Protein AF-0000000066922582 (afdb_homodimer)

Solvent-accessible surface area (backbone atoms only — not comparable to full-atom values): 78158 Å² total; per-residue (Å²): 127,85,71,81,60,79,77,77,58,62,78,52,81,88,75,57,51,45,34,64,55,48,34,59,74,41,41,61,44,73,78,81,88,73,61,67,65,59,49,52,52,46,62,71,42,51,44,72,69,40,72,63,42,35,48,38,49,53,50,65,60,29,37,37,72,46,53,60,80,66,56,53,63,89,80,34,43,67,24,11,47,49,13,5,46,52,50,19,48,48,42,50,57,50,12,34,36,30,14,50,49,36,67,44,60,41,55,36,15,46,38,23,24,31,43,31,25,59,43,26,45,39,25,35,61,57,42,49,72,38,56,18,59,31,60,65,55,17,39,51,48,21,52,40,50,53,51,38,52,49,49,52,52,49,50,49,46,50,52,47,32,49,51,36,25,70,68,59,73,44,84,58,74,74,83,76,68,70,81,79,65,80,39,94,59,70,82,60,51,66,57,57,51,38,8,26,43,13,28,47,19,8,50,52,28,35,52,37,28,75,67,53,52,45,60,57,56,31,60,54,34,64,39,34,50,47,16,31,49,36,12,39,43,50,53,54,38,48,71,34,50,33,42,28,26,66,44,89,73,74,87,62,75,69,82,34,23,58,59,52,40,46,50,53,49,64,71,46,54,85,68,41,39,61,66,34,36,50,50,22,52,47,46,47,51,51,44,50,46,38,58,65,41,46,40,49,74,40,34,82,75,40,92,60,77,72,58,50,66,42,51,49,52,51,50,45,15,52,47,27,58,74,68,33,35,46,82,73,65,68,38,60,47,64,42,88,32,74,63,57,83,73,76,70,46,81,60,58,71,85,50,50,84,65,37,54,69,49,27,52,44,54,31,51,52,39,49,53,49,37,50,51,49,52,49,51,48,21,64,73,68,70,50,80,63,54,60,43,52,38,30,38,14,54,7,50,18,30,37,63,32,18,28,52,54,13,47,57,58,31,51,39,69,64,58,17,49,50,26,44,62,41,39,32,64,38,47,62,14,38,55,40,17,31,49,46,40,50,49,39,40,58,71,44,24,61,70,48,18,44,22,44,47,20,50,36,33,38,51,55,46,57,61,39,49,70,49,55,55,54,59,62,47,50,66,56,29,54,73,56,34,60,67,56,31,47,36,20,49,49,4,23,50,38,13,43,34,43,49,58,59,58,6,47,52,51,22,41,50,49,47,53,47,50,53,51,49,50,51,31,64,46,62,67,45,50,43,26,32,38,62,71,48,75,47,68,43,55,59,74,34,37,68,48,59,43,81,56,83,40,49,46,37,41,35,46,40,37,51,40,30,44,53,20,40,67,49,49,54,52,47,51,53,47,52,53,51,51,51,44,53,53,50,49,51,47,44,48,51,51,42,57,67,65,60,66,66,83,76,76,75,86,72,72,80,84,59,70,79,54,42,63,55,33,47,40,41,63,55,62,49,47,70,68,74,62,69,69,73,65,61,52,42,35,37,36,37,42,31,58,29,42,52,47,72,41,70,56,25,52,52,48,50,54,46,47,53,47,53,35,38,75,68,59,26,33,69,32,41,14,30,67,44,69,70,53,51,53,49,35,54,61,66,44,41,56,78,74,43,61,64,83,40,29,15,59,36,62,53,25,46,51,42,30,62,68,42,85,77,38,89,67,73,54,80,80,62,46,70,67,67,72,63,54,68,68,58,70,76,54,53,78,66,45,40,93,75,56,62,77,67,60,77,68,70,68,73,79,73,77,73,79,127,129,85,71,79,61,79,78,76,59,63,79,52,80,88,76,56,50,44,32,65,56,48,34,60,74,39,41,59,45,73,77,81,89,72,60,68,64,60,50,52,51,46,61,71,40,50,44,71,71,40,73,63,44,35,49,39,49,53,48,65,60,30,37,37,72,47,53,58,79,68,55,51,62,87,79,34,43,67,24,11,47,49,13,5,46,54,50,18,48,48,44,50,56,48,12,34,36,32,14,50,50,37,67,42,60,42,57,35,15,47,38,22,23,32,43,30,24,59,43,27,46,41,26,34,62,56,42,50,72,38,56,19,61,30,62,64,55,17,39,52,47,21,52,40,51,54,50,36,52,50,50,51,51,48,50,48,48,50,53,46,38,50,50,36,28,70,66,57,75,46,86,62,74,78,81,77,64,70,79,77,65,78,38,92,59,70,82,60,50,65,56,56,50,39,7,26,43,12,29,48,19,8,48,50,28,35,51,36,30,75,68,54,52,45,61,56,55,31,58,54,34,66,39,34,49,46,16,31,46,34,13,39,43,50,52,53,38,47,70,34,50,34,41,29,24,65,43,89,77,76,87,63,74,68,82,34,22,57,57,52,40,45,53,51,47,65,70,45,54,85,70,42,40,60,68,36,37,50,50,20,51,47,44,47,52,52,45,49,47,39,58,65,40,47,40,52,72,40,36,82,75,40,93,61,76,73,59,48,67,41,51,48,50,53,50,46,14,50,48,26,57,75,67,34,35,45,83,74,65,67,37,60,49,64,41,88,31,72,62,58,83,73,76,72,46,81,59,59,71,85,52,51,84,66,37,55,69,50,29,52,45,55,32,51,51,39,49,52,50,36,48,50,50,51,51,53,49,20,63,71,69,69,49,79,64,56,59,43,52,39,31,36,14,55,8,49,17,30,36,62,31,16,29,51,53,12,48,60,59,31,51,40,69,66,58,17,50,49,25,45,60,43,39,31,64,39,47,62,14,39,54,39,16,30,49,45,40,49,49,40,40,59,69,46,25,61,69,49,17,45,23,43,48,20,49,37,34,37,50,56,47,57,62,38,47,69,51,53,56,54,59,64,46,51,65,54,28,55,74,56,33,59,67,57,31,47,36,20,49,49,4,22,49,38,12,41,33,42,49,59,59,60,6,48,52,50,23,40,50,48,48,52,48,51,55,50,48,49,52,31,64,47,61,67,44,46,44,24,31,39,62,70,47,76,47,67,42,57,59,74,34,38,69,50,59,42,81,58,82,39,49,45,38,40,36,48,40,36,50,41,29,45,53,20,42,67,49,49,54,52,48,51,53,47,53,53,50,51,52,43,54,52,49,49,50,50,45,47,52,52,43,58,68,64,60,68,66,84,78,76,75,87,72,73,81,81,58,71,78,53,42,64,58,30,46,40,40,63,54,58,47,46,70,68,73,62,71,68,73,66,62,55,42,36,36,36,39,40,32,58,29,42,51,48,74,41,71,56,26,52,52,49,50,54,44,48,52,48,54,34,39,75,70,60,26,34,68,32,42,15,30,66,45,69,71,52,52,52,49,35,54,61,67,44,42,54,77,73,43,60,64,83,40,28,14,60,36,62,52,26,47,52,43,31,63,69,40,88,77,36,89,67,74,56,78,78,62,46,70,67,65,74,64,55,73,66,61,70,72,58,54,80,68,44,39,92,74,55,61,76,65,61,77,66,72,66,71,78,74,77,73,79,126

Structure (mmCIF, N/CA/C/O backbone):
data_AF-0000000066922582-model_v1
#
loop_
_entity.id
_entity.type
_entity.pdbx_description
1 polymer 'STAS domain-containing protein'
#
loop_
_atom_site.group_PDB
_atom_site.id
_atom_site.type_symbol
_atom_site.label_atom_id
_atom_site.label_alt_id
_atom_site.label_comp_id
_atom_site.label_asym_id
_atom_site.label_entity_id
_atom_site.label_seq_id
_atom_site.pdbx_PDB_ins_code
_atom_site.Cartn_x
_atom_site.Cartn_y
_atom_site.Cartn_z
_atom_site.occupancy
_atom_site.B_iso_or_equiv
_atom_site.auth_seq_id
_atom_site.auth_comp_id
_atom_site.auth_asym_id
_atom_site.auth_atom_id
_atom_site.pdbx_PDB_model_num
ATOM 1 N N . MET A 1 1 ? -44.906 -27.031 -12.469 1 22.86 1 MET A N 1
ATOM 2 C CA . MET A 1 1 ? -44.125 -25.844 -12.172 1 22.86 1 MET A CA 1
ATOM 3 C C . MET A 1 1 ? -45.031 -24.641 -11.953 1 22.86 1 MET A C 1
ATOM 5 O O . MET A 1 1 ? -45.562 -24.078 -12.906 1 22.86 1 MET A O 1
ATOM 9 N N . GLU A 1 2 ? -45.781 -24.766 -10.945 1 26.23 2 GLU A N 1
ATOM 10 C CA . GLU A 1 2 ? -46.781 -23.703 -10.805 1 26.23 2 GLU A CA 1
ATOM 11 C C . GLU A 1 2 ? -46.094 -22.328 -10.75 1 26.23 2 GLU A C 1
ATOM 13 O O . GLU A 1 2 ? -45.219 -22.109 -9.922 1 26.23 2 GLU A O 1
ATOM 18 N N . VAL A 1 3 ? -45.969 -21.688 -11.891 1 31.61 3 VAL A N 1
ATOM 19 C CA . VAL A 1 3 ? -45.625 -20.281 -12.148 1 31.61 3 VAL A CA 1
ATOM 20 C C . VAL A 1 3 ? -46.344 -19.391 -11.141 1 31.61 3 VAL A C 1
ATOM 22 O O . VAL A 1 3 ? -47.562 -19.469 -10.984 1 31.61 3 VAL A O 1
ATOM 25 N N . LEU A 1 4 ? -45.75 -19.141 -10.062 1 37.16 4 LEU A N 1
ATOM 26 C CA . LEU A 1 4 ? -46.312 -18.188 -9.102 1 37.16 4 LEU A CA 1
ATOM 27 C C . LEU A 1 4 ? -46.938 -16.984 -9.812 1 37.16 4 LEU A C 1
ATOM 29 O O . LEU A 1 4 ? -46.312 -16.422 -10.711 1 37.16 4 LEU A O 1
ATOM 33 N N . HIS A 1 5 ? -48.219 -17 -9.961 1 34.56 5 HIS A N 1
ATOM 34 C CA . HIS A 1 5 ? -49.062 -15.922 -10.492 1 34.56 5 HIS A CA 1
ATOM 35 C C . HIS A 1 5 ? -48.75 -14.594 -9.805 1 34.56 5 HIS A C 1
ATOM 37 O O . HIS A 1 5 ? -48.25 -14.578 -8.68 1 34.56 5 HIS A O 1
ATOM 43 N N . GLU A 1 6 ? -48.812 -13.445 -10.508 1 38.91 6 GLU A N 1
ATOM 44 C CA . GLU A 1 6 ? -48.656 -12.031 -10.164 1 38.91 6 GLU A CA 1
ATOM 45 C C . GLU A 1 6 ? -49.312 -11.727 -8.812 1 38.91 6 GLU A C 1
ATOM 47 O O . GLU A 1 6 ? -48.844 -10.828 -8.102 1 38.91 6 GLU A O 1
ATOM 52 N N . GLU A 1 7 ? -50.344 -12.375 -8.5 1 38.19 7 GLU A N 1
ATOM 53 C CA . GLU A 1 7 ? -51.188 -12.023 -7.352 1 38.19 7 GLU A CA 1
ATOM 54 C C . GLU A 1 7 ? -50.469 -12.297 -6.035 1 38.19 7 GLU A C 1
ATOM 56 O O . GLU A 1 7 ? -50.906 -11.875 -4.973 1 38.19 7 GLU A O 1
ATOM 61 N N . ASP A 1 8 ? -49.75 -13.227 -6.012 1 41 8 ASP A N 1
ATOM 62 C CA . ASP A 1 8 ? -49.094 -13.531 -4.746 1 41 8 ASP A CA 1
ATOM 63 C C . ASP A 1 8 ? -48.031 -12.469 -4.406 1 41 8 ASP A C 1
ATOM 65 O O . ASP A 1 8 ? -47 -12.773 -3.791 1 41 8 ASP A O 1
ATOM 69 N N . ILE A 1 9 ? -48.156 -11.391 -4.988 1 43.03 9 ILE A N 1
ATOM 70 C CA . ILE A 1 9 ? -47.375 -10.195 -4.742 1 43.03 9 ILE A CA 1
ATOM 71 C C . ILE A 1 9 ? -47.469 -9.812 -3.27 1 43.03 9 ILE A C 1
ATOM 73 O O . ILE A 1 9 ? -48.562 -9.734 -2.705 1 43.03 9 ILE A O 1
ATOM 77 N N . ILE A 1 10 ? -46.438 -9.766 -2.535 1 50.66 10 ILE A N 1
ATOM 78 C CA . ILE A 1 10 ? -46 -9.508 -1.167 1 50.66 10 ILE A CA 1
ATOM 79 C C . ILE A 1 10 ? -46.656 -8.234 -0.646 1 50.66 10 ILE A C 1
ATOM 81 O O . ILE A 1 10 ? -46.562 -7.176 -1.271 1 50.66 10 ILE A O 1
ATOM 85 N N . THR A 1 11 ? -47.781 -8.414 0.044 1 50.66 11 THR A N 1
ATOM 86 C CA . THR A 1 11 ? -48.344 -7.23 0.683 1 50.66 11 THR A CA 1
ATOM 87 C C . THR A 1 11 ? -47.312 -6.562 1.588 1 50.66 11 THR A C 1
ATOM 89 O O . THR A 1 11 ? -46.812 -7.18 2.535 1 50.66 11 THR A O 1
ATOM 92 N N . PRO A 1 12 ? -46.844 -5.426 1.161 1 60.16 12 PRO A N 1
ATOM 93 C CA . PRO A 1 12 ? -45.844 -4.703 1.936 1 60.16 12 PRO A CA 1
ATOM 94 C C . PRO A 1 12 ? -46.312 -4.301 3.322 1 60.16 12 PRO A C 1
ATOM 96 O O . PRO A 1 12 ? -47.531 -4.086 3.516 1 60.16 12 PRO A O 1
ATOM 99 N N . ARG A 1 13 ? -45.469 -4.449 4.289 1 66 13 ARG A N 1
ATOM 100 C CA . ARG A 1 13 ? -45.781 -4 5.645 1 66 13 ARG A CA 1
ATOM 101 C C . ARG A 1 13 ? -46.125 -2.52 5.66 1 66 13 ARG A C 1
ATOM 103 O O . ARG A 1 13 ? -45.594 -1.729 4.895 1 66 13 ARG A O 1
ATOM 110 N N . LYS A 1 14 ? -47.094 -2.127 6.438 1 60.03 14 LYS A N 1
ATOM 111 C CA . LYS A 1 14 ? -47.562 -0.74 6.539 1 60.03 14 LYS A CA 1
ATOM 112 C C . LYS A 1 14 ? -47 -0.079 7.801 1 60.03 14 LYS A C 1
ATOM 114 O O . LYS A 1 14 ? -47.031 1.147 7.926 1 60.03 14 LYS A O 1
ATOM 119 N N . THR A 1 15 ? -46.438 -0.879 8.836 1 63.47 15 THR A N 1
ATOM 120 C CA . THR A 1 15 ? -45.844 -0.319 10.055 1 63.47 15 THR A CA 1
ATOM 121 C C . THR A 1 15 ? -44.344 -0.431 10.047 1 63.47 15 THR A C 1
ATOM 123 O O . THR A 1 15 ? -43.781 -1.308 9.391 1 63.47 15 THR A O 1
ATOM 126 N N . PHE A 1 16 ? -43.781 0.602 10.641 1 69.94 16 PHE A N 1
ATOM 127 C CA . PHE A 1 16 ? -42.312 0.586 10.648 1 69.94 16 PHE A CA 1
ATOM 128 C C . PHE A 1 16 ? -41.781 0.37 12.062 1 69.94 16 PHE A C 1
ATOM 130 O O . PHE A 1 16 ? -42.531 0.537 13.039 1 69.94 16 PHE A O 1
ATOM 137 N N . LEU A 1 17 ? -40.594 -0.197 12.258 1 68.62 17 LEU A N 1
ATOM 138 C CA . LEU A 1 17 ? -39.875 -0.371 13.523 1 68.62 17 LEU A CA 1
ATOM 139 C C . LEU A 1 17 ? -38.562 0.401 13.508 1 68.62 17 LEU A C 1
ATOM 141 O O . LEU A 1 17 ? -37.844 0.434 12.492 1 68.62 17 LEU A O 1
ATOM 145 N N . THR A 1 18 ? -38.406 1.17 14.68 1 71.44 18 THR A N 1
ATOM 146 C CA . THR A 1 18 ? -37.094 1.742 14.859 1 71.44 18 THR A CA 1
ATOM 147 C C . THR A 1 18 ? -36.094 0.66 15.234 1 71.44 18 THR A C 1
ATOM 149 O O . THR A 1 18 ? -36.469 -0.443 15.633 1 71.44 18 THR A O 1
ATOM 152 N N . GLN A 1 19 ? -34.875 0.956 15.039 1 77.81 19 GLN A N 1
ATOM 153 C CA . GLN A 1 19 ? -33.812 -0.014 15.359 1 77.81 19 GLN A CA 1
ATOM 154 C C . GLN A 1 19 ? -33.875 -0.391 16.844 1 77.81 19 GLN A C 1
ATOM 156 O O . GLN A 1 19 ? -33.656 -1.551 17.203 1 77.81 19 GLN A O 1
ATOM 161 N N . GLU A 1 20 ? -34.031 0.566 17.609 1 76.88 20 GLU A N 1
ATOM 162 C CA . GLU A 1 20 ? -34.094 0.311 19.047 1 76.88 20 GLU A CA 1
ATOM 163 C C . GLU A 1 20 ? -35.25 -0.626 19.391 1 76.88 20 GLU A C 1
ATOM 165 O O . GLU A 1 20 ? -35.094 -1.535 20.219 1 76.88 20 GLU A O 1
ATOM 170 N N . GLN A 1 21 ? -36.406 -0.353 18.828 1 72.19 21 GLN A N 1
ATOM 171 C CA . GLN A 1 21 ? -37.562 -1.208 19.047 1 72.19 21 GLN A CA 1
ATOM 172 C C . GLN A 1 21 ? -37.281 -2.623 18.531 1 72.19 21 GLN A C 1
ATOM 174 O O . GLN A 1 21 ? -37.656 -3.602 19.188 1 72.19 21 GLN A O 1
ATOM 179 N N . PHE A 1 22 ? -36.719 -2.637 17.422 1 79.44 22 PHE A N 1
ATOM 180 C CA . PHE A 1 22 ? -36.375 -3.924 16.844 1 79.44 22 PHE A CA 1
ATOM 181 C C . PHE A 1 22 ? -35.438 -4.703 17.781 1 79.44 22 PHE A C 1
ATOM 183 O O . PHE A 1 22 ? -35.625 -5.902 17.984 1 79.44 22 PHE A O 1
ATOM 190 N N . ASP A 1 23 ? -34.438 -4.109 18.328 1 78.75 23 ASP A N 1
ATOM 191 C CA . ASP A 1 23 ? -33.469 -4.738 19.219 1 78.75 23 ASP A CA 1
ATOM 192 C C . ASP A 1 23 ? -34.125 -5.223 20.5 1 78.75 23 ASP A C 1
ATOM 194 O O . ASP A 1 23 ? -33.75 -6.266 21.047 1 78.75 23 ASP A O 1
ATOM 198 N N . ASN A 1 24 ? -35.031 -4.43 20.891 1 72.31 24 ASN A N 1
ATOM 199 C CA . ASN A 1 24 ? -35.719 -4.82 22.109 1 72.31 24 ASN A CA 1
ATOM 200 C C . ASN A 1 24 ? -36.625 -6.023 21.859 1 72.31 24 ASN A C 1
ATOM 202 O O . ASN A 1 24 ? -36.688 -6.934 22.688 1 72.31 24 ASN A O 1
ATOM 206 N N . ILE A 1 25 ? -37.312 -5.992 20.734 1 69.44 25 ILE A N 1
ATOM 207 C CA . ILE A 1 25 ? -38.25 -7.066 20.391 1 69.44 25 ILE A CA 1
ATOM 208 C C . ILE A 1 25 ? -37.469 -8.375 20.234 1 69.44 25 ILE A C 1
ATOM 210 O O . ILE A 1 25 ? -37.938 -9.43 20.672 1 69.44 25 ILE A O 1
ATOM 214 N N . HIS A 1 26 ? -36.375 -8.289 19.703 1 76.75 26 HIS A N 1
ATOM 215 C CA . HIS A 1 26 ? -35.656 -9.508 19.391 1 76.75 26 HIS A CA 1
ATOM 216 C C . HIS A 1 26 ? -34.5 -9.734 20.375 1 76.75 26 HIS A C 1
ATOM 218 O O . HIS A 1 26 ? -33.656 -10.594 20.156 1 76.75 26 HIS A O 1
ATOM 224 N N . GLN A 1 27 ? -34.312 -9.008 21.422 1 73.25 27 GLN A N 1
ATOM 225 C CA . GLN A 1 27 ? -33.375 -9.18 22.516 1 73.25 27 GLN A CA 1
ATOM 226 C C . GLN A 1 27 ? -31.922 -9.125 22 1 73.25 27 GLN A C 1
ATOM 228 O O . GLN A 1 27 ? -31.203 -10.117 22.078 1 73.25 27 GLN A O 1
ATOM 233 N N . PHE A 1 28 ? -31.594 -7.996 21.672 1 80.25 28 PHE A N 1
ATOM 234 C CA . PHE A 1 28 ? -30.234 -7.754 21.188 1 80.25 28 PHE A CA 1
ATOM 235 C C . PHE A 1 28 ? -29.219 -7.953 22.281 1 80.25 28 PHE A C 1
ATOM 237 O O . PHE A 1 28 ? -29.391 -7.457 23.406 1 80.25 28 PHE A O 1
ATOM 244 N N . LEU A 1 29 ? -28.172 -8.82 21.969 1 76.69 29 LEU A N 1
ATOM 245 C CA . LEU A 1 29 ? -27.141 -9.188 22.953 1 76.69 29 LEU A CA 1
ATOM 246 C C . LEU A 1 29 ? -25.828 -8.477 22.656 1 76.69 29 LEU A C 1
ATOM 248 O O . LEU A 1 29 ? -25.547 -8.148 21.5 1 76.69 29 LEU A O 1
ATOM 252 N N . PRO A 1 30 ? -25.078 -8.227 23.734 1 74.88 30 PRO A N 1
ATOM 253 C CA . PRO A 1 30 ? -23.75 -7.641 23.531 1 74.88 30 PRO A CA 1
ATOM 254 C C . PRO A 1 30 ? -22.797 -8.602 22.828 1 74.88 30 PRO A C 1
ATOM 256 O O . PRO A 1 30 ? -23.031 -9.812 22.797 1 74.88 30 PRO A O 1
ATOM 259 N N . PRO A 1 31 ? -21.781 -8 22.25 1 76.56 31 PRO A N 1
ATOM 260 C CA . PRO A 1 31 ? -20.828 -8.859 21.547 1 76.56 31 PRO A CA 1
ATOM 261 C C . PRO A 1 31 ? -20.094 -9.812 22.484 1 76.56 31 PRO A C 1
ATOM 263 O O . PRO A 1 31 ? -19.844 -9.477 23.641 1 76.56 31 PRO A O 1
ATOM 266 N N . PRO A 1 32 ? -19.891 -11.016 21.906 1 70.56 32 PRO A N 1
ATOM 267 C CA . PRO A 1 32 ? -19.172 -11.969 22.75 1 70.56 32 PRO A CA 1
ATOM 268 C C . PRO A 1 32 ? -17.766 -11.5 23.094 1 70.56 32 PRO A C 1
ATOM 270 O O . PRO A 1 32 ? -17.094 -10.859 22.281 1 70.56 32 PRO A O 1
ATOM 273 N N . LYS A 1 33 ? -17.391 -11.492 24.344 1 66.19 33 LYS A N 1
ATOM 274 C CA . LYS A 1 33 ? -16.109 -11.008 24.859 1 66.19 33 LYS A CA 1
ATOM 275 C C . LYS A 1 33 ? -14.977 -11.953 24.453 1 66.19 33 LYS A C 1
ATOM 277 O O . LYS A 1 33 ? -15.078 -13.164 24.641 1 66.19 33 LYS A O 1
ATOM 282 N N . SER A 1 34 ? -14.297 -11.711 23.344 1 64.81 34 SER A N 1
ATOM 283 C CA . SER A 1 34 ? -13.156 -12.555 23.031 1 64.81 34 SER A CA 1
ATOM 284 C C . SER A 1 34 ? -11.844 -11.844 23.297 1 64.81 34 SER A C 1
ATOM 286 O O . SER A 1 34 ? -11.688 -10.664 22.984 1 64.81 34 SER A O 1
ATOM 288 N N . SER A 1 35 ? -11.07 -12.273 24.328 1 63.34 35 SER A N 1
ATOM 289 C CA . SER A 1 35 ? -9.766 -11.688 24.625 1 63.34 35 SER A CA 1
ATOM 290 C C . SER A 1 35 ? -8.711 -12.117 23.609 1 63.34 35 SER A C 1
ATOM 292 O O . SER A 1 35 ? -8.453 -13.312 23.453 1 63.34 35 SER A O 1
ATOM 294 N N . ILE A 1 36 ? -8.258 -11.25 22.781 1 62.03 36 ILE A N 1
ATOM 295 C CA . ILE A 1 36 ? -7.227 -11.5 21.781 1 62.03 36 ILE A CA 1
ATOM 296 C C . ILE A 1 36 ? -5.992 -12.102 22.453 1 62.03 36 ILE A C 1
ATOM 298 O O . ILE A 1 36 ? -5.363 -13.008 21.906 1 62.03 36 ILE A O 1
ATOM 302 N N . ILE A 1 37 ? -5.688 -11.695 23.672 1 59.53 37 ILE A N 1
ATOM 303 C CA . ILE A 1 37 ? -4.477 -12.125 24.359 1 59.53 37 ILE A CA 1
ATOM 304 C C . ILE A 1 37 ? -4.613 -13.594 24.781 1 59.53 37 ILE A C 1
ATOM 306 O O . ILE A 1 37 ? -3.664 -14.367 24.641 1 59.53 37 ILE A O 1
ATOM 310 N N . SER A 1 38 ? -5.75 -13.953 25.219 1 61.56 38 SER A N 1
ATOM 311 C CA . SER A 1 38 ? -5.945 -15.328 25.656 1 61.56 38 SER A CA 1
ATOM 312 C C . SER A 1 38 ? -5.898 -16.297 24.484 1 61.56 38 SER A C 1
ATOM 314 O O . SER A 1 38 ? -5.344 -17.391 24.594 1 61.56 38 SER A O 1
ATOM 316 N N . LYS A 1 39 ? -6.328 -15.812 23.375 1 61.56 39 LYS A N 1
ATOM 317 C CA . LYS A 1 39 ? -6.324 -16.688 22.219 1 61.56 39 LYS A CA 1
ATOM 318 C C . LYS A 1 39 ? -4.91 -16.875 21.672 1 61.56 39 LYS A C 1
ATOM 320 O O . LYS A 1 39 ? -4.547 -17.969 21.219 1 61.56 39 LYS A O 1
ATOM 325 N N . PHE A 1 40 ? -4.246 -15.734 21.703 1 63 40 PHE A N 1
ATOM 326 C CA . PHE A 1 40 ? -2.859 -15.812 21.25 1 63 40 PHE A CA 1
ATOM 327 C C . PHE A 1 40 ? -2.053 -16.75 22.141 1 63 40 PHE A C 1
ATOM 329 O O . PHE A 1 40 ? -1.232 -17.531 21.656 1 63 40 PHE A O 1
ATOM 336 N N . GLY A 1 41 ? -2.211 -16.656 23.438 1 57.22 41 GLY A N 1
ATOM 337 C CA . GLY A 1 41 ? -1.561 -17.562 24.375 1 57.22 41 GLY A CA 1
ATOM 338 C C . GLY A 1 41 ? -1.938 -19.016 24.172 1 57.22 41 GLY A C 1
ATOM 339 O O . GLY A 1 41 ? -1.074 -19.891 24.172 1 57.22 41 GLY A O 1
ATOM 340 N N . LYS A 1 42 ? -3.146 -19.281 23.844 1 62.34 42 LYS A N 1
ATOM 341 C CA . LYS A 1 42 ? -3.607 -20.641 23.609 1 62.34 42 LYS A CA 1
ATOM 342 C C . LYS A 1 42 ? -3.057 -21.203 22.297 1 62.34 42 LYS A C 1
ATOM 344 O O . LYS A 1 42 ? -2.742 -22.391 22.203 1 62.34 42 LYS A O 1
ATOM 349 N N . PHE A 1 43 ? -2.908 -20.25 21.406 1 61.41 43 PHE A N 1
ATOM 350 C CA . PHE A 1 43 ? -2.363 -20.641 20.109 1 61.41 43 PHE A CA 1
ATOM 351 C C . PHE A 1 43 ? -0.913 -21.094 20.25 1 61.41 43 PHE A C 1
ATOM 353 O O . PHE A 1 43 ? -0.499 -22.078 19.625 1 61.41 43 PHE A O 1
ATOM 360 N N . LEU A 1 44 ? -0.167 -20.344 21.062 1 59.28 44 LEU A N 1
ATOM 361 C CA . LEU A 1 44 ? 1.248 -20.656 21.234 1 59.28 44 LEU A CA 1
ATOM 362 C C . LEU A 1 44 ? 1.43 -21.891 22.109 1 59.28 44 LEU A C 1
ATOM 364 O O . LEU A 1 44 ? 2.393 -22.641 21.922 1 59.28 44 LEU A O 1
ATOM 368 N N . THR A 1 45 ? 0.534 -22.156 23 1 61.09 45 THR A N 1
ATOM 369 C CA . THR A 1 45 ? 0.719 -23.219 23.969 1 61.09 45 THR A CA 1
ATOM 370 C C . THR A 1 45 ? 0.026 -24.5 23.516 1 61.09 45 THR A C 1
ATOM 372 O O . THR A 1 45 ? 0.278 -25.578 24.047 1 61.09 45 THR A O 1
ATOM 375 N N . LYS A 1 46 ? -0.81 -24.344 22.547 1 60.97 46 LYS A N 1
ATOM 376 C CA . LYS A 1 46 ? -1.629 -25.484 22.141 1 60.97 46 LYS A CA 1
ATOM 377 C C . LYS A 1 46 ? -0.759 -26.672 21.75 1 60.97 46 LYS A C 1
ATOM 379 O O . LYS A 1 46 ? -1.024 -27.797 22.156 1 60.97 46 LYS A O 1
ATOM 384 N N . PRO A 1 47 ? 0.305 -26.422 21.094 1 59.72 47 PRO A N 1
ATOM 385 C CA . PRO A 1 47 ? 1.077 -27.609 20.703 1 59.72 47 PRO A CA 1
ATOM 386 C C . PRO A 1 47 ? 1.812 -28.25 21.891 1 59.72 47 PRO A C 1
ATOM 388 O O . PRO A 1 47 ? 2.174 -29.422 21.828 1 59.72 47 PRO A O 1
ATOM 391 N N . PHE A 1 48 ? 2.072 -27.469 22.906 1 59.09 48 PHE A N 1
ATOM 392 C CA . PHE A 1 48 ? 2.885 -27.984 24 1 59.09 48 PHE A CA 1
ATOM 393 C C . PHE A 1 48 ? 2.004 -28.531 25.125 1 59.09 48 PHE A C 1
ATOM 395 O O . PHE A 1 48 ? 2.48 -28.766 26.234 1 59.09 48 PHE A O 1
ATOM 402 N N . GLY A 1 49 ? 0.755 -28.469 24.938 1 58.25 49 GLY A N 1
ATOM 403 C CA . GLY A 1 49 ? -0.119 -28.922 26 1 58.25 49 GLY A CA 1
ATOM 404 C C . GLY A 1 49 ? 0.027 -30.406 26.312 1 58.25 49 GLY A C 1
ATOM 405 O O . GLY A 1 49 ? -0.138 -30.828 27.453 1 58.25 49 GLY A O 1
ATOM 406 N N . SER A 1 50 ? 0.065 -31.266 25.312 1 62.94 50 SER A N 1
ATOM 407 C CA . SER A 1 50 ? 0.232 -32.719 25.516 1 62.94 50 SER A CA 1
ATOM 408 C C . SER A 1 50 ? 1.291 -33.281 24.594 1 62.94 50 SER A C 1
ATOM 410 O O . SER A 1 50 ? 1.607 -32.688 23.562 1 62.94 50 SER A O 1
ATOM 412 N N . ILE A 1 51 ? 2.027 -34.25 25.047 1 61.16 51 ILE A N 1
ATOM 413 C CA . ILE A 1 51 ? 3.053 -34.938 24.266 1 61.16 51 ILE A CA 1
ATOM 414 C C . ILE A 1 51 ? 2.461 -35.406 22.922 1 61.16 51 ILE A C 1
ATOM 416 O O . ILE A 1 51 ? 3.129 -35.344 21.891 1 61.16 51 ILE A O 1
ATOM 420 N N . THR A 1 52 ? 1.276 -35.781 22.969 1 61.09 52 THR A N 1
ATOM 421 C CA . THR A 1 52 ? 0.604 -36.25 21.766 1 61.09 52 THR A CA 1
ATOM 422 C C . THR A 1 52 ? 0.376 -35.094 20.797 1 61.09 52 THR A C 1
ATOM 424 O O . THR A 1 52 ? 0.559 -35.25 19.594 1 61.09 52 THR A O 1
ATOM 427 N N . LYS A 1 53 ? 0.036 -34 21.359 1 63.66 53 LYS A N 1
ATOM 428 C CA . LYS A 1 53 ? -0.19 -32.844 20.5 1 63.66 53 LYS A CA 1
ATOM 429 C C . LYS A 1 53 ? 1.12 -32.344 19.906 1 63.66 53 LYS A C 1
ATOM 431 O O . LYS A 1 53 ? 1.15 -31.875 18.766 1 63.66 53 LYS A O 1
ATOM 436 N N . PHE A 1 54 ? 2.146 -32.562 20.719 1 64.44 54 PHE A N 1
ATOM 437 C CA . PHE A 1 54 ? 3.461 -32.156 20.234 1 64.44 54 PHE A CA 1
ATOM 438 C C . PHE A 1 54 ? 3.951 -33.094 19.141 1 64.44 54 PHE A C 1
ATOM 440 O O . PHE A 1 54 ? 4.504 -32.656 18.125 1 64.44 54 PHE A O 1
ATOM 447 N N . LEU A 1 55 ? 3.732 -34.438 19.297 1 61.38 55 LEU A N 1
ATOM 448 C CA . LEU A 1 55 ? 4.109 -35.375 18.266 1 61.38 55 LEU A CA 1
ATOM 449 C C . LEU A 1 55 ? 3.297 -35.156 17 1 61.38 55 LEU A C 1
ATOM 451 O O . LEU A 1 55 ? 3.826 -35.281 15.891 1 61.38 55 LEU A O 1
ATOM 455 N N . TYR A 1 56 ? 2.076 -34.812 17.203 1 62.34 56 TYR A N 1
ATOM 456 C CA . TYR A 1 56 ? 1.235 -34.469 16.062 1 62.34 56 TYR A CA 1
ATOM 457 C C . TYR A 1 56 ? 1.756 -33.219 15.359 1 62.34 56 TYR A C 1
ATOM 459 O O . TYR A 1 56 ? 1.708 -33.125 14.133 1 62.34 56 TYR A O 1
ATOM 467 N N . PHE A 1 57 ? 2.281 -32.469 16.203 1 63.19 57 PHE A N 1
ATOM 468 C CA . PHE A 1 57 ? 2.869 -31.266 15.648 1 63.19 57 PHE A CA 1
ATOM 469 C C . PHE A 1 57 ? 4.102 -31.578 14.812 1 63.19 57 PHE A C 1
ATOM 471 O O . PHE A 1 57 ? 4.266 -31.047 13.711 1 63.19 57 PHE A O 1
ATOM 478 N N . ILE A 1 58 ? 4.879 -32.562 15.242 1 63.5 58 ILE A N 1
ATOM 479 C CA . ILE A 1 58 ? 6.086 -32.938 14.523 1 63.5 58 ILE A CA 1
ATOM 480 C C . ILE A 1 58 ? 5.711 -33.688 13.258 1 63.5 58 ILE A C 1
ATOM 482 O O . ILE A 1 58 ? 6.301 -33.469 12.195 1 63.5 58 ILE A O 1
ATOM 486 N N . ILE A 1 59 ? 4.723 -34.562 13.391 1 65.06 59 ILE A N 1
ATOM 487 C CA . ILE A 1 59 ? 4.289 -35.344 12.242 1 65.06 59 ILE A CA 1
ATOM 488 C C . ILE A 1 59 ? 3.635 -34.438 11.203 1 65.06 59 ILE A C 1
ATOM 490 O O . ILE A 1 59 ? 3.777 -34.656 10 1 65.06 59 ILE A O 1
ATOM 494 N N . SER A 1 60 ? 3.041 -33.406 11.742 1 70.56 60 SER A N 1
ATOM 495 C CA . SER A 1 60 ? 2.404 -32.469 10.812 1 70.56 60 SER A CA 1
ATOM 496 C C . SER A 1 60 ? 3.441 -31.688 10.031 1 70.56 60 SER A C 1
ATOM 498 O O . SER A 1 60 ? 3.156 -31.188 8.945 1 70.56 60 SER A O 1
ATOM 500 N N . PHE A 1 61 ? 4.637 -31.812 10.555 1 77.88 61 PHE A N 1
ATOM 501 C CA . PHE A 1 61 ? 5.727 -31.078 9.914 1 77.88 61 PHE A CA 1
ATOM 502 C C . PHE A 1 61 ? 6.359 -31.906 8.805 1 77.88 61 PHE A C 1
ATOM 504 O O . PHE A 1 61 ? 7.078 -31.375 7.957 1 77.88 61 PHE A O 1
ATOM 511 N N . VAL A 1 62 ? 6.047 -33.281 8.805 1 85.5 62 VAL A N 1
ATOM 512 C CA . VAL A 1 62 ? 6.586 -34.188 7.789 1 85.5 62 VAL A CA 1
ATOM 513 C C . VAL A 1 62 ? 5.441 -34.906 7.066 1 85.5 62 VAL A C 1
ATOM 515 O O . VAL A 1 62 ? 5.176 -36.062 7.324 1 85.5 62 VAL A O 1
ATOM 518 N N . PRO A 1 63 ? 4.934 -34.281 6.078 1 84.75 63 PRO A N 1
ATOM 519 C CA . PRO A 1 63 ? 3.721 -34.75 5.406 1 84.75 63 PRO A CA 1
ATOM 520 C C . PRO A 1 63 ? 3.881 -36.125 4.801 1 84.75 63 PRO A C 1
ATOM 522 O O . PRO A 1 63 ? 2.891 -36.844 4.594 1 84.75 63 PRO A O 1
ATOM 525 N N . ILE A 1 64 ? 5.094 -36.594 4.508 1 86.69 64 ILE A N 1
ATOM 526 C CA . ILE A 1 64 ? 5.301 -37.906 3.908 1 86.69 64 ILE A CA 1
ATOM 527 C C . ILE A 1 64 ? 4.746 -38.969 4.832 1 86.69 64 ILE A C 1
ATOM 529 O O . ILE A 1 64 ? 4.293 -40.031 4.371 1 86.69 64 ILE A O 1
ATOM 533 N N . LEU A 1 65 ? 4.75 -38.75 6.086 1 82.56 65 LEU A N 1
ATOM 534 C CA . LEU A 1 65 ? 4.297 -39.719 7.074 1 82.56 65 LEU A CA 1
ATOM 535 C C . LEU A 1 65 ? 2.781 -39.875 7.039 1 82.56 65 LEU A C 1
ATOM 537 O O . LEU A 1 65 ? 2.238 -40.875 7.5 1 82.56 65 LEU A O 1
ATOM 541 N N . ARG A 1 66 ? 2.135 -38.906 6.434 1 79.25 66 ARG A N 1
ATOM 542 C CA . ARG A 1 66 ? 0.677 -38.969 6.367 1 79.25 66 ARG A CA 1
ATOM 543 C C . ARG A 1 66 ? 0.204 -39.562 5.051 1 79.25 66 ARG A C 1
ATOM 545 O O . ARG A 1 66 ? -0.691 -40.406 5.035 1 79.25 66 ARG A O 1
ATOM 552 N N . TRP A 1 67 ? 0.801 -39.188 3.922 1 81.44 67 TRP A N 1
ATOM 553 C CA . TRP A 1 67 ? 0.245 -39.594 2.641 1 81.44 67 TRP A CA 1
ATOM 554 C C . TRP A 1 67 ? 0.863 -40.938 2.184 1 81.44 67 TRP A C 1
ATOM 556 O O . TRP A 1 67 ? 0.237 -41.688 1.442 1 81.44 67 TRP A O 1
ATOM 566 N N . LEU A 1 68 ? 2.129 -41.344 2.617 1 85.31 68 LEU A N 1
ATOM 567 C CA . LEU A 1 68 ? 2.799 -42.562 2.119 1 85.31 68 LEU A CA 1
ATOM 568 C C . LEU A 1 68 ? 2.062 -43.812 2.564 1 85.31 68 LEU A C 1
ATOM 570 O O . LEU A 1 68 ? 1.868 -44.75 1.77 1 85.31 68 LEU A O 1
ATOM 574 N N . PRO A 1 69 ? 1.594 -43.812 3.84 1 80.06 69 PRO A N 1
ATOM 575 C CA . PRO A 1 69 ? 0.861 -45 4.27 1 80.06 69 PRO A CA 1
ATOM 576 C C . PRO A 1 69 ? -0.491 -45.156 3.574 1 80.06 69 PRO A C 1
ATOM 578 O O . PRO A 1 69 ? -1.016 -46.25 3.459 1 80.06 69 PRO A O 1
ATOM 581 N N . ASN A 1 70 ? -1.02 -44.062 3.07 1 81.69 70 ASN A N 1
ATOM 582 C CA . ASN A 1 70 ? -2.309 -44.094 2.387 1 81.69 70 ASN A CA 1
ATOM 583 C C . ASN A 1 70 ? -2.139 -44.125 0.871 1 81.69 70 ASN A C 1
ATOM 585 O O . ASN A 1 70 ? -3.092 -43.906 0.127 1 81.69 70 ASN A O 1
ATOM 589 N N . TYR A 1 71 ? -0.935 -44.5 0.47 1 88 71 TYR A N 1
ATOM 590 C CA . TYR A 1 71 ? -0.632 -44.531 -0.956 1 88 71 TYR A CA 1
ATOM 591 C C . TYR A 1 71 ? -1.271 -45.75 -1.614 1 88 71 TYR A C 1
ATOM 593 O O . TYR A 1 71 ? -1.117 -46.875 -1.134 1 88 71 TYR A O 1
ATOM 601 N N . SER A 1 72 ? -2.084 -45.469 -2.6 1 87.5 72 SER A N 1
ATOM 602 C CA . SER A 1 72 ? -2.709 -46.562 -3.355 1 87.5 72 SER A CA 1
ATOM 603 C C . SER A 1 72 ? -1.782 -47.062 -4.449 1 87.5 72 SER A C 1
ATOM 605 O O . SER A 1 72 ? -1.656 -46.438 -5.508 1 87.5 72 SER A O 1
ATOM 607 N N . ILE A 1 73 ? -1.221 -48.188 -4.375 1 87.62 73 ILE A N 1
ATOM 608 C CA . ILE A 1 73 ? -0.257 -48.75 -5.312 1 87.62 73 ILE A CA 1
ATOM 609 C C . ILE A 1 73 ? -0.952 -49.094 -6.633 1 87.62 73 ILE A C 1
ATOM 611 O O . ILE A 1 73 ? -0.405 -48.844 -7.707 1 87.62 73 ILE A O 1
ATOM 615 N N . LYS A 1 74 ? -2.139 -49.531 -6.566 1 86.25 74 LYS A N 1
ATOM 616 C CA . LYS A 1 74 ? -2.854 -49.969 -7.762 1 86.25 74 LYS A CA 1
ATOM 617 C C . LYS A 1 74 ? -3.275 -48.781 -8.617 1 86.25 74 LYS A C 1
ATOM 619 O O . LYS A 1 74 ? -3.164 -48.812 -9.844 1 86.25 74 LYS A O 1
ATOM 624 N N . ASN A 1 75 ? -3.568 -47.719 -8.008 1 86.06 75 ASN A N 1
ATOM 625 C CA . ASN A 1 75 ? -4.152 -46.594 -8.766 1 86.06 75 ASN A CA 1
ATOM 626 C C . ASN A 1 75 ? -3.123 -45.531 -9.047 1 86.06 75 ASN A C 1
ATOM 628 O O . ASN A 1 75 ? -3.291 -44.719 -9.984 1 86.06 75 ASN A O 1
ATOM 632 N N . SER A 1 76 ? -2.041 -45.469 -8.266 1 89.38 76 SER A N 1
ATOM 633 C CA . SER A 1 76 ? -1.188 -44.312 -8.344 1 89.38 76 SER A CA 1
ATOM 634 C C . SER A 1 76 ? 0.215 -44.656 -8.82 1 89.38 76 SER A C 1
ATOM 636 O O . SER A 1 76 ? 0.914 -43.844 -9.406 1 89.38 76 SER A O 1
ATOM 638 N N . LEU A 1 77 ? 0.653 -45.875 -8.742 1 92.19 77 LEU A N 1
ATOM 639 C CA . LEU A 1 77 ? 2.049 -46.219 -8.961 1 92.19 77 LEU A CA 1
ATOM 640 C C . LEU A 1 77 ? 2.416 -46.125 -10.438 1 92.19 77 LEU A C 1
ATOM 642 O O . LEU A 1 77 ? 3.473 -45.562 -10.781 1 92.19 77 LEU A O 1
ATOM 646 N N . THR A 1 78 ? 1.595 -46.656 -11.297 1 90.06 78 THR A N 1
ATOM 647 C CA . THR A 1 78 ? 1.893 -46.594 -12.719 1 90.06 78 THR A CA 1
ATOM 648 C C . THR A 1 78 ? 2 -45.156 -13.203 1 90.06 78 THR A C 1
ATOM 650 O O . THR A 1 78 ? 2.896 -44.812 -13.984 1 90.06 78 THR A O 1
ATOM 653 N N . GLY A 1 79 ? 1.113 -44.344 -12.812 1 90.5 79 GLY A N 1
ATOM 654 C CA . GLY A 1 79 ? 1.154 -42.938 -13.18 1 90.5 79 GLY A CA 1
ATOM 655 C C . GLY A 1 79 ? 2.365 -42.219 -12.625 1 90.5 79 GLY A C 1
ATOM 656 O O . GLY A 1 79 ? 3.002 -41.406 -13.328 1 90.5 79 GLY A O 1
ATOM 657 N N . ASP A 1 80 ? 2.682 -42.469 -11.438 1 94.19 80 ASP A N 1
ATOM 658 C CA . ASP A 1 80 ? 3.816 -41.844 -10.789 1 94.19 80 ASP A CA 1
ATOM 659 C C . ASP A 1 80 ? 5.137 -42.281 -11.414 1 94.19 80 ASP A C 1
ATOM 661 O O . ASP A 1 80 ? 6.066 -41.469 -11.547 1 94.19 80 ASP A O 1
ATOM 665 N N . ILE A 1 81 ? 5.227 -43.531 -11.812 1 93.62 81 ILE A N 1
ATOM 666 C CA . ILE A 1 81 ? 6.438 -44.031 -12.445 1 93.62 81 ILE A CA 1
ATOM 667 C C . ILE A 1 81 ? 6.609 -43.375 -13.82 1 93.62 81 ILE A C 1
ATOM 669 O O . ILE A 1 81 ? 7.691 -42.875 -14.148 1 93.62 81 ILE A O 1
ATOM 673 N N . MET A 1 82 ? 5.555 -43.344 -14.539 1 90.81 82 MET A N 1
ATOM 674 C CA . MET A 1 82 ? 5.609 -42.75 -15.875 1 90.81 82 MET A CA 1
ATOM 675 C C . MET A 1 82 ? 5.965 -41.281 -15.805 1 90.81 82 MET A C 1
ATOM 677 O O . MET A 1 82 ? 6.82 -40.812 -16.547 1 90.81 82 MET A O 1
ATOM 681 N N . ALA A 1 83 ? 5.293 -40.625 -14.93 1 93.06 83 ALA A N 1
ATOM 682 C CA . ALA A 1 83 ? 5.566 -39.188 -14.742 1 93.06 83 ALA A CA 1
ATOM 683 C C . ALA A 1 83 ? 6.996 -38.969 -14.266 1 93.06 83 ALA A C 1
ATOM 685 O O . ALA A 1 83 ? 7.703 -38.094 -14.781 1 93.06 83 ALA A O 1
ATOM 686 N N . GLY A 1 84 ? 7.406 -39.719 -13.312 1 94.69 84 GLY A N 1
ATOM 687 C CA . GLY A 1 84 ? 8.742 -39.594 -12.75 1 94.69 84 GLY A CA 1
ATOM 688 C C . GLY A 1 84 ? 9.844 -39.812 -13.773 1 94.69 84 GLY A C 1
ATOM 689 O O . GLY A 1 84 ? 10.805 -39.031 -13.828 1 94.69 84 GLY A O 1
ATOM 690 N N . ILE A 1 85 ? 9.703 -40.75 -14.578 1 92.06 85 ILE A N 1
ATOM 691 C CA . ILE A 1 85 ? 10.695 -41.062 -15.602 1 92.06 85 ILE A CA 1
ATOM 692 C C . ILE A 1 85 ? 10.734 -39.969 -16.641 1 92.06 85 ILE A C 1
ATOM 694 O O . ILE A 1 85 ? 11.805 -39.5 -17.016 1 92.06 85 ILE A O 1
ATOM 698 N N . THR A 1 86 ? 9.562 -39.594 -17.031 1 89.62 86 THR A N 1
ATOM 699 C CA . THR A 1 86 ? 9.477 -38.531 -18.047 1 89.62 86 THR A CA 1
ATOM 700 C C . THR A 1 86 ? 10.102 -37.25 -17.531 1 89.62 86 THR A C 1
ATOM 702 O O . THR A 1 86 ? 10.906 -36.625 -18.219 1 89.62 86 THR A O 1
ATOM 705 N N . ILE A 1 87 ? 9.719 -36.844 -16.359 1 92.56 87 ILE A N 1
ATOM 706 C CA . ILE A 1 87 ? 10.227 -35.625 -15.781 1 92.56 87 ILE A CA 1
ATOM 707 C C . ILE A 1 87 ? 11.727 -35.719 -15.539 1 92.56 87 ILE A C 1
ATOM 709 O O . ILE A 1 87 ? 12.469 -34.75 -15.711 1 92.56 87 ILE A O 1
ATOM 713 N N . GLY A 1 88 ? 12.172 -36.906 -15.055 1 93.56 88 GLY A N 1
ATOM 714 C CA . GLY A 1 88 ? 13.594 -37.125 -14.859 1 93.56 88 GLY A CA 1
ATOM 715 C C . GLY A 1 88 ? 14.406 -36.906 -16.125 1 93.56 88 GLY A C 1
ATOM 716 O O . GLY A 1 88 ? 15.453 -36.25 -16.109 1 93.56 88 GLY A O 1
ATOM 717 N N . ILE A 1 89 ? 13.93 -37.375 -17.156 1 89.19 89 ILE A N 1
ATOM 718 C CA . ILE A 1 89 ? 14.617 -37.281 -18.438 1 89.19 89 ILE A CA 1
ATOM 719 C C . ILE A 1 89 ? 14.633 -35.812 -18.906 1 89.19 89 ILE A C 1
ATOM 721 O O . ILE A 1 89 ? 15.648 -35.344 -19.422 1 89.19 89 ILE A O 1
ATOM 725 N N . VAL A 1 90 ? 13.555 -35.188 -18.719 1 87.62 90 VAL A N 1
ATOM 726 C CA . VAL A 1 90 ? 13.453 -33.781 -19.141 1 87.62 90 VAL A CA 1
ATOM 727 C C . VAL A 1 90 ? 14.328 -32.906 -18.266 1 87.62 90 VAL A C 1
ATOM 729 O O . VAL A 1 90 ? 14.906 -31.938 -18.734 1 87.62 90 VAL A O 1
ATOM 732 N N . GLN A 1 91 ? 14.523 -33.219 -17.031 1 92.25 91 GLN A N 1
ATOM 733 C CA . GLN A 1 91 ? 15.242 -32.375 -16.062 1 92.25 91 GLN A CA 1
ATOM 734 C C . GLN A 1 91 ? 16.75 -32.469 -16.266 1 92.25 91 GLN A C 1
ATOM 736 O O . GLN A 1 91 ? 17.5 -31.625 -15.797 1 92.25 91 GLN A O 1
ATOM 741 N N . VAL A 1 92 ? 17.203 -33.5 -16.922 1 90.75 92 VAL A N 1
ATOM 742 C CA . VAL A 1 92 ? 18.625 -33.688 -17.094 1 90.75 92 VAL A CA 1
ATOM 743 C C . VAL A 1 92 ? 19.203 -32.562 -17.953 1 90.75 92 VAL A C 1
ATOM 745 O O . VAL A 1 92 ? 20.062 -31.797 -17.484 1 90.75 92 VAL A O 1
ATOM 748 N N . PRO A 1 93 ? 18.703 -32.406 -19.156 1 88 93 PRO A N 1
ATOM 749 C CA . PRO A 1 93 ? 19.219 -31.281 -19.953 1 88 93 PRO A CA 1
ATOM 750 C C . PRO A 1 93 ? 18.969 -29.922 -19.297 1 88 93 PRO A C 1
ATOM 752 O O . PRO A 1 93 ? 19.812 -29.031 -19.375 1 88 93 PRO A O 1
ATOM 755 N N . GLN A 1 94 ? 17.859 -29.734 -18.672 1 89 94 GLN A N 1
ATOM 756 C CA . GLN A 1 94 ? 17.531 -28.469 -18.016 1 89 94 GLN A CA 1
ATOM 757 C C . GLN A 1 94 ? 18.484 -28.188 -16.859 1 89 94 GLN A C 1
ATOM 759 O O . GLN A 1 94 ? 18.953 -27.062 -16.688 1 89 94 GLN A O 1
ATOM 764 N N . GLY A 1 95 ? 18.703 -29.234 -16.109 1 91.44 95 GLY A N 1
ATOM 765 C CA . GLY A 1 95 ? 19.641 -29.062 -14.992 1 91.44 95 GLY A CA 1
ATOM 766 C C . GLY A 1 95 ? 21.016 -28.609 -15.438 1 91.44 95 GLY A C 1
ATOM 767 O O . GLY A 1 95 ? 21.609 -27.75 -14.805 1 91.44 95 GLY A O 1
ATOM 768 N N . ILE A 1 96 ? 21.469 -29.156 -16.484 1 88.62 96 ILE A N 1
ATOM 769 C CA . ILE A 1 96 ? 22.781 -28.812 -17.031 1 88.62 96 ILE A CA 1
ATOM 770 C C . ILE A 1 96 ? 22.75 -27.359 -17.547 1 88.62 96 ILE A C 1
ATOM 772 O O . ILE A 1 96 ? 23.641 -26.578 -17.219 1 88.62 96 ILE A O 1
ATOM 776 N N . ALA A 1 97 ? 21.734 -27.078 -18.234 1 89.19 97 ALA A N 1
ATOM 777 C CA . ALA A 1 97 ? 21.609 -25.75 -18.828 1 89.19 97 ALA A CA 1
ATOM 778 C C . ALA A 1 97 ? 21.5 -24.688 -17.75 1 89.19 97 ALA A C 1
ATOM 780 O O . ALA A 1 97 ? 22.109 -23.625 -17.859 1 89.19 97 ALA A O 1
ATOM 781 N N . TYR A 1 98 ? 20.781 -24.906 -16.688 1 93.25 98 TYR A N 1
ATOM 782 C CA . TYR A 1 98 ? 20.516 -23.891 -15.672 1 93.25 98 TYR A CA 1
ATOM 783 C C . TYR A 1 98 ? 21.734 -23.703 -14.773 1 93.25 98 TYR A C 1
ATOM 785 O O . TYR A 1 98 ? 21.938 -22.625 -14.203 1 93.25 98 TYR A O 1
ATOM 793 N N . ALA A 1 99 ? 22.562 -24.75 -14.664 1 93 99 ALA A N 1
ATOM 794 C CA . ALA A 1 99 ? 23.828 -24.594 -13.945 1 93 99 ALA A CA 1
ATOM 795 C C . ALA A 1 99 ? 24.719 -23.547 -14.617 1 93 99 ALA A C 1
ATOM 797 O O . ALA A 1 99 ? 25.375 -22.766 -13.938 1 93 99 ALA A O 1
ATOM 798 N N . LEU A 1 100 ? 24.688 -23.578 -15.859 1 87.12 100 LEU A N 1
ATOM 799 C CA . LEU A 1 100 ? 25.484 -22.625 -16.609 1 87.12 100 LEU A CA 1
ATOM 800 C C . LEU A 1 100 ? 24.938 -21.203 -16.422 1 87.12 100 LEU A C 1
ATOM 802 O O . LEU A 1 100 ? 25.703 -20.234 -16.406 1 87.12 100 LEU A O 1
ATOM 806 N N . LEU A 1 101 ? 23.672 -21.109 -16.281 1 87.94 101 LEU A N 1
ATOM 807 C CA . LEU A 1 101 ? 23.047 -19.828 -16.016 1 87.94 101 LEU A CA 1
ATOM 808 C C . LEU A 1 101 ? 23.484 -19.266 -14.664 1 87.94 101 LEU A C 1
ATOM 810 O O . LEU A 1 101 ? 23.578 -18.062 -14.492 1 87.94 101 LEU A O 1
ATOM 814 N N . THR A 1 102 ? 23.734 -20.125 -13.727 1 93.06 102 THR A N 1
ATOM 815 C CA . THR A 1 102 ? 24.219 -19.766 -12.391 1 93.06 102 THR A CA 1
ATOM 816 C C . THR A 1 102 ? 25.719 -19.484 -12.414 1 93.06 102 THR A C 1
ATOM 818 O O . THR A 1 102 ? 26.25 -18.828 -11.523 1 93.06 102 THR A O 1
ATOM 821 N N . GLY A 1 103 ? 26.406 -19.984 -13.438 1 89.75 103 GLY A N 1
ATOM 822 C CA . GLY A 1 103 ? 27.844 -19.812 -13.578 1 89.75 103 GLY A CA 1
ATOM 823 C C . GLY A 1 103 ? 28.656 -20.906 -12.898 1 89.75 103 GLY A C 1
ATOM 824 O O . GLY A 1 103 ? 29.781 -20.656 -12.453 1 89.75 103 GLY A O 1
ATOM 825 N N . VAL A 1 104 ? 28.078 -22.047 -12.742 1 92.88 104 VAL A N 1
ATOM 826 C CA . VAL A 1 104 ? 28.781 -23.156 -12.102 1 92.88 104 VAL A CA 1
ATOM 827 C C . VAL A 1 104 ? 28.859 -24.344 -13.07 1 92.88 104 VAL A C 1
ATOM 829 O O . VAL A 1 104 ? 28.297 -24.297 -14.172 1 92.88 104 VAL A O 1
ATOM 832 N N . ASP A 1 105 ? 29.5 -25.375 -12.633 1 90.38 105 ASP A N 1
ATOM 833 C CA . ASP A 1 105 ? 29.656 -26.547 -13.477 1 90.38 105 ASP A CA 1
ATOM 834 C C . ASP A 1 105 ? 28.328 -27.281 -13.641 1 90.38 105 ASP A C 1
ATOM 836 O O . ASP A 1 105 ? 27.5 -27.281 -12.734 1 90.38 105 ASP A O 1
ATOM 840 N N . PRO A 1 106 ? 28.094 -27.938 -14.75 1 89.38 106 PRO A N 1
ATOM 841 C CA . PRO A 1 106 ? 26.828 -28.578 -15.102 1 89.38 106 PRO A CA 1
ATOM 842 C C . PRO A 1 106 ? 26.391 -29.625 -14.07 1 89.38 106 PRO A C 1
ATOM 844 O O . PRO A 1 106 ? 25.188 -29.781 -13.82 1 89.38 106 PRO A O 1
ATOM 847 N N . ILE A 1 107 ? 27.312 -30.25 -13.453 1 91.31 107 ILE A N 1
ATOM 848 C CA . ILE A 1 107 ? 26.984 -31.344 -12.547 1 91.31 107 ILE A CA 1
ATOM 849 C C . ILE A 1 107 ? 26.188 -30.812 -11.352 1 91.31 107 ILE A C 1
ATOM 851 O O . ILE A 1 107 ? 25.344 -31.516 -10.797 1 91.31 107 ILE A O 1
ATOM 855 N N . TYR A 1 108 ? 26.438 -29.578 -11.008 1 93.94 108 TYR A N 1
ATOM 856 C CA . TYR A 1 108 ? 25.781 -29 -9.836 1 93.94 108 TYR A CA 1
ATOM 857 C C . TYR A 1 108 ? 24.312 -28.719 -10.109 1 93.94 108 TYR A C 1
ATOM 859 O O . TYR A 1 108 ? 23.516 -28.594 -9.18 1 93.94 108 TYR A O 1
ATOM 867 N N . GLY A 1 109 ? 23.969 -28.531 -11.375 1 94.12 109 GLY A N 1
ATOM 868 C CA . GLY A 1 109 ? 22.562 -28.453 -11.727 1 94.12 109 GLY A CA 1
ATOM 869 C C . GLY A 1 109 ? 21.812 -29.75 -11.484 1 94.12 109 GLY A C 1
ATOM 870 O O . GLY A 1 109 ? 20.672 -29.734 -11.023 1 94.12 109 GLY A O 1
ATOM 871 N N . LEU A 1 110 ? 22.5 -30.844 -11.719 1 93.81 110 LEU A N 1
ATOM 872 C CA . LEU A 1 110 ? 21.922 -32.156 -11.484 1 93.81 110 LEU A CA 1
ATOM 873 C C . LEU A 1 110 ? 21.828 -32.438 -9.984 1 93.81 110 LEU A C 1
ATOM 875 O O . LEU A 1 110 ? 20.812 -32.969 -9.523 1 93.81 110 LEU A O 1
ATOM 879 N N . TYR A 1 111 ? 22.875 -32.031 -9.258 1 95.81 111 TYR A N 1
ATOM 880 C CA . TYR A 1 111 ? 22.828 -32.188 -7.809 1 95.81 111 TYR A CA 1
ATOM 881 C C . TYR A 1 111 ? 21.656 -31.406 -7.215 1 95.81 111 TYR A C 1
ATOM 883 O O . TYR A 1 111 ? 20.922 -31.922 -6.363 1 95.81 111 TYR A O 1
ATOM 891 N N . SER A 1 112 ? 21.516 -30.172 -7.691 1 96.81 112 SER A N 1
ATOM 892 C CA . SER A 1 112 ? 20.484 -29.297 -7.148 1 96.81 112 SER A CA 1
ATOM 893 C C . SER A 1 112 ? 19.094 -29.875 -7.367 1 96.81 112 SER A C 1
ATOM 895 O O . SER A 1 112 ? 18.234 -29.797 -6.48 1 96.81 112 SER A O 1
ATOM 897 N N . SER A 1 113 ? 18.859 -30.391 -8.5 1 96.31 113 SER A N 1
ATOM 898 C CA . SER A 1 113 ? 17.562 -31 -8.789 1 96.31 113 SER A CA 1
ATOM 899 C C . SER A 1 113 ? 17.375 -32.281 -8 1 96.31 113 SER A C 1
ATOM 901 O O . SER A 1 113 ? 16.312 -32.531 -7.418 1 96.31 113 SER A O 1
ATOM 903 N N . PHE A 1 114 ? 18.406 -33.125 -7.941 1 96.44 114 PHE A N 1
ATOM 904 C CA . PHE A 1 114 ? 18.328 -34.406 -7.285 1 96.44 114 PHE A CA 1
ATOM 905 C C . PHE A 1 114 ? 18.016 -34.25 -5.805 1 96.44 114 PHE A C 1
ATOM 907 O O . PHE A 1 114 ? 17.031 -34.812 -5.309 1 96.44 114 PHE A O 1
ATOM 914 N N . PHE A 1 115 ? 18.812 -33.531 -5.117 1 96.69 115 PHE A N 1
ATOM 915 C CA . PHE A 1 115 ? 18.672 -33.406 -3.674 1 96.69 115 PHE A CA 1
ATOM 916 C C . PHE A 1 115 ? 17.406 -32.625 -3.32 1 96.69 115 PHE A C 1
ATOM 918 O O . PHE A 1 115 ? 16.75 -32.938 -2.324 1 96.69 115 PHE A O 1
ATOM 925 N N . ALA A 1 116 ? 17.109 -31.625 -4.105 1 96.19 116 ALA A N 1
ATOM 926 C CA . ALA A 1 116 ? 15.898 -30.844 -3.846 1 96.19 116 ALA A CA 1
ATOM 927 C C . ALA A 1 116 ? 14.656 -31.719 -3.912 1 96.19 116 ALA A C 1
ATOM 929 O O . ALA A 1 116 ? 13.773 -31.625 -3.057 1 96.19 116 ALA A O 1
ATOM 930 N N . ILE A 1 117 ? 14.602 -32.562 -4.922 1 96.62 117 ILE A N 1
ATOM 931 C CA . ILE A 1 117 ? 13.438 -33.438 -5.125 1 96.62 117 ILE A CA 1
ATOM 932 C C . ILE A 1 117 ? 13.312 -34.406 -3.957 1 96.62 117 ILE A C 1
ATOM 934 O O . ILE A 1 117 ? 12.227 -34.594 -3.402 1 96.62 117 ILE A O 1
ATOM 938 N N . ILE A 1 118 ? 14.406 -34.969 -3.508 1 95.88 118 ILE A N 1
ATOM 939 C CA . ILE A 1 118 ? 14.414 -35.969 -2.455 1 95.88 118 ILE A CA 1
ATOM 940 C C . ILE A 1 118 ? 13.914 -35.375 -1.149 1 95.88 118 ILE A C 1
ATOM 942 O O . ILE A 1 118 ? 13.078 -35.969 -0.457 1 95.88 118 ILE A O 1
ATOM 946 N N . PHE A 1 119 ? 14.359 -34.25 -0.886 1 95.75 119 PHE A N 1
ATOM 947 C CA . PHE A 1 119 ? 14 -33.656 0.396 1 95.75 119 PHE A CA 1
ATOM 948 C C . PHE A 1 119 ? 12.594 -33.062 0.337 1 95.75 119 PHE A C 1
ATOM 950 O O . PHE A 1 119 ? 11.875 -33.062 1.336 1 95.75 119 PHE A O 1
ATOM 957 N N . TYR A 1 120 ? 12.195 -32.531 -0.806 1 96.06 120 TYR A N 1
ATOM 958 C CA . TYR A 1 120 ? 10.852 -31.984 -0.92 1 96.06 120 TYR A CA 1
ATOM 959 C C . TYR A 1 120 ? 9.797 -33.062 -0.735 1 96.06 120 TYR A C 1
ATOM 961 O O . TYR A 1 120 ? 8.711 -32.781 -0.221 1 96.06 120 TYR A O 1
ATOM 969 N N . ILE A 1 121 ? 10.102 -34.281 -1.094 1 94.62 121 ILE A N 1
ATOM 970 C CA . ILE A 1 121 ? 9.172 -35.375 -0.951 1 94.62 121 ILE A CA 1
ATOM 971 C C . ILE A 1 121 ? 8.789 -35.531 0.518 1 94.62 121 ILE A C 1
ATOM 973 O O . ILE A 1 121 ? 7.641 -35.875 0.833 1 94.62 121 ILE A O 1
ATOM 977 N N . PHE A 1 122 ? 9.688 -35.219 1.397 1 92.94 122 PHE A N 1
ATOM 978 C CA . PHE A 1 122 ? 9.461 -35.406 2.822 1 92.94 122 PHE A CA 1
ATOM 979 C C . PHE A 1 122 ? 8.594 -34.312 3.398 1 92.94 122 PHE A C 1
ATOM 981 O O . PHE A 1 122 ? 7.785 -34.531 4.297 1 92.94 122 PHE A O 1
ATOM 988 N N . PHE A 1 123 ? 8.766 -33.125 2.852 1 93.69 123 PHE A N 1
ATOM 989 C CA . PHE A 1 123 ? 8.195 -31.969 3.555 1 93.69 123 PHE A CA 1
ATOM 990 C C . PHE A 1 123 ? 7.062 -31.359 2.742 1 93.69 123 PHE A C 1
ATOM 992 O O . PHE A 1 123 ? 6.258 -30.594 3.275 1 93.69 123 PHE A O 1
ATOM 999 N N . GLY A 1 124 ? 6.996 -31.594 1.499 1 92.75 124 GLY A N 1
ATOM 1000 C CA . GLY A 1 124 ? 6.027 -30.938 0.629 1 92.75 124 GLY A CA 1
ATOM 1001 C C . GLY A 1 124 ? 4.617 -31.484 0.804 1 92.75 124 GLY A C 1
ATOM 1002 O O . GLY A 1 124 ? 4.43 -32.656 1.113 1 92.75 124 GLY A O 1
ATOM 1003 N N . THR A 1 125 ? 3.609 -30.562 0.567 1 91.5 125 THR A N 1
ATOM 1004 C CA . THR A 1 125 ? 2.213 -30.969 0.685 1 91.5 125 THR A CA 1
ATOM 1005 C C . THR A 1 125 ? 1.538 -31 -0.684 1 91.5 125 THR A C 1
ATOM 1007 O O . THR A 1 125 ? 0.458 -31.562 -0.84 1 91.5 125 THR A O 1
ATOM 1010 N N . SER A 1 126 ? 2.164 -30.406 -1.635 1 92 126 SER A N 1
ATOM 1011 C CA . SER A 1 126 ? 1.574 -30.406 -2.971 1 92 126 SER A CA 1
ATOM 1012 C C . SER A 1 126 ? 1.79 -31.75 -3.668 1 92 126 SER A C 1
ATOM 1014 O O . SER A 1 126 ? 2.889 -32.312 -3.625 1 92 126 SER A O 1
ATOM 1016 N N . ARG A 1 127 ? 0.814 -32.219 -4.34 1 90.06 127 ARG A N 1
ATOM 1017 C CA . ARG A 1 127 ? 0.878 -33.531 -5 1 90.06 127 ARG A CA 1
ATOM 1018 C C . ARG A 1 127 ? 1.458 -33.406 -6.406 1 90.06 127 ARG A C 1
ATOM 1020 O O . ARG A 1 127 ? 2.002 -34.375 -6.949 1 90.06 127 ARG A O 1
ATOM 1027 N N . TYR A 1 128 ? 1.422 -32.25 -6.957 1 89.88 128 TYR A N 1
ATOM 1028 C CA . TYR A 1 128 ? 1.621 -32.156 -8.398 1 89.88 128 TYR A CA 1
ATOM 1029 C C . TYR A 1 128 ? 2.83 -31.297 -8.727 1 89.88 128 TYR A C 1
ATOM 1031 O O . TYR A 1 128 ? 3.404 -31.406 -9.812 1 89.88 128 TYR A O 1
ATOM 1039 N N . VAL A 1 129 ? 3.268 -30.5 -7.797 1 92.94 129 VAL A N 1
ATOM 1040 C CA . VAL A 1 129 ? 4.324 -29.531 -8.094 1 92.94 129 VAL A CA 1
ATOM 1041 C C . VAL A 1 129 ? 5.668 -30.25 -8.195 1 92.94 129 VAL A C 1
ATOM 1043 O O . VAL A 1 129 ? 5.984 -31.109 -7.367 1 92.94 129 VAL A O 1
ATOM 1046 N N . SER A 1 130 ? 6.379 -29.953 -9.234 1 93.88 130 SER A N 1
ATOM 1047 C CA . SER A 1 130 ? 7.719 -30.484 -9.438 1 93.88 130 SER A CA 1
ATOM 1048 C C . SER A 1 130 ? 8.789 -29.469 -9.062 1 93.88 130 SER A C 1
ATOM 1050 O O . SER A 1 130 ? 8.797 -28.344 -9.586 1 93.88 130 SER A O 1
ATOM 1052 N N . ILE A 1 131 ? 9.711 -29.859 -8.219 1 94.69 131 ILE A N 1
ATOM 1053 C CA . ILE A 1 131 ? 10.773 -28.969 -7.754 1 94.69 131 ILE A CA 1
ATOM 1054 C C . ILE A 1 131 ? 12.086 -29.328 -8.445 1 94.69 131 ILE A C 1
ATOM 1056 O O . ILE A 1 131 ? 12.312 -30.484 -8.797 1 94.69 131 ILE A O 1
ATOM 1060 N N . GLY A 1 132 ? 12.898 -28.406 -8.688 1 94.62 132 GLY A N 1
ATOM 1061 C CA . GLY A 1 132 ? 14.203 -28.547 -9.312 1 94.62 132 GLY A CA 1
ATOM 1062 C C . GLY A 1 132 ? 14.812 -27.219 -9.734 1 94.62 132 GLY A C 1
ATOM 1063 O O . GLY A 1 132 ? 14.344 -26.156 -9.312 1 94.62 132 GLY A O 1
ATOM 1064 N N . SER A 1 133 ? 15.844 -27.359 -10.445 1 94.19 133 SER A N 1
ATOM 1065 C CA . SER A 1 133 ? 16.453 -26.141 -10.977 1 94.19 133 SER A CA 1
ATOM 1066 C C . SER A 1 133 ? 15.508 -25.406 -11.914 1 94.19 133 SER A C 1
ATOM 1068 O O . SER A 1 133 ? 14.766 -26.047 -12.664 1 94.19 133 SER A O 1
ATOM 1070 N N . PHE A 1 134 ? 15.492 -24.188 -11.82 1 92.81 134 PHE A N 1
ATOM 1071 C CA . PHE A 1 134 ? 14.602 -23.328 -12.602 1 92.81 134 PHE A CA 1
ATOM 1072 C C . PHE A 1 134 ? 15.359 -22.125 -13.156 1 92.81 134 PHE A C 1
ATOM 1074 O O . PHE A 1 134 ? 16.219 -21.562 -12.484 1 92.81 134 PHE A O 1
ATOM 1081 N N . ALA A 1 135 ? 15.016 -21.766 -14.305 1 90.75 135 ALA A N 1
ATOM 1082 C CA . ALA A 1 135 ? 15.773 -20.781 -15.062 1 90.75 135 ALA A CA 1
ATOM 1083 C C . ALA A 1 135 ? 15.812 -19.438 -14.336 1 90.75 135 ALA A C 1
ATOM 1085 O O . ALA A 1 135 ? 16.875 -18.828 -14.203 1 90.75 135 ALA A O 1
ATOM 1086 N N . ILE A 1 136 ? 14.719 -18.969 -13.859 1 90 136 ILE A N 1
ATOM 1087 C CA . ILE A 1 136 ? 14.609 -17.656 -13.25 1 90 136 ILE A CA 1
ATOM 1088 C C . ILE A 1 136 ? 15.445 -17.594 -11.969 1 90 136 ILE A C 1
ATOM 1090 O O . ILE A 1 136 ? 16.219 -16.656 -11.758 1 90 136 ILE A O 1
ATOM 1094 N N . VAL A 1 137 ? 15.344 -18.562 -11.18 1 95 137 VAL A N 1
ATOM 1095 C CA . VAL A 1 137 ? 16.062 -18.609 -9.914 1 95 137 VAL A CA 1
ATOM 1096 C C . VAL A 1 137 ? 17.562 -18.781 -10.172 1 95 137 VAL A C 1
ATOM 1098 O O . VAL A 1 137 ? 18.391 -18.188 -9.469 1 95 137 VAL A O 1
ATOM 1101 N N . SER A 1 138 ? 17.891 -19.547 -11.188 1 95.12 138 SER A N 1
ATOM 1102 C CA . SER A 1 138 ? 19.297 -19.734 -11.555 1 95.12 138 SER A CA 1
ATOM 1103 C C . SER A 1 138 ? 19.938 -18.438 -12.016 1 95.12 138 SER A C 1
ATOM 1105 O O . SER A 1 138 ? 21.062 -18.125 -11.648 1 95.12 138 SER A O 1
ATOM 1107 N N . LEU A 1 139 ? 19.203 -17.797 -12.797 1 90.38 139 LEU A N 1
ATOM 1108 C CA . LEU A 1 139 ? 19.688 -16.484 -13.25 1 90.38 139 LEU A CA 1
ATOM 1109 C C . LEU A 1 139 ? 19.906 -15.547 -12.078 1 90.38 139 LEU A C 1
ATOM 1111 O O . LEU A 1 139 ? 20.938 -14.883 -11.984 1 90.38 139 LEU A O 1
ATOM 1115 N N . MET A 1 140 ? 18.953 -15.477 -11.188 1 93.12 140 MET A N 1
ATOM 1116 C CA . MET A 1 140 ? 19.047 -14.609 -10.016 1 93.12 140 MET A CA 1
ATOM 1117 C C . MET A 1 140 ? 20.234 -14.992 -9.148 1 93.12 140 MET A C 1
ATOM 1119 O O . MET A 1 140 ? 20.922 -14.125 -8.602 1 93.12 140 MET A O 1
ATOM 1123 N N . THR A 1 141 ? 20.422 -16.234 -9.055 1 96.31 141 THR A N 1
ATOM 1124 C CA . THR A 1 141 ? 21.547 -16.734 -8.266 1 96.31 141 THR A CA 1
ATOM 1125 C C . THR A 1 141 ? 22.875 -16.328 -8.891 1 96.31 141 THR A C 1
ATOM 1127 O O . THR A 1 141 ? 23.812 -15.961 -8.18 1 96.31 141 THR A O 1
ATOM 1130 N N . GLY A 1 142 ? 22.938 -16.469 -10.195 1 93.19 142 GLY A N 1
ATOM 1131 C CA . GLY A 1 142 ? 24.141 -16.031 -10.891 1 93.19 142 GLY A CA 1
ATOM 1132 C C . GLY A 1 142 ? 24.438 -14.555 -10.672 1 93.19 142 GLY A C 1
ATOM 1133 O O . GLY A 1 142 ? 25.578 -14.188 -10.375 1 93.19 142 GLY A O 1
ATOM 1134 N N . VAL A 1 143 ? 23.484 -13.781 -10.789 1 89.44 143 VAL A N 1
ATOM 1135 C CA . VAL A 1 143 ? 23.641 -12.344 -10.594 1 89.44 143 VAL A CA 1
ATOM 1136 C C . VAL A 1 143 ? 24.016 -12.055 -9.148 1 89.44 143 VAL A C 1
ATOM 1138 O O . VAL A 1 143 ? 24.859 -11.203 -8.875 1 89.44 143 VAL A O 1
ATOM 1141 N N . ALA A 1 144 ? 23.375 -12.703 -8.234 1 94 144 ALA A N 1
ATOM 1142 C CA . ALA A 1 144 ? 23.656 -12.531 -6.809 1 94 144 ALA A CA 1
ATOM 1143 C C . ALA A 1 144 ? 25.109 -12.891 -6.496 1 94 144 ALA A C 1
ATOM 1145 O O . ALA A 1 144 ? 25.781 -12.195 -5.723 1 94 144 ALA A O 1
ATOM 1146 N N . ALA A 1 145 ? 25.547 -13.969 -7.078 1 94.06 145 ALA A N 1
ATOM 1147 C CA . ALA A 1 145 ? 26.938 -14.391 -6.875 1 94.06 145 ALA A CA 1
ATOM 1148 C C . ALA A 1 145 ? 27.906 -13.32 -7.359 1 94.06 145 ALA A C 1
ATOM 1150 O O . ALA A 1 145 ? 28.906 -13.023 -6.691 1 94.06 145 ALA A O 1
ATOM 1151 N N . ASN A 1 146 ? 27.641 -12.797 -8.484 1 90.25 146 ASN A N 1
ATOM 1152 C CA . ASN A 1 146 ? 28.484 -11.727 -9.016 1 90.25 146 ASN A CA 1
ATOM 1153 C C . ASN A 1 146 ? 28.484 -10.508 -8.094 1 90.25 146 ASN A C 1
ATOM 1155 O O . ASN A 1 146 ? 29.531 -9.914 -7.852 1 90.25 146 ASN A O 1
ATOM 1159 N N . ASN A 1 147 ? 27.359 -10.156 -7.605 1 89.5 147 ASN A N 1
ATOM 1160 C CA . ASN A 1 147 ? 27.234 -9.008 -6.715 1 89.5 147 ASN A CA 1
ATOM 1161 C C . ASN A 1 147 ? 28.016 -9.219 -5.418 1 89.5 147 ASN A C 1
ATOM 1163 O O . ASN A 1 147 ? 28.688 -8.305 -4.938 1 89.5 147 ASN A O 1
ATOM 1167 N N . VAL A 1 148 ? 27.906 -10.352 -4.863 1 91.88 148 VAL A N 1
ATOM 1168 C CA . VAL A 1 148 ? 28.578 -10.664 -3.609 1 91.88 148 VAL A CA 1
ATOM 1169 C C . VAL A 1 148 ? 30.094 -10.633 -3.822 1 91.88 148 VAL A C 1
ATOM 1171 O O . VAL A 1 148 ? 30.844 -10.141 -2.971 1 91.88 148 VAL A O 1
ATOM 1174 N N . MET A 1 149 ? 30.531 -11.156 -4.961 1 88.56 149 MET A N 1
ATOM 1175 C CA . MET A 1 149 ? 31.953 -11.141 -5.281 1 88.56 149 MET A CA 1
ATOM 1176 C C . MET A 1 149 ? 32.469 -9.711 -5.398 1 88.56 149 MET A C 1
ATOM 1178 O O . MET A 1 149 ? 33.562 -9.406 -4.945 1 88.56 149 MET A O 1
ATOM 1182 N N . ILE A 1 150 ? 31.703 -8.93 -5.965 1 84.5 150 ILE A N 1
ATOM 1183 C CA . ILE A 1 150 ? 32.062 -7.523 -6.113 1 84.5 150 ILE A CA 1
ATOM 1184 C C . ILE A 1 150 ? 32.125 -6.863 -4.742 1 84.5 150 ILE A C 1
ATOM 1186 O O . ILE A 1 150 ? 33.031 -6.07 -4.477 1 84.5 150 ILE A O 1
ATOM 1190 N N . LYS A 1 151 ? 31.203 -7.148 -3.885 1 86.69 151 LYS A N 1
ATOM 1191 C CA . LYS A 1 151 ? 31.203 -6.605 -2.529 1 86.69 151 LYS A CA 1
ATOM 1192 C C . LYS A 1 151 ? 32.438 -7.047 -1.758 1 86.69 151 LYS A C 1
ATOM 1194 O O . LYS A 1 151 ? 33.031 -6.262 -1.004 1 86.69 151 LYS A O 1
ATOM 1199 N N . LEU A 1 152 ? 32.781 -8.273 -1.937 1 85.25 152 LEU A N 1
ATOM 1200 C CA . LEU A 1 152 ? 33.938 -8.82 -1.253 1 85.25 152 LEU A CA 1
ATOM 1201 C C . LEU A 1 152 ? 35.219 -8.164 -1.757 1 85.25 152 LEU A C 1
ATOM 1203 O O . LEU A 1 152 ? 36.125 -7.879 -0.97 1 85.25 152 LEU A O 1
ATOM 1207 N N . GLU A 1 153 ? 35.219 -7.953 -2.998 1 78.75 153 GLU A N 1
ATOM 1208 C CA . GLU A 1 153 ? 36.375 -7.285 -3.592 1 78.75 153 GLU A CA 1
ATOM 1209 C C . GLU A 1 153 ? 36.469 -5.836 -3.119 1 78.75 153 GLU A C 1
ATOM 1211 O O . GLU A 1 153 ? 37.562 -5.344 -2.85 1 78.75 153 GLU A O 1
ATOM 1216 N N . LYS A 1 154 ? 35.344 -5.211 -3.016 1 76.88 154 LYS A N 1
ATOM 1217 C CA . LYS A 1 154 ? 35.312 -3.824 -2.553 1 76.88 154 LYS A CA 1
ATOM 1218 C C . LYS A 1 154 ? 35.75 -3.721 -1.094 1 76.88 154 LYS A C 1
ATOM 1220 O O . LYS A 1 154 ? 36.469 -2.783 -0.715 1 76.88 154 LYS A O 1
ATOM 1225 N N . GLU A 1 155 ? 35.25 -4.547 -0.271 1 75.81 155 GLU A N 1
ATOM 1226 C CA . GLU A 1 155 ? 35.625 -4.555 1.138 1 75.81 155 GLU A CA 1
ATOM 1227 C C . GLU A 1 155 ? 37.125 -4.844 1.305 1 75.81 155 GLU A C 1
ATOM 1229 O O . GLU A 1 155 ? 37.781 -4.25 2.16 1 75.81 155 GLU A O 1
ATOM 1234 N N . ALA A 1 156 ? 37.531 -5.758 0.542 1 70.75 156 ALA A N 1
ATOM 1235 C CA . ALA A 1 156 ? 38.969 -6.062 0.576 1 70.75 156 ALA A CA 1
ATOM 1236 C C . ALA A 1 156 ? 39.781 -4.848 0.175 1 70.75 156 ALA A C 1
ATOM 1238 O O . ALA A 1 156 ? 40.844 -4.574 0.775 1 70.75 156 ALA A O 1
ATOM 1239 N N . LEU A 1 157 ? 39.188 -4.168 -0.689 1 66.38 157 LEU A N 1
ATOM 1240 C CA . LEU A 1 157 ? 39.875 -2.959 -1.154 1 66.38 157 LEU A CA 1
ATOM 1241 C C . LEU A 1 157 ? 39.844 -1.872 -0.085 1 66.38 157 LEU A C 1
ATOM 1243 O O . LEU A 1 157 ? 40.844 -1.186 0.141 1 66.38 157 LEU A O 1
ATOM 1247 N N . THR A 1 158 ? 38.688 -1.684 0.524 1 64.81 158 THR A N 1
ATOM 1248 C CA . THR A 1 158 ? 38.531 -0.665 1.557 1 64.81 158 THR A CA 1
ATOM 1249 C C . THR A 1 158 ? 39.438 -0.955 2.742 1 64.81 158 THR A C 1
ATOM 1251 O O . THR A 1 158 ? 40.031 -0.04 3.305 1 64.81 158 THR A O 1
ATOM 1254 N N . GLN A 1 159 ? 39.5 -2.145 3.199 1 61.12 159 GLN A N 1
ATOM 1255 C CA . GLN A 1 159 ? 40.375 -2.529 4.305 1 61.12 159 GLN A CA 1
ATOM 1256 C C . GLN A 1 159 ? 41.844 -2.291 3.961 1 61.12 159 GLN A C 1
ATOM 1258 O O . GLN A 1 159 ? 42.625 -1.865 4.812 1 61.12 159 GLN A O 1
ATOM 1263 N N . ARG A 1 160 ? 42.156 -2.408 2.811 1 57.44 160 ARG A N 1
ATOM 1264 C CA . ARG A 1 160 ? 43.531 -2.205 2.367 1 57.44 160 ARG A CA 1
ATOM 1265 C C . ARG A 1 160 ? 43.906 -0.722 2.354 1 57.44 160 ARG A C 1
ATOM 1267 O O . ARG A 1 160 ? 45 -0.342 2.725 1 57.44 160 ARG A O 1
ATOM 1274 N N . VAL A 1 161 ? 42.844 -0.109 1.871 1 58.44 161 VAL A N 1
ATOM 1275 C CA . VAL A 1 161 ? 43.062 1.336 1.849 1 58.44 161 VAL A CA 1
ATOM 1276 C C . VAL A 1 161 ? 43.219 1.856 3.273 1 58.44 161 VAL A C 1
ATOM 1278 O O . VAL A 1 161 ? 44.094 2.686 3.539 1 58.44 161 VAL A O 1
ATOM 1281 N N . TYR A 1 162 ? 42.344 1.382 4.137 1 57.47 162 TYR A N 1
ATOM 1282 C CA . TYR A 1 162 ? 42.438 1.792 5.535 1 57.47 162 TYR A CA 1
ATOM 1283 C C . TYR A 1 162 ? 43.781 1.403 6.141 1 57.47 162 TYR A C 1
ATOM 1285 O O . TYR A 1 162 ? 44.406 2.199 6.848 1 57.47 162 TYR A O 1
ATOM 1293 N N . TYR A 1 163 ? 44.219 0.179 5.891 1 55.38 163 TYR A N 1
ATOM 1294 C CA . TYR A 1 163 ? 45.5 -0.29 6.406 1 55.38 163 TYR A CA 1
ATOM 1295 C C . TYR A 1 163 ? 46.656 0.554 5.863 1 55.38 163 TYR A C 1
ATOM 1297 O O . TYR A 1 163 ? 47.562 0.916 6.605 1 55.38 163 TYR A O 1
ATOM 1305 N N . LEU A 1 164 ? 46.531 0.756 4.609 1 55.91 164 LEU A N 1
ATOM 1306 C CA . LEU A 1 164 ? 47.562 1.57 3.996 1 55.91 164 LEU A CA 1
ATOM 1307 C C . LEU A 1 164 ? 47.562 2.992 4.547 1 55.91 164 LEU A C 1
ATOM 1309 O O . LEU A 1 164 ? 48.594 3.6 4.758 1 55.91 164 LEU A O 1
ATOM 1313 N N . GLU A 1 165 ? 46.281 3.436 4.691 1 55.81 165 GLU A N 1
ATOM 1314 C CA . GLU A 1 165 ? 46.156 4.77 5.273 1 55.81 165 GLU A CA 1
ATOM 1315 C C . GLU A 1 165 ? 46.781 4.812 6.676 1 55.81 165 GLU A C 1
ATOM 1317 O O . GLU A 1 165 ? 47.438 5.789 7.043 1 55.81 165 GLU A O 1
ATOM 1322 N N . GLN A 1 166 ? 46.438 3.854 7.457 1 53.75 166 GLN A N 1
ATOM 1323 C CA . GLN A 1 166 ? 46.969 3.818 8.82 1 53.75 166 GLN A CA 1
ATOM 1324 C C . GLN A 1 166 ? 48.5 3.703 8.812 1 53.75 166 GLN A C 1
ATOM 1326 O O . GLN A 1 166 ? 49.188 4.285 9.672 1 53.75 166 GLN A O 1
ATOM 1331 N N . HIS A 1 167 ? 48.938 2.883 7.969 1 51.66 167 HIS A N 1
ATOM 1332 C CA . HIS A 1 167 ? 50.375 2.654 8 1 51.66 167 HIS A CA 1
ATOM 1333 C C . HIS A 1 167 ? 51.125 3.689 7.164 1 51.66 167 HIS A C 1
ATOM 1335 O O . HIS A 1 167 ? 52.312 3.959 7.402 1 51.66 167 HIS A O 1
ATOM 1341 N N . THR A 1 168 ? 50.656 3.842 6.027 1 49.75 168 THR A N 1
ATOM 1342 C CA . THR A 1 168 ? 51.469 4.734 5.215 1 49.75 168 THR A CA 1
ATOM 1343 C C . THR A 1 168 ? 51.125 6.195 5.504 1 49.75 168 THR A C 1
ATOM 1345 O O . THR A 1 168 ? 51.844 7.098 5.109 1 49.75 168 THR A O 1
ATOM 1348 N N . GLY A 1 169 ? 50.469 6.602 6.605 1 46.78 169 GLY A N 1
ATOM 1349 C CA . GLY A 1 169 ? 50.062 7.965 6.887 1 46.78 169 GLY A CA 1
ATOM 1350 C C . GLY A 1 169 ? 49.406 8.648 5.695 1 46.78 169 GLY A C 1
ATOM 1351 O O . GLY A 1 169 ? 49.031 9.812 5.777 1 46.78 169 GLY A O 1
ATOM 1352 N N . LYS A 1 170 ? 49.875 8.156 4.441 1 40.94 170 LYS A N 1
ATOM 1353 C CA . LYS A 1 170 ? 49.469 8.805 3.203 1 40.94 170 LYS A CA 1
ATOM 1354 C C . LYS A 1 170 ? 48.219 8.141 2.625 1 40.94 170 LYS A C 1
ATOM 1356 O O . LYS A 1 170 ? 48 6.941 2.816 1 40.94 170 LYS A O 1
ATOM 1361 N N . GLN A 1 171 ? 47.094 8.773 2.332 1 40.47 171 GLN A N 1
ATOM 1362 C CA . GLN A 1 171 ? 45.812 8.359 1.774 1 40.47 171 GLN A CA 1
ATOM 1363 C C . GLN A 1 171 ? 46 7.613 0.458 1 40.47 171 GLN A C 1
ATOM 1365 O O . GLN A 1 171 ? 46.531 8.164 -0.502 1 40.47 171 GLN A O 1
ATOM 1370 N N . ILE A 1 172 ? 46.531 6.332 0.337 1 42 172 ILE A N 1
ATOM 1371 C CA . ILE A 1 172 ? 46.844 5.555 -0.86 1 42 172 ILE A CA 1
ATOM 1372 C C . ILE A 1 172 ? 45.594 5.383 -1.696 1 42 172 ILE A C 1
ATOM 1374 O O . ILE A 1 172 ? 44.5 5.141 -1.156 1 42 172 ILE A O 1
ATOM 1378 N N . ASP A 1 173 ? 45.656 5.703 -2.979 1 37.84 173 ASP A N 1
ATOM 1379 C CA . ASP A 1 173 ? 44.688 5.715 -4.074 1 37.84 173 ASP A CA 1
ATOM 1380 C C . ASP A 1 173 ? 44.188 4.312 -4.371 1 37.84 173 ASP A C 1
ATOM 1382 O O . ASP A 1 173 ? 44.969 3.375 -4.527 1 37.84 173 ASP A O 1
ATOM 1386 N N . MET A 1 174 ? 43.062 3.914 -4.172 1 41.44 174 MET A N 1
ATOM 1387 C CA . MET A 1 174 ? 42.25 2.719 -4.219 1 41.44 174 MET A CA 1
ATOM 1388 C C . MET A 1 174 ? 42.438 1.977 -5.539 1 41.44 174 MET A C 1
ATOM 1390 O O . MET A 1 174 ? 42.25 0.761 -5.605 1 41.44 174 MET A O 1
ATOM 1394 N N . ASN A 1 175 ? 42.688 2.582 -6.676 1 35.44 175 ASN A N 1
ATOM 1395 C CA . ASN A 1 175 ? 42.594 1.963 -7.992 1 35.44 175 ASN A CA 1
ATOM 1396 C C . ASN A 1 175 ? 43.781 1.033 -8.258 1 35.44 175 ASN A C 1
ATOM 1398 O O . ASN A 1 175 ? 43.75 0.232 -9.195 1 35.44 175 ASN A O 1
ATOM 1402 N N . ASN A 1 176 ? 45 1.288 -7.922 1 35.53 176 ASN A N 1
ATOM 1403 C CA . ASN A 1 176 ? 46.188 0.531 -8.352 1 35.53 176 ASN A CA 1
ATOM 1404 C C . ASN A 1 176 ? 46.406 -0.702 -7.48 1 35.53 176 ASN A C 1
ATOM 1406 O O . ASN A 1 176 ? 47.438 -1.361 -7.582 1 35.53 176 ASN A O 1
ATOM 1410 N N . LEU A 1 177 ? 45.719 -0.87 -6.426 1 39.06 177 LEU A N 1
ATOM 1411 C CA . LEU A 1 177 ? 46.094 -1.927 -5.492 1 39.06 177 LEU A CA 1
ATOM 1412 C C . LEU A 1 177 ? 45.562 -3.279 -5.965 1 39.06 177 LEU A C 1
ATOM 1414 O O . LEU A 1 177 ? 44.531 -3.766 -5.469 1 39.06 177 LEU A O 1
ATOM 1418 N N . THR A 1 178 ? 45.5 -3.594 -7.242 1 38.38 178 THR A N 1
ATOM 1419 C CA . THR A 1 178 ? 45.062 -4.879 -7.766 1 38.38 178 THR A CA 1
ATOM 1420 C C . THR A 1 178 ? 45.844 -6.023 -7.152 1 38.38 178 THR A C 1
ATOM 1422 O O . THR A 1 178 ? 45.344 -7.145 -7.035 1 38.38 178 THR A O 1
ATOM 1425 N N . GLU A 1 179 ? 47.25 -6.008 -7.137 1 38.59 179 GLU A N 1
ATOM 1426 C CA . GLU A 1 179 ? 48.125 -7.18 -7.023 1 38.59 179 GLU A CA 1
ATOM 1427 C C . GLU A 1 179 ? 48 -7.82 -5.645 1 38.59 179 GLU A C 1
ATOM 1429 O O . GLU A 1 179 ? 48.094 -9.047 -5.516 1 38.59 179 GLU A O 1
ATOM 1434 N N . ILE A 1 180 ? 48.219 -7.109 -4.602 1 37.44 180 ILE A N 1
ATOM 1435 C CA . ILE A 1 180 ? 48.562 -7.746 -3.33 1 37.44 180 ILE A CA 1
ATOM 1436 C C . ILE A 1 180 ? 47.281 -8.18 -2.623 1 37.44 180 ILE A C 1
ATOM 1438 O O . ILE A 1 180 ? 47.219 -8.203 -1.392 1 37.44 180 ILE A O 1
ATOM 1442 N N . THR A 1 181 ? 46.125 -8.211 -3.166 1 41.09 181 THR A N 1
ATOM 1443 C CA . THR A 1 181 ? 44.875 -8.469 -2.432 1 41.09 181 THR A CA 1
ATOM 1444 C C . THR A 1 181 ? 44.875 -9.875 -1.842 1 41.09 181 THR A C 1
ATOM 1446 O O . THR A 1 181 ? 44.812 -10.859 -2.576 1 41.09 181 THR A O 1
ATOM 1449 N N . LEU A 1 182 ? 45.656 -10.164 -0.878 1 41.28 182 LEU A N 1
ATOM 1450 C CA . LEU A 1 182 ? 45.438 -11.344 -0.056 1 41.28 182 LEU A CA 1
ATOM 1451 C C . LEU A 1 182 ? 43.969 -11.453 0.353 1 41.28 182 LEU A C 1
ATOM 1453 O O . LEU A 1 182 ? 43.531 -10.828 1.326 1 41.28 182 LEU A O 1
ATOM 1457 N N . ASN A 1 183 ? 43 -11.32 -0.438 1 49.53 183 ASN A N 1
ATOM 1458 C CA . ASN A 1 183 ? 41.562 -11.438 -0.141 1 49.53 183 ASN A CA 1
ATOM 1459 C C . ASN A 1 183 ? 41.25 -12.805 0.447 1 49.53 183 ASN A C 1
ATOM 1461 O O . ASN A 1 183 ? 41.562 -13.836 -0.137 1 49.53 183 ASN A O 1
ATOM 1465 N N . GLU A 1 184 ? 41.25 -12.969 1.778 1 55.31 184 GLU A N 1
ATOM 1466 C CA . GLU A 1 184 ? 40.75 -14.188 2.41 1 55.31 184 GLU A CA 1
ATOM 1467 C C . GLU A 1 184 ? 39.719 -14.891 1.52 1 55.31 184 GLU A C 1
ATOM 1469 O O . GLU A 1 184 ? 39.5 -16.094 1.635 1 55.31 184 GLU A O 1
ATOM 1474 N N . PHE A 1 185 ? 39.219 -14.117 0.696 1 59.47 185 PHE A N 1
ATOM 1475 C CA . PHE A 1 185 ? 38.219 -14.719 -0.158 1 59.47 185 PHE A CA 1
ATOM 1476 C C . PHE A 1 185 ? 38.75 -14.945 -1.565 1 59.47 185 PHE A C 1
ATOM 1478 O O . PHE A 1 185 ? 37.969 -15.164 -2.502 1 59.47 185 PHE A O 1
ATOM 1485 N N . LYS A 1 186 ? 40.062 -14.727 -1.844 1 58.47 186 LYS A N 1
ATOM 1486 C CA . LYS A 1 186 ? 40.656 -14.875 -3.16 1 58.47 186 LYS A CA 1
ATOM 1487 C C . LYS A 1 186 ? 40.375 -16.25 -3.752 1 58.47 186 LYS A C 1
ATOM 1489 O O . LYS A 1 186 ? 40.156 -16.375 -4.957 1 58.47 186 LYS A O 1
ATOM 1494 N N . ASN A 1 187 ? 40.344 -17.312 -2.812 1 66.69 187 ASN A N 1
ATOM 1495 C CA . ASN A 1 187 ? 40.156 -18.656 -3.35 1 66.69 187 ASN A CA 1
ATOM 1496 C C . ASN A 1 187 ? 38.719 -19.141 -3.18 1 66.69 187 ASN A C 1
ATOM 1498 O O . ASN A 1 187 ? 38.469 -20.344 -3.094 1 66.69 187 ASN A O 1
ATOM 1502 N N . LEU A 1 188 ? 37.875 -18.188 -3.15 1 80.69 188 LEU A N 1
ATOM 1503 C CA . LEU A 1 188 ? 36.5 -18.594 -2.975 1 80.69 188 LEU A CA 1
ATOM 1504 C C . LEU A 1 188 ? 35.906 -19.078 -4.297 1 80.69 188 LEU A C 1
ATOM 1506 O O . LEU A 1 188 ? 35.812 -18.312 -5.262 1 80.69 188 LEU A O 1
ATOM 1510 N N . ASP A 1 189 ? 35.594 -20.391 -4.25 1 88.5 189 ASP A N 1
ATOM 1511 C CA . ASP A 1 189 ? 34.969 -21 -5.418 1 88.5 189 ASP A CA 1
ATOM 1512 C C . ASP A 1 189 ? 33.531 -20.578 -5.543 1 88.5 189 ASP A C 1
ATOM 1514 O O . ASP A 1 189 ? 32.844 -20.375 -4.535 1 88.5 189 ASP A O 1
ATOM 1518 N N . ARG A 1 190 ? 33.062 -20.375 -6.77 1 92.38 190 ARG A N 1
ATOM 1519 C CA . ARG A 1 190 ? 31.703 -19.922 -7.059 1 92.38 190 ARG A CA 1
ATOM 1520 C C . ARG A 1 190 ? 30.672 -20.891 -6.496 1 92.38 190 ARG A C 1
ATOM 1522 O O . ARG A 1 190 ? 29.625 -20.484 -6.004 1 92.38 190 ARG A O 1
ATOM 1529 N N . ILE A 1 191 ? 31.016 -22.203 -6.508 1 93.62 191 ILE A N 1
ATOM 1530 C CA . ILE A 1 191 ? 30.062 -23.203 -6.043 1 93.62 191 ILE A CA 1
ATOM 1531 C C . ILE A 1 191 ? 29.859 -23.062 -4.535 1 93.62 191 ILE A C 1
ATOM 1533 O O . ILE A 1 191 ? 28.75 -23.234 -4.035 1 93.62 191 ILE A O 1
ATOM 1537 N N . THR A 1 192 ? 30.938 -22.766 -3.859 1 93.81 192 THR A N 1
ATOM 1538 C CA . THR A 1 192 ? 30.828 -22.578 -2.418 1 93.81 192 THR A CA 1
ATOM 1539 C C . THR A 1 192 ? 29.969 -21.359 -2.096 1 93.81 192 THR A C 1
ATOM 1541 O O . THR A 1 192 ? 29.188 -21.375 -1.141 1 93.81 192 THR A O 1
ATOM 1544 N N . LEU A 1 193 ? 30.156 -20.391 -2.916 1 95 193 LEU A N 1
ATOM 1545 C CA . LEU A 1 193 ? 29.391 -19.156 -2.732 1 95 193 LEU A CA 1
ATOM 1546 C C . LEU A 1 193 ? 27.906 -19.406 -2.943 1 95 193 LEU A C 1
ATOM 1548 O O . LEU A 1 193 ? 27.078 -19 -2.119 1 95 193 LEU A O 1
ATOM 1552 N N . VAL A 1 194 ? 27.516 -20.047 -3.992 1 96.69 194 VAL A N 1
ATOM 1553 C CA . VAL A 1 194 ? 26.109 -20.25 -4.336 1 96.69 194 VAL A CA 1
ATOM 1554 C C . VAL A 1 194 ? 25.484 -21.25 -3.383 1 96.69 194 VAL A C 1
ATOM 1556 O O . VAL A 1 194 ? 24.297 -21.156 -3.047 1 96.69 194 VAL A O 1
ATOM 1559 N N . THR A 1 195 ? 26.312 -22.203 -2.969 1 96.62 195 THR A N 1
ATOM 1560 C CA . THR A 1 195 ? 25.828 -23.188 -2.002 1 96.62 195 THR A CA 1
ATOM 1561 C C . THR A 1 195 ? 25.531 -22.516 -0.657 1 96.62 195 THR A C 1
ATOM 1563 O O . THR A 1 195 ? 24.531 -22.828 -0.007 1 96.62 195 THR A O 1
ATOM 1566 N N . THR A 1 196 ? 26.391 -21.672 -0.268 1 96.75 196 THR A N 1
ATOM 1567 C CA . THR A 1 196 ? 26.172 -20.922 0.963 1 96.75 196 THR A CA 1
ATOM 1568 C C . THR A 1 196 ? 24.938 -20.031 0.848 1 96.75 196 THR A C 1
ATOM 1570 O O . THR A 1 196 ? 24.156 -19.922 1.8 1 96.75 196 THR A O 1
ATOM 1573 N N . LEU A 1 197 ? 24.812 -19.438 -0.297 1 97.31 197 LEU A N 1
ATOM 1574 C CA . LEU A 1 197 ? 23.609 -18.641 -0.561 1 97.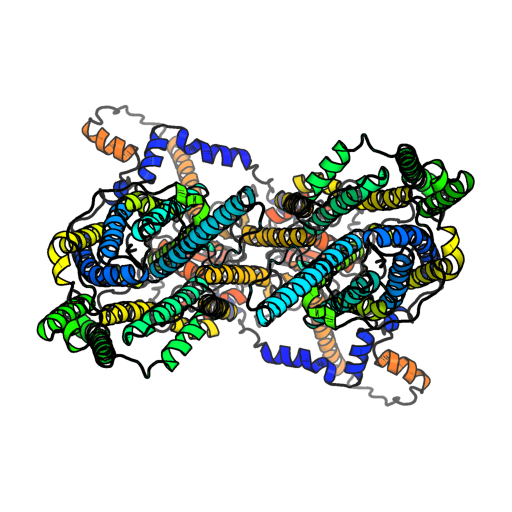31 197 LEU A CA 1
ATOM 1575 C C . LEU A 1 197 ? 22.359 -19.484 -0.422 1 97.31 197 LEU A C 1
ATOM 1577 O O . LEU A 1 197 ? 21.344 -19.031 0.121 1 97.31 197 LEU A O 1
ATOM 1581 N N . SER A 1 198 ? 22.406 -20.672 -0.925 1 97.88 198 SER A N 1
ATOM 1582 C CA . SER A 1 198 ? 21.281 -21.594 -0.82 1 97.88 198 SER A CA 1
ATOM 1583 C C . SER A 1 198 ? 20.938 -21.891 0.637 1 97.88 198 SER A C 1
ATOM 1585 O O . SER A 1 198 ? 19.75 -21.984 0.999 1 97.88 198 SER A O 1
ATOM 1587 N N . PHE A 1 199 ? 21.922 -22.031 1.432 1 97.75 199 PHE A N 1
ATOM 1588 C CA . PHE A 1 199 ? 21.75 -22.266 2.857 1 97.75 199 PHE A CA 1
ATOM 1589 C C . PHE A 1 199 ? 20.984 -21.109 3.51 1 97.75 199 PHE A C 1
ATOM 1591 O O . PHE A 1 199 ? 20.016 -21.328 4.234 1 97.75 199 PHE A O 1
ATOM 1598 N N . PHE A 1 200 ? 21.422 -19.969 3.199 1 97.75 200 PHE A N 1
ATOM 1599 C CA . PHE A 1 200 ? 20.812 -18.797 3.811 1 97.75 200 PHE A CA 1
ATOM 1600 C C . PHE A 1 200 ? 19.406 -18.562 3.258 1 97.75 200 PHE A C 1
ATOM 1602 O O . PHE A 1 200 ? 18.531 -18.094 3.973 1 97.75 200 PHE A O 1
ATOM 1609 N N . VAL A 1 201 ? 19.188 -18.812 2.01 1 97.69 201 VAL A N 1
ATOM 1610 C CA . VAL A 1 201 ? 17.844 -18.719 1.421 1 97.69 201 VAL A CA 1
ATOM 1611 C C . VAL A 1 201 ? 16.891 -19.656 2.17 1 97.69 201 VAL A C 1
ATOM 1613 O O . VAL A 1 201 ? 15.781 -19.25 2.514 1 97.69 201 VAL A O 1
ATOM 1616 N N . GLY A 1 202 ? 17.406 -20.859 2.422 1 97.56 202 GLY A N 1
ATOM 1617 C CA . GLY A 1 202 ? 16.594 -21.797 3.193 1 97.56 202 GLY A CA 1
ATOM 1618 C C . GLY A 1 202 ? 16.281 -21.312 4.59 1 97.56 202 GLY A C 1
ATOM 1619 O O . GLY A 1 202 ? 15.148 -21.438 5.059 1 97.56 202 GLY A O 1
ATOM 1620 N N . LEU A 1 203 ? 17.203 -20.703 5.199 1 96.88 203 LEU A N 1
ATOM 1621 C CA . LEU A 1 203 ? 17.016 -20.172 6.543 1 96.88 203 LEU A CA 1
ATOM 1622 C C . LEU A 1 203 ? 15.977 -19.047 6.543 1 96.88 203 LEU A C 1
ATOM 1624 O O . LEU A 1 203 ? 15.156 -18.953 7.453 1 96.88 203 LEU A O 1
ATOM 1628 N N . VAL A 1 204 ? 16.094 -18.219 5.57 1 96.5 204 VAL A N 1
ATOM 1629 C CA . VAL A 1 204 ? 15.141 -17.109 5.453 1 96.5 204 VAL A CA 1
ATOM 1630 C C . VAL A 1 204 ? 13.734 -17.672 5.246 1 96.5 204 VAL A C 1
ATOM 1632 O O . VAL A 1 204 ? 12.773 -17.203 5.855 1 96.5 204 VAL A O 1
ATOM 1635 N N . GLN A 1 205 ? 13.617 -18.641 4.457 1 96.5 205 GLN A N 1
ATOM 1636 C CA . GLN A 1 205 ? 12.312 -19.234 4.168 1 96.5 205 GLN A CA 1
ATOM 1637 C C . GLN A 1 205 ? 11.727 -19.891 5.41 1 96.5 205 GLN A C 1
ATOM 1639 O O . GLN A 1 205 ? 10.531 -19.781 5.672 1 96.5 205 GLN A O 1
ATOM 1644 N N . ILE A 1 206 ? 12.555 -20.516 6.18 1 95.12 206 ILE A N 1
ATOM 1645 C CA . ILE A 1 206 ? 12.102 -21.141 7.418 1 95.12 206 ILE A CA 1
ATOM 1646 C C . ILE A 1 206 ? 11.664 -20.062 8.406 1 95.12 206 ILE A C 1
ATOM 1648 O O . ILE A 1 206 ? 10.625 -20.203 9.062 1 95.12 206 ILE A O 1
ATOM 1652 N N . THR A 1 207 ? 12.438 -19.016 8.453 1 94.44 207 THR A N 1
ATOM 1653 C CA . THR A 1 207 ? 12.094 -17.906 9.344 1 94.44 207 THR A CA 1
ATOM 1654 C C . THR A 1 207 ? 10.758 -17.297 8.945 1 94.44 207 THR A C 1
ATOM 1656 O O . THR A 1 207 ? 9.938 -16.969 9.805 1 94.44 207 THR A O 1
ATOM 1659 N N . LEU A 1 208 ? 10.57 -17.172 7.676 1 92.69 208 LEU A N 1
ATOM 1660 C CA . LEU A 1 208 ? 9.305 -16.641 7.191 1 92.69 208 LEU A CA 1
ATOM 1661 C C . LEU A 1 208 ? 8.156 -17.594 7.492 1 92.69 208 LEU A C 1
ATOM 1663 O O . LEU A 1 208 ? 7.02 -17.156 7.719 1 92.69 208 LEU A O 1
ATOM 1667 N N . GLY A 1 209 ? 8.461 -18.906 7.465 1 90.38 209 GLY A N 1
ATOM 1668 C CA . GLY A 1 209 ? 7.465 -19.891 7.871 1 90.38 209 GLY A CA 1
ATOM 1669 C C . GLY A 1 209 ? 7.09 -19.781 9.336 1 90.38 209 GLY A C 1
ATOM 1670 O O . GLY A 1 209 ? 5.914 -19.875 9.688 1 90.38 209 GLY A O 1
ATOM 1671 N N . ILE A 1 210 ? 8.047 -19.484 10.148 1 88.62 210 ILE A N 1
ATOM 1672 C CA . ILE A 1 210 ? 7.832 -19.344 11.586 1 88.62 210 ILE A CA 1
ATOM 1673 C C . ILE A 1 210 ? 6.949 -18.141 11.867 1 88.62 210 ILE A C 1
ATOM 1675 O O . ILE A 1 210 ? 6.059 -18.188 12.719 1 88.62 210 ILE A O 1
ATOM 1679 N N . PHE A 1 211 ? 7.113 -17.141 11.023 1 86.81 211 PHE A N 1
ATOM 1680 C CA . PHE A 1 211 ? 6.352 -15.914 11.227 1 86.81 211 PHE A CA 1
ATOM 1681 C C . PHE A 1 211 ? 5.055 -15.945 10.43 1 86.81 211 PHE A C 1
ATOM 1683 O O . PHE A 1 211 ? 4.336 -14.945 10.367 1 86.81 211 PHE A O 1
ATOM 1690 N N . HIS A 1 212 ? 4.734 -17.062 9.773 1 85.12 212 HIS A N 1
ATOM 1691 C CA . HIS A 1 212 ? 3.506 -17.266 9.016 1 85.12 212 HIS A CA 1
ATOM 1692 C C . HIS A 1 212 ? 3.346 -16.219 7.926 1 85.12 212 HIS A C 1
ATOM 1694 O O . HIS A 1 212 ? 2.277 -15.609 7.793 1 85.12 212 HIS A O 1
ATOM 1700 N N . PHE A 1 213 ? 4.434 -16.016 7.273 1 84.56 213 PHE A N 1
ATOM 1701 C CA . PHE A 1 213 ? 4.422 -15.086 6.152 1 84.56 213 PHE A CA 1
ATOM 1702 C C . PHE A 1 213 ? 3.717 -15.688 4.949 1 84.56 213 PHE A C 1
ATOM 1704 O O . PHE A 1 213 ? 3.863 -15.203 3.824 1 84.56 213 PHE A O 1
ATOM 1711 N N . ASP A 1 214 ? 2.896 -16.688 5.156 1 83.44 214 ASP A N 1
ATOM 1712 C CA . ASP A 1 214 ? 2.182 -17.328 4.059 1 83.44 214 ASP A CA 1
ATOM 1713 C C . ASP A 1 214 ? 1.104 -16.406 3.49 1 83.44 214 ASP A C 1
ATOM 1715 O O . ASP A 1 214 ? 0.592 -16.641 2.395 1 83.44 214 ASP A O 1
ATOM 1719 N N . PHE A 1 215 ? 0.905 -15.305 4.191 1 82.94 215 PHE A N 1
ATOM 1720 C CA . PHE A 1 215 ? -0.083 -14.344 3.709 1 82.94 215 PHE A CA 1
ATOM 1721 C C . PHE A 1 215 ? 0.396 -13.672 2.428 1 82.94 215 PHE A C 1
ATOM 1723 O O . PHE A 1 215 ? -0.406 -13.125 1.673 1 82.94 215 PHE A O 1
ATOM 1730 N N . LEU A 1 216 ? 1.621 -13.797 2.18 1 83 216 LEU A N 1
ATOM 1731 C CA . LEU A 1 216 ? 2.186 -13.227 0.962 1 83 216 LEU A CA 1
ATOM 1732 C C . LEU A 1 216 ? 1.531 -13.828 -0.277 1 83 216 LEU A C 1
ATOM 1734 O O . LEU A 1 216 ? 1.431 -13.172 -1.313 1 83 216 LEU A O 1
ATOM 1738 N N . ALA A 1 217 ? 1.127 -15.062 -0.142 1 83.56 217 ALA A N 1
ATOM 1739 C CA . ALA A 1 217 ? 0.469 -15.75 -1.253 1 83.56 217 ALA A CA 1
ATOM 1740 C C . ALA A 1 217 ? -0.803 -15.016 -1.671 1 83.56 217 ALA A C 1
ATOM 1742 O O . ALA A 1 217 ? -1.174 -15.023 -2.848 1 83.56 217 ALA A O 1
ATOM 1743 N N . SER A 1 218 ? -1.371 -14.328 -0.731 1 87.81 218 SER A N 1
ATOM 1744 C CA . SER A 1 218 ? -2.629 -13.633 -0.991 1 87.81 218 SER A CA 1
ATOM 1745 C C . SER A 1 218 ? -2.408 -12.383 -1.834 1 87.81 218 SER A C 1
ATOM 1747 O O . SER A 1 218 ? -3.32 -11.922 -2.521 1 87.81 218 SER A O 1
ATOM 1749 N N . TYR A 1 219 ? -1.251 -11.922 -1.778 1 89.81 219 TYR A N 1
ATOM 1750 C CA . TYR A 1 219 ? -0.965 -10.695 -2.514 1 89.81 219 TYR A CA 1
ATOM 1751 C C . TYR A 1 219 ? -0.593 -11 -3.959 1 89.81 219 TYR A C 1
ATOM 1753 O O . TYR A 1 219 ? -0.491 -10.094 -4.785 1 89.81 219 TYR A O 1
ATOM 1761 N N . LEU A 1 220 ? -0.433 -12.266 -4.211 1 88.94 220 LEU A N 1
ATOM 1762 C CA . LEU A 1 220 ? -0.071 -12.688 -5.559 1 88.94 220 LEU A CA 1
ATOM 1763 C C . LEU A 1 220 ? -1.312 -13.07 -6.359 1 88.94 220 LEU A C 1
ATOM 1765 O O . LEU A 1 220 ? -1.645 -14.258 -6.473 1 88.94 220 LEU A O 1
ATOM 1769 N N . SER A 1 221 ? -1.925 -12.102 -6.973 1 89.31 221 SER A N 1
ATOM 1770 C CA . SER A 1 221 ? -3.059 -12.383 -7.848 1 89.31 221 SER A CA 1
ATOM 1771 C C . SER A 1 221 ? -2.617 -13.141 -9.102 1 89.31 221 SER A C 1
ATOM 1773 O O . SER A 1 221 ? -1.425 -13.188 -9.406 1 89.31 221 SER A O 1
ATOM 1775 N N . ASP A 1 222 ? -3.514 -13.68 -9.789 1 86.25 222 ASP A N 1
ATOM 1776 C CA . ASP A 1 222 ? -3.211 -14.406 -11.016 1 86.25 222 ASP A CA 1
ATOM 1777 C C . ASP A 1 222 ? -2.549 -13.5 -12.047 1 86.25 222 ASP A C 1
ATOM 1779 O O . ASP A 1 222 ? -1.619 -13.906 -12.742 1 86.25 222 ASP A O 1
ATOM 1783 N N . GLN A 1 223 ? -2.971 -12.344 -12.062 1 91.75 223 GLN A N 1
ATOM 1784 C CA . GLN A 1 223 ? -2.455 -11.375 -13.031 1 91.75 223 GLN A CA 1
ATOM 1785 C C . GLN A 1 223 ? -1.029 -10.961 -12.68 1 91.75 223 GLN A C 1
ATOM 1787 O O . GLN A 1 223 ? -0.189 -10.805 -13.57 1 91.75 223 GLN A O 1
ATOM 1792 N N . VAL A 1 224 ? -0.787 -10.773 -11.367 1 92.88 224 VAL A N 1
ATOM 1793 C CA . VAL A 1 224 ? 0.556 -10.422 -10.922 1 92.88 224 VAL A CA 1
ATOM 1794 C C . VAL A 1 224 ? 1.531 -11.539 -11.273 1 92.88 224 VAL A C 1
ATOM 1796 O O . VAL A 1 224 ? 2.6 -11.289 -11.836 1 92.88 224 VAL A O 1
ATOM 1799 N N . VAL A 1 225 ? 1.129 -12.742 -11.023 1 87.62 225 VAL A N 1
ATOM 1800 C CA . VAL A 1 225 ? 1.981 -13.906 -11.234 1 87.62 225 VAL A CA 1
ATOM 1801 C C . VAL A 1 225 ? 2.264 -14.07 -12.727 1 87.62 225 VAL A C 1
ATOM 1803 O O . VAL A 1 225 ? 3.41 -14.289 -13.133 1 87.62 225 VAL A O 1
ATOM 1806 N N . SER A 1 226 ? 1.212 -13.953 -13.523 1 90.75 226 SER A N 1
ATOM 1807 C CA . SER A 1 226 ? 1.359 -14.133 -14.961 1 90.75 226 SER A CA 1
ATOM 1808 C C . SER A 1 226 ? 2.248 -13.047 -15.562 1 90.75 226 SER A C 1
ATOM 1810 O O . SER A 1 226 ? 3.193 -13.352 -16.297 1 90.75 226 SER A O 1
ATOM 1812 N N . GLY A 1 227 ? 1.967 -11.836 -15.273 1 93.56 227 GLY A N 1
ATOM 1813 C CA . GLY A 1 227 ? 2.768 -10.742 -15.805 1 93.56 227 GLY A CA 1
ATOM 1814 C C . GLY A 1 227 ? 4.215 -10.789 -15.352 1 93.56 227 GLY A C 1
ATOM 1815 O O . GLY A 1 227 ? 5.129 -10.586 -16.156 1 93.56 227 GLY A O 1
ATOM 1816 N N . PHE A 1 228 ? 4.395 -11.07 -14.141 1 92 228 PHE A N 1
ATOM 1817 C CA . PHE A 1 228 ? 5.727 -11.188 -13.555 1 92 228 PHE A CA 1
ATOM 1818 C C . PHE A 1 228 ? 6.5 -12.328 -14.211 1 92 228 PHE A C 1
ATOM 1820 O O . PHE A 1 228 ? 7.672 -12.18 -14.547 1 92 228 PHE A O 1
ATOM 1827 N N . ALA A 1 229 ? 5.859 -13.461 -14.328 1 89.88 229 ALA A N 1
ATOM 1828 C CA . ALA A 1 229 ? 6.504 -14.633 -14.914 1 89.88 229 ALA A CA 1
ATOM 1829 C C . ALA A 1 229 ? 6.945 -14.359 -16.344 1 89.88 229 ALA A C 1
ATOM 1831 O O . ALA A 1 229 ? 8.055 -14.719 -16.75 1 89.88 229 ALA A O 1
ATOM 1832 N N . VAL A 1 230 ? 6.105 -13.719 -17.078 1 93.88 230 VAL A N 1
ATOM 1833 C CA . VAL A 1 230 ? 6.441 -13.406 -18.469 1 93.88 230 VAL A CA 1
ATOM 1834 C C . VAL A 1 230 ? 7.598 -12.406 -18.5 1 93.88 230 VAL A C 1
ATOM 1836 O O . VAL A 1 230 ? 8.492 -12.523 -19.344 1 93.88 230 VAL A O 1
ATOM 1839 N N . GLY A 1 231 ? 7.543 -11.406 -17.641 1 94.62 231 GLY A N 1
ATOM 1840 C CA . GLY A 1 231 ? 8.656 -10.477 -17.547 1 94.62 231 GLY A CA 1
ATOM 1841 C C . GLY A 1 231 ? 9.969 -11.156 -17.203 1 94.62 231 GLY A C 1
ATOM 1842 O O . GLY A 1 231 ? 11.008 -10.852 -17.781 1 94.62 231 GLY A O 1
ATOM 1843 N N . ALA A 1 232 ? 9.938 -12.07 -16.266 1 91.94 232 ALA A N 1
ATOM 1844 C CA . ALA A 1 232 ? 11.125 -12.82 -15.867 1 91.94 232 ALA A CA 1
ATOM 1845 C C . ALA A 1 232 ? 11.625 -13.703 -17 1 91.94 232 ALA A C 1
ATOM 1847 O O . ALA A 1 232 ? 12.828 -13.875 -17.172 1 91.94 232 ALA A O 1
ATOM 1848 N N . ALA A 1 233 ? 10.672 -14.289 -17.75 1 92.94 233 ALA A N 1
ATOM 1849 C CA . ALA A 1 233 ? 11.031 -15.117 -18.906 1 92.94 233 ALA A CA 1
ATOM 1850 C C . ALA A 1 233 ? 11.797 -14.305 -19.938 1 92.94 233 ALA A C 1
ATOM 1852 O O . ALA A 1 233 ? 12.711 -14.82 -20.594 1 92.94 233 ALA A O 1
ATOM 1853 N N . VAL A 1 234 ? 11.43 -13.078 -20.078 1 94.38 234 VAL A N 1
ATOM 1854 C CA . VAL A 1 234 ? 12.133 -12.203 -21 1 94.38 234 VAL A CA 1
ATOM 1855 C C . VAL A 1 234 ? 13.594 -12.062 -20.562 1 94.38 234 VAL A C 1
ATOM 1857 O O . VAL A 1 234 ? 14.5 -12.094 -21.391 1 94.38 234 VAL A O 1
ATOM 1860 N N . HIS A 1 235 ? 13.789 -11.891 -19.297 1 91.88 235 HIS A N 1
ATOM 1861 C CA . HIS A 1 235 ? 15.156 -11.805 -18.781 1 91.88 235 HIS A CA 1
ATOM 1862 C C . HIS A 1 235 ? 15.961 -13.047 -19.125 1 91.88 235 HIS A C 1
ATOM 1864 O O . HIS A 1 235 ? 17.094 -12.953 -19.578 1 91.88 235 HIS A O 1
ATOM 1870 N N . VAL A 1 236 ? 15.391 -14.188 -18.922 1 90.25 236 VAL A N 1
ATOM 1871 C CA . VAL A 1 236 ? 16.062 -15.461 -19.172 1 90.25 236 VAL A CA 1
ATOM 1872 C C . VAL A 1 236 ? 16.406 -15.578 -20.656 1 90.25 236 VAL A C 1
ATOM 1874 O O . VAL A 1 236 ? 17.516 -15.938 -21.016 1 90.25 236 VAL A O 1
ATOM 1877 N N . CYS A 1 237 ? 15.508 -15.211 -21.516 1 93.5 237 CYS A N 1
ATOM 1878 C CA . CYS A 1 237 ? 15.703 -15.32 -22.953 1 93.5 237 CYS A CA 1
ATOM 1879 C C . CYS A 1 237 ? 16.797 -14.383 -23.438 1 93.5 237 CYS A C 1
ATOM 1881 O O . CYS A 1 237 ? 17.641 -14.773 -24.25 1 93.5 237 CYS A O 1
ATOM 1883 N N . VAL A 1 238 ? 16.812 -13.227 -22.922 1 92 238 VAL A N 1
ATOM 1884 C CA . VAL A 1 238 ? 17.781 -12.234 -23.375 1 92 238 VAL A CA 1
ATOM 1885 C C . VAL A 1 238 ? 19.188 -12.633 -22.922 1 92 238 VAL A C 1
ATOM 1887 O O . VAL A 1 238 ? 20.156 -12.508 -23.672 1 92 238 VAL A O 1
ATOM 1890 N N . VAL A 1 239 ? 19.297 -13.117 -21.75 1 87.62 239 VAL A N 1
ATOM 1891 C CA . VAL A 1 239 ? 20.594 -13.508 -21.203 1 87.62 239 VAL A CA 1
ATOM 1892 C C . VAL A 1 239 ? 21.156 -14.688 -21.984 1 87.62 239 VAL A C 1
ATOM 1894 O O . VAL A 1 239 ? 22.375 -14.828 -22.141 1 87.62 239 VAL A O 1
ATOM 1897 N N . GLN A 1 240 ? 20.25 -15.484 -22.547 1 89.69 240 GLN A N 1
ATOM 1898 C CA . GLN A 1 240 ? 20.672 -16.656 -23.297 1 89.69 240 GLN A CA 1
ATOM 1899 C C . GLN A 1 240 ? 20.844 -16.328 -24.781 1 89.69 240 GLN A C 1
ATOM 1901 O O . GLN A 1 240 ? 21.422 -17.109 -25.531 1 89.69 240 GLN A O 1
ATOM 1906 N N . PHE A 1 241 ? 20.484 -15.219 -25.172 1 91.69 241 PHE A N 1
ATOM 1907 C CA . PHE A 1 241 ? 20.438 -14.844 -26.578 1 91.69 241 PHE A CA 1
ATOM 1908 C C . PHE A 1 241 ? 21.828 -14.805 -27.188 1 91.69 241 PHE A C 1
ATOM 1910 O O . PHE A 1 241 ? 22.031 -15.242 -28.312 1 91.69 241 PHE A O 1
ATOM 1917 N N . ASN A 1 242 ? 22.812 -14.344 -26.484 1 91.69 242 ASN A N 1
ATOM 1918 C CA . ASN A 1 242 ? 24.172 -14.234 -27.016 1 91.69 242 ASN A CA 1
ATOM 1919 C C . ASN A 1 242 ? 24.812 -15.609 -27.188 1 91.69 242 ASN A C 1
ATOM 1921 O O . ASN A 1 242 ? 25.672 -15.805 -28.047 1 91.69 242 ASN A O 1
ATOM 1925 N N . LYS A 1 243 ? 24.375 -16.562 -26.422 1 90.44 243 LYS A N 1
ATOM 1926 C CA . LYS A 1 243 ? 24.953 -17.906 -26.453 1 90.44 243 LYS A CA 1
ATOM 1927 C C . LYS A 1 243 ? 24.516 -18.672 -27.703 1 90.44 243 LYS A C 1
ATOM 1929 O O . LYS A 1 243 ? 25.203 -19.594 -28.141 1 90.44 243 LYS A O 1
ATOM 1934 N N . LEU A 1 244 ? 23.375 -18.25 -28.25 1 93.88 244 LEU A N 1
ATOM 1935 C CA . LEU A 1 244 ? 22.906 -18.875 -29.484 1 93.88 244 LEU A CA 1
ATOM 1936 C C . LEU A 1 244 ? 23.891 -18.641 -30.625 1 93.88 244 LEU A C 1
ATOM 1938 O O . LEU A 1 244 ? 24.016 -19.469 -31.531 1 93.88 244 LEU A O 1
ATOM 1942 N N . PHE A 1 245 ? 24.672 -17.516 -30.516 1 93.62 245 PHE A N 1
ATOM 1943 C CA . PHE A 1 245 ? 25.578 -17.094 -31.578 1 93.62 245 PHE A CA 1
ATOM 1944 C C . PHE A 1 245 ? 27.016 -17.078 -31.078 1 93.62 245 PHE A C 1
ATOM 1946 O O . PHE A 1 245 ? 27.938 -16.719 -31.828 1 93.62 245 PHE A O 1
ATOM 1953 N N . GLN A 1 246 ? 27.203 -17.547 -29.891 1 92.19 246 GLN A N 1
ATOM 1954 C CA . GLN A 1 246 ? 28.531 -17.578 -29.25 1 92.19 246 GLN A CA 1
ATOM 1955 C C . GLN A 1 246 ? 29.188 -16.188 -29.297 1 92.19 246 GLN A C 1
ATOM 1957 O O . GLN A 1 246 ? 30.312 -16.062 -29.75 1 92.19 246 GLN A O 1
ATOM 1962 N N . LEU A 1 247 ? 28.422 -15.195 -28.844 1 90.69 247 LEU A N 1
ATOM 1963 C CA . LEU A 1 247 ? 28.906 -13.82 -28.766 1 90.69 247 LEU A CA 1
ATOM 1964 C C . LEU A 1 247 ? 29.188 -13.43 -27.312 1 90.69 247 LEU A C 1
ATOM 1966 O O . LEU A 1 247 ? 28.547 -13.953 -26.391 1 90.69 247 LEU A O 1
ATOM 1970 N N . GLU A 1 248 ? 30.156 -12.648 -27.156 1 84.75 248 GLU A N 1
ATOM 1971 C CA . GLU A 1 248 ? 30.406 -12.086 -25.828 1 84.75 248 GLU A CA 1
ATOM 1972 C C . GLU A 1 248 ? 29.484 -10.898 -25.562 1 84.75 248 GLU A C 1
ATOM 1974 O O . GLU A 1 248 ? 29.203 -10.109 -26.469 1 84.75 248 GLU A O 1
ATOM 1979 N N . SER A 1 249 ? 28.828 -10.953 -24.469 1 78.88 249 SER A N 1
ATOM 1980 C CA . SER A 1 249 ? 27.922 -9.852 -24.141 1 78.88 249 SER A CA 1
ATOM 1981 C C . SER A 1 249 ? 28.469 -9.008 -23 1 78.88 249 SER A C 1
ATOM 1983 O O . SER A 1 249 ? 29.109 -9.523 -22.078 1 78.88 249 SER A O 1
ATOM 1985 N N . LYS A 1 250 ? 28.281 -7.668 -23.141 1 78.81 250 LYS A N 1
ATOM 1986 C CA . LYS A 1 250 ? 28.594 -6.723 -22.078 1 78.81 250 LYS A CA 1
ATOM 1987 C C . LYS A 1 250 ? 27.516 -6.699 -21.016 1 78.81 250 LYS A C 1
ATOM 1989 O O . LYS A 1 250 ? 26.344 -6.996 -21.297 1 78.81 250 LYS A O 1
ATOM 1994 N N . SER A 1 251 ? 27.984 -6.574 -19.828 1 77.5 251 SER A N 1
ATOM 1995 C CA . SER A 1 251 ? 27.016 -6.473 -18.734 1 77.5 251 SER A CA 1
ATOM 1996 C C . SER A 1 251 ? 26.547 -5.035 -18.562 1 77.5 251 SER A C 1
ATOM 1998 O O . SER A 1 251 ? 27.328 -4.094 -18.641 1 77.5 251 SER A O 1
ATOM 2000 N N . PHE A 1 252 ? 25.25 -4.902 -18.609 1 77.69 252 PHE A N 1
ATOM 2001 C CA . PHE A 1 252 ? 24.656 -3.59 -18.406 1 77.69 252 PHE A CA 1
ATOM 2002 C C . PHE A 1 252 ? 23.969 -3.52 -17.047 1 77.69 252 PHE A C 1
ATOM 2004 O O . PHE A 1 252 ? 23.641 -4.551 -16.469 1 77.69 252 PHE A O 1
ATOM 2011 N N . HIS A 1 253 ? 23.984 -2.33 -16.469 1 77.12 253 HIS A N 1
ATOM 2012 C CA . HIS A 1 253 ? 23.297 -2.123 -15.195 1 77.12 253 HIS A CA 1
ATOM 2013 C C . HIS A 1 253 ? 22.281 -0.981 -15.305 1 77.12 253 HIS A C 1
ATOM 2015 O O . HIS A 1 253 ? 22.328 -0.202 -16.266 1 77.12 253 HIS A O 1
ATOM 2021 N N . GLY A 1 254 ? 21.328 -0.896 -14.391 1 76.38 254 GLY A N 1
ATOM 2022 C CA . GLY A 1 254 ? 20.391 0.212 -14.344 1 76.38 254 GLY A CA 1
ATOM 2023 C C . GLY A 1 254 ? 19.031 -0.12 -14.945 1 76.38 254 GLY A C 1
ATOM 2024 O O . GLY A 1 254 ? 18.719 -1.292 -15.156 1 76.38 254 GLY A O 1
ATOM 2025 N N . PHE A 1 255 ? 18.266 0.889 -15.188 1 85.19 255 PHE A N 1
ATOM 2026 C CA . PHE A 1 255 ? 16.922 0.771 -15.734 1 85.19 255 PHE A CA 1
ATOM 2027 C C . PHE A 1 255 ? 16.969 0.34 -17.188 1 85.19 255 PHE A C 1
ATOM 2029 O O . PHE A 1 255 ? 17.703 0.915 -18 1 85.19 255 PHE A O 1
ATOM 2036 N N . GLY A 1 256 ? 16.281 -0.756 -17.562 1 87.5 256 GLY A N 1
ATOM 2037 C CA . GLY A 1 256 ? 16.188 -1.246 -18.922 1 87.5 256 GLY A CA 1
ATOM 2038 C C . GLY A 1 256 ? 17.453 -1.944 -19.406 1 87.5 256 GLY A C 1
ATOM 2039 O O . GLY A 1 256 ? 17.75 -1.938 -20.594 1 87.5 256 GLY A O 1
ATOM 2040 N N . TYR A 1 257 ? 18.25 -2.418 -18.531 1 87.94 257 TYR A N 1
ATOM 2041 C CA . TYR A 1 257 ? 19.531 -3.008 -18.891 1 87.94 257 TYR A CA 1
ATOM 2042 C C . TYR A 1 257 ? 19.328 -4.215 -19.797 1 87.94 257 TYR A C 1
ATOM 2044 O O . TYR A 1 257 ? 20.172 -4.492 -20.672 1 87.94 257 TYR A O 1
ATOM 2052 N N . ILE A 1 258 ? 18.203 -4.91 -19.656 1 89.62 258 ILE A N 1
ATOM 2053 C CA . ILE A 1 258 ? 17.969 -6.113 -20.453 1 89.62 258 ILE A CA 1
ATOM 2054 C C . ILE A 1 258 ? 17.703 -5.73 -21.906 1 89.62 258 ILE A C 1
ATOM 2056 O O . ILE A 1 258 ? 18.125 -6.438 -22.828 1 89.62 258 ILE A O 1
ATOM 2060 N N . ILE A 1 259 ? 17 -4.617 -22.047 1 90.38 259 ILE A N 1
ATOM 2061 C CA . ILE A 1 259 ? 16.734 -4.133 -23.406 1 90.38 259 ILE A CA 1
ATOM 2062 C C . ILE A 1 259 ? 18.031 -3.668 -24.047 1 90.38 259 ILE A C 1
ATOM 2064 O O . ILE A 1 259 ? 18.266 -3.916 -25.234 1 90.38 259 ILE A O 1
ATOM 2068 N N . LYS A 1 260 ? 18.891 -3.047 -23.281 1 90.81 260 LYS A N 1
ATOM 2069 C CA . LYS A 1 260 ? 20.188 -2.604 -23.797 1 90.81 260 LYS A CA 1
ATOM 2070 C C . LYS A 1 260 ? 21.062 -3.791 -24.172 1 90.81 260 LYS A C 1
ATOM 2072 O O . LYS A 1 260 ? 21.766 -3.75 -25.172 1 90.81 260 LYS A O 1
ATOM 2077 N N . GLN A 1 261 ? 21 -4.809 -23.359 1 90.56 261 GLN A N 1
ATOM 2078 C CA . GLN A 1 261 ? 21.766 -6.016 -23.641 1 90.56 261 GLN A CA 1
ATOM 2079 C C . GLN A 1 261 ? 21.297 -6.684 -24.922 1 90.56 261 GLN A C 1
ATOM 2081 O O . GLN A 1 261 ? 22.094 -7.172 -25.719 1 90.56 261 GLN A O 1
ATOM 2086 N N . PHE A 1 262 ? 20.016 -6.738 -25.078 1 92.5 262 PHE A N 1
ATOM 2087 C CA . PHE A 1 262 ? 19.453 -7.32 -26.281 1 92.5 262 PHE A CA 1
ATOM 2088 C C . PHE A 1 262 ? 19.891 -6.551 -27.516 1 92.5 262 PHE A C 1
ATOM 2090 O O . PHE A 1 262 ? 20.281 -7.152 -28.531 1 92.5 262 PHE A O 1
ATOM 2097 N N . ILE A 1 263 ? 19.875 -5.219 -27.438 1 91.56 263 ILE A N 1
ATOM 2098 C CA . ILE A 1 263 ? 20.266 -4.371 -28.562 1 91.56 263 ILE A CA 1
ATOM 2099 C C . ILE A 1 263 ? 21.766 -4.539 -28.828 1 91.56 263 ILE A C 1
ATOM 2101 O O . ILE A 1 263 ? 22.188 -4.574 -29.984 1 91.56 263 ILE A O 1
ATOM 2105 N N . ASP A 1 264 ? 22.5 -4.684 -27.797 1 90.75 264 ASP A N 1
ATOM 2106 C CA . ASP A 1 264 ? 23.953 -4.867 -27.938 1 90.75 264 ASP A CA 1
ATOM 2107 C C . ASP A 1 264 ? 24.266 -6.156 -28.688 1 90.75 264 ASP A C 1
ATOM 2109 O O . ASP A 1 264 ? 25.109 -6.164 -29.578 1 90.75 264 ASP A O 1
ATOM 2113 N N . VAL A 1 265 ? 23.625 -7.23 -28.391 1 91.12 265 VAL A N 1
ATOM 2114 C CA . VAL A 1 265 ? 23.859 -8.508 -29.062 1 91.12 265 VAL A CA 1
ATOM 2115 C C . VAL A 1 265 ? 23.422 -8.422 -30.516 1 91.12 265 VAL A C 1
ATOM 2117 O O . VAL A 1 265 ? 24.094 -8.953 -31.406 1 91.12 265 VAL A O 1
ATOM 2120 N N . CYS A 1 266 ? 22.328 -7.707 -30.797 1 91.88 266 CYS A N 1
ATOM 2121 C CA . CYS A 1 266 ? 21.828 -7.559 -32.156 1 91.88 266 CYS A CA 1
ATOM 2122 C C . CYS A 1 266 ? 22.812 -6.773 -33.031 1 91.88 266 CYS A C 1
ATOM 2124 O O . CYS A 1 266 ? 22.938 -7.031 -34.219 1 91.88 266 CYS A O 1
ATOM 2126 N N . THR A 1 267 ? 23.484 -5.859 -32.375 1 90.56 267 THR A N 1
ATOM 2127 C CA . THR A 1 267 ? 24.438 -5.039 -33.125 1 90.56 267 THR A CA 1
ATOM 2128 C C . THR A 1 267 ? 25.703 -5.824 -33.406 1 90.56 267 THR A C 1
ATOM 2130 O O . THR A 1 267 ? 26.422 -5.52 -34.375 1 90.56 267 THR A O 1
ATOM 2133 N N . ARG A 1 268 ? 25.938 -6.875 -32.688 1 91.69 268 ARG A N 1
ATOM 2134 C CA . ARG A 1 268 ? 27.172 -7.637 -32.844 1 91.69 268 ARG A CA 1
ATOM 2135 C C . ARG A 1 268 ? 26.922 -8.938 -33.594 1 91.69 268 ARG A C 1
ATOM 2137 O O . ARG A 1 268 ? 27.797 -9.805 -33.656 1 91.69 268 ARG A O 1
ATOM 2144 N N . LEU A 1 269 ? 25.844 -9.086 -34.156 1 91.31 269 LEU A N 1
ATOM 2145 C CA . LEU A 1 269 ? 25.469 -10.312 -34.844 1 91.31 269 LEU A CA 1
ATOM 2146 C C . LEU A 1 269 ? 26.391 -10.57 -36.031 1 91.31 269 LEU A C 1
ATOM 2148 O O . LEU A 1 269 ? 26.531 -11.711 -36.5 1 91.31 269 LEU A O 1
ATOM 2152 N N . ASN A 1 270 ? 27.094 -9.484 -36.406 1 89.62 270 ASN A N 1
ATOM 2153 C CA . ASN A 1 270 ? 28.031 -9.625 -37.5 1 89.62 270 ASN A CA 1
ATOM 2154 C C . ASN A 1 270 ? 29.25 -10.445 -37.094 1 89.62 270 ASN A C 1
ATOM 2156 O O . ASN A 1 270 ? 29.938 -11.016 -37.938 1 89.62 270 ASN A O 1
ATOM 2160 N N . HIS A 1 271 ? 29.5 -10.602 -35.812 1 90.81 271 HIS A N 1
ATOM 2161 C CA . HIS A 1 271 ? 30.625 -11.375 -35.281 1 90.81 271 HIS A CA 1
ATOM 2162 C C . HIS A 1 271 ? 30.156 -12.742 -34.781 1 90.81 271 HIS A C 1
ATOM 2164 O O . HIS A 1 271 ? 30.906 -13.43 -34.062 1 90.81 271 HIS A O 1
ATOM 2170 N N . ALA A 1 272 ? 29.031 -13.188 -35.281 1 92.62 272 ALA A N 1
ATOM 2171 C CA . ALA A 1 272 ? 28.453 -14.445 -34.812 1 92.62 272 ALA A CA 1
ATOM 2172 C C . ALA A 1 272 ? 29.188 -15.641 -35.406 1 92.62 272 ALA A C 1
ATOM 2174 O O . ALA A 1 272 ? 29.719 -15.562 -36.5 1 92.62 272 ALA A O 1
ATOM 2175 N N . ASN A 1 273 ? 29.297 -16.656 -34.562 1 93.94 273 ASN A N 1
ATOM 2176 C CA . ASN A 1 273 ? 29.781 -17.938 -35.062 1 93.94 273 ASN A CA 1
ATOM 2177 C C . ASN A 1 273 ? 28.719 -18.656 -35.875 1 93.94 273 ASN A C 1
ATOM 2179 O O . ASN A 1 273 ? 27.766 -19.203 -35.312 1 93.94 273 ASN A O 1
ATOM 2183 N N . LEU A 1 274 ? 28.859 -18.781 -37.094 1 92.94 274 LEU A N 1
ATOM 2184 C CA . LEU A 1 274 ? 27.859 -19.297 -38 1 92.94 274 LEU A CA 1
ATOM 2185 C C . LEU A 1 274 ? 27.516 -20.75 -37.688 1 92.94 274 LEU A C 1
ATOM 2187 O O . LEU A 1 274 ? 26.344 -21.125 -37.656 1 92.94 274 LEU A O 1
ATOM 2191 N N . PRO A 1 275 ? 28.547 -21.531 -37.375 1 94.06 275 PRO A N 1
ATOM 2192 C CA . PRO A 1 275 ? 28.203 -22.906 -37 1 94.06 275 PRO A CA 1
ATOM 2193 C C . PRO A 1 275 ? 27.297 -22.969 -35.75 1 94.06 275 PRO A C 1
ATOM 2195 O O . PRO A 1 275 ? 26.359 -23.75 -35.719 1 94.06 275 PRO A O 1
ATOM 2198 N N . SER A 1 276 ? 27.625 -22.188 -34.812 1 95 276 SER A N 1
ATOM 2199 C CA . SER A 1 276 ? 26.797 -22.172 -33.594 1 95 276 SER A CA 1
ATOM 2200 C C . SER A 1 276 ? 25.391 -21.688 -33.875 1 95 276 SER A C 1
ATOM 2202 O O . SER A 1 276 ? 24.422 -22.188 -33.312 1 95 276 SER A O 1
ATOM 2204 N N . ALA A 1 277 ? 25.234 -20.766 -34.75 1 95.56 277 ALA A N 1
ATOM 2205 C CA . ALA A 1 277 ? 23.922 -20.25 -35.156 1 95.56 277 ALA A CA 1
ATOM 2206 C C . ALA A 1 277 ? 23.109 -21.328 -35.844 1 95.56 277 ALA A C 1
ATOM 2208 O O . ALA A 1 277 ? 21.906 -21.453 -35.656 1 95.56 277 ALA A O 1
ATOM 2209 N N . LEU A 1 278 ? 23.766 -22.062 -36.625 1 95.44 278 LEU A N 1
ATOM 2210 C CA . LEU A 1 278 ? 23.094 -23.141 -37.375 1 95.44 278 LEU A CA 1
ATOM 2211 C C . LEU A 1 278 ? 22.672 -24.266 -36.438 1 95.44 278 LEU A C 1
ATOM 2213 O O . LEU A 1 278 ? 21.609 -24.844 -36.594 1 95.44 278 LEU A O 1
ATOM 2217 N N . ILE A 1 279 ? 23.594 -24.531 -35.531 1 95.75 279 ILE A N 1
ATOM 2218 C CA . ILE A 1 279 ? 23.281 -25.547 -34.531 1 95.75 279 ILE A CA 1
ATOM 2219 C C . ILE A 1 279 ? 22.078 -25.125 -33.719 1 95.75 279 ILE A C 1
ATOM 2221 O O . ILE A 1 279 ? 21.188 -25.938 -33.438 1 95.75 279 ILE A O 1
ATOM 2225 N N . SER A 1 280 ? 22.047 -23.891 -33.344 1 96.81 280 SER A N 1
ATOM 2226 C CA . SER A 1 280 ? 20.922 -23.344 -32.594 1 96.81 280 SER A CA 1
ATOM 2227 C C . SER A 1 280 ? 19.641 -23.406 -33.406 1 96.81 280 SER A C 1
ATOM 2229 O O . SER A 1 280 ? 18.594 -23.797 -32.875 1 96.81 280 SER A O 1
ATOM 2231 N N . LEU A 1 281 ? 19.688 -23.016 -34.625 1 96.5 281 LEU A N 1
ATOM 2232 C CA . LEU A 1 281 ? 18.516 -23.078 -35.5 1 96.5 281 LEU A CA 1
ATOM 2233 C C . LEU A 1 281 ? 18 -24.5 -35.625 1 96.5 281 LEU A C 1
ATOM 2235 O O . LEU A 1 281 ? 16.781 -24.734 -35.562 1 96.5 281 LEU A O 1
ATOM 2239 N N . PHE A 1 282 ? 18.953 -25.359 -35.75 1 96.31 282 PHE A N 1
ATOM 2240 C CA . PHE A 1 282 ? 18.594 -26.766 -35.812 1 96.31 282 PHE A CA 1
ATOM 2241 C C . PHE A 1 282 ? 17.906 -27.203 -34.531 1 96.31 282 PHE A C 1
ATOM 2243 O O . PHE A 1 282 ? 16.906 -27.938 -34.562 1 96.31 282 PHE A O 1
ATOM 2250 N N . GLY A 1 283 ? 18.484 -26.844 -33.406 1 96.69 283 GLY A N 1
ATOM 2251 C CA . GLY A 1 283 ? 17.891 -27.156 -32.125 1 96.69 283 GLY A CA 1
ATOM 2252 C C . GLY A 1 283 ? 16.469 -26.656 -32 1 96.69 283 GLY A C 1
ATOM 2253 O O . GLY A 1 283 ? 15.578 -27.406 -31.562 1 96.69 283 GLY A O 1
ATOM 2254 N N . PHE A 1 284 ? 16.203 -25.422 -32.469 1 96.31 284 PHE A N 1
ATOM 2255 C CA . PHE A 1 284 ? 14.859 -24.844 -32.375 1 96.31 284 PHE A CA 1
ATOM 2256 C C . PHE A 1 284 ? 13.883 -25.609 -33.25 1 96.31 284 PHE A C 1
ATOM 2258 O O . PHE A 1 284 ? 12.773 -25.938 -32.844 1 96.31 284 PHE A O 1
ATOM 2265 N N . VAL A 1 285 ? 14.258 -25.844 -34.438 1 96.12 285 VAL A N 1
ATOM 2266 C CA . VAL A 1 285 ? 13.406 -26.547 -35.375 1 96.12 285 VAL A CA 1
ATOM 2267 C C . VAL A 1 285 ? 13.102 -27.953 -34.875 1 96.12 285 VAL A C 1
ATOM 2269 O O . VAL A 1 285 ? 11.969 -28.422 -34.969 1 96.12 285 VAL A O 1
ATOM 2272 N N . PHE A 1 286 ? 14.125 -28.594 -34.375 1 95.56 286 PHE A N 1
ATOM 2273 C CA . PHE A 1 286 ? 13.977 -29.953 -33.844 1 95.56 286 PHE A CA 1
ATOM 2274 C C . PHE A 1 286 ? 12.977 -29.984 -32.688 1 95.56 286 PHE A C 1
ATOM 2276 O O . PHE A 1 286 ? 12.086 -30.828 -32.656 1 95.56 286 PHE A O 1
ATOM 2283 N N . LEU A 1 287 ? 13.07 -29.078 -31.797 1 93.62 287 LEU A N 1
ATOM 2284 C CA . LEU A 1 287 ? 12.18 -29.047 -30.641 1 93.62 287 LEU A CA 1
ATOM 2285 C C . LEU A 1 287 ? 10.773 -28.641 -31.062 1 93.62 287 LEU A C 1
ATOM 2287 O O . LEU A 1 287 ? 9.789 -29.188 -30.562 1 93.62 287 LEU A O 1
ATOM 2291 N N . TYR A 1 288 ? 10.641 -27.672 -31.953 1 91.94 288 TYR A N 1
ATOM 2292 C CA . TYR A 1 288 ? 9.336 -27.234 -32.438 1 91.94 288 TYR A CA 1
ATOM 2293 C C . TYR A 1 288 ? 8.609 -28.375 -33.156 1 91.94 288 TYR A C 1
ATOM 2295 O O . TYR A 1 288 ? 7.414 -28.594 -32.906 1 91.94 288 TYR A O 1
ATOM 2303 N N . PHE A 1 289 ? 9.312 -29.016 -33.938 1 91.81 289 PHE A N 1
ATOM 2304 C CA . PHE A 1 289 ? 8.734 -30.125 -34.688 1 91.81 289 PHE A CA 1
ATOM 2305 C C . PHE A 1 289 ? 8.406 -31.281 -33.75 1 91.81 289 PHE A C 1
ATOM 2307 O O . PHE A 1 289 ? 7.371 -31.938 -33.906 1 91.81 289 PHE A O 1
ATOM 2314 N N . GLY A 1 290 ? 9.203 -31.594 -32.906 1 90.12 290 GLY A N 1
ATOM 2315 C CA . GLY A 1 290 ? 9.023 -32.719 -32 1 90.12 290 GLY A CA 1
ATOM 2316 C C . GLY A 1 290 ? 7.941 -32.5 -30.969 1 90.12 290 GLY A C 1
ATOM 2317 O O . GLY A 1 290 ? 6.961 -33.219 -30.906 1 90.12 290 GLY A O 1
ATOM 2318 N N . LYS A 1 291 ? 8.055 -31.406 -30.25 1 86.06 291 LYS A N 1
ATOM 2319 C CA . LYS A 1 291 ? 7.184 -31.172 -29.109 1 86.06 291 LYS A CA 1
ATOM 2320 C C . LYS A 1 291 ? 5.832 -30.625 -29.547 1 86.06 291 LYS A C 1
ATOM 2322 O O . LYS A 1 291 ? 4.797 -31 -28.984 1 86.06 291 LYS A O 1
ATOM 2327 N N . ASP A 1 292 ? 5.805 -29.781 -30.547 1 85.25 292 ASP A N 1
ATOM 2328 C CA . ASP A 1 292 ? 4.559 -29.125 -30.922 1 85.25 292 ASP A CA 1
ATOM 2329 C C . ASP A 1 292 ? 3.84 -29.906 -32.031 1 85.25 292 ASP A C 1
ATOM 2331 O O . ASP A 1 292 ? 2.615 -29.828 -32.156 1 85.25 292 ASP A O 1
ATOM 2335 N N . PHE A 1 293 ? 4.543 -30.703 -32.75 1 85.06 293 PHE A N 1
ATOM 2336 C CA . PHE A 1 293 ? 3.906 -31.406 -33.844 1 85.06 293 PHE A CA 1
ATOM 2337 C C . PHE A 1 293 ? 3.754 -32.906 -33.531 1 85.06 293 PHE A C 1
ATOM 2339 O O . PHE A 1 293 ? 2.635 -33.406 -33.469 1 85.06 293 PHE A O 1
ATOM 2346 N N . ILE A 1 294 ? 4.875 -33.531 -33.25 1 86.25 294 ILE A N 1
ATOM 2347 C CA . ILE A 1 294 ? 4.859 -34.969 -33.062 1 86.25 294 ILE A CA 1
ATOM 2348 C C . ILE A 1 294 ? 4.102 -35.344 -31.797 1 86.25 294 ILE A C 1
ATOM 2350 O O . ILE A 1 294 ? 3.223 -36.188 -31.812 1 86.25 294 ILE A O 1
ATOM 2354 N N . ASN A 1 295 ? 4.488 -34.75 -30.734 1 83.62 295 ASN A N 1
ATOM 2355 C CA . ASN A 1 295 ? 3.848 -35.062 -29.469 1 83.62 295 ASN A CA 1
ATOM 2356 C C . ASN A 1 295 ? 2.365 -34.688 -29.469 1 83.62 295 ASN A C 1
ATOM 2358 O O . ASN A 1 295 ? 1.555 -35.344 -28.812 1 83.62 295 ASN A O 1
ATOM 2362 N N . VAL A 1 296 ? 1.977 -33.688 -30.234 1 78.69 296 VAL A N 1
ATOM 2363 C CA . VAL A 1 296 ? 0.586 -33.25 -30.281 1 78.69 296 VAL A CA 1
ATOM 2364 C C . VAL A 1 296 ? -0.204 -34.156 -31.234 1 78.69 296 VAL A C 1
ATOM 2366 O O . VAL A 1 296 ? -1.334 -34.531 -30.938 1 78.69 296 VAL A O 1
ATOM 2369 N N . TYR A 1 297 ? 0.375 -34.469 -32.312 1 77.19 297 TYR A N 1
ATOM 2370 C CA . TYR A 1 297 ? -0.312 -35.25 -33.344 1 77.19 297 TYR A CA 1
ATOM 2371 C C . TYR A 1 297 ? -0.451 -36.719 -32.906 1 77.19 297 TYR A C 1
ATOM 2373 O O . TYR A 1 297 ? -1.468 -37.344 -33.188 1 77.19 297 TYR A O 1
ATOM 2381 N N . TYR A 1 298 ? 0.528 -37.219 -32.219 1 77.44 298 TYR A N 1
ATOM 2382 C CA . TYR A 1 298 ? 0.507 -38.625 -31.844 1 77.44 298 TYR A CA 1
ATOM 2383 C C . TYR A 1 298 ? 0.145 -38.781 -30.375 1 77.44 298 TYR A C 1
ATOM 2385 O O . TYR A 1 298 ? 0.53 -39.781 -29.75 1 77.44 298 TYR A O 1
ATOM 2393 N N . LYS A 1 299 ? -0.392 -37.844 -29.875 1 72.5 299 LYS A N 1
ATOM 2394 C CA . LYS A 1 299 ? -0.766 -37.844 -28.469 1 72.5 299 LYS A CA 1
ATOM 2395 C C . LYS A 1 299 ? -1.645 -39.062 -28.125 1 72.5 299 LYS A C 1
ATOM 2397 O O . LYS A 1 299 ? -1.541 -39.625 -27.031 1 72.5 299 LYS A O 1
ATOM 2402 N N . LYS A 1 300 ? -2.553 -39.438 -29.016 1 66.62 300 LYS A N 1
ATOM 2403 C CA . LYS A 1 300 ? -3.51 -40.531 -28.781 1 66.62 300 LYS A CA 1
ATOM 2404 C C . LYS A 1 300 ? -2.822 -41.875 -28.812 1 66.62 300 LYS A C 1
ATOM 2406 O O . LYS A 1 300 ? -3.271 -42.844 -28.156 1 66.62 300 LYS A O 1
ATOM 2411 N N . ILE A 1 301 ? -1.732 -41.875 -29.562 1 70.62 301 ILE A N 1
ATOM 2412 C CA . ILE A 1 301 ? -1.116 -43.188 -29.797 1 70.62 301 ILE A CA 1
ATOM 2413 C C . ILE A 1 301 ? 0.01 -43.406 -28.781 1 70.62 301 ILE A C 1
ATOM 2415 O O . ILE A 1 301 ? 0.227 -44.531 -28.328 1 70.62 301 ILE A O 1
ATOM 2419 N N . LEU A 1 302 ? 0.62 -42.344 -28.375 1 74.31 302 LEU A N 1
ATOM 2420 C CA . LEU A 1 302 ? 1.776 -42.469 -27.5 1 74.31 302 LEU A CA 1
ATOM 2421 C C . LEU A 1 302 ? 1.369 -42.344 -26.031 1 74.31 302 LEU A C 1
ATOM 2423 O O . LEU A 1 302 ? 0.749 -41.344 -25.656 1 74.31 302 LEU A O 1
ATOM 2427 N N . PRO A 1 303 ? 1.604 -43.375 -25.312 1 68 303 PRO A N 1
ATOM 2428 C CA . PRO A 1 303 ? 1.263 -43.281 -23.891 1 68 303 PRO A CA 1
ATOM 2429 C C . PRO A 1 303 ? 2.018 -42.188 -23.156 1 68 303 PRO A C 1
ATOM 2431 O O . PRO A 1 303 ? 1.506 -41.625 -22.188 1 68 303 PRO A O 1
ATOM 2434 N N . LEU A 1 304 ? 3.299 -41.906 -23.609 1 79.31 304 LEU A N 1
ATOM 2435 C CA . LEU A 1 304 ? 4.125 -40.875 -23 1 79.31 304 LEU A CA 1
ATOM 2436 C C . LEU A 1 304 ? 4.691 -39.938 -24.047 1 79.31 304 LEU A C 1
ATOM 2438 O O . LEU A 1 304 ? 5.02 -40.375 -25.156 1 79.31 304 LEU A O 1
ATOM 2442 N N . PRO A 1 305 ? 4.715 -38.719 -23.688 1 81.75 305 PRO A N 1
ATOM 2443 C CA . PRO A 1 305 ? 5.371 -37.812 -24.625 1 81.75 305 PRO A CA 1
ATOM 2444 C C . PRO A 1 305 ? 6.855 -38.125 -24.812 1 81.75 305 PRO A C 1
ATOM 2446 O O . PRO A 1 305 ? 7.535 -38.5 -23.859 1 81.75 305 PRO A O 1
ATOM 2449 N N . ILE A 1 306 ? 7.234 -38.062 -25.969 1 85.12 306 ILE A N 1
ATOM 2450 C CA . ILE A 1 306 ? 8.641 -38.312 -26.266 1 85.12 306 ILE A CA 1
ATOM 2451 C C . ILE A 1 306 ? 9.484 -37.156 -25.75 1 85.12 306 ILE A C 1
ATOM 2453 O O . ILE A 1 306 ? 9.156 -35.969 -25.984 1 85.12 306 ILE A O 1
ATOM 2457 N N . PRO A 1 307 ? 10.469 -37.438 -24.953 1 86.81 307 PRO A N 1
ATOM 2458 C CA . PRO A 1 307 ? 11.328 -36.375 -24.422 1 86.81 307 PRO A CA 1
ATOM 2459 C C . PRO A 1 307 ? 12.289 -35.812 -25.469 1 86.81 307 PRO A C 1
ATOM 2461 O O . PRO A 1 307 ? 13.484 -36.125 -25.422 1 86.81 307 PRO A O 1
ATOM 2464 N N . PHE A 1 308 ? 11.82 -34.938 -26.234 1 88.56 308 PHE A N 1
ATOM 2465 C CA . PHE A 1 308 ? 12.594 -34.406 -27.359 1 88.56 308 PHE A CA 1
ATOM 2466 C C . PHE A 1 308 ? 13.781 -33.594 -26.859 1 88.56 308 PHE A C 1
ATOM 2468 O O . PHE A 1 308 ? 14.789 -33.469 -27.562 1 88.56 308 PHE A O 1
ATOM 2475 N N . ASP A 1 309 ? 13.734 -33 -25.641 1 88.88 309 ASP A N 1
ATOM 2476 C CA . ASP A 1 309 ? 14.875 -32.281 -25.078 1 88.88 309 ASP A CA 1
ATOM 2477 C C . ASP A 1 309 ? 16.062 -33.219 -24.891 1 88.88 309 ASP A C 1
ATOM 2479 O O . ASP A 1 309 ? 17.203 -32.875 -25.266 1 88.88 309 ASP A O 1
ATOM 2483 N N . PHE A 1 310 ? 15.773 -34.344 -24.375 1 89.12 310 PHE A N 1
ATOM 2484 C CA . PHE A 1 310 ? 16.812 -35.344 -24.141 1 89.12 310 PHE A CA 1
ATOM 2485 C C . PHE A 1 310 ? 17.359 -35.875 -25.453 1 89.12 310 PHE A C 1
ATOM 2487 O O . PHE A 1 310 ? 18.578 -36.062 -25.594 1 89.12 310 PHE A O 1
ATOM 2494 N N . LEU A 1 311 ? 16.5 -36.094 -26.359 1 91.94 311 LEU A N 1
ATOM 2495 C CA . LEU A 1 311 ? 16.922 -36.562 -27.672 1 91.94 311 LEU A CA 1
ATOM 2496 C C . LEU A 1 311 ? 17.812 -35.531 -28.375 1 91.94 311 LEU A C 1
ATOM 2498 O O . LEU A 1 311 ? 18.766 -35.906 -29.047 1 91.94 311 LEU A O 1
ATOM 2502 N N . LEU A 1 312 ? 17.375 -34.344 -28.234 1 93.62 312 LEU A N 1
ATOM 2503 C CA . LEU A 1 312 ? 18.172 -33.281 -28.828 1 93.62 312 LEU A CA 1
ATOM 2504 C C . LEU A 1 312 ? 19.578 -33.25 -28.234 1 93.62 312 LEU A C 1
ATOM 2506 O O . LEU A 1 312 ? 20.562 -33.094 -28.953 1 93.62 312 LEU A O 1
ATOM 2510 N N . VAL A 1 313 ? 19.703 -33.344 -26.953 1 91.62 313 VAL A N 1
ATOM 2511 C CA . VAL A 1 313 ? 20.984 -33.312 -26.266 1 91.62 313 VAL A CA 1
ATOM 2512 C C . VAL A 1 313 ? 21.828 -34.5 -26.734 1 91.62 313 VAL A C 1
ATOM 2514 O O . VAL A 1 313 ? 23.016 -34.375 -27.016 1 91.62 313 VAL A O 1
ATOM 2517 N N . ALA A 1 314 ? 21.234 -35.656 -26.828 1 91.88 314 ALA A N 1
ATOM 2518 C CA . ALA A 1 314 ? 21.938 -36.875 -27.25 1 91.88 314 ALA A CA 1
ATOM 2519 C C . ALA A 1 314 ? 22.422 -36.75 -28.688 1 91.88 314 ALA A C 1
ATOM 2521 O O . ALA A 1 314 ? 23.594 -37.031 -28.969 1 91.88 314 ALA A O 1
ATOM 2522 N N . LEU A 1 315 ? 21.562 -36.281 -29.484 1 94.69 315 LEU A N 1
ATOM 2523 C CA . LEU A 1 315 ? 21.906 -36.156 -30.906 1 94.69 315 LEU A CA 1
ATOM 2524 C C . LEU A 1 315 ? 22.984 -35.094 -31.094 1 94.69 315 LEU A C 1
ATOM 2526 O O . LEU A 1 315 ? 23.922 -35.281 -31.875 1 94.69 315 LEU A O 1
ATOM 2530 N N . ALA A 1 316 ? 22.781 -33.969 -30.469 1 94.81 316 ALA A N 1
ATOM 2531 C CA . ALA A 1 316 ? 23.75 -32.875 -30.609 1 94.81 316 ALA A CA 1
ATOM 2532 C C . ALA A 1 316 ? 25.109 -33.281 -30.047 1 94.81 316 ALA A C 1
ATOM 2534 O O . ALA A 1 316 ? 26.141 -32.875 -30.594 1 94.81 316 ALA A O 1
ATOM 2535 N N . THR A 1 317 ? 25.141 -33.938 -28.922 1 93.19 317 THR A N 1
ATOM 2536 C CA . THR A 1 317 ? 26.391 -34.406 -28.328 1 93.19 317 THR A CA 1
ATOM 2537 C C . THR A 1 317 ? 27.109 -35.375 -29.25 1 93.19 317 THR A C 1
ATOM 2539 O O . THR A 1 317 ? 28.312 -35.281 -29.469 1 93.19 317 THR A O 1
ATOM 2542 N N . TYR A 1 318 ? 26.344 -36.312 -29.719 1 93.75 318 TYR A N 1
ATOM 2543 C CA . TYR A 1 318 ? 26.922 -37.312 -30.641 1 93.75 318 TYR A CA 1
ATOM 2544 C C . TYR A 1 318 ? 27.422 -36.625 -31.906 1 93.75 318 TYR A C 1
ATOM 2546 O O . TYR A 1 318 ? 28.516 -36.969 -32.406 1 93.75 318 TYR A O 1
ATOM 2554 N N . GLY A 1 319 ? 26.641 -35.812 -32.438 1 94 319 GLY A N 1
ATOM 2555 C CA . GLY A 1 319 ? 27.062 -35.094 -33.625 1 94 319 GLY A CA 1
ATOM 2556 C C . GLY A 1 319 ? 28.297 -34.25 -33.375 1 94 319 GLY A C 1
ATOM 2557 O O . GLY A 1 319 ? 29.188 -34.188 -34.25 1 94 319 GLY A O 1
ATOM 2558 N N . SER A 1 320 ? 28.328 -33.531 -32.312 1 94.56 320 SER A N 1
ATOM 2559 C CA . SER A 1 320 ? 29.469 -32.688 -32 1 94.56 320 SER A CA 1
ATOM 2560 C C . SER A 1 320 ? 30.734 -33.531 -31.828 1 94.56 320 SER A C 1
ATOM 2562 O O . SER A 1 320 ? 31.812 -33.094 -32.219 1 94.56 320 SER A O 1
ATOM 2564 N N . TYR A 1 321 ? 30.531 -34.719 -31.266 1 91.31 321 TYR A N 1
ATOM 2565 C CA . TYR A 1 321 ? 31.672 -35.625 -31.094 1 91.31 321 TYR A CA 1
ATOM 2566 C C . TYR A 1 321 ? 32.156 -36.125 -32.438 1 91.31 321 TYR A C 1
ATOM 2568 O O . TYR A 1 321 ? 33.375 -36.156 -32.719 1 91.31 321 TYR A O 1
ATOM 2576 N N . LEU A 1 322 ? 31.312 -36.5 -33.312 1 93.5 322 LEU A N 1
ATOM 2577 C CA . LEU A 1 322 ? 31.641 -37.094 -34.594 1 93.5 322 LEU A CA 1
ATOM 2578 C C . LEU A 1 322 ? 32.281 -36.062 -35.531 1 93.5 322 LEU A C 1
ATOM 2580 O O . LEU A 1 322 ? 33.219 -36.375 -36.219 1 93.5 322 LEU A O 1
ATOM 2584 N N . PHE A 1 323 ? 31.734 -34.875 -35.562 1 93.81 323 PHE A N 1
ATOM 2585 C CA . PHE A 1 323 ? 32.156 -33.875 -36.5 1 93.81 323 PHE A CA 1
ATOM 2586 C C . PHE A 1 323 ? 33.156 -32.906 -35.875 1 93.81 323 PHE A C 1
ATOM 2588 O O . PHE A 1 323 ? 33.625 -31.969 -36.531 1 93.81 323 PHE A O 1
ATOM 2595 N N . GLN A 1 324 ? 33.5 -33.062 -34.594 1 92.19 324 GLN A N 1
ATOM 2596 C CA . GLN A 1 324 ? 34.469 -32.281 -33.875 1 92.19 324 GLN A CA 1
ATOM 2597 C C . GLN A 1 324 ? 34.156 -30.781 -34 1 92.19 324 GLN A C 1
ATOM 2599 O O . GLN A 1 324 ? 35.031 -29.984 -34.406 1 92.19 324 GLN A O 1
ATOM 2604 N N . PHE A 1 325 ? 33.031 -30.422 -33.594 1 92.62 325 PHE A N 1
ATOM 2605 C CA . PHE A 1 325 ? 32.562 -29.062 -33.719 1 92.62 325 PHE A CA 1
ATOM 2606 C C . PHE A 1 325 ? 33.469 -28.094 -32.969 1 92.62 325 PHE A C 1
ATOM 2608 O O . PHE A 1 325 ? 33.656 -26.953 -33.406 1 92.62 325 PHE A O 1
ATOM 2615 N N . HIS A 1 326 ? 34 -28.453 -31.812 1 91.94 326 HIS A N 1
ATOM 2616 C CA . HIS A 1 326 ? 34.844 -27.578 -31 1 91.94 326 HIS A CA 1
ATOM 2617 C C . HIS A 1 326 ? 36.156 -27.328 -31.688 1 91.94 326 HIS A C 1
ATOM 2619 O O . HIS A 1 326 ? 36.625 -26.172 -31.781 1 91.94 326 HIS A O 1
ATOM 2625 N N . GLU A 1 327 ? 36.781 -28.297 -32.188 1 90.81 327 GLU A N 1
ATOM 2626 C CA . GLU A 1 327 ? 38.125 -28.234 -32.75 1 90.81 327 GLU A CA 1
ATOM 2627 C C . GLU A 1 327 ? 38.094 -27.578 -34.156 1 90.81 327 GLU A C 1
ATOM 2629 O O . GLU A 1 327 ? 38.969 -26.766 -34.469 1 90.81 327 GLU A O 1
ATOM 2634 N N . LYS A 1 328 ? 37.094 -27.922 -34.875 1 92.88 328 LYS A N 1
ATOM 2635 C CA . LYS A 1 328 ? 37.094 -27.484 -36.25 1 92.88 328 LYS A CA 1
ATOM 2636 C C . LYS A 1 328 ? 36.344 -26.172 -36.438 1 92.88 328 LYS A C 1
ATOM 2638 O O . LYS A 1 328 ? 36.688 -25.359 -37.281 1 92.88 328 LYS A O 1
ATOM 2643 N N . PHE A 1 329 ? 35.375 -25.969 -35.688 1 93.25 329 PHE A N 1
ATOM 2644 C CA . PHE A 1 329 ? 34.5 -24.828 -35.938 1 93.25 329 PHE A CA 1
ATOM 2645 C C . PHE A 1 329 ? 34.469 -23.891 -34.75 1 93.25 329 PHE A C 1
ATOM 2647 O O . PHE A 1 329 ? 33.719 -22.906 -34.75 1 93.25 329 PHE A O 1
ATOM 2654 N N . ASP A 1 330 ? 35.156 -24.125 -33.688 1 92.31 330 ASP A N 1
ATOM 2655 C CA . ASP A 1 330 ? 35.281 -23.266 -32.5 1 92.31 330 ASP A CA 1
ATOM 2656 C C . ASP A 1 330 ? 33.938 -23.125 -31.781 1 92.31 330 ASP A C 1
ATOM 2658 O O . ASP A 1 330 ? 33.594 -22.031 -31.359 1 92.31 330 ASP A O 1
ATOM 2662 N N . VAL A 1 331 ? 33.219 -24.172 -31.828 1 93.5 331 VAL A N 1
ATOM 2663 C CA . VAL A 1 331 ? 31.969 -24.188 -31.094 1 93.5 331 VAL A CA 1
ATOM 2664 C C . VAL A 1 331 ? 32.25 -24.469 -29.609 1 93.5 331 VAL A C 1
ATOM 2666 O O . VAL A 1 331 ? 32.969 -25.391 -29.281 1 93.5 331 VAL A O 1
ATOM 2669 N N . ASN A 1 332 ? 31.688 -23.594 -28.766 1 91.62 332 ASN A N 1
ATOM 2670 C CA . ASN A 1 332 ? 31.859 -23.797 -27.328 1 91.62 332 ASN A CA 1
ATOM 2671 C C . ASN A 1 332 ? 31.094 -25.031 -26.844 1 91.62 332 ASN A C 1
ATOM 2673 O O . ASN A 1 332 ? 29.922 -25.188 -27.172 1 91.62 332 ASN A O 1
ATOM 2677 N N . ILE A 1 333 ? 31.75 -25.906 -26.094 1 90.69 333 ILE A N 1
ATOM 2678 C CA . ILE A 1 333 ? 31.141 -27.109 -25.578 1 90.69 333 ILE A CA 1
ATOM 2679 C C . ILE A 1 333 ? 31.219 -27.125 -24.047 1 90.69 333 ILE A C 1
ATOM 2681 O O . ILE A 1 333 ? 31.891 -26.281 -23.453 1 90.69 333 ILE A O 1
ATOM 2685 N N . VAL A 1 334 ? 30.516 -28.031 -23.344 1 86.5 334 VAL A N 1
ATOM 2686 C CA . VAL A 1 334 ? 30.438 -28.109 -21.891 1 86.5 334 VAL A CA 1
ATOM 2687 C C . VAL A 1 334 ? 31.766 -28.578 -21.328 1 86.5 334 VAL A C 1
ATOM 2689 O O . VAL A 1 334 ? 32.219 -28.094 -20.281 1 86.5 334 VAL A O 1
ATOM 2692 N N . ASN A 1 335 ? 32.531 -29.375 -22.031 1 81.75 335 ASN A N 1
ATOM 2693 C CA . ASN A 1 335 ? 33.844 -29.953 -21.672 1 81.75 335 ASN A CA 1
ATOM 2694 C C . ASN A 1 335 ? 33.688 -31.016 -20.578 1 81.75 335 ASN A C 1
ATOM 2696 O O . ASN A 1 335 ? 32.688 -31.75 -20.547 1 81.75 335 ASN A O 1
ATOM 2700 N N . GLU A 1 336 ? 34.375 -30.969 -19.484 1 79 336 GLU A N 1
ATOM 2701 C CA . GLU A 1 336 ? 34.438 -32.094 -18.547 1 79 336 GLU A CA 1
ATOM 2702 C C . GLU A 1 336 ? 33.281 -32 -17.531 1 79 336 GLU A C 1
ATOM 2704 O O . GLU A 1 336 ? 33.062 -30.953 -16.922 1 79 336 GLU A O 1
ATOM 2709 N N . VAL A 1 337 ? 32.438 -33.094 -17.547 1 80.31 337 VAL A N 1
ATOM 2710 C CA . VAL A 1 337 ? 31.406 -33.281 -16.531 1 80.31 337 VAL A CA 1
ATOM 2711 C C . VAL A 1 337 ? 31.766 -34.438 -15.625 1 80.31 337 VAL A C 1
ATOM 2713 O O . VAL A 1 337 ? 31.719 -35.594 -16.047 1 80.31 337 VAL A O 1
ATOM 2716 N N . PRO A 1 338 ? 32.156 -34.125 -14.391 1 80.69 338 PRO A N 1
ATOM 2717 C CA . PRO A 1 338 ? 32.562 -35.219 -13.484 1 80.69 338 PRO A CA 1
ATOM 2718 C C . PRO A 1 338 ? 31.406 -36.156 -13.133 1 80.69 338 PRO A C 1
ATOM 2720 O O . PRO A 1 338 ? 30.234 -35.812 -13.328 1 80.69 338 PRO A O 1
ATOM 2723 N N . THR A 1 339 ? 31.75 -37.406 -12.758 1 83.81 339 THR A N 1
ATOM 2724 C CA . THR A 1 339 ? 30.75 -38.375 -12.32 1 83.81 339 THR A CA 1
ATOM 2725 C C . THR A 1 339 ? 30.812 -38.562 -10.805 1 83.81 339 THR A C 1
ATOM 2727 O O . THR A 1 339 ? 31.844 -38.312 -10.188 1 83.81 339 THR A O 1
ATOM 2730 N N . GLY A 1 340 ? 29.672 -38.906 -10.258 1 85.69 340 GLY A N 1
ATOM 2731 C CA . GLY A 1 340 ? 29.625 -39.281 -8.859 1 85.69 340 GLY A CA 1
ATOM 2732 C C . GLY A 1 340 ? 29.062 -38.219 -7.961 1 85.69 340 GLY A C 1
ATOM 2733 O O . GLY A 1 340 ? 28.734 -37.125 -8.422 1 85.69 340 GLY A O 1
ATOM 2734 N N . LEU A 1 341 ? 28.859 -38.625 -6.754 1 89.31 341 LEU A N 1
ATOM 2735 C CA . LEU A 1 341 ? 28.344 -37.75 -5.711 1 89.31 341 LEU A CA 1
ATOM 2736 C C . LEU A 1 341 ? 29.5 -37.219 -4.859 1 89.31 341 LEU A C 1
ATOM 2738 O O . LEU A 1 341 ? 30.453 -37.938 -4.566 1 89.31 341 LEU A O 1
ATOM 2742 N N . GLN A 1 342 ? 29.5 -36.031 -4.633 1 87.44 342 GLN A N 1
ATOM 2743 C CA . GLN A 1 342 ? 30.547 -35.406 -3.812 1 87.44 342 GLN A CA 1
ATOM 2744 C C . GLN A 1 342 ? 30.172 -35.438 -2.336 1 87.44 342 GLN A C 1
ATOM 2746 O O . GLN A 1 342 ? 28.984 -35.531 -1.992 1 87.44 342 GLN A O 1
ATOM 2751 N N . TYR A 1 343 ? 31.109 -35.375 -1.552 1 89.25 343 TYR A N 1
ATOM 2752 C CA . TYR A 1 343 ? 30.906 -35.375 -0.106 1 89.25 343 TYR A CA 1
ATOM 2753 C C . TYR A 1 343 ? 30.266 -34.062 0.347 1 89.25 343 TYR A C 1
ATOM 2755 O O . TYR A 1 343 ? 30.484 -33 -0.252 1 89.25 343 TYR A O 1
ATOM 2763 N N . PRO A 1 344 ? 29.469 -34.219 1.341 1 92.31 344 PRO A N 1
ATOM 2764 C CA . PRO A 1 344 ? 28.828 -33 1.877 1 92.31 344 PRO A CA 1
ATOM 2765 C C . PRO A 1 344 ? 29.828 -32 2.436 1 92.31 344 PRO A C 1
ATOM 2767 O O . PRO A 1 344 ? 30.875 -32.406 2.959 1 92.31 344 PRO A O 1
ATOM 2770 N N . THR A 1 345 ? 29.609 -30.781 2.207 1 91.44 345 THR A N 1
ATOM 2771 C CA . THR A 1 345 ? 30.453 -29.703 2.703 1 91.44 345 THR A CA 1
ATOM 2772 C C . THR A 1 345 ? 29.641 -28.719 3.523 1 91.44 345 THR A C 1
ATOM 2774 O O . THR A 1 345 ? 28.453 -28.531 3.273 1 91.44 345 THR A O 1
ATOM 2777 N N . LEU A 1 346 ? 30.359 -28.094 4.492 1 91.94 346 LEU A N 1
ATOM 2778 C CA . LEU A 1 346 ? 29.688 -27.094 5.32 1 91.94 346 LEU A CA 1
ATOM 2779 C C . LEU A 1 346 ? 29.672 -25.734 4.629 1 91.94 346 LEU A C 1
ATOM 2781 O O . LEU A 1 346 ? 30.672 -25.328 4.02 1 91.94 346 LEU A O 1
ATOM 2785 N N . PRO A 1 347 ? 28.531 -25.094 4.668 1 92.25 347 PRO A N 1
ATOM 2786 C CA . PRO A 1 347 ? 28.484 -23.75 4.094 1 92.25 347 PRO A CA 1
ATOM 2787 C C . PRO A 1 347 ? 29.359 -22.75 4.844 1 92.25 347 PRO A C 1
ATOM 2789 O O . PRO A 1 347 ? 29.656 -22.953 6.023 1 92.25 347 PRO A O 1
ATOM 2792 N N . ARG A 1 348 ? 29.828 -21.781 4.203 1 92.5 348 ARG A N 1
ATOM 2793 C CA . ARG A 1 348 ? 30.656 -20.734 4.777 1 92.5 348 ARG A CA 1
ATOM 2794 C C . ARG A 1 348 ? 29.812 -19.656 5.434 1 92.5 348 ARG A C 1
ATOM 2796 O O . ARG A 1 348 ? 29.438 -18.672 4.789 1 92.5 348 ARG A O 1
ATOM 2803 N N . LEU A 1 349 ? 29.703 -19.672 6.711 1 93 349 LEU A N 1
ATOM 2804 C CA . LEU A 1 349 ? 28.812 -18.797 7.465 1 93 349 LEU A CA 1
ATOM 2805 C C . LEU A 1 349 ? 29.375 -17.391 7.543 1 93 349 LEU A C 1
ATOM 2807 O O . LEU A 1 349 ? 28.641 -16.438 7.812 1 93 349 LEU A O 1
ATOM 2811 N N . ASP A 1 350 ? 30.641 -17.172 7.262 1 90.38 350 ASP A N 1
ATOM 2812 C CA . ASP A 1 350 ? 31.281 -15.867 7.332 1 90.38 350 ASP A CA 1
ATOM 2813 C C . ASP A 1 350 ? 30.781 -14.945 6.223 1 90.38 350 ASP A C 1
ATOM 2815 O O . ASP A 1 350 ? 30.938 -13.727 6.309 1 90.38 350 ASP A O 1
ATOM 2819 N N . LEU A 1 351 ? 30.188 -15.594 5.27 1 93.19 351 LEU A N 1
ATOM 2820 C CA . LEU A 1 351 ? 29.734 -14.82 4.117 1 93.19 351 LEU A CA 1
ATOM 2821 C C . LEU A 1 351 ? 28.375 -14.188 4.387 1 93.19 351 LEU A C 1
ATOM 2823 O O . LEU A 1 351 ? 27.875 -13.398 3.578 1 93.19 351 LEU A O 1
ATOM 2827 N N . PHE A 1 352 ? 27.781 -14.359 5.531 1 94.31 352 PHE A N 1
ATOM 2828 C CA . PHE A 1 352 ? 26.406 -13.977 5.879 1 94.31 352 PHE A CA 1
ATOM 2829 C C . PHE A 1 352 ? 26.203 -12.477 5.715 1 94.31 352 PHE A C 1
ATOM 2831 O O . PHE A 1 352 ? 25.266 -12.039 5.059 1 94.31 352 PHE A O 1
ATOM 2838 N N . PRO A 1 353 ? 27.109 -11.586 6.203 1 91.75 353 PRO A N 1
ATOM 2839 C CA . PRO A 1 353 ? 26.875 -10.141 6.129 1 91.75 353 PRO A CA 1
ATOM 2840 C C . PRO A 1 353 ? 26.938 -9.609 4.699 1 91.75 353 PRO A C 1
ATOM 2842 O O . PRO A 1 353 ? 26.359 -8.562 4.406 1 91.75 353 PRO A O 1
ATOM 2845 N N . TYR A 1 354 ? 27.547 -10.367 3.824 1 91.19 354 TYR A N 1
ATOM 2846 C CA . TYR A 1 354 ? 27.719 -9.883 2.457 1 91.19 354 TYR A CA 1
ATOM 2847 C C . TYR A 1 354 ? 26.562 -10.359 1.566 1 91.19 354 TYR A C 1
ATOM 2849 O O . TYR A 1 354 ? 26.422 -9.898 0.431 1 91.19 354 TYR A O 1
ATOM 2857 N N . MET A 1 355 ? 25.672 -11.266 2.123 1 95.06 355 MET A N 1
ATOM 2858 C CA . MET A 1 355 ? 24.656 -11.883 1.278 1 95.06 355 MET A CA 1
ATOM 2859 C C . MET A 1 355 ? 23.25 -11.5 1.743 1 95.06 355 MET A C 1
ATOM 2861 O O . MET A 1 355 ? 22.266 -12.094 1.312 1 95.06 355 MET A O 1
ATOM 2865 N N . LEU A 1 356 ? 23.047 -10.523 2.561 1 93.94 356 LEU A N 1
ATOM 2866 C CA . LEU A 1 356 ? 21.766 -10.211 3.207 1 93.94 356 LEU A CA 1
ATOM 2867 C C . LEU A 1 356 ? 20.719 -9.828 2.174 1 93.94 356 LEU A C 1
ATOM 2869 O O . LEU A 1 356 ? 19.609 -10.367 2.191 1 93.94 356 LEU A O 1
ATOM 2873 N N . SER A 1 357 ? 21.031 -8.93 1.304 1 92.62 357 SER A N 1
ATOM 2874 C CA . SER A 1 357 ? 20.047 -8.484 0.31 1 92.62 357 SER A CA 1
ATOM 2875 C C . SER A 1 357 ? 19.734 -9.602 -0.685 1 92.62 357 SER A C 1
ATOM 2877 O O . SER A 1 357 ? 18.562 -9.82 -1.02 1 92.62 357 SER A O 1
ATOM 2879 N N . GLU A 1 358 ? 20.766 -10.336 -1.08 1 94.44 358 GLU A N 1
ATOM 2880 C CA . GLU A 1 358 ? 20.609 -11.375 -2.098 1 94.44 358 GLU A CA 1
ATOM 2881 C C . GLU A 1 358 ? 19.797 -12.547 -1.567 1 94.44 358 GLU A C 1
ATOM 2883 O O . GLU A 1 358 ? 18.938 -13.078 -2.268 1 94.44 358 GLU A O 1
ATOM 2888 N N . MET A 1 359 ? 20.125 -12.953 -0.33 1 96.25 359 MET A N 1
ATOM 2889 C CA . MET A 1 359 ? 19.406 -14.094 0.223 1 96.25 359 MET A CA 1
ATOM 2890 C C . MET A 1 359 ? 17.922 -13.766 0.411 1 96.25 359 MET A C 1
ATOM 2892 O O . MET A 1 359 ? 17.062 -14.617 0.176 1 96.25 359 MET A O 1
ATOM 2896 N N . ALA A 1 360 ? 17.578 -12.57 0.784 1 94.62 360 ALA A N 1
ATOM 2897 C CA . ALA A 1 360 ? 16.188 -12.156 0.966 1 94.62 360 ALA A CA 1
ATOM 2898 C C . ALA A 1 360 ? 15.453 -12.094 -0.37 1 94.62 360 ALA A C 1
ATOM 2900 O O . ALA A 1 360 ? 14.312 -12.547 -0.48 1 94.62 360 ALA A O 1
ATOM 2901 N N . GLU A 1 361 ? 16.125 -11.555 -1.341 1 93.62 361 GLU A N 1
ATOM 2902 C CA . GLU A 1 361 ? 15.516 -11.391 -2.658 1 93.62 361 GLU A CA 1
ATOM 2903 C C . GLU A 1 361 ? 15.18 -12.734 -3.287 1 93.62 361 GLU A C 1
ATOM 2905 O O . GLU A 1 361 ? 14.055 -12.945 -3.746 1 93.62 361 GLU A O 1
ATOM 2910 N N . ILE A 1 362 ? 16.094 -13.609 -3.293 1 96.12 362 ILE A N 1
ATOM 2911 C CA . ILE A 1 362 ? 15.898 -14.914 -3.918 1 96.12 362 ILE A CA 1
ATOM 2912 C C . ILE A 1 362 ? 14.836 -15.703 -3.15 1 96.12 362 ILE A C 1
ATOM 2914 O O . ILE A 1 362 ? 13.984 -16.359 -3.756 1 96.12 362 ILE A O 1
ATOM 2918 N N . SER A 1 363 ? 14.891 -15.578 -1.819 1 96.25 363 SER A N 1
ATOM 2919 C CA . SER A 1 363 ? 13.922 -16.281 -0.994 1 96.25 363 SER A CA 1
ATOM 2920 C C . SER A 1 363 ? 12.5 -15.852 -1.315 1 96.25 363 SER A C 1
ATOM 2922 O O . SER A 1 363 ? 11.617 -16.688 -1.521 1 96.25 363 SER A O 1
ATOM 2924 N N . ILE A 1 364 ? 12.289 -14.617 -1.468 1 92.56 364 ILE A N 1
ATOM 2925 C CA . ILE A 1 364 ? 10.953 -14.07 -1.692 1 92.56 364 ILE A CA 1
ATOM 2926 C C . ILE A 1 364 ? 10.461 -14.477 -3.08 1 92.56 364 ILE A C 1
ATOM 2928 O O . ILE A 1 364 ? 9.297 -14.852 -3.248 1 92.56 364 ILE A O 1
ATOM 2932 N N . VAL A 1 365 ? 11.289 -14.43 -4.012 1 91.81 365 VAL A N 1
ATOM 2933 C CA . VAL A 1 365 ? 10.914 -14.781 -5.379 1 91.81 365 VAL A CA 1
ATOM 2934 C C . VAL A 1 365 ? 10.555 -16.266 -5.453 1 91.81 365 VAL A C 1
ATOM 2936 O O . VAL A 1 365 ? 9.562 -16.641 -6.074 1 91.81 365 VAL A O 1
ATOM 2939 N N . ILE A 1 366 ? 11.383 -17.062 -4.797 1 95.88 366 ILE A N 1
ATOM 2940 C CA . ILE A 1 366 ? 11.109 -18.484 -4.801 1 95.88 366 ILE A CA 1
ATOM 2941 C C . ILE A 1 366 ? 9.758 -18.766 -4.133 1 95.88 366 ILE A C 1
ATOM 2943 O O . ILE A 1 366 ? 8.961 -19.562 -4.629 1 95.88 366 ILE A O 1
ATOM 2947 N N . ILE A 1 367 ? 9.508 -18.078 -3.037 1 94.31 367 ILE A N 1
ATOM 2948 C CA . ILE A 1 367 ? 8.242 -18.25 -2.324 1 94.31 367 ILE A CA 1
ATOM 2949 C C . ILE A 1 367 ? 7.086 -17.844 -3.232 1 94.31 367 ILE A C 1
ATOM 2951 O O . ILE A 1 367 ? 6.094 -18.578 -3.342 1 94.31 367 ILE A O 1
ATOM 2955 N N . ALA A 1 368 ? 7.25 -16.766 -3.863 1 90 368 ALA A N 1
ATOM 2956 C CA . ALA A 1 368 ? 6.199 -16.266 -4.738 1 90 368 ALA A CA 1
ATOM 2957 C C . ALA A 1 368 ? 5.91 -17.234 -5.875 1 90 368 ALA A C 1
ATOM 2959 O O . ALA A 1 368 ? 4.75 -17.562 -6.148 1 90 368 ALA A O 1
ATOM 2960 N N . ILE A 1 369 ? 6.918 -17.766 -6.469 1 90.06 369 ILE A N 1
ATOM 2961 C CA . ILE A 1 369 ? 6.77 -18.688 -7.59 1 90.06 369 ILE A CA 1
ATOM 2962 C C . ILE A 1 369 ? 6.156 -20 -7.105 1 90.06 369 ILE A C 1
ATOM 2964 O O . ILE A 1 369 ? 5.184 -20.484 -7.68 1 90.06 369 ILE A O 1
ATOM 2968 N N . HIS A 1 370 ? 6.691 -20.453 -6.062 1 94.19 370 HIS A N 1
ATOM 2969 C CA . HIS A 1 370 ? 6.266 -21.75 -5.551 1 94.19 370 HIS A CA 1
ATOM 2970 C C . HIS A 1 370 ? 4.812 -21.719 -5.082 1 94.19 370 HIS A C 1
ATOM 2972 O O . HIS A 1 370 ? 4.02 -22.594 -5.43 1 94.19 370 HIS A O 1
ATOM 2978 N N . LEU A 1 371 ? 4.434 -20.766 -4.316 1 90.88 371 LEU A N 1
ATOM 2979 C CA . LEU A 1 371 ? 3.07 -20.672 -3.809 1 90.88 371 LEU A CA 1
ATOM 2980 C C . LEU A 1 371 ? 2.084 -20.406 -4.941 1 90.88 371 LEU A C 1
ATOM 2982 O O . LEU A 1 371 ? 0.945 -20.875 -4.902 1 90.88 371 LEU A O 1
ATOM 2986 N N . SER A 1 372 ? 2.504 -19.672 -5.883 1 85.94 372 SER A N 1
ATOM 2987 C CA . SER A 1 372 ? 1.65 -19.422 -7.043 1 85.94 372 SER A CA 1
ATOM 2988 C C . SER A 1 372 ? 1.375 -20.719 -7.805 1 85.94 372 SER A C 1
ATOM 2990 O O . SER A 1 372 ? 0.26 -20.938 -8.281 1 85.94 372 SER A O 1
ATOM 2992 N N . MET A 1 373 ? 2.367 -21.531 -7.855 1 89.06 373 MET A N 1
ATOM 2993 C CA . MET A 1 373 ? 2.203 -22.812 -8.531 1 89.06 373 MET A CA 1
ATOM 2994 C C . MET A 1 373 ? 1.257 -23.719 -7.754 1 89.06 373 MET A C 1
ATOM 2996 O O . MET A 1 373 ? 0.404 -24.391 -8.344 1 89.06 373 MET A O 1
ATOM 3000 N N . CYS A 1 374 ? 1.437 -23.703 -6.512 1 89.94 374 CYS A N 1
ATOM 3001 C CA . CYS A 1 374 ? 0.529 -24.484 -5.676 1 89.94 374 CYS A CA 1
ATOM 3002 C C . CYS A 1 374 ? -0.914 -24.031 -5.871 1 89.94 374 CYS A C 1
ATOM 3004 O O . CYS A 1 374 ? -1.814 -24.859 -6.008 1 89.94 374 CYS A O 1
ATOM 3006 N N . LYS A 1 375 ? -1.039 -22.812 -5.973 1 81.69 375 LYS A N 1
ATOM 3007 C CA . LYS A 1 375 ? -2.375 -22.25 -6.137 1 81.69 375 LYS A CA 1
ATOM 3008 C C . LYS A 1 375 ? -2.98 -22.641 -7.48 1 81.69 375 LYS A C 1
ATOM 3010 O O . LYS A 1 375 ? -4.164 -22.969 -7.559 1 81.69 375 LYS A O 1
ATOM 3015 N N . ILE A 1 376 ? -2.229 -22.641 -8.461 1 77.5 376 ILE A N 1
ATOM 3016 C CA . ILE A 1 376 ? -2.682 -22.969 -9.805 1 77.5 376 ILE A CA 1
ATOM 3017 C C . ILE A 1 376 ? -3.141 -24.422 -9.844 1 77.5 376 ILE A C 1
ATOM 3019 O O . ILE A 1 376 ? -4.23 -24.734 -10.328 1 77.5 376 ILE A O 1
ATOM 3023 N N . PHE A 1 377 ? -2.43 -25.25 -9.297 1 84.81 377 PHE A N 1
ATOM 3024 C CA . PHE A 1 377 ? -2.744 -26.672 -9.375 1 84.81 377 PHE A CA 1
ATOM 3025 C C . PHE A 1 377 ? -3.855 -27.047 -8.398 1 84.81 377 PHE A C 1
ATOM 3027 O O . PHE A 1 377 ? -4.652 -27.938 -8.672 1 84.81 377 PHE A O 1
ATOM 3034 N N . ASN A 1 378 ? -3.91 -26.312 -7.316 1 81.12 378 ASN A N 1
ATOM 3035 C CA . ASN A 1 378 ? -5.043 -26.516 -6.422 1 81.12 378 ASN A CA 1
ATOM 3036 C C . ASN A 1 378 ? -6.363 -26.156 -7.098 1 81.12 378 ASN A C 1
ATOM 3038 O O . ASN A 1 378 ? -7.355 -26.875 -6.957 1 81.12 378 ASN A O 1
ATOM 3042 N N . SER A 1 379 ? -6.309 -25.141 -7.785 1 72.56 379 SER A N 1
ATOM 3043 C CA . SER A 1 379 ? -7.508 -24.672 -8.477 1 72.56 379 SER A CA 1
ATOM 3044 C C . SER A 1 379 ? -7.887 -25.609 -9.617 1 72.56 379 SER A C 1
ATOM 3046 O O . SER A 1 379 ? -9.062 -25.953 -9.789 1 72.56 379 SER A O 1
ATOM 3048 N N . LYS A 1 380 ? -6.93 -26.125 -10.242 1 71.94 380 LYS A N 1
ATOM 3049 C CA . LYS A 1 380 ? -7.176 -26.953 -11.422 1 71.94 380 LYS A CA 1
ATOM 3050 C C . LYS A 1 380 ? -7.539 -28.391 -11.023 1 71.94 380 LYS A C 1
ATOM 3052 O O . LYS A 1 380 ? -8.352 -29.031 -11.688 1 71.94 380 LYS A O 1
ATOM 3057 N N . MET A 1 381 ? -6.895 -28.828 -10.008 1 77.88 381 MET A N 1
ATOM 3058 C CA . MET A 1 381 ? -7.039 -30.234 -9.656 1 77.88 381 MET A CA 1
ATOM 3059 C C . MET A 1 381 ? -7.992 -30.422 -8.477 1 77.88 381 MET A C 1
ATOM 3061 O O . MET A 1 381 ? -8.359 -31.547 -8.133 1 77.88 381 MET A O 1
ATOM 3065 N N . GLY A 1 382 ? -8.445 -29.266 -7.941 1 73.19 382 GLY A N 1
ATOM 3066 C CA . GLY A 1 382 ? -9.359 -29.344 -6.816 1 73.19 382 GLY A CA 1
ATOM 3067 C C . GLY A 1 382 ? -8.711 -29.859 -5.551 1 73.19 382 GLY A C 1
ATOM 3068 O O . GLY A 1 382 ? -9.312 -30.656 -4.816 1 73.19 382 GLY A O 1
ATOM 3069 N N . THR A 1 383 ? -7.453 -29.641 -5.457 1 80 383 THR A N 1
ATOM 3070 C CA . THR A 1 383 ? -6.715 -30.062 -4.273 1 80 383 THR A CA 1
ATOM 3071 C C . THR A 1 383 ? -6.406 -28.859 -3.379 1 80 383 THR A C 1
ATOM 3073 O O . THR A 1 383 ? -6.75 -27.719 -3.717 1 80 383 THR A O 1
ATOM 3076 N N . LYS A 1 384 ? -5.938 -29.141 -2.201 1 81.56 384 LYS A N 1
ATOM 3077 C CA . LYS A 1 384 ? -5.566 -28.078 -1.278 1 81.56 384 LYS A CA 1
ATOM 3078 C C . LYS A 1 384 ? -4.156 -28.281 -0.732 1 81.56 384 LYS A C 1
ATOM 3080 O O . LYS A 1 384 ? -3.738 -29.422 -0.498 1 81.56 384 LYS A O 1
ATOM 3085 N N . THR A 1 385 ? -3.439 -27.234 -0.63 1 88.44 385 THR A N 1
ATOM 3086 C CA . THR A 1 385 ? -2.102 -27.234 -0.05 1 88.44 385 THR A CA 1
ATOM 3087 C C . THR A 1 385 ? -2.02 -26.281 1.133 1 88.44 385 THR A C 1
ATOM 3089 O O . THR A 1 385 ? -2.732 -25.281 1.174 1 88.44 385 THR A O 1
ATOM 3092 N N . ASP A 1 386 ? -1.239 -26.594 2.096 1 88.56 386 ASP A N 1
ATOM 3093 C CA . ASP A 1 386 ? -0.973 -25.703 3.217 1 88.56 386 ASP A CA 1
ATOM 3094 C C . ASP A 1 386 ? 0.189 -24.766 2.906 1 88.56 386 ASP A C 1
ATOM 3096 O O . ASP A 1 386 ? 1.352 -25.172 2.939 1 88.56 386 ASP A O 1
ATOM 3100 N N . ASN A 1 387 ? -0.119 -23.562 2.773 1 89.44 387 ASN A N 1
ATOM 3101 C CA . ASN A 1 387 ? 0.873 -22.578 2.338 1 89.44 387 ASN A CA 1
ATOM 3102 C C . ASN A 1 387 ? 2.01 -22.453 3.346 1 89.44 387 ASN A C 1
ATOM 3104 O O . ASN A 1 387 ? 3.17 -22.297 2.961 1 89.44 387 ASN A O 1
ATOM 3108 N N . ASN A 1 388 ? 1.735 -22.484 4.613 1 89.5 388 ASN A N 1
ATOM 3109 C CA . ASN A 1 388 ? 2.789 -22.344 5.613 1 89.5 388 ASN A CA 1
ATOM 3110 C C . ASN A 1 388 ? 3.711 -23.562 5.629 1 89.5 388 ASN A C 1
ATOM 3112 O O . ASN A 1 388 ? 4.922 -23.422 5.797 1 89.5 388 ASN A O 1
ATOM 3116 N N . GLN A 1 389 ? 3.109 -24.703 5.504 1 91.31 389 GLN A N 1
ATOM 3117 C CA . GLN A 1 389 ? 3.92 -25.922 5.422 1 91.31 389 GLN A CA 1
ATOM 3118 C C . GLN A 1 389 ? 4.809 -25.906 4.184 1 91.31 389 GLN A C 1
ATOM 3120 O O . GLN A 1 389 ? 5.926 -26.438 4.207 1 91.31 389 GLN A O 1
ATOM 3125 N N . GLU A 1 390 ? 4.301 -25.359 3.195 1 94.06 390 GLU A N 1
ATOM 3126 C CA . GLU A 1 390 ? 5.105 -25.266 1.978 1 94.06 390 GLU A CA 1
ATOM 3127 C C . GLU A 1 390 ? 6.312 -24.359 2.176 1 94.06 390 GLU A C 1
ATOM 3129 O O . GLU A 1 390 ? 7.371 -24.594 1.585 1 94.06 390 GLU A O 1
ATOM 3134 N N . LEU A 1 391 ? 6.16 -23.312 2.994 1 93.81 391 LEU A N 1
ATOM 3135 C CA . LEU A 1 391 ? 7.309 -22.484 3.312 1 93.81 391 LEU A CA 1
ATOM 3136 C C . LEU A 1 391 ? 8.391 -23.281 4.023 1 93.81 391 LEU A C 1
ATOM 3138 O O . LEU A 1 391 ? 9.57 -23.172 3.689 1 93.81 391 LEU A O 1
ATOM 3142 N N . TYR A 1 392 ? 7.969 -24.109 4.938 1 93.56 392 TYR A N 1
ATOM 3143 C CA . TYR A 1 392 ? 8.914 -24.984 5.621 1 93.56 392 TYR A CA 1
ATOM 3144 C C . TYR A 1 392 ? 9.516 -26 4.652 1 93.56 392 TYR A C 1
ATOM 3146 O O . TYR A 1 392 ? 10.719 -26.266 4.703 1 93.56 392 TYR A O 1
ATOM 3154 N N . ALA A 1 393 ? 8.648 -26.484 3.832 1 95.31 393 ALA A N 1
ATOM 3155 C CA . ALA A 1 393 ? 9.094 -27.516 2.896 1 95.31 393 ALA A CA 1
ATOM 3156 C C . ALA A 1 393 ? 10.203 -26.984 1.986 1 95.31 393 ALA A C 1
ATOM 3158 O O . ALA A 1 393 ? 11.258 -27.609 1.866 1 95.31 393 ALA A O 1
ATOM 3159 N N . ILE A 1 394 ? 10.039 -25.859 1.368 1 96.19 394 ILE A N 1
ATOM 3160 C CA . ILE A 1 394 ? 11.047 -25.344 0.459 1 96.19 394 ILE A CA 1
ATOM 3161 C C . ILE A 1 394 ? 12.258 -24.844 1.257 1 96.19 394 ILE A C 1
ATOM 3163 O O . ILE A 1 394 ? 13.391 -24.938 0.795 1 96.19 394 ILE A O 1
ATOM 3167 N N . GLY A 1 395 ? 12.016 -24.281 2.457 1 96.19 395 GLY A N 1
ATOM 3168 C CA . GLY A 1 395 ? 13.109 -23.828 3.301 1 96.19 395 GLY A CA 1
ATOM 3169 C C . GLY A 1 395 ? 14.016 -24.953 3.754 1 96.19 395 GLY A C 1
ATOM 3170 O O . GLY A 1 395 ? 15.234 -24.875 3.615 1 96.19 395 GLY A O 1
ATOM 3171 N N . PHE A 1 396 ? 13.438 -26.031 4.242 1 95.5 396 PHE A N 1
ATOM 3172 C CA . PHE A 1 396 ? 14.219 -27.188 4.68 1 95.5 396 PHE A CA 1
ATOM 3173 C C . PHE A 1 396 ? 14.898 -27.859 3.494 1 95.5 396 PHE A C 1
ATOM 3175 O O . PHE A 1 396 ? 16.031 -28.344 3.615 1 95.5 396 PHE A O 1
ATOM 3182 N N . THR A 1 397 ? 14.18 -27.906 2.406 1 96.5 397 THR A N 1
ATOM 3183 C CA . THR A 1 397 ? 14.766 -28.469 1.192 1 96.5 397 THR A CA 1
ATOM 3184 C C . THR A 1 397 ? 16.031 -27.703 0.809 1 96.5 397 THR A C 1
ATOM 3186 O O . THR A 1 397 ? 17.062 -28.312 0.525 1 96.5 397 THR A O 1
ATOM 3189 N N . ALA A 1 398 ? 15.93 -26.406 0.801 1 97.44 398 ALA A N 1
ATOM 3190 C CA . ALA A 1 398 ? 17.078 -25.578 0.46 1 97.44 398 ALA A CA 1
ATOM 3191 C C . ALA A 1 398 ? 18.188 -25.719 1.509 1 97.44 398 ALA A C 1
ATOM 3193 O O . ALA A 1 398 ? 19.359 -25.844 1.169 1 97.44 398 ALA A O 1
ATOM 3194 N N . LEU A 1 399 ? 17.844 -25.703 2.762 1 96.88 399 LEU A N 1
ATOM 3195 C CA . LEU A 1 399 ? 18.797 -25.734 3.865 1 96.88 399 LEU A CA 1
ATOM 3196 C C . LEU A 1 399 ? 19.562 -27.062 3.879 1 96.88 399 LEU A C 1
ATOM 3198 O O . LEU A 1 399 ? 20.797 -27.062 3.92 1 96.88 399 LEU A O 1
ATOM 3202 N N . ILE A 1 400 ? 18.906 -28.188 3.789 1 96.31 400 ILE A N 1
ATOM 3203 C CA . ILE A 1 400 ? 19.531 -29.5 3.889 1 96.31 400 ILE A CA 1
ATOM 3204 C C . ILE A 1 400 ? 20.297 -29.797 2.604 1 96.31 400 ILE A C 1
ATOM 3206 O O . ILE A 1 400 ? 21.406 -30.344 2.646 1 96.31 400 ILE A O 1
ATOM 3210 N N . SER A 1 401 ? 19.719 -29.438 1.498 1 96.44 401 SER A N 1
ATOM 3211 C CA . SER A 1 401 ? 20.391 -29.688 0.226 1 96.44 401 SER A CA 1
ATOM 3212 C C . SER A 1 401 ? 21.688 -28.906 0.116 1 96.44 401 SER A C 1
ATOM 3214 O O . SER A 1 401 ? 22.609 -29.312 -0.585 1 96.44 401 SER A O 1
ATOM 3216 N N . SER A 1 402 ? 21.75 -27.766 0.801 1 96.62 402 SER A N 1
ATOM 3217 C CA . SER A 1 402 ? 22.891 -26.875 0.676 1 96.62 402 SER A CA 1
ATOM 3218 C C . SER A 1 402 ? 24.172 -27.547 1.162 1 96.62 402 SER A C 1
ATOM 3220 O O . SER A 1 402 ? 25.266 -27.094 0.83 1 96.62 402 SER A O 1
ATOM 3222 N N . PHE A 1 403 ? 24.109 -28.641 1.793 1 96.19 403 PHE A N 1
ATOM 3223 C CA . PHE A 1 403 ? 25.281 -29.359 2.25 1 96.19 403 PHE A CA 1
ATOM 3224 C C . PHE A 1 403 ? 25.891 -30.172 1.115 1 96.19 403 PHE A C 1
ATOM 3226 O O . PHE A 1 403 ? 27.031 -30.641 1.22 1 96.19 403 PHE A O 1
ATOM 3233 N N . PHE A 1 404 ? 25.188 -30.312 -0.013 1 95.5 404 PHE A N 1
ATOM 3234 C CA . PHE A 1 404 ? 25.625 -31.172 -1.107 1 95.5 404 PHE A CA 1
ATOM 3235 C C . PHE A 1 404 ? 25.922 -30.344 -2.355 1 95.5 404 PHE A C 1
ATOM 3237 O O . PHE A 1 404 ? 25.656 -30.797 -3.475 1 95.5 404 PHE A O 1
ATOM 3244 N N . LYS A 1 405 ? 26.406 -29.156 -2.248 1 94.44 405 LYS A N 1
ATOM 3245 C CA . LYS A 1 405 ? 26.859 -28.266 -3.314 1 94.44 405 LYS A CA 1
ATOM 3246 C C . LYS A 1 405 ? 25.734 -28 -4.32 1 94.44 405 LYS A C 1
ATOM 3248 O O . LYS A 1 405 ? 25.875 -28.312 -5.504 1 94.44 405 LYS A O 1
ATOM 3253 N N . VAL A 1 406 ? 24.766 -27.469 -3.875 1 96.69 406 VAL A N 1
ATOM 3254 C CA . VAL A 1 406 ? 23.578 -27.156 -4.68 1 96.69 406 VAL A CA 1
ATOM 3255 C C . VAL A 1 406 ? 23.359 -25.641 -4.703 1 96.69 406 VAL A C 1
ATOM 3257 O O . VAL A 1 406 ? 24 -24.906 -3.945 1 96.69 406 VAL A O 1
ATOM 3260 N N . TYR A 1 407 ? 22.688 -25.141 -5.629 1 97.31 407 TYR A N 1
ATOM 3261 C CA . TYR A 1 407 ? 22.203 -23.766 -5.652 1 97.31 407 TYR A CA 1
ATOM 3262 C C . TYR A 1 407 ? 20.688 -23.703 -5.5 1 97.31 407 TYR A C 1
ATOM 3264 O O . TYR A 1 407 ? 20.016 -24.734 -5.539 1 97.31 407 TYR A O 1
ATOM 3272 N N . PRO A 1 408 ? 20.109 -22.594 -5.191 1 97.31 408 PRO A N 1
ATOM 3273 C CA . PRO A 1 408 ? 18.672 -22.5 -4.914 1 97.31 408 PRO A CA 1
ATOM 3274 C C . PRO A 1 408 ? 17.812 -23.016 -6.066 1 97.31 408 PRO A C 1
ATOM 3276 O O . PRO A 1 408 ? 18.156 -22.797 -7.234 1 97.31 408 PRO A O 1
ATOM 3279 N N . VAL A 1 409 ? 16.75 -23.672 -5.656 1 96.31 409 VAL A N 1
ATOM 3280 C CA . VAL A 1 409 ? 15.844 -24.281 -6.633 1 96.31 409 VAL A CA 1
ATOM 3281 C C . VAL A 1 409 ? 14.414 -23.828 -6.375 1 96.31 409 VAL A C 1
ATOM 3283 O O . VAL A 1 409 ? 14.133 -23.172 -5.371 1 96.31 409 VAL A O 1
ATOM 3286 N N . SER A 1 410 ? 13.555 -24.062 -7.344 1 94.38 410 SER A N 1
ATOM 3287 C CA . SER A 1 410 ? 12.141 -23.719 -7.219 1 94.38 410 SER A CA 1
ATOM 3288 C C . SER A 1 410 ? 11.266 -24.625 -8.078 1 94.38 410 SER A C 1
ATOM 3290 O O . SER A 1 410 ? 11.773 -25.531 -8.758 1 94.38 410 SER A O 1
ATOM 3292 N N . SER A 1 411 ? 10.016 -24.406 -7.914 1 93.19 411 SER A N 1
ATOM 3293 C CA . SER A 1 411 ? 9.062 -25.094 -8.781 1 93.19 411 SER A CA 1
ATOM 3294 C C . SER A 1 411 ? 8.969 -24.422 -10.141 1 93.19 411 SER A C 1
ATOM 3296 O O . SER A 1 411 ? 9.312 -23.25 -10.289 1 93.19 411 SER A O 1
ATOM 3298 N N . ALA A 1 412 ? 8.609 -25.219 -11.094 1 89.75 412 ALA A N 1
ATOM 3299 C CA . ALA A 1 412 ? 8.445 -24.719 -12.461 1 89.75 412 ALA A CA 1
ATOM 3300 C C . ALA A 1 412 ? 7.105 -25.141 -13.047 1 89.75 412 ALA A C 1
ATOM 3302 O O . ALA A 1 412 ? 6.68 -26.281 -12.875 1 89.75 412 ALA A O 1
ATOM 3303 N N . LEU A 1 413 ? 6.461 -24.234 -13.703 1 82.94 413 LEU A N 1
ATOM 3304 C CA . LEU A 1 413 ? 5.137 -24.484 -14.266 1 82.94 413 LEU A CA 1
ATOM 3305 C C . LEU A 1 413 ? 5.191 -25.562 -15.336 1 82.94 413 LEU A C 1
ATOM 3307 O O . LEU A 1 413 ? 4.422 -26.516 -15.297 1 82.94 413 LEU A O 1
ATOM 3311 N N . GLY A 1 414 ? 6.137 -25.453 -16.25 1 81.88 414 GLY A N 1
ATOM 3312 C CA . GLY A 1 414 ? 6.234 -26.406 -17.359 1 81.88 414 GLY A CA 1
ATOM 3313 C C . GLY A 1 414 ? 6.418 -27.844 -16.906 1 81.88 414 GLY A C 1
ATOM 3314 O O . GLY A 1 414 ? 5.691 -28.734 -17.344 1 81.88 414 GLY A O 1
ATOM 3315 N N . ARG A 1 415 ? 7.297 -28 -16.016 1 88.81 415 ARG A N 1
ATOM 3316 C CA . ARG A 1 415 ? 7.582 -29.344 -15.523 1 88.81 415 ARG A CA 1
ATOM 3317 C C . ARG A 1 415 ? 6.41 -29.891 -14.719 1 88.81 415 ARG A C 1
ATOM 3319 O O . ARG A 1 415 ? 6.09 -31.078 -14.797 1 88.81 415 ARG A O 1
ATOM 3326 N N . SER A 1 416 ? 5.812 -29.047 -13.93 1 90.88 416 SER A N 1
ATOM 3327 C CA . SER A 1 416 ? 4.691 -29.469 -13.102 1 90.88 416 SER A CA 1
ATOM 3328 C C . SER A 1 416 ? 3.486 -29.844 -13.953 1 90.88 416 SER A C 1
ATOM 3330 O O . SER A 1 416 ? 2.771 -30.797 -13.641 1 90.88 416 SER A O 1
ATOM 3332 N N . MET A 1 417 ? 3.34 -29.125 -14.992 1 84.06 417 MET A N 1
ATOM 3333 C CA . MET A 1 417 ? 2.254 -29.453 -15.914 1 84.06 417 MET A CA 1
ATOM 3334 C C . MET A 1 417 ? 2.5 -30.797 -16.578 1 84.06 417 MET A C 1
ATOM 3336 O O . MET A 1 417 ? 1.579 -31.609 -16.719 1 84.06 417 MET A O 1
ATOM 3340 N N . LEU A 1 418 ? 3.672 -30.953 -17 1 84.19 418 LEU A N 1
ATOM 3341 C CA . LEU A 1 418 ? 4.047 -32.219 -17.609 1 84.19 418 LEU A CA 1
ATOM 3342 C C . LEU A 1 418 ? 3.889 -33.375 -16.625 1 84.19 418 LEU A C 1
ATOM 3344 O O . LEU A 1 418 ? 3.51 -34.469 -17 1 84.19 418 LEU A O 1
ATOM 3348 N N . ASN A 1 419 ? 4.223 -33.094 -15.406 1 90.62 419 ASN A N 1
ATOM 3349 C CA . ASN A 1 419 ? 4.066 -34.062 -14.336 1 90.62 419 ASN A CA 1
ATOM 3350 C C . ASN A 1 419 ? 2.623 -34.562 -14.227 1 90.62 419 ASN A C 1
ATOM 3352 O O . ASN A 1 419 ? 2.375 -35.75 -14.133 1 90.62 419 ASN A O 1
ATOM 3356 N N . VAL A 1 420 ? 1.681 -33.688 -14.32 1 86.75 420 VAL A N 1
ATOM 3357 C CA . VAL A 1 420 ? 0.26 -34 -14.227 1 86.75 420 VAL A CA 1
ATOM 3358 C C . VAL A 1 420 ? -0.206 -34.688 -15.5 1 86.75 420 VAL A C 1
ATOM 3360 O O . VAL A 1 420 ? -0.963 -35.656 -15.438 1 86.75 420 VAL A O 1
ATOM 3363 N N . GLU A 1 421 ? 0.319 -34.25 -16.594 1 81.31 421 GLU A N 1
ATOM 3364 C CA . GLU A 1 421 ? -0.075 -34.781 -17.891 1 81.31 421 GLU A CA 1
ATOM 3365 C C . GLU A 1 421 ? 0.361 -36.25 -18.016 1 81.31 421 GLU A C 1
ATOM 3367 O O . GLU A 1 421 ? -0.309 -37.062 -18.672 1 81.31 421 GLU A O 1
ATOM 3372 N N . CYS A 1 422 ? 1.404 -36.531 -17.344 1 87.25 422 CYS A N 1
ATOM 3373 C CA . CYS A 1 422 ? 1.953 -37.875 -17.438 1 87.25 422 CYS A CA 1
ATOM 3374 C C . CYS A 1 422 ? 1.325 -38.781 -16.406 1 87.25 422 CYS A C 1
ATOM 3376 O O . CYS A 1 422 ? 1.648 -39.969 -16.344 1 87.25 422 CYS A O 1
ATOM 3378 N N . GLY A 1 423 ? 0.489 -38.188 -15.539 1 86.06 423 GLY A N 1
ATOM 3379 C CA . GLY A 1 423 ? -0.323 -39.031 -14.672 1 86.06 423 GLY A CA 1
ATOM 3380 C C . GLY A 1 423 ? 0.125 -39 -13.219 1 86.06 423 GLY A C 1
ATOM 3381 O O . GLY A 1 423 ? -0.283 -39.844 -12.422 1 86.06 423 GLY A O 1
ATOM 3382 N N . ALA A 1 424 ? 0.929 -38.125 -12.883 1 91.19 424 ALA A N 1
ATOM 3383 C CA . ALA A 1 424 ? 1.375 -38.062 -11.5 1 91.19 424 ALA A CA 1
ATOM 3384 C C . ALA A 1 424 ? 0.198 -37.812 -10.555 1 91.19 424 ALA A C 1
ATOM 3386 O O . ALA A 1 424 ? -0.702 -37.031 -10.867 1 91.19 424 ALA A O 1
ATOM 3387 N N . SER A 1 425 ? 0.144 -38.562 -9.445 1 88.62 425 SER A N 1
ATOM 3388 C CA . SER A 1 425 ? -0.942 -38.375 -8.484 1 88.62 425 SER A CA 1
ATOM 3389 C C . SER A 1 425 ? -0.408 -38.031 -7.102 1 88.62 425 SER A C 1
ATOM 3391 O O . SER A 1 425 ? -1.144 -37.5 -6.262 1 88.62 425 SER A O 1
ATOM 3393 N N . THR A 1 426 ? 0.825 -38.344 -6.895 1 90.62 426 THR A N 1
ATOM 3394 C CA . THR A 1 426 ? 1.444 -38.062 -5.609 1 90.62 426 THR A CA 1
ATOM 3395 C C . THR A 1 426 ? 2.889 -37.594 -5.801 1 90.62 426 THR A C 1
ATOM 3397 O O . THR A 1 426 ? 3.4 -37.594 -6.922 1 90.62 426 THR A O 1
ATOM 3400 N N . GLN A 1 427 ? 3.561 -37.281 -4.699 1 91.19 427 GLN A N 1
ATOM 3401 C CA . GLN A 1 427 ? 4.941 -36.812 -4.742 1 91.19 427 GLN A CA 1
ATOM 3402 C C . GLN A 1 427 ? 5.914 -37.969 -4.922 1 91.19 427 GLN A C 1
ATOM 3404 O O . GLN A 1 427 ? 7.113 -37.75 -5.098 1 91.19 427 GLN A O 1
ATOM 3409 N N . LEU A 1 428 ? 5.371 -39.156 -5.012 1 93.12 428 LEU A N 1
ATOM 3410 C CA . LEU A 1 428 ? 6.23 -40.312 -5.277 1 93.12 428 LEU A CA 1
ATOM 3411 C C . LEU A 1 428 ? 6.809 -40.219 -6.688 1 93.12 428 LEU A C 1
ATOM 3413 O O . LEU A 1 428 ? 7.859 -40.812 -6.961 1 93.12 428 LEU A O 1
ATOM 3417 N N . ALA A 1 429 ? 6.113 -39.562 -7.559 1 93.56 429 ALA A N 1
ATOM 3418 C CA . ALA A 1 429 ? 6.668 -39.312 -8.883 1 93.56 429 ALA A CA 1
ATOM 3419 C C . ALA A 1 429 ? 8.047 -38.656 -8.789 1 93.56 429 ALA A C 1
ATOM 3421 O O . ALA A 1 429 ? 8.93 -38.938 -9.602 1 93.56 429 ALA A O 1
ATOM 3422 N N . GLY A 1 430 ? 8.219 -37.875 -7.789 1 94.69 430 GLY A N 1
ATOM 3423 C CA . GLY A 1 430 ? 9.5 -37.219 -7.555 1 94.69 430 GLY A CA 1
ATOM 3424 C C . GLY A 1 430 ? 10.609 -38.219 -7.227 1 94.69 430 GLY A C 1
ATOM 3425 O O . GLY A 1 430 ? 11.758 -38 -7.617 1 94.69 430 GLY A O 1
ATOM 3426 N N . PHE A 1 431 ? 10.227 -39.25 -6.555 1 95.31 431 PHE A N 1
ATOM 3427 C CA . PHE A 1 431 ? 11.203 -40.281 -6.207 1 95.31 431 PHE A CA 1
ATOM 3428 C C . PHE A 1 431 ? 11.773 -40.938 -7.461 1 95.31 431 PHE A C 1
ATOM 3430 O O . PHE A 1 431 ? 12.984 -41.125 -7.57 1 95.31 431 PHE A O 1
ATOM 3437 N N . PHE A 1 432 ? 10.969 -41.219 -8.336 1 95.62 432 PHE A N 1
ATOM 3438 C CA . PHE A 1 432 ? 11.414 -41.844 -9.586 1 95.62 432 PHE A CA 1
ATOM 3439 C C . PHE A 1 432 ? 12.195 -40.844 -10.43 1 95.62 432 PHE A C 1
ATOM 3441 O O . PHE A 1 432 ? 13.125 -41.219 -11.148 1 95.62 432 PHE A O 1
ATOM 3448 N N . THR A 1 433 ? 11.742 -39.594 -10.43 1 96.44 433 THR A N 1
ATOM 3449 C CA . THR A 1 433 ? 12.531 -38.562 -11.086 1 96.44 433 THR A CA 1
ATOM 3450 C C . THR A 1 433 ? 13.945 -38.5 -10.516 1 96.44 433 THR A C 1
ATOM 3452 O O . THR A 1 433 ? 14.922 -38.438 -11.273 1 96.44 433 THR A O 1
ATOM 3455 N N . ALA A 1 434 ? 14.023 -38.562 -9.211 1 96.94 434 ALA A N 1
ATOM 3456 C CA . ALA A 1 434 ? 15.32 -38.531 -8.523 1 96.94 434 ALA A CA 1
ATOM 3457 C C . ALA A 1 434 ? 16.172 -39.75 -8.914 1 96.94 434 ALA A C 1
ATOM 3459 O O . ALA A 1 434 ? 17.391 -39.625 -9.039 1 96.94 434 ALA A O 1
ATOM 3460 N N . LEU A 1 435 ? 15.578 -40.812 -9.109 1 96.38 435 LEU A N 1
ATOM 3461 C CA . LEU A 1 435 ? 16.297 -42.031 -9.492 1 96.38 435 LEU A CA 1
ATOM 3462 C C . LEU A 1 435 ? 16.922 -41.875 -10.883 1 96.38 435 LEU A C 1
ATOM 3464 O O . LEU A 1 435 ? 18.047 -42.312 -11.109 1 96.38 435 LEU A O 1
ATOM 3468 N N . VAL A 1 436 ? 16.172 -41.344 -11.695 1 95.25 436 VAL A N 1
ATOM 3469 C CA . VAL A 1 436 ? 16.688 -41.125 -13.047 1 95.25 436 VAL A CA 1
ATOM 3470 C C . VAL A 1 436 ? 17.875 -40.156 -12.992 1 95.25 436 VAL A C 1
ATOM 3472 O O . VAL A 1 436 ? 18.891 -40.406 -13.633 1 95.25 436 VAL A O 1
ATOM 3475 N N . LEU A 1 437 ? 17.719 -39.094 -12.281 1 95.56 437 LEU A N 1
ATOM 3476 C CA . LEU A 1 437 ? 18.797 -38.125 -12.141 1 95.56 437 LEU A CA 1
ATOM 3477 C C . LEU A 1 437 ? 20.031 -38.781 -11.516 1 95.56 437 LEU A C 1
ATOM 3479 O O . LEU A 1 437 ? 21.156 -38.5 -11.938 1 95.56 437 LEU A O 1
ATOM 3483 N N . LEU A 1 438 ? 19.797 -39.562 -10.516 1 95.75 438 LEU A N 1
ATOM 3484 C CA . LEU A 1 438 ? 20.906 -40.281 -9.867 1 95.75 438 LEU A CA 1
ATOM 3485 C C . LEU A 1 438 ? 21.641 -41.156 -10.867 1 95.75 438 LEU A C 1
ATOM 3487 O O . LEU A 1 438 ? 22.875 -41.219 -10.852 1 95.75 438 LEU A O 1
ATOM 3491 N N . PHE A 1 439 ? 20.891 -41.781 -11.68 1 94.62 439 PHE A N 1
ATOM 3492 C CA . PHE A 1 439 ? 21.469 -42.656 -12.703 1 94.62 439 PHE A CA 1
ATOM 3493 C C . PHE A 1 439 ? 22.359 -41.844 -13.641 1 94.62 439 PHE A C 1
ATOM 3495 O O . PHE A 1 439 ? 23.469 -42.281 -13.984 1 94.62 439 PHE A O 1
ATOM 3502 N N . VAL A 1 440 ? 21.891 -40.75 -14.023 1 91.62 440 VAL A N 1
ATOM 3503 C CA . VAL A 1 440 ? 22.641 -39.875 -14.938 1 91.62 440 VAL A CA 1
ATOM 3504 C C . VAL A 1 440 ? 23.891 -39.344 -14.242 1 91.62 440 VAL A C 1
ATOM 3506 O O . VAL A 1 440 ? 24.969 -39.312 -14.836 1 91.62 440 VAL A O 1
ATOM 3509 N N . ILE A 1 441 ? 23.812 -38.938 -13.016 1 93.19 441 ILE A N 1
ATOM 3510 C CA . ILE A 1 441 ? 24.922 -38.406 -12.234 1 93.19 441 ILE A CA 1
ATOM 3511 C C . ILE A 1 441 ? 26.016 -39.469 -12.102 1 93.19 441 ILE A C 1
ATOM 3513 O O . ILE A 1 441 ? 27.203 -39.156 -12.195 1 93.19 441 ILE A O 1
ATOM 3517 N N . LEU A 1 442 ? 25.656 -40.719 -11.984 1 92.81 442 LEU A N 1
ATOM 3518 C CA . LEU A 1 442 ? 26.609 -41.781 -11.688 1 92.81 442 LEU A CA 1
ATOM 3519 C C . LEU A 1 442 ? 27.234 -42.312 -12.977 1 92.81 442 LEU A C 1
ATOM 3521 O O . LEU A 1 442 ? 28.391 -42.75 -12.977 1 92.81 442 LEU A O 1
ATOM 3525 N N . PHE A 1 443 ? 26.5 -42.25 -14.164 1 90.25 443 PHE A N 1
ATOM 3526 C CA . PHE A 1 443 ? 26.984 -43.031 -15.297 1 90.25 443 PHE A CA 1
ATOM 3527 C C . PHE A 1 443 ? 27.109 -42.156 -16.547 1 90.25 443 PHE A C 1
ATOM 3529 O O . PHE A 1 443 ? 27.906 -42.469 -17.438 1 90.25 443 PHE A O 1
ATOM 3536 N N . LEU A 1 444 ? 26.391 -41.156 -16.672 1 87.06 444 LEU A N 1
ATOM 3537 C CA . LEU A 1 444 ? 26.266 -40.5 -17.984 1 87.06 444 LEU A CA 1
ATOM 3538 C C . LEU A 1 444 ? 27 -39.188 -18 1 87.06 444 LEU A C 1
ATOM 3540 O O . LEU A 1 444 ? 27.109 -38.531 -19.062 1 87.06 444 LEU A O 1
ATOM 3544 N N . GLY A 1 445 ? 27.594 -38.719 -17.047 1 83.19 445 GLY A N 1
ATOM 3545 C CA . GLY A 1 445 ? 28.266 -37.438 -16.953 1 83.19 445 GLY A CA 1
ATOM 3546 C C . GLY A 1 445 ? 29.266 -37.219 -18.062 1 83.19 445 GLY A C 1
ATOM 3547 O O . GLY A 1 445 ? 29.125 -36.25 -18.844 1 83.19 445 GLY A O 1
ATOM 3548 N N . PRO A 1 446 ? 30.203 -38.062 -18.297 1 83.62 446 PRO A N 1
ATOM 3549 C CA . PRO A 1 446 ? 31.281 -37.844 -19.281 1 83.62 446 PRO A CA 1
ATOM 3550 C C . PRO A 1 446 ? 30.781 -37.875 -20.719 1 83.62 446 PRO A C 1
ATOM 3552 O O . PRO A 1 446 ? 31.391 -37.25 -21.594 1 83.62 446 PRO A O 1
ATOM 3555 N N . LEU A 1 447 ? 29.656 -38.438 -20.906 1 85.69 447 LEU A N 1
ATOM 3556 C CA . LEU A 1 447 ? 29.109 -38.5 -22.25 1 85.69 447 LEU A CA 1
ATOM 3557 C C . LEU A 1 447 ? 28.594 -37.156 -22.719 1 85.69 447 LEU A C 1
ATOM 3559 O O . LEU A 1 447 ? 28.438 -36.906 -23.922 1 85.69 447 LEU A O 1
ATOM 3563 N N . LEU A 1 448 ? 28.406 -36.281 -21.844 1 86.94 448 LEU A N 1
ATOM 3564 C CA . LEU A 1 448 ? 27.797 -35 -22.172 1 86.94 448 LEU A CA 1
ATOM 3565 C C . LEU A 1 448 ? 28.859 -33.938 -22.359 1 86.94 448 LEU A C 1
ATOM 3567 O O . LEU A 1 448 ? 28.547 -32.75 -22.609 1 86.94 448 LEU A O 1
ATOM 3571 N N . ALA A 1 449 ? 30.109 -34.25 -22.406 1 86.94 449 ALA A N 1
ATOM 3572 C CA . ALA A 1 449 ? 31.234 -33.344 -22.469 1 86.94 449 ALA A CA 1
ATOM 3573 C C . ALA A 1 449 ? 31.25 -32.594 -23.781 1 86.94 449 ALA A C 1
ATOM 3575 O O . ALA A 1 449 ? 31.609 -31.406 -23.828 1 86.94 449 ALA A O 1
ATOM 3576 N N . SER A 1 450 ? 30.812 -33.219 -24.875 1 90.94 450 SER A N 1
ATOM 3577 C CA . SER A 1 450 ? 30.906 -32.594 -26.203 1 90.94 450 SER A CA 1
ATOM 3578 C C . SER A 1 450 ? 29.625 -31.844 -26.562 1 90.94 450 SER A C 1
ATOM 3580 O O . SER A 1 450 ? 29.469 -31.375 -27.688 1 90.94 450 SER A O 1
ATOM 3582 N N . LEU A 1 451 ? 28.812 -31.672 -25.625 1 92.44 451 LEU A N 1
ATOM 3583 C CA . LEU A 1 451 ? 27.547 -30.984 -25.859 1 92.44 451 LEU A CA 1
ATOM 3584 C C . LEU A 1 451 ? 27.766 -29.5 -26.125 1 92.44 451 LEU A C 1
ATOM 3586 O O . LEU A 1 451 ? 28.406 -28.812 -25.328 1 92.44 451 LEU A O 1
ATOM 3590 N N . PRO A 1 452 ? 27.328 -29 -27.281 1 93.5 452 PRO A N 1
ATOM 3591 C CA . PRO A 1 452 ? 27.484 -27.578 -27.578 1 93.5 452 PRO A CA 1
ATOM 3592 C C . PRO A 1 452 ? 26.672 -26.688 -26.641 1 93.5 452 PRO A C 1
ATOM 3594 O O . PRO A 1 452 ? 25.516 -27 -26.328 1 93.5 452 PRO A O 1
ATOM 3597 N N . MET A 1 453 ? 27.188 -25.609 -26.266 1 91.38 453 MET A N 1
ATOM 3598 C CA . MET A 1 453 ? 26.547 -24.656 -25.359 1 91.38 453 MET A CA 1
ATOM 3599 C C . MET A 1 453 ? 25.328 -24.016 -26.016 1 91.38 453 MET A C 1
ATOM 3601 O O . MET A 1 453 ? 24.359 -23.672 -25.344 1 91.38 453 MET A O 1
ATOM 3605 N N . SER A 1 454 ? 25.359 -23.891 -27.266 1 94.06 454 SER A N 1
ATOM 3606 C CA . SER A 1 454 ? 24.25 -23.297 -28.016 1 94.06 454 SER A CA 1
ATOM 3607 C C . SER A 1 454 ? 22.984 -24.125 -27.859 1 94.06 454 SER A C 1
ATOM 3609 O O . SER A 1 454 ? 21.875 -23.594 -27.812 1 94.06 454 SER A O 1
ATOM 3611 N N . ILE A 1 455 ? 23.125 -25.438 -27.75 1 93.81 455 ILE A N 1
ATOM 3612 C CA . ILE A 1 455 ? 21.984 -26.328 -27.609 1 93.81 455 ILE A CA 1
ATOM 3613 C C . ILE A 1 455 ? 21.344 -26.125 -26.234 1 93.81 455 ILE A C 1
ATOM 3615 O O . ILE A 1 455 ? 20.109 -26.172 -26.109 1 93.81 455 ILE A O 1
ATOM 3619 N N . LEU A 1 456 ? 22.125 -25.938 -25.281 1 89.44 456 LEU A N 1
ATOM 3620 C CA . LEU A 1 456 ? 21.625 -25.672 -23.938 1 89.44 456 LEU A CA 1
ATOM 3621 C C . LEU A 1 456 ? 20.844 -24.375 -23.906 1 89.44 456 LEU A C 1
ATOM 3623 O O . LEU A 1 456 ? 19.797 -24.297 -23.25 1 89.44 456 LEU A O 1
ATOM 3627 N N . ALA A 1 457 ? 21.297 -23.359 -24.531 1 93.31 457 ALA A N 1
ATOM 3628 C CA . ALA A 1 457 ? 20.594 -22.094 -24.625 1 93.31 457 ALA A CA 1
ATOM 3629 C C . ALA A 1 457 ? 19.234 -22.281 -25.312 1 93.31 457 ALA A C 1
ATOM 3631 O O . ALA A 1 457 ? 18.234 -21.688 -24.891 1 93.31 457 ALA A O 1
ATOM 3632 N N . VAL A 1 458 ? 19.219 -23.125 -26.344 1 94.94 458 VAL A N 1
ATOM 3633 C CA . VAL A 1 458 ? 18 -23.406 -27.078 1 94.94 458 VAL A CA 1
ATOM 3634 C C . VAL A 1 458 ? 16.984 -24.062 -26.141 1 94.94 458 VAL A C 1
ATOM 3636 O O . VAL A 1 458 ? 15.797 -23.688 -26.141 1 94.94 458 VAL A O 1
ATOM 3639 N N . ILE A 1 459 ? 17.438 -24.953 -25.359 1 89.94 459 ILE A N 1
ATOM 3640 C CA . ILE A 1 459 ? 16.562 -25.672 -24.438 1 89.94 459 ILE A CA 1
ATOM 3641 C C . ILE A 1 459 ? 15.969 -24.703 -23.422 1 89.94 459 ILE A C 1
ATOM 3643 O O . ILE A 1 459 ? 14.766 -24.75 -23.141 1 89.94 459 ILE A O 1
ATOM 3647 N N . ILE A 1 460 ? 16.734 -23.797 -22.891 1 89.5 460 ILE A N 1
ATOM 3648 C CA . ILE A 1 460 ? 16.281 -22.828 -21.906 1 89.5 460 ILE A CA 1
ATOM 3649 C C . ILE A 1 460 ? 15.219 -21.922 -22.516 1 89.5 460 ILE A C 1
ATOM 3651 O O . ILE A 1 460 ? 14.141 -21.734 -21.938 1 89.5 460 ILE A O 1
ATOM 3655 N N . ILE A 1 461 ? 15.523 -21.406 -23.656 1 93.06 461 ILE A N 1
ATOM 3656 C CA . ILE A 1 461 ? 14.617 -20.453 -24.312 1 93.06 461 ILE A CA 1
ATOM 3657 C C . ILE A 1 461 ? 13.312 -21.156 -24.672 1 93.06 461 ILE A C 1
ATOM 3659 O O . ILE A 1 461 ? 12.227 -20.609 -24.453 1 93.06 461 ILE A O 1
ATOM 3663 N N . PHE A 1 462 ? 13.438 -22.359 -25.188 1 90.62 462 PHE A N 1
ATOM 3664 C CA . PHE A 1 462 ? 12.25 -23.109 -25.578 1 90.62 462 PHE A CA 1
ATOM 3665 C C . PHE A 1 462 ? 11.391 -23.438 -24.359 1 90.62 462 PHE A C 1
ATOM 3667 O O . PHE A 1 462 ? 10.164 -23.484 -24.453 1 90.62 462 PHE A O 1
ATOM 3674 N N . SER A 1 463 ? 12 -23.703 -23.281 1 85.81 463 SER A N 1
ATOM 3675 C CA . SER A 1 463 ? 11.273 -24.047 -22.062 1 85.81 463 SER A CA 1
ATOM 3676 C C . SER A 1 463 ? 10.422 -22.875 -21.578 1 85.81 463 SER A C 1
ATOM 3678 O O . SER A 1 463 ? 9.484 -23.078 -20.797 1 85.81 463 SER A O 1
ATOM 3680 N N . MET A 1 464 ? 10.719 -21.672 -21.984 1 88.94 464 MET A N 1
ATOM 3681 C CA . MET A 1 464 ? 9.977 -20.484 -21.562 1 88.94 464 MET A CA 1
ATOM 3682 C C . MET A 1 464 ? 8.711 -20.312 -22.391 1 88.94 464 MET A C 1
ATOM 3684 O O . MET A 1 464 ? 7.879 -19.453 -22.109 1 88.94 464 MET A O 1
ATOM 3688 N N . LYS A 1 465 ? 8.523 -21.125 -23.359 1 88.19 465 LYS A N 1
ATOM 3689 C CA . LYS A 1 465 ? 7.383 -21 -24.266 1 88.19 465 LYS A CA 1
ATOM 3690 C C . LYS A 1 465 ? 6.062 -21.078 -23.516 1 88.19 465 LYS A C 1
ATOM 3692 O O . LYS A 1 465 ? 5.148 -20.281 -23.766 1 88.19 465 LYS A O 1
ATOM 3697 N N . SER A 1 466 ? 5.992 -21.984 -22.578 1 82.81 466 SER A N 1
ATOM 3698 C CA . SER A 1 466 ? 4.762 -22.156 -21.812 1 82.81 466 SER A CA 1
ATOM 3699 C C . SER A 1 466 ? 4.422 -20.906 -21 1 82.81 466 SER A C 1
ATOM 3701 O O . SER A 1 466 ? 3.248 -20.562 -20.844 1 82.81 466 SER A O 1
ATOM 3703 N N . ILE A 1 467 ? 5.391 -20.234 -20.547 1 86.75 467 ILE A N 1
ATOM 3704 C CA . ILE A 1 467 ? 5.18 -19.031 -19.75 1 86.75 467 ILE A CA 1
ATOM 3705 C C . ILE A 1 467 ? 4.738 -17.891 -20.656 1 86.75 467 ILE A C 1
ATOM 3707 O O . ILE A 1 467 ? 3.863 -17.094 -20.281 1 86.75 467 ILE A O 1
ATOM 3711 N N . PHE A 1 468 ? 5.289 -17.812 -21.875 1 91.12 468 PHE A N 1
ATOM 3712 C CA . PHE A 1 468 ? 4.957 -16.734 -22.812 1 91.12 468 PHE A CA 1
ATOM 3713 C C . PHE A 1 468 ? 3.521 -16.875 -23.297 1 91.12 468 PHE A C 1
ATOM 3715 O O . PHE A 1 468 ? 2.893 -15.883 -23.672 1 91.12 468 PHE A O 1
ATOM 3722 N N . LEU A 1 469 ? 3 -18.047 -23.219 1 87.94 469 LEU A N 1
ATOM 3723 C CA . LEU A 1 469 ? 1.624 -18.281 -23.641 1 87.94 469 LEU A CA 1
ATOM 3724 C C . LEU A 1 469 ? 0.64 -17.594 -22.703 1 87.94 469 LEU A C 1
ATOM 3726 O O . LEU A 1 469 ? -0.516 -17.359 -23.062 1 87.94 469 LEU A O 1
ATOM 3730 N N . LYS A 1 470 ? 1.072 -17.25 -21.562 1 87.38 470 LYS A N 1
ATOM 3731 C CA . LYS A 1 470 ? 0.218 -16.547 -20.625 1 87.38 470 LYS A CA 1
ATOM 3732 C C . LYS A 1 470 ? -0.126 -15.148 -21.141 1 87.38 470 LYS A C 1
ATOM 3734 O O . LYS A 1 470 ? -1.076 -14.523 -20.656 1 87.38 470 LYS A O 1
ATOM 3739 N N . MET A 1 471 ? 0.563 -14.633 -22.125 1 91 471 MET A N 1
ATOM 3740 C CA . MET A 1 471 ? 0.286 -13.336 -22.734 1 91 471 MET A CA 1
ATOM 3741 C C . MET A 1 471 ? -1.084 -13.32 -23.391 1 91 471 MET A C 1
ATOM 3743 O O . MET A 1 471 ? -1.683 -12.266 -23.578 1 91 471 MET A O 1
ATOM 3747 N N . LYS A 1 472 ? -1.563 -14.492 -23.688 1 89.31 472 LYS A N 1
ATOM 3748 C CA . LYS A 1 472 ? -2.869 -14.602 -24.344 1 89.31 472 LYS A CA 1
ATOM 3749 C C . LYS A 1 472 ? -3.986 -14.172 -23.391 1 89.31 472 LYS A C 1
ATOM 3751 O O . LYS A 1 472 ? -5.078 -13.812 -23.844 1 89.31 472 LYS A O 1
ATOM 3756 N N . GLU A 1 473 ? -3.703 -14.211 -22.172 1 88.5 473 GLU A N 1
ATOM 3757 C CA . GLU A 1 473 ? -4.691 -13.82 -21.172 1 88.5 473 GLU A CA 1
ATOM 3758 C C . GLU A 1 473 ? -5.023 -12.336 -21.281 1 88.5 473 GLU A C 1
ATOM 3760 O O . GLU A 1 473 ? -6.082 -11.891 -20.812 1 88.5 473 GLU A O 1
ATOM 3765 N N . LEU A 1 474 ? -4.148 -11.531 -21.875 1 91.44 474 LEU A N 1
ATOM 3766 C CA . LEU A 1 474 ? -4.289 -10.078 -21.922 1 91.44 474 LEU A CA 1
ATOM 3767 C C . LEU A 1 474 ? -5.543 -9.672 -22.688 1 91.44 474 LEU A C 1
ATOM 3769 O O . LEU A 1 474 ? -6.246 -8.742 -22.281 1 91.44 474 LEU A O 1
ATOM 3773 N N . LYS A 1 475 ? -5.785 -10.383 -23.734 1 89.88 475 LYS A N 1
ATOM 3774 C CA . LYS A 1 475 ? -6.961 -10.062 -24.531 1 89.88 475 LYS A CA 1
ATOM 3775 C C . LYS A 1 475 ? -8.25 -10.297 -23.75 1 89.88 475 LYS A C 1
ATOM 3777 O O . LYS A 1 475 ? -9.164 -9.477 -23.797 1 89.88 475 LYS A O 1
ATOM 3782 N N . SER A 1 476 ? -8.242 -11.375 -23.078 1 86.94 476 SER A N 1
ATOM 3783 C CA . SER A 1 476 ? -9.422 -11.703 -22.281 1 86.94 476 SER A CA 1
ATOM 3784 C C . SER A 1 476 ? -9.562 -10.75 -21.109 1 86.94 476 SER A C 1
ATOM 3786 O O . SER A 1 476 ? -10.672 -10.32 -20.781 1 86.94 476 SER A O 1
ATOM 3788 N N . LEU A 1 477 ? -8.508 -10.383 -20.484 1 90.12 477 LEU A N 1
ATOM 3789 C CA . LEU A 1 477 ? -8.531 -9.531 -19.312 1 90.12 477 LEU A CA 1
ATOM 3790 C C . LEU A 1 477 ? -9.039 -8.133 -19.656 1 90.12 477 LEU A C 1
ATOM 3792 O O . LEU A 1 477 ? -9.742 -7.5 -18.859 1 90.12 477 LEU A O 1
ATOM 3796 N N . TRP A 1 478 ? -8.695 -7.664 -20.859 1 89.31 478 TRP A N 1
ATOM 3797 C CA . TRP A 1 478 ? -9.125 -6.336 -21.297 1 89.31 478 TRP A CA 1
ATOM 3798 C C . TRP A 1 478 ? -10.641 -6.258 -21.375 1 89.31 478 TRP A C 1
ATOM 3800 O O . TRP A 1 478 ? -11.234 -5.223 -21.062 1 89.31 478 TRP A O 1
ATOM 3810 N N . LYS A 1 479 ? -11.234 -7.391 -21.703 1 85.25 479 LYS A N 1
ATOM 3811 C CA . LYS A 1 479 ? -12.68 -7.445 -21.844 1 85.25 479 LYS A CA 1
ATOM 3812 C C . LYS A 1 479 ? -13.367 -7.617 -20.484 1 85.25 479 LYS A C 1
ATOM 3814 O O . LYS A 1 479 ? -14.508 -7.203 -20.312 1 85.25 479 LYS A O 1
ATOM 3819 N N . ILE A 1 480 ? -12.711 -8.219 -19.656 1 85.81 480 ILE A N 1
ATOM 3820 C CA . ILE A 1 480 ? -13.32 -8.578 -18.375 1 85.81 480 ILE A CA 1
ATOM 3821 C C . ILE A 1 480 ? -13.141 -7.441 -17.375 1 85.81 480 ILE A C 1
ATOM 3823 O O . ILE A 1 480 ? -14.102 -7.008 -16.734 1 85.81 480 ILE A O 1
ATOM 3827 N N . SER A 1 481 ? -11.914 -6.984 -17.188 1 89.31 481 SER A N 1
ATOM 3828 C CA . SER A 1 481 ? -11.617 -5.949 -16.203 1 89.31 481 SER A CA 1
ATOM 3829 C C . SER A 1 481 ? -10.375 -5.152 -16.594 1 89.31 481 SER A C 1
ATOM 3831 O O . SER A 1 481 ? -9.281 -5.703 -16.672 1 89.31 481 SER A O 1
ATOM 3833 N N . LYS A 1 482 ? -10.508 -3.918 -16.703 1 89.5 482 LYS A N 1
ATOM 3834 C CA . LYS A 1 482 ? -9.398 -3.045 -17.078 1 89.5 482 LYS A CA 1
ATOM 3835 C C . LYS A 1 482 ? -8.359 -2.969 -15.969 1 89.5 482 LYS A C 1
ATOM 3837 O O . LYS A 1 482 ? -7.16 -2.887 -16.234 1 89.5 482 LYS A O 1
ATOM 3842 N N . ILE A 1 483 ? -8.781 -2.996 -14.758 1 91.25 483 ILE A N 1
ATOM 3843 C CA . ILE A 1 483 ? -7.867 -2.926 -13.625 1 91.25 483 ILE A CA 1
ATOM 3844 C C . ILE A 1 483 ? -6.98 -4.168 -13.602 1 91.25 483 ILE A C 1
ATOM 3846 O O . ILE A 1 483 ? -5.762 -4.066 -13.445 1 91.25 483 ILE A O 1
ATOM 3850 N N . ASP A 1 484 ? -7.582 -5.328 -13.812 1 91.62 484 ASP A N 1
ATOM 3851 C CA . ASP A 1 484 ? -6.816 -6.57 -13.828 1 91.62 484 ASP A CA 1
ATOM 3852 C C . ASP A 1 484 ? -5.848 -6.602 -15.008 1 91.62 484 ASP A C 1
ATOM 3854 O O . ASP A 1 484 ? -4.746 -7.141 -14.898 1 91.62 484 ASP A O 1
ATOM 3858 N N . PHE A 1 485 ? -6.332 -6.02 -16.078 1 94.31 485 PHE A N 1
ATOM 3859 C CA . PHE A 1 485 ? -5.473 -5.895 -17.25 1 94.31 485 PHE A CA 1
ATOM 3860 C C . PHE A 1 485 ? -4.227 -5.078 -16.922 1 94.31 485 PHE A C 1
ATOM 3862 O O . PHE A 1 485 ? -3.111 -5.473 -17.281 1 94.31 485 PHE A O 1
ATOM 3869 N N . PHE A 1 486 ? -4.344 -4.023 -16.219 1 94.88 486 PHE A N 1
ATOM 3870 C CA . PHE A 1 486 ? -3.221 -3.146 -15.914 1 94.88 486 PHE A CA 1
ATOM 3871 C C . PHE A 1 486 ? -2.305 -3.787 -14.875 1 94.88 486 PHE A C 1
ATOM 3873 O O . PHE A 1 486 ? -1.094 -3.561 -14.883 1 94.88 486 PHE A O 1
ATOM 3880 N N . ILE A 1 487 ? -2.875 -4.57 -13.977 1 95.31 487 ILE A N 1
ATOM 3881 C CA . ILE A 1 487 ? -2.029 -5.297 -13.031 1 95.31 487 ILE A CA 1
ATOM 3882 C C . ILE A 1 487 ? -1.077 -6.215 -13.797 1 95.31 487 ILE A C 1
ATOM 3884 O O . ILE A 1 487 ? 0.12 -6.262 -13.5 1 95.31 487 ILE A O 1
ATOM 3888 N N . TRP A 1 488 ? -1.628 -6.887 -14.812 1 95.38 488 TRP A N 1
ATOM 3889 C CA . TRP A 1 488 ? -0.818 -7.77 -15.641 1 95.38 488 TRP A CA 1
ATOM 3890 C C . TRP A 1 488 ? 0.257 -6.984 -16.391 1 95.38 488 TRP A C 1
ATOM 3892 O O . TRP A 1 488 ? 1.435 -7.348 -16.359 1 95.38 488 TRP A O 1
ATOM 3902 N N . VAL A 1 489 ? -0.073 -5.887 -16.969 1 96.94 489 VAL A N 1
ATOM 3903 C CA . VAL A 1 489 ? 0.819 -5.102 -17.828 1 96.94 489 VAL A CA 1
ATOM 3904 C C . VAL A 1 489 ? 1.911 -4.461 -16.969 1 96.94 489 VAL A C 1
ATOM 3906 O O . VAL A 1 489 ? 3.088 -4.48 -17.344 1 96.94 489 VAL A O 1
ATOM 3909 N N . VAL A 1 490 ? 1.553 -3.898 -15.875 1 96.75 490 VAL A N 1
ATOM 3910 C CA . VAL A 1 490 ? 2.527 -3.252 -15 1 96.75 490 VAL A CA 1
ATOM 3911 C C . VAL A 1 490 ? 3.504 -4.289 -14.461 1 96.75 490 VAL A C 1
ATOM 3913 O O . VAL A 1 490 ? 4.703 -4.027 -14.344 1 96.75 490 VAL A O 1
ATOM 3916 N N . SER A 1 491 ? 2.963 -5.434 -14.086 1 96.06 491 SER A N 1
ATOM 3917 C CA . SER A 1 491 ? 3.834 -6.504 -13.609 1 96.06 491 SER A CA 1
ATOM 3918 C C . SER A 1 491 ? 4.848 -6.902 -14.672 1 96.06 491 SER A C 1
ATOM 3920 O O . SER A 1 491 ? 6.035 -7.066 -14.383 1 96.06 491 SER A O 1
ATOM 3922 N N . PHE A 1 492 ? 4.387 -7.031 -15.938 1 96.12 492 PHE A N 1
ATOM 3923 C CA . PHE A 1 492 ? 5.242 -7.402 -17.062 1 96.12 492 PHE A CA 1
ATOM 3924 C C . PHE A 1 492 ? 6.285 -6.324 -17.328 1 96.12 492 PHE A C 1
ATOM 3926 O O . PHE A 1 492 ? 7.48 -6.617 -17.406 1 96.12 492 PHE A O 1
ATOM 3933 N N . VAL A 1 493 ? 5.887 -5.094 -17.359 1 96.62 493 VAL A N 1
ATOM 3934 C CA . VAL A 1 493 ? 6.758 -3.982 -17.734 1 96.62 493 VAL A CA 1
ATOM 3935 C C . VAL A 1 493 ? 7.762 -3.721 -16.609 1 96.62 493 VAL A C 1
ATOM 3937 O O . VAL A 1 493 ? 8.945 -3.482 -16.859 1 96.62 493 VAL A O 1
ATOM 3940 N N . ALA A 1 494 ? 7.273 -3.754 -15.375 1 95.88 494 ALA A N 1
ATOM 3941 C CA . ALA A 1 494 ? 8.156 -3.5 -14.242 1 95.88 494 ALA A CA 1
ATOM 3942 C C . ALA A 1 494 ? 9.258 -4.559 -14.156 1 95.88 494 ALA A C 1
ATOM 3944 O O . ALA A 1 494 ? 10.422 -4.234 -13.93 1 95.88 494 ALA A O 1
ATOM 3945 N N . THR A 1 495 ? 8.898 -5.828 -14.344 1 94.12 495 THR A N 1
ATOM 3946 C CA . THR A 1 495 ? 9.883 -6.906 -14.266 1 94.12 495 THR A CA 1
ATOM 3947 C C . THR A 1 495 ? 10.867 -6.824 -15.43 1 94.12 495 THR A C 1
ATOM 3949 O O . THR A 1 495 ? 12.07 -7.031 -15.25 1 94.12 495 THR A O 1
ATOM 3952 N N . THR A 1 496 ? 10.383 -6.461 -16.594 1 94.69 496 THR A N 1
ATOM 3953 C CA . THR A 1 496 ? 11.234 -6.379 -17.781 1 94.69 496 THR A CA 1
ATOM 3954 C C . THR A 1 496 ? 12.156 -5.168 -17.703 1 94.69 496 THR A C 1
ATOM 3956 O O . THR A 1 496 ? 13.336 -5.254 -18.062 1 94.69 496 THR A O 1
ATOM 3959 N N . ALA A 1 497 ? 11.625 -4.098 -17.188 1 93.88 497 ALA A N 1
ATOM 3960 C CA . ALA A 1 497 ? 12.383 -2.848 -17.156 1 93.88 497 ALA A CA 1
ATOM 3961 C C . ALA A 1 497 ? 13.375 -2.824 -16 1 93.88 497 ALA A C 1
ATOM 3963 O O . ALA A 1 497 ? 14.453 -2.246 -16.109 1 93.88 497 ALA A O 1
ATOM 3964 N N . PHE A 1 498 ? 12.977 -3.434 -14.93 1 92.25 498 PHE A N 1
ATOM 3965 C CA . PHE A 1 498 ? 13.859 -3.506 -13.766 1 92.25 498 PHE A CA 1
ATOM 3966 C C . PHE A 1 498 ? 14.414 -4.914 -13.594 1 92.25 498 PHE A C 1
ATOM 3968 O O . PHE A 1 498 ? 14.453 -5.695 -14.547 1 92.25 498 PHE A O 1
ATOM 3975 N N . ASN A 1 499 ? 14.883 -5.301 -12.461 1 88.94 499 ASN A N 1
ATOM 3976 C CA . ASN A 1 499 ? 15.289 -6.676 -12.195 1 88.94 499 ASN A CA 1
ATOM 3977 C C . ASN A 1 499 ? 14.133 -7.504 -11.641 1 88.94 499 ASN A C 1
ATOM 3979 O O . ASN A 1 499 ? 13.086 -6.957 -11.297 1 88.94 499 ASN A O 1
ATOM 3983 N N . VAL A 1 500 ? 14.289 -8.734 -11.609 1 89.56 500 VAL A N 1
ATOM 3984 C CA . VAL A 1 500 ? 13.234 -9.68 -11.266 1 89.56 500 VAL A CA 1
ATOM 3985 C C . VAL A 1 500 ? 12.688 -9.352 -9.875 1 89.56 500 VAL A C 1
ATOM 3987 O O . VAL A 1 500 ? 11.477 -9.273 -9.68 1 89.56 500 VAL A O 1
ATOM 3990 N N . MET A 1 501 ? 13.539 -9.117 -8.906 1 88.75 501 MET A N 1
ATOM 3991 C CA . MET A 1 501 ? 13.094 -8.844 -7.547 1 88.75 501 MET A CA 1
ATOM 3992 C C . MET A 1 501 ? 12.344 -7.516 -7.477 1 88.75 501 MET A C 1
ATOM 3994 O O . MET A 1 501 ? 11.25 -7.441 -6.922 1 88.75 501 MET A O 1
ATOM 3998 N N . GLN A 1 502 ? 12.938 -6.461 -8.055 1 91 502 GLN A N 1
ATOM 3999 C CA . GLN A 1 502 ? 12.273 -5.164 -8.062 1 91 502 GLN A CA 1
ATOM 4000 C C . GLN A 1 502 ? 10.953 -5.227 -8.82 1 91 502 GLN A C 1
ATOM 4002 O O . GLN A 1 502 ? 9.969 -4.602 -8.422 1 91 502 GLN A O 1
ATOM 4007 N N . GLY A 1 503 ? 11.023 -5.969 -9.875 1 93.56 503 GLY A N 1
ATOM 4008 C CA . GLY A 1 503 ? 9.797 -6.156 -10.625 1 93.56 503 GLY A CA 1
ATOM 4009 C C . GLY A 1 503 ? 8.688 -6.785 -9.805 1 93.56 503 GLY A C 1
ATOM 4010 O O . GLY A 1 503 ? 7.535 -6.344 -9.859 1 93.56 503 GLY A O 1
ATOM 4011 N N . LEU A 1 504 ? 9.047 -7.746 -9.047 1 92 504 LEU A N 1
ATOM 4012 C CA . LEU A 1 504 ? 8.062 -8.422 -8.203 1 92 504 LEU A CA 1
ATOM 4013 C C . LEU A 1 504 ? 7.5 -7.465 -7.156 1 92 504 LEU A C 1
ATOM 4015 O O . LEU A 1 504 ? 6.285 -7.41 -6.945 1 92 504 LEU A O 1
ATOM 4019 N N . LEU A 1 505 ? 8.336 -6.703 -6.523 1 92.31 505 LEU A N 1
ATOM 4020 C CA . LEU A 1 505 ? 7.91 -5.785 -5.473 1 92.31 505 LEU A CA 1
ATOM 4021 C C . LEU A 1 505 ? 6.984 -4.711 -6.035 1 92.31 505 LEU A C 1
ATOM 4023 O O . LEU A 1 505 ? 5.965 -4.383 -5.426 1 92.31 505 LEU A O 1
ATOM 4027 N N . ILE A 1 506 ? 7.348 -4.23 -7.199 1 94.31 506 ILE A N 1
ATOM 4028 C CA . ILE A 1 506 ? 6.527 -3.213 -7.848 1 94.31 506 ILE A CA 1
ATOM 4029 C C . ILE A 1 506 ? 5.184 -3.816 -8.25 1 94.31 506 ILE A C 1
ATOM 4031 O O . ILE A 1 506 ? 4.145 -3.16 -8.148 1 94.31 506 ILE A O 1
ATOM 4035 N N . SER A 1 507 ? 5.25 -5.027 -8.75 1 95.56 507 SER A N 1
ATOM 4036 C CA . SER A 1 507 ? 4.023 -5.711 -9.148 1 95.56 507 SER A CA 1
ATOM 4037 C C . SER A 1 507 ? 3.068 -5.871 -7.973 1 95.56 507 SER A C 1
ATOM 4039 O O . SER A 1 507 ? 1.882 -5.555 -8.078 1 95.56 507 SER A O 1
ATOM 4041 N N . ILE A 1 508 ? 3.564 -6.332 -6.871 1 93.62 508 ILE A N 1
ATOM 4042 C CA . ILE A 1 508 ? 2.754 -6.52 -5.672 1 93.62 508 ILE A CA 1
ATOM 4043 C C . ILE A 1 508 ? 2.262 -5.164 -5.164 1 93.62 508 ILE A C 1
ATOM 4045 O O . ILE A 1 508 ? 1.084 -5.012 -4.828 1 93.62 508 ILE A O 1
ATOM 4049 N N . GLY A 1 509 ? 3.195 -4.207 -5.141 1 94.25 509 GLY A N 1
ATOM 4050 C CA . GLY A 1 509 ? 2.826 -2.863 -4.719 1 94.25 509 GLY A CA 1
ATOM 4051 C C . GLY A 1 509 ? 1.698 -2.27 -5.543 1 94.25 509 GLY A C 1
ATOM 4052 O O . GLY A 1 509 ? 0.783 -1.651 -4.992 1 94.25 509 GLY A O 1
ATOM 4053 N N . PHE A 1 510 ? 1.733 -2.455 -6.777 1 94.62 510 PHE A N 1
ATOM 4054 C CA . PHE A 1 510 ? 0.702 -1.924 -7.66 1 94.62 510 PHE A CA 1
ATOM 4055 C C . PHE A 1 510 ? -0.623 -2.645 -7.441 1 94.62 510 PHE A C 1
ATOM 4057 O O . PHE A 1 510 ? -1.684 -2.018 -7.434 1 94.62 510 PHE A O 1
ATOM 4064 N N . ALA A 1 511 ? -0.504 -3.943 -7.379 1 94.81 511 ALA A N 1
ATOM 4065 C CA . ALA A 1 511 ? -1.719 -4.711 -7.113 1 94.81 511 ALA A CA 1
ATOM 4066 C C . ALA A 1 511 ? -2.398 -4.238 -5.832 1 94.81 511 ALA A C 1
ATOM 4068 O O . ALA A 1 511 ? -3.619 -4.059 -5.801 1 94.81 511 ALA A O 1
ATOM 4069 N N . LEU A 1 512 ? -1.661 -4.023 -4.809 1 93.88 512 LEU A N 1
ATOM 4070 C CA . LEU A 1 512 ? -2.203 -3.545 -3.543 1 93.88 512 LEU A CA 1
ATOM 4071 C C . LEU A 1 512 ? -2.744 -2.125 -3.686 1 93.88 512 LEU A C 1
ATOM 4073 O O . LEU A 1 512 ? -3.758 -1.779 -3.076 1 93.88 512 LEU A O 1
ATOM 4077 N N . ALA A 1 513 ? -2.041 -1.334 -4.473 1 92.81 513 ALA A N 1
ATOM 4078 C CA . ALA A 1 513 ? -2.512 0.026 -4.723 1 92.81 513 ALA A CA 1
ATOM 4079 C C . ALA A 1 513 ? -3.889 0.018 -5.379 1 92.81 513 ALA A C 1
ATOM 4081 O O . ALA A 1 513 ? -4.719 0.887 -5.102 1 92.81 513 ALA A O 1
ATOM 4082 N N . THR A 1 514 ? -4.117 -0.923 -6.242 1 92.69 514 THR A N 1
ATOM 4083 C CA . THR A 1 514 ? -5.414 -1.004 -6.906 1 92.69 514 THR A CA 1
ATOM 4084 C C . THR A 1 514 ? -6.52 -1.326 -5.902 1 92.69 514 THR A C 1
ATOM 4086 O O . THR A 1 514 ? -7.66 -0.893 -6.07 1 92.69 514 THR A O 1
ATOM 4089 N N . VAL A 1 515 ? -6.223 -2.082 -4.914 1 92.5 515 VAL A N 1
ATOM 4090 C CA . VAL A 1 515 ? -7.188 -2.365 -3.861 1 92.5 515 VAL A CA 1
ATOM 4091 C C . VAL A 1 515 ? -7.543 -1.077 -3.121 1 92.5 515 VAL A C 1
ATOM 4093 O O . VAL A 1 515 ? -8.719 -0.808 -2.855 1 92.5 515 VAL A O 1
ATOM 4096 N N . ILE A 1 516 ? -6.547 -0.316 -2.855 1 92.19 516 ILE A N 1
ATOM 4097 C CA . ILE A 1 516 ? -6.742 0.956 -2.168 1 92.19 516 ILE A CA 1
ATOM 4098 C C . ILE A 1 516 ? -7.578 1.89 -3.039 1 92.19 516 ILE A C 1
ATOM 4100 O O . ILE A 1 516 ? -8.5 2.543 -2.549 1 92.19 516 ILE A O 1
ATOM 4104 N N . PHE A 1 517 ? -7.316 1.9 -4.293 1 90.38 517 PHE A N 1
ATOM 4105 C CA . PHE A 1 517 ? -8.039 2.779 -5.211 1 90.38 517 PHE A CA 1
ATOM 4106 C C . PHE A 1 517 ? -9.5 2.359 -5.328 1 90.38 517 PHE A C 1
ATOM 4108 O O . PHE A 1 517 ? -10.383 3.209 -5.414 1 90.38 517 PHE A O 1
ATOM 4115 N N . ARG A 1 518 ? -9.68 1.096 -5.312 1 89.56 518 ARG A N 1
ATOM 4116 C CA . ARG A 1 518 ? -11.047 0.59 -5.363 1 89.56 518 ARG A CA 1
ATOM 4117 C C . ARG A 1 518 ? -11.828 1.001 -4.121 1 89.56 518 ARG A C 1
ATOM 4119 O O . ARG A 1 518 ? -13.031 1.255 -4.195 1 89.56 518 ARG A O 1
ATOM 4126 N N . MET A 1 519 ? -11.164 1.046 -3.068 1 90.62 519 MET A N 1
ATOM 4127 C CA . MET A 1 519 ? -11.812 1.409 -1.812 1 90.62 519 MET A CA 1
ATOM 4128 C C . MET A 1 519 ? -11.969 2.922 -1.694 1 90.62 519 MET A C 1
ATOM 4130 O O . MET A 1 519 ? -12.891 3.41 -1.039 1 90.62 519 MET A O 1
ATOM 4134 N N . GLN A 1 520 ? -11.055 3.598 -2.285 1 90.06 520 GLN A N 1
ATOM 4135 C CA . GLN A 1 520 ? -11.086 5.055 -2.201 1 90.06 520 GLN A CA 1
ATOM 4136 C C . GLN A 1 520 ? -12.18 5.637 -3.088 1 90.06 520 GLN A C 1
ATOM 4138 O O . GLN A 1 520 ? -12.836 6.609 -2.717 1 90.06 520 GLN A O 1
ATOM 4143 N N . TRP A 1 521 ? -12.336 5.055 -4.293 1 90.38 521 TRP A N 1
ATOM 4144 C CA . TRP A 1 521 ? -13.328 5.562 -5.23 1 90.38 521 TRP A CA 1
ATOM 4145 C C . TRP A 1 521 ? -14.352 4.48 -5.574 1 90.38 521 TRP A C 1
ATOM 4147 O O . TRP A 1 521 ? -14.508 4.113 -6.742 1 90.38 521 TRP A O 1
ATOM 4157 N N . PRO A 1 522 ? -15.094 4.086 -4.531 1 90.56 522 PRO A N 1
ATOM 4158 C CA . PRO A 1 522 ? -16.141 3.086 -4.797 1 90.56 522 PRO A CA 1
ATOM 4159 C C . PRO A 1 522 ? -17.328 3.662 -5.559 1 90.56 522 PRO A C 1
ATOM 4161 O O . PRO A 1 522 ? -17.516 4.883 -5.594 1 90.56 522 PRO A O 1
ATOM 4164 N N . LYS A 1 523 ? -18.062 2.803 -6.129 1 88.69 523 LYS A N 1
ATOM 4165 C CA . LYS A 1 523 ? -19.281 3.225 -6.793 1 88.69 523 LYS A CA 1
ATOM 4166 C C . LYS A 1 523 ? -20.406 3.449 -5.781 1 88.69 523 LYS A C 1
ATOM 4168 O O . LYS A 1 523 ? -20.359 2.928 -4.664 1 88.69 523 LYS A O 1
ATOM 4173 N N . TRP A 1 524 ? -21.234 4.309 -6.098 1 91.06 524 TRP A N 1
ATOM 4174 C CA . TRP A 1 524 ? -22.438 4.559 -5.32 1 91.06 524 TRP A CA 1
ATOM 4175 C C . TRP A 1 524 ? -23.672 4.539 -6.215 1 91.06 524 TRP A C 1
ATOM 4177 O O . TRP A 1 524 ? -23.562 4.699 -7.434 1 91.06 524 TRP A O 1
ATOM 4187 N N . HIS A 1 525 ? -24.828 4.172 -5.609 1 90.88 525 HIS A N 1
ATOM 4188 C CA . HIS A 1 525 ? -26.062 4.07 -6.387 1 90.88 525 HIS A CA 1
ATOM 4189 C C . HIS A 1 525 ? -27.25 4.648 -5.617 1 90.88 525 HIS A C 1
ATOM 4191 O O . HIS A 1 525 ? -27.312 4.543 -4.391 1 90.88 525 HIS A O 1
ATOM 4197 N N . GLY A 1 526 ? -28.047 5.316 -6.387 1 91.25 526 GLY A N 1
ATOM 4198 C CA . GLY A 1 526 ? -29.375 5.641 -5.863 1 91.25 526 GLY A CA 1
ATOM 4199 C C . GLY A 1 526 ? -30.359 4.488 -5.957 1 91.25 526 GLY A C 1
ATOM 4200 O O . GLY A 1 526 ? -30.359 3.758 -6.949 1 91.25 526 GLY A O 1
ATOM 4201 N N . LEU A 1 527 ? -31.094 4.297 -4.891 1 92 527 LEU A N 1
ATOM 4202 C CA . LEU A 1 527 ? -32.031 3.176 -4.859 1 92 527 LEU A CA 1
ATOM 4203 C C . LEU A 1 527 ? -33.469 3.662 -5.043 1 92 527 LEU A C 1
ATOM 4205 O O . LEU A 1 527 ? -33.781 4.789 -4.664 1 92 527 LEU A O 1
ATOM 4209 N N . SER A 1 528 ? -34.25 2.844 -5.711 1 88.5 528 SER A N 1
ATOM 4210 C CA . SER A 1 528 ? -35.656 3.092 -5.887 1 88.5 528 SER A CA 1
ATOM 4211 C C . SER A 1 528 ? -36.5 1.869 -5.496 1 88.5 528 SER A C 1
ATOM 4213 O O . SER A 1 528 ? -35.969 0.748 -5.477 1 88.5 528 SER A O 1
ATOM 4215 N N . ARG A 1 529 ? -37.688 2.123 -5.109 1 88.19 529 ARG A N 1
ATOM 4216 C CA . ARG A 1 529 ? -38.562 1.042 -4.699 1 88.19 529 ARG A CA 1
ATOM 4217 C C . ARG A 1 529 ? -39.094 0.28 -5.91 1 88.19 529 ARG A C 1
ATOM 4219 O O . ARG A 1 529 ? -39.469 0.884 -6.926 1 88.19 529 ARG A O 1
ATOM 4226 N N . LEU A 1 530 ? -39.031 -1.021 -5.754 1 84.19 530 LEU A N 1
ATOM 4227 C CA . LEU A 1 530 ? -39.531 -1.848 -6.836 1 84.19 530 LEU A CA 1
ATOM 4228 C C . LEU A 1 530 ? -41.031 -2.061 -6.691 1 84.19 530 LEU A C 1
ATOM 4230 O O . LEU A 1 530 ? -41.469 -2.867 -5.867 1 84.19 530 LEU A O 1
ATOM 4234 N N . GLY A 1 531 ? -41.719 -1.435 -7.477 1 74.62 531 GLY A N 1
ATOM 4235 C CA . GLY A 1 531 ? -43.156 -1.6 -7.418 1 74.62 531 GLY A CA 1
ATOM 4236 C C . GLY A 1 531 ? -43.719 -1.401 -6.027 1 74.62 531 GLY A C 1
ATOM 4237 O O . GLY A 1 531 ? -43.438 -0.397 -5.371 1 74.62 531 GLY A O 1
ATOM 4238 N N . GLU A 1 532 ? -44.562 -2.287 -5.523 1 72.56 532 GLU A N 1
ATOM 4239 C CA . GLU A 1 532 ? -45.188 -2.203 -4.199 1 72.56 532 GLU A CA 1
ATOM 4240 C C . GLU A 1 532 ? -44.594 -3.238 -3.252 1 72.56 532 GLU A C 1
ATOM 4242 O O . GLU A 1 532 ? -45.281 -3.789 -2.402 1 72.56 532 GLU A O 1
ATOM 4247 N N . THR A 1 533 ? -43.281 -3.396 -3.541 1 76.81 533 THR A N 1
ATOM 4248 C CA . THR A 1 533 ? -42.594 -4.363 -2.689 1 76.81 533 THR A CA 1
ATOM 4249 C C . THR A 1 533 ? -41.75 -3.656 -1.643 1 76.81 533 THR A C 1
ATOM 4251 O O . THR A 1 533 ? -41.75 -2.426 -1.568 1 76.81 533 THR A O 1
ATOM 4254 N N . GLU A 1 534 ? -41.094 -4.441 -0.734 1 82.12 534 GLU A N 1
ATOM 4255 C CA . GLU A 1 534 ? -40.188 -3.891 0.284 1 82.12 534 GLU A CA 1
ATOM 4256 C C . GLU A 1 534 ? -38.75 -3.889 -0.19 1 82.12 534 GLU A C 1
ATOM 4258 O O . GLU A 1 534 ? -37.844 -3.635 0.596 1 82.12 534 GLU A O 1
ATOM 4263 N N . GLU A 1 535 ? -38.719 -4.117 -1.537 1 84.12 535 GLU A N 1
ATOM 4264 C CA . GLU A 1 535 ? -37.344 -4.23 -2.07 1 84.12 535 GLU A CA 1
ATOM 4265 C C . GLU A 1 535 ? -36.906 -2.928 -2.734 1 84.12 535 GLU A C 1
ATOM 4267 O O . GLU A 1 535 ? -37.688 -2.326 -3.498 1 84.12 535 GLU A O 1
ATOM 4272 N N . TYR A 1 536 ? -35.781 -2.479 -2.334 1 88.94 536 TYR A N 1
ATOM 4273 C CA . TYR A 1 536 ? -35.156 -1.297 -2.916 1 88.94 536 TYR A CA 1
ATOM 4274 C C . TYR A 1 536 ? -33.906 -1.672 -3.697 1 88.94 536 TYR A C 1
ATOM 4276 O O . TYR A 1 536 ? -33 -2.297 -3.154 1 88.94 536 TYR A O 1
ATOM 4284 N N . ARG A 1 537 ? -33.906 -1.369 -4.938 1 88.38 537 ARG A N 1
ATOM 4285 C CA . ARG A 1 537 ? -32.781 -1.749 -5.809 1 88.38 537 ARG A CA 1
ATOM 4286 C C . ARG A 1 537 ? -32.281 -0.55 -6.602 1 88.38 537 ARG A C 1
ATOM 4288 O O . ARG A 1 537 ? -32.844 0.546 -6.504 1 88.38 537 ARG A O 1
ATOM 4295 N N . ASP A 1 538 ? -31.234 -0.751 -7.363 1 86.94 538 ASP A N 1
ATOM 4296 C CA . ASP A 1 538 ? -30.562 0.309 -8.102 1 86.94 538 ASP A CA 1
ATOM 4297 C C . ASP A 1 538 ? -31.516 0.998 -9.078 1 86.94 538 ASP A C 1
ATOM 4299 O O . ASP A 1 538 ? -32.188 0.334 -9.859 1 86.94 538 ASP A O 1
ATOM 4303 N N . GLU A 1 539 ? -31.312 2.283 -8.914 1 85.12 539 GLU A N 1
ATOM 4304 C CA . GLU A 1 539 ? -32.125 3.064 -9.844 1 85.12 539 GLU A CA 1
ATOM 4305 C C . GLU A 1 539 ? -31.641 2.875 -11.281 1 85.12 539 GLU A C 1
ATOM 4307 O O . GLU A 1 539 ? -30.438 2.918 -11.555 1 85.12 539 GLU A O 1
ATOM 4312 N N . GLY A 1 540 ? -32.5 2.604 -12.164 1 78.62 540 GLY A N 1
ATOM 4313 C CA . GLY A 1 540 ? -32.156 2.506 -13.57 1 78.62 540 GLY A CA 1
ATOM 4314 C C . GLY A 1 540 ? -31.906 1.082 -14.023 1 78.62 540 GLY A C 1
ATOM 4315 O O . GLY A 1 540 ? -31.75 0.823 -15.219 1 78.62 540 GLY A O 1
ATOM 4316 N N . ARG A 1 541 ? -31.906 0.161 -13.039 1 83.81 541 ARG A N 1
ATOM 4317 C CA . ARG A 1 541 ? -31.609 -1.22 -13.414 1 83.81 541 ARG A CA 1
ATOM 4318 C C . ARG A 1 541 ? -32.906 -2.039 -13.508 1 83.81 541 ARG A C 1
ATOM 4320 O O . ARG A 1 541 ? -32.875 -3.178 -13.977 1 83.81 541 ARG A O 1
ATOM 4327 N N . TYR A 1 542 ? -33.875 -1.479 -13.016 1 80.88 542 TYR A N 1
ATOM 4328 C CA . TYR A 1 542 ? -35.188 -2.133 -13.109 1 80.88 542 TYR A CA 1
ATOM 4329 C C . TYR A 1 542 ? -36.219 -1.191 -13.695 1 80.88 542 TYR A C 1
ATOM 4331 O O . TYR A 1 542 ? -36.219 0.008 -13.406 1 80.88 542 TYR A O 1
ATOM 4339 N N . GLY A 1 543 ? -37.062 -1.673 -14.445 1 75.38 543 GLY A N 1
ATOM 4340 C CA . GLY A 1 543 ? -38.094 -0.884 -15.109 1 75.38 543 GLY A CA 1
ATOM 4341 C C . GLY A 1 543 ? -39.219 -0.425 -14.172 1 75.38 543 GLY A C 1
ATOM 4342 O O . GLY A 1 543 ? -39.719 0.689 -14.305 1 75.38 543 GLY A O 1
ATOM 4343 N N . HIS A 1 544 ? -39.656 -1.258 -13.273 1 73.81 544 HIS A N 1
ATOM 4344 C CA . HIS A 1 544 ? -40.719 -0.925 -12.359 1 73.81 544 HIS A CA 1
ATOM 4345 C C . HIS A 1 544 ? -40.219 -0.19 -11.125 1 73.81 544 HIS A C 1
ATOM 4347 O O . HIS A 1 544 ? -40 -0.802 -10.078 1 73.81 544 HIS A O 1
ATOM 4353 N N . ASN A 1 545 ? -39.906 1.082 -11.297 1 78.44 545 ASN A N 1
ATOM 4354 C CA . ASN A 1 545 ? -39.312 1.851 -10.195 1 78.44 545 ASN A CA 1
ATOM 4355 C C . ASN A 1 545 ? -40.219 3.006 -9.781 1 78.44 545 ASN A C 1
ATOM 4357 O O . ASN A 1 545 ? -40.906 3.598 -10.625 1 78.44 545 ASN A O 1
ATOM 4361 N N . GLU A 1 546 ? -40.406 3.049 -8.523 1 78.81 546 GLU A N 1
ATOM 4362 C CA . GLU A 1 546 ? -41.156 4.168 -7.965 1 78.81 546 GLU A CA 1
ATOM 4363 C C . GLU A 1 546 ? -40.25 5.156 -7.258 1 78.81 546 GLU A C 1
ATOM 4365 O O . GLU A 1 546 ? -39.469 4.77 -6.383 1 78.81 546 GLU A O 1
ATOM 4370 N N . VAL A 1 547 ? -40.312 6.316 -7.77 1 76.5 547 VAL A N 1
ATOM 4371 C CA . VAL A 1 547 ? -39.5 7.359 -7.129 1 76.5 547 VAL A CA 1
ATOM 4372 C C . VAL A 1 547 ? -40.344 8.07 -6.066 1 76.5 547 VAL A C 1
ATOM 4374 O O . VAL A 1 547 ? -41.5 8.453 -6.32 1 76.5 547 VAL A O 1
ATOM 4377 N N . ILE A 1 548 ? -39.812 8.023 -4.918 1 81.94 548 ILE A N 1
ATOM 4378 C CA . ILE A 1 548 ? -40.5 8.711 -3.822 1 81.94 548 ILE A CA 1
ATOM 4379 C C . ILE A 1 548 ? -40.125 10.195 -3.834 1 81.94 548 ILE A C 1
ATOM 4381 O O . ILE A 1 548 ? -38.938 10.547 -3.877 1 81.94 548 ILE A O 1
ATOM 4385 N N . LYS A 1 549 ? -41.125 10.984 -3.699 1 82.88 549 LYS A N 1
ATOM 4386 C CA . LYS A 1 549 ? -40.906 12.422 -3.768 1 82.88 549 LYS A CA 1
ATOM 4387 C C . LYS A 1 549 ? -40.094 12.922 -2.568 1 82.88 549 LYS A C 1
ATOM 4389 O O . LYS A 1 549 ? -40.312 12.461 -1.442 1 82.88 549 LYS A O 1
ATOM 4394 N N . ASN A 1 550 ? -39.094 13.75 -2.717 1 87.69 550 ASN A N 1
ATOM 4395 C CA . ASN A 1 550 ? -38.312 14.469 -1.735 1 87.69 550 ASN A CA 1
ATOM 4396 C C . ASN A 1 550 ? -37.406 13.531 -0.933 1 87.69 550 ASN A C 1
ATOM 4398 O O . ASN A 1 550 ? -36.906 13.898 0.122 1 87.69 550 ASN A O 1
ATOM 4402 N N . VAL A 1 551 ? -37.406 12.25 -1.35 1 91.38 551 VAL A N 1
ATOM 4403 C CA . VAL A 1 551 ? -36.594 11.281 -0.621 1 91.38 551 VAL A CA 1
ATOM 4404 C C . VAL A 1 551 ? -35.531 10.703 -1.55 1 91.38 551 VAL A C 1
ATOM 4406 O O . VAL A 1 551 ? -35.844 10.305 -2.676 1 91.38 551 VAL A O 1
ATOM 4409 N N . VAL A 1 552 ? -34.344 10.781 -1.106 1 93.38 552 VAL A N 1
ATOM 4410 C CA . VAL A 1 552 ? -33.25 10.133 -1.825 1 93.38 552 VAL A CA 1
ATOM 4411 C C . VAL A 1 552 ? -32.719 8.969 -1.004 1 93.38 552 VAL A C 1
ATOM 4413 O O . VAL A 1 552 ? -32.406 9.125 0.18 1 93.38 552 VAL A O 1
ATOM 4416 N N . VAL A 1 553 ? -32.719 7.777 -1.529 1 94.44 553 VAL A N 1
ATOM 4417 C CA . VAL A 1 553 ? -32.094 6.613 -0.905 1 94.44 553 VAL A CA 1
ATOM 4418 C C . VAL A 1 553 ? -30.734 6.359 -1.522 1 94.44 553 VAL A C 1
ATOM 4420 O O . VAL A 1 553 ? -30.625 6.109 -2.725 1 94.44 553 VAL A O 1
ATOM 4423 N N . PHE A 1 554 ? -29.719 6.453 -0.671 1 95.44 554 PHE A N 1
ATOM 4424 C CA . PHE A 1 554 ? -28.328 6.438 -1.125 1 95.44 554 PHE A CA 1
ATOM 4425 C C . PHE A 1 554 ? -27.609 5.211 -0.591 1 95.44 554 PHE A C 1
ATOM 4427 O O . PHE A 1 554 ? -27.609 4.953 0.614 1 95.44 554 PHE A O 1
ATOM 4434 N N . ARG A 1 555 ? -26.969 4.461 -1.459 1 93.62 555 ARG A N 1
ATOM 4435 C CA . ARG A 1 555 ? -26.172 3.314 -1.046 1 93.62 555 ARG A CA 1
ATOM 4436 C C . ARG A 1 555 ? -24.719 3.48 -1.482 1 93.62 555 ARG A C 1
ATOM 4438 O O . ARG A 1 555 ? -24.438 3.754 -2.652 1 93.62 555 ARG A O 1
ATOM 4445 N N . PHE A 1 556 ? -23.828 3.342 -0.503 1 92.38 556 PHE A N 1
ATOM 4446 C CA . PHE A 1 556 ? -22.391 3.383 -0.73 1 92.38 556 PHE A CA 1
ATOM 4447 C C . PHE A 1 556 ? -21.812 1.975 -0.756 1 92.38 556 PHE A C 1
ATOM 4449 O O . PHE A 1 556 ? -21.922 1.231 0.221 1 92.38 556 PHE A O 1
ATOM 4456 N N . ASP A 1 557 ? -21.219 1.492 -1.864 1 89.5 557 ASP A N 1
ATOM 4457 C CA . ASP A 1 557 ? -20.781 0.112 -2.037 1 89.5 557 ASP A CA 1
ATOM 4458 C C . ASP A 1 557 ? -19.328 -0.065 -1.568 1 89.5 557 ASP A C 1
ATOM 4460 O O . ASP A 1 557 ? -18.484 -0.507 -2.336 1 89.5 557 ASP A O 1
ATOM 4464 N N . ALA A 1 558 ? -19.047 0.281 -0.448 1 91.25 558 ALA A N 1
ATOM 4465 C CA . ALA A 1 558 ? -17.719 0.12 0.147 1 91.25 558 ALA A CA 1
ATOM 4466 C C . ALA A 1 558 ? -17.781 0.307 1.66 1 91.25 558 ALA A C 1
ATOM 4468 O O . ALA A 1 558 ? -18.719 0.899 2.188 1 91.25 558 ALA A O 1
ATOM 4469 N N . PRO A 1 559 ? -16.766 -0.311 2.334 1 92.5 559 PRO A N 1
ATOM 4470 C CA . PRO A 1 559 ? -16.625 0.089 3.736 1 92.5 559 PRO A CA 1
ATOM 4471 C C . PRO A 1 559 ? -16.344 1.579 3.9 1 92.5 559 PRO A C 1
ATOM 4473 O O . PRO A 1 559 ? -15.867 2.227 2.965 1 92.5 559 PRO A O 1
ATOM 4476 N N . LEU A 1 560 ? -16.719 2.098 4.949 1 93.56 560 LEU A N 1
ATOM 4477 C CA . LEU A 1 560 ? -16.484 3.514 5.203 1 93.56 560 LEU A CA 1
ATOM 4478 C C . LEU A 1 560 ? -15.227 3.705 6.051 1 93.56 560 LEU A C 1
ATOM 4480 O O . LEU A 1 560 ? -15.25 3.461 7.262 1 93.56 560 LEU A O 1
ATOM 4484 N N . LEU A 1 561 ? -14.203 4.113 5.391 1 93.75 561 LEU A N 1
ATOM 4485 C CA . LEU A 1 561 ? -12.906 4.297 6.02 1 93.75 561 LEU A CA 1
ATOM 4486 C C . LEU A 1 561 ? -12.359 5.695 5.742 1 93.75 561 LEU A C 1
ATOM 4488 O O . LEU A 1 561 ? -12.922 6.434 4.926 1 93.75 561 LEU A O 1
ATOM 4492 N N . PHE A 1 562 ? -11.305 6.031 6.371 1 91.31 562 PHE A N 1
ATOM 4493 C CA . PHE A 1 562 ? -10.727 7.363 6.242 1 91.31 562 PHE A CA 1
ATOM 4494 C C . PHE A 1 562 ? -10.352 7.652 4.793 1 91.31 562 PHE A C 1
ATOM 4496 O O . PHE A 1 562 ? -10.383 8.805 4.359 1 91.31 562 PHE A O 1
ATOM 4503 N N . ILE A 1 563 ? -10.055 6.652 3.98 1 92.38 563 ILE A N 1
ATOM 4504 C CA . ILE A 1 563 ? -9.539 6.828 2.627 1 92.38 563 ILE A CA 1
ATOM 4505 C C . ILE A 1 563 ? -10.672 7.273 1.7 1 92.38 563 ILE A C 1
ATOM 4507 O O . ILE A 1 563 ? -10.422 7.836 0.632 1 92.38 563 ILE A O 1
ATOM 4511 N N . ASN A 1 564 ? -11.922 6.988 2.096 1 93.38 564 ASN A N 1
ATOM 4512 C CA . ASN A 1 564 ? -12.977 7.27 1.134 1 93.38 564 ASN A CA 1
ATOM 4513 C C . ASN A 1 564 ? -14.031 8.203 1.723 1 93.38 564 ASN A C 1
ATOM 4515 O O . ASN A 1 564 ? -15.125 8.344 1.165 1 93.38 564 ASN A O 1
ATOM 4519 N N . VAL A 1 565 ? -13.805 8.812 2.828 1 90.12 565 VAL A N 1
ATOM 4520 C CA . VAL A 1 565 ? -14.75 9.719 3.479 1 90.12 565 VAL A CA 1
ATOM 4521 C C . VAL A 1 565 ? -15.039 10.906 2.57 1 90.12 565 VAL A C 1
ATOM 4523 O O . VAL A 1 565 ? -16.188 11.328 2.432 1 90.12 565 VAL A O 1
ATOM 4526 N N . ASP A 1 566 ? -14.008 11.422 1.989 1 86.44 566 ASP A N 1
ATOM 4527 C CA . ASP A 1 566 ? -14.172 12.57 1.096 1 86.44 566 ASP A CA 1
ATOM 4528 C C . ASP A 1 566 ? -15.023 12.203 -0.117 1 86.44 566 ASP A C 1
ATOM 4530 O O . ASP A 1 566 ? -15.898 12.969 -0.52 1 86.44 566 ASP A O 1
ATOM 4534 N N . HIS A 1 567 ? -14.742 11.078 -0.627 1 90.62 567 HIS A N 1
ATOM 4535 C CA . HIS A 1 567 ? -15.523 10.609 -1.767 1 90.62 567 HIS A CA 1
ATOM 4536 C C . HIS A 1 567 ? -16.969 10.344 -1.373 1 90.62 567 HIS A C 1
ATOM 4538 O O . HIS A 1 567 ? -17.891 10.594 -2.158 1 90.62 567 HIS A O 1
ATOM 4544 N N . PHE A 1 568 ? -17.156 9.867 -0.253 1 93.38 568 PHE A N 1
ATOM 4545 C CA . PHE A 1 568 ? -18.5 9.586 0.275 1 93.38 568 PHE A CA 1
ATOM 4546 C C . PHE A 1 568 ? -19.312 10.867 0.366 1 93.38 568 PHE A C 1
ATOM 4548 O O . PHE A 1 568 ? -20.453 10.914 -0.109 1 93.38 568 PHE A O 1
ATOM 4555 N N . GLU A 1 569 ? -18.734 11.836 0.912 1 89.69 569 GLU A N 1
ATOM 4556 C CA . GLU A 1 569 ? -19.422 13.125 1.063 1 89.69 569 GLU A CA 1
ATOM 4557 C C . GLU A 1 569 ? -19.75 13.742 -0.295 1 89.69 569 GLU A C 1
ATOM 4559 O O . GLU A 1 569 ? -20.859 14.227 -0.512 1 89.69 569 GLU A O 1
ATOM 4564 N N . LYS A 1 570 ? -18.797 13.688 -1.129 1 88.56 570 LYS A N 1
ATOM 4565 C CA . LYS A 1 570 ? -19 14.234 -2.467 1 88.56 570 LYS A CA 1
ATOM 4566 C C . LYS A 1 570 ? -20.078 13.469 -3.221 1 88.56 570 LYS A C 1
ATOM 4568 O O . LYS A 1 570 ? -20.859 14.055 -3.971 1 88.56 570 LYS A O 1
ATOM 4573 N N . SER A 1 571 ? -20.078 12.18 -3.004 1 93.06 571 SER A N 1
ATOM 4574 C CA . SER A 1 571 ? -21.047 11.336 -3.684 1 93.06 571 SER A CA 1
ATOM 4575 C C . SER A 1 571 ? -22.469 11.633 -3.207 1 93.06 571 SER A C 1
ATOM 4577 O O . SER A 1 571 ? -23.406 11.602 -3.998 1 93.06 571 SER A O 1
ATOM 4579 N N . ILE A 1 572 ? -22.625 11.867 -1.991 1 93.31 572 ILE A N 1
ATOM 4580 C CA . ILE A 1 572 ? -23.938 12.203 -1.446 1 93.31 572 ILE A CA 1
ATOM 4581 C C . ILE A 1 572 ? -24.422 13.523 -2.035 1 93.31 572 ILE A C 1
ATOM 4583 O O . ILE A 1 572 ? -25.578 13.648 -2.426 1 93.31 572 ILE A O 1
ATOM 4587 N N . GLU A 1 573 ? -23.547 14.461 -2.111 1 89.31 573 GLU A N 1
ATOM 4588 C CA . GLU A 1 573 ? -23.891 15.758 -2.686 1 89.31 573 GLU A CA 1
ATOM 4589 C C . GLU A 1 573 ? -24.297 15.617 -4.152 1 89.31 573 GLU A C 1
ATOM 4591 O O . GLU A 1 573 ? -25.234 16.266 -4.605 1 89.31 573 GLU A O 1
ATOM 4596 N N . LEU A 1 574 ? -23.562 14.781 -4.773 1 89.81 574 LEU A N 1
ATOM 4597 C CA . LEU A 1 574 ? -23.875 14.539 -6.18 1 89.81 574 LEU A CA 1
ATOM 4598 C C . LEU A 1 574 ? -25.219 13.852 -6.328 1 89.81 574 LEU A C 1
ATOM 4600 O O . LEU A 1 574 ? -25.969 14.133 -7.27 1 89.81 574 LEU A O 1
ATOM 4604 N N . ALA A 1 575 ? -25.484 12.93 -5.473 1 90.88 575 ALA A N 1
ATOM 4605 C CA . ALA A 1 575 ? -26.75 12.219 -5.508 1 90.88 575 ALA A CA 1
ATOM 4606 C C . ALA A 1 575 ? -27.922 13.18 -5.285 1 90.88 575 ALA A C 1
ATOM 4608 O O . ALA A 1 575 ? -28.953 13.07 -5.949 1 90.88 575 ALA A O 1
ATOM 4609 N N . ILE A 1 576 ? -27.797 14.086 -4.414 1 90 576 ILE A N 1
ATOM 4610 C CA . ILE A 1 576 ? -28.828 15.07 -4.109 1 90 576 ILE A CA 1
ATOM 4611 C C . ILE A 1 576 ? -29 16.016 -5.293 1 90 576 ILE A C 1
ATOM 4613 O O . ILE A 1 576 ? -30.125 16.328 -5.676 1 90 576 ILE A O 1
ATOM 4617 N N . LYS A 1 577 ? -27.875 16.406 -5.906 1 86.12 577 LYS A N 1
ATOM 4618 C CA . LYS A 1 577 ? -27.922 17.297 -7.059 1 86.12 577 LYS A CA 1
ATOM 4619 C C . LYS A 1 577 ? -28.609 16.625 -8.25 1 86.12 577 LYS A C 1
ATOM 4621 O O . LYS A 1 577 ? -29.344 17.266 -8.992 1 86.12 577 LYS A O 1
ATOM 4626 N N . LYS A 1 578 ? -28.281 15.406 -8.406 1 84.12 578 LYS A N 1
ATOM 4627 C CA . LYS A 1 578 ? -28.875 14.641 -9.492 1 84.12 578 LYS A CA 1
ATOM 4628 C C . LYS A 1 578 ? -30.391 14.516 -9.312 1 84.12 578 LYS A C 1
ATOM 4630 O O . LYS A 1 578 ? -31.141 14.594 -10.281 1 84.12 578 LYS A O 1
ATOM 4635 N N . PHE A 1 579 ? -30.766 14.266 -8.156 1 82.69 579 PHE A N 1
ATOM 4636 C CA . PHE A 1 579 ? -32.188 14.141 -7.855 1 82.69 579 PHE A CA 1
ATOM 4637 C C . PHE A 1 579 ? -32.906 15.461 -8.102 1 82.69 579 PHE A C 1
ATOM 4639 O O . PHE A 1 579 ? -34 15.477 -8.656 1 82.69 579 PHE A O 1
ATOM 4646 N N . ASP A 1 580 ? -32.281 16.562 -7.727 1 78 580 ASP A N 1
ATOM 4647 C CA . ASP A 1 580 ? -32.875 17.875 -7.895 1 78 580 ASP A CA 1
ATOM 4648 C C . ASP A 1 580 ? -33 18.25 -9.375 1 78 580 ASP A C 1
ATOM 4650 O O . ASP A 1 580 ? -33.969 18.875 -9.797 1 78 580 ASP A O 1
ATOM 4654 N N . GLY A 1 581 ? -31.953 17.828 -10.109 1 71.44 581 GLY A N 1
ATOM 4655 C CA . GLY A 1 581 ? -31.969 18.109 -11.531 1 71.44 581 GLY A CA 1
ATOM 4656 C C . GLY A 1 581 ? -33.062 17.344 -12.273 1 71.44 581 GLY A C 1
ATOM 4657 O O . GLY A 1 581 ? -33.688 17.891 -13.188 1 71.44 581 GLY A O 1
ATOM 4658 N N . CYS A 1 582 ? -33.281 16.141 -11.836 1 67 582 CYS A N 1
ATOM 4659 C CA . CYS A 1 582 ? -34.281 15.305 -12.477 1 67 582 CYS A CA 1
ATOM 4660 C C . CYS A 1 582 ? -35.688 15.789 -12.125 1 67 582 CYS A C 1
ATOM 4662 O O . CYS A 1 582 ? -36.594 15.789 -12.969 1 67 582 CYS A O 1
ATOM 4664 N N . GLU A 1 583 ? -35.875 16.203 -10.922 1 64.19 583 GLU A N 1
ATOM 4665 C CA . GLU A 1 583 ? -37.188 16.703 -10.484 1 64.19 583 GLU A CA 1
ATOM 4666 C C . GLU A 1 583 ? -37.531 18.031 -11.164 1 64.19 583 GLU A C 1
ATOM 4668 O O . GLU A 1 583 ? -38.688 18.266 -11.5 1 64.19 583 GLU A O 1
ATOM 4673 N N . SER A 1 584 ? -36.5 18.812 -11.352 1 59.22 584 SER A N 1
ATOM 4674 C CA . SER A 1 584 ? -36.719 20.078 -12.031 1 59.22 584 SER A CA 1
ATOM 4675 C C . SER A 1 584 ? -37.094 19.859 -13.5 1 59.22 584 SER A C 1
ATOM 4677 O O . SER A 1 584 ? -37.969 20.562 -14.031 1 59.22 584 SER A O 1
ATOM 4679 N N . LYS A 1 585 ? -36.562 18.891 -13.984 1 58.22 585 LYS A N 1
ATOM 4680 C CA . LYS A 1 585 ? -36.875 18.578 -15.375 1 58.22 585 LYS A CA 1
ATOM 4681 C C . LYS A 1 585 ? -38.281 17.984 -15.492 1 58.22 585 LYS A C 1
ATOM 4683 O O . LYS A 1 585 ? -38.969 18.25 -16.469 1 58.22 585 LYS A O 1
ATOM 4688 N N . ARG A 1 586 ? -38.594 17.344 -14.492 1 58.06 586 ARG A N 1
ATOM 4689 C CA . ARG A 1 586 ? -39.938 16.734 -14.477 1 58.06 586 ARG A CA 1
ATOM 4690 C C . ARG A 1 586 ? -41.031 17.781 -14.234 1 58.06 586 ARG A C 1
ATOM 4692 O O . ARG A 1 586 ? -42.094 17.703 -14.82 1 58.06 586 ARG A O 1
ATOM 4699 N N . ASN A 1 587 ? -40.531 18.656 -13.391 1 53.16 587 ASN A N 1
ATOM 4700 C CA . ASN A 1 587 ? -41.469 19.734 -13.109 1 53.16 587 ASN A CA 1
ATOM 4701 C C . ASN A 1 587 ? -41.625 20.672 -14.305 1 53.16 587 ASN A C 1
ATOM 4703 O O . ASN A 1 587 ? -42.719 21.188 -14.562 1 53.16 587 ASN A O 1
ATOM 4707 N N . SER A 1 588 ? -40.5 20.938 -14.906 1 52.78 588 SER A N 1
ATOM 4708 C CA . SER A 1 588 ? -40.625 21.766 -16.094 1 52.78 588 SER A CA 1
ATOM 4709 C C . SER A 1 588 ? -41.438 21.078 -17.188 1 52.78 588 SER A C 1
ATOM 4711 O O . SER A 1 588 ? -42.188 21.75 -17.922 1 52.78 588 SER A O 1
ATOM 4713 N N . ILE A 1 589 ? -41.25 19.844 -17.25 1 50.88 589 ILE A N 1
ATOM 4714 C CA . ILE A 1 589 ? -42.062 19.125 -18.219 1 50.88 589 ILE A CA 1
ATOM 4715 C C . ILE A 1 589 ? -43.531 19.156 -17.781 1 50.88 589 ILE A C 1
ATOM 4717 O O . ILE A 1 589 ? -44.406 19.344 -18.625 1 50.88 589 ILE A O 1
ATOM 4721 N N . GLU A 1 590 ? -43.719 19.047 -16.531 1 46.03 590 GLU A N 1
ATOM 4722 C CA . GLU A 1 590 ? -45.094 19.141 -16.062 1 46.03 590 GLU A CA 1
ATOM 4723 C C . GLU A 1 590 ? -45.625 20.562 -16.234 1 46.03 590 GLU A C 1
ATOM 4725 O O . GLU A 1 590 ? -46.812 20.75 -16.547 1 46.03 590 GLU A O 1
ATOM 4730 N N . ASP A 1 591 ? -44.812 21.5 -15.945 1 45 591 ASP A N 1
ATOM 4731 C CA . ASP A 1 591 ? -45.25 22.875 -16.141 1 45 591 ASP A CA 1
ATOM 4732 C C . ASP A 1 591 ? -45.438 23.188 -17.625 1 45 591 ASP A C 1
ATOM 4734 O O . ASP A 1 591 ? -46.312 23.953 -18 1 45 591 ASP A O 1
ATOM 4738 N N . ASP A 1 592 ? -44.562 22.719 -18.422 1 43.91 592 ASP A N 1
ATOM 4739 C CA . ASP A 1 592 ? -44.781 22.969 -19.844 1 43.91 592 ASP A CA 1
ATOM 4740 C C . ASP A 1 592 ? -46.094 22.328 -20.312 1 43.91 592 ASP A C 1
ATOM 4742 O O . ASP A 1 592 ? -46.656 22.75 -21.328 1 43.91 592 ASP A O 1
ATOM 4746 N N . SER A 1 593 ? -46.5 21.266 -19.625 1 40.03 593 SER A N 1
ATOM 4747 C CA . SER A 1 593 ? -47.812 20.781 -20.078 1 40.03 593 SER A CA 1
ATOM 4748 C C . SER A 1 593 ? -48.938 21.75 -19.703 1 40.03 593 SER A C 1
ATOM 4750 O O . SER A 1 593 ? -50 21.734 -20.297 1 40.03 593 SER A O 1
ATOM 4752 N N . GLN A 1 594 ? -48.812 22.391 -18.484 1 35.81 594 GLN A N 1
ATOM 4753 C CA . GLN A 1 594 ? -49.938 23.281 -18.156 1 35.81 594 GLN A CA 1
ATOM 4754 C C . GLN A 1 594 ? -49.75 24.641 -18.797 1 35.81 594 GLN A C 1
ATOM 4756 O O . GLN A 1 594 ? -50.719 25.375 -18.969 1 35.81 594 GLN A O 1
ATOM 4761 N N . SER A 1 595 ? -48.562 25.172 -18.781 1 36.03 595 SER A N 1
ATOM 4762 C CA . SER A 1 595 ? -48.469 26.578 -19.172 1 36.03 595 SER A CA 1
ATOM 4763 C C . SER A 1 595 ? -48.531 26.734 -20.688 1 36.03 595 SER A C 1
ATOM 4765 O O . SER A 1 595 ? -48 27.703 -21.234 1 36.03 595 SER A O 1
ATOM 4767 N N . THR A 1 596 ? -49.219 25.891 -21.391 1 32.59 596 THR A N 1
ATOM 4768 C CA . THR A 1 596 ? -49.312 26.281 -22.781 1 32.59 596 THR A CA 1
ATOM 4769 C C . THR A 1 596 ? -49.844 27.703 -22.906 1 32.59 596 THR A C 1
ATOM 4771 O O . THR A 1 596 ? -49.875 28.281 -24 1 32.59 596 THR A O 1
ATOM 4774 N N . ASN A 1 597 ? -50.75 28.094 -21.906 1 29.59 597 ASN A N 1
ATOM 4775 C CA . ASN A 1 597 ? -51.531 29.172 -22.531 1 29.59 597 ASN A CA 1
ATOM 4776 C C . ASN A 1 597 ? -50.688 30.438 -22.688 1 29.59 597 ASN A C 1
ATOM 4778 O O . ASN A 1 597 ? -50.688 31.078 -23.734 1 29.59 597 ASN A O 1
ATOM 4782 N N . ASN A 1 598 ? -50.594 31.281 -21.547 1 28.94 598 ASN A N 1
ATOM 4783 C CA . ASN A 1 598 ? -50.562 32.719 -21.75 1 28.94 598 ASN A CA 1
ATOM 4784 C C . ASN A 1 598 ? -49.125 33.219 -22.031 1 28.94 598 ASN A C 1
ATOM 4786 O O . ASN A 1 598 ? -48.312 33.281 -21.125 1 28.94 598 ASN A O 1
ATOM 4790 N N . ASN A 1 599 ? -48.5 32.938 -23.203 1 28.2 599 ASN A N 1
ATOM 4791 C CA . ASN A 1 599 ? -47.219 33.406 -23.688 1 28.2 599 ASN A CA 1
ATOM 4792 C C . ASN A 1 599 ? -47.125 34.938 -23.766 1 28.2 599 ASN A C 1
ATOM 4794 O O . ASN A 1 599 ? -47.375 35.5 -24.812 1 28.2 599 ASN A O 1
ATOM 4798 N N . ASN A 1 600 ? -47.875 35.75 -22.781 1 24.95 600 ASN A N 1
ATOM 4799 C CA . ASN A 1 600 ? -47.75 37.156 -23.109 1 24.95 600 ASN A CA 1
ATOM 4800 C C . ASN A 1 600 ? -46.281 37.594 -23.125 1 24.95 600 ASN A C 1
ATOM 4802 O O . ASN A 1 600 ? -45.469 37.062 -22.375 1 24.95 600 ASN A O 1
ATOM 4806 N N . ASN A 1 601 ? -45.844 38.469 -24.172 1 25.12 601 ASN A N 1
ATOM 4807 C CA . ASN A 1 601 ? -44.719 39.062 -24.875 1 25.12 601 ASN A CA 1
ATOM 4808 C C . ASN A 1 601 ? -43.906 39.969 -23.953 1 25.12 601 ASN A C 1
ATOM 4810 O O . ASN A 1 601 ? -43.094 40.781 -24.438 1 25.12 601 ASN A O 1
ATOM 4814 N N . ASN A 1 602 ? -44.344 40.25 -22.688 1 24.84 602 ASN A N 1
ATOM 4815 C CA . ASN A 1 602 ? -43.719 41.531 -22.297 1 24.84 602 ASN A CA 1
ATOM 4816 C C . ASN A 1 602 ? -42.219 41.344 -22.062 1 24.84 602 ASN A C 1
ATOM 4818 O O . ASN A 1 602 ? -41.812 40.875 -21 1 24.84 602 ASN A O 1
ATOM 4822 N N . ASP A 1 603 ? -41.438 41.031 -23.125 1 26.31 603 ASP A N 1
ATOM 4823 C CA . ASP A 1 603 ? -40 40.812 -23.172 1 26.31 603 ASP A CA 1
ATOM 4824 C C . ASP A 1 603 ? -39.219 42.094 -22.859 1 26.31 603 ASP A C 1
ATOM 4826 O O . ASP A 1 603 ? -38 42.156 -23.062 1 26.31 603 ASP A O 1
ATOM 4830 N N . LEU A 1 604 ? -39.906 43.281 -22.734 1 23.7 604 LEU A N 1
ATOM 4831 C CA . LEU A 1 604 ? -39.094 44.406 -23.156 1 23.7 604 LEU A CA 1
ATOM 4832 C C . LEU A 1 604 ? -37.844 44.531 -22.266 1 23.7 604 LEU A C 1
ATOM 4834 O O . LEU A 1 604 ? -36.719 44.625 -22.781 1 23.7 604 LEU A O 1
ATOM 4838 N N . THR A 1 605 ? -37.906 45.594 -21.312 1 23.52 605 THR A N 1
ATOM 4839 C CA . THR A 1 605 ? -36.906 46.625 -21.031 1 23.52 605 THR A CA 1
ATOM 4840 C C . THR A 1 605 ? -35.906 46.125 -19.969 1 23.52 605 THR A C 1
ATOM 4842 O O . THR A 1 605 ? -36.156 46.312 -18.781 1 23.52 605 THR A O 1
ATOM 4845 N N . ILE A 1 606 ? -35.594 44.906 -19.844 1 26.23 606 ILE A N 1
ATOM 4846 C CA . ILE A 1 606 ? -34.656 44.625 -18.766 1 26.23 606 ILE A CA 1
ATOM 4847 C C . ILE A 1 606 ? -33.344 45.406 -19.031 1 26.23 606 ILE A C 1
ATOM 4849 O O . ILE A 1 606 ? -32.656 45.125 -19.984 1 26.23 606 ILE A O 1
ATOM 4853 N N . THR A 1 607 ? -33.281 46.812 -18.625 1 24.5 607 THR A N 1
ATOM 4854 C CA . THR A 1 607 ? -32.281 47.844 -18.703 1 24.5 607 THR A CA 1
ATOM 4855 C C . THR A 1 607 ? -30.922 47.312 -18.281 1 24.5 607 THR A C 1
ATOM 4857 O O . THR A 1 607 ? -30.828 46.312 -17.578 1 24.5 607 THR A O 1
ATOM 4860 N N . SER A 1 608 ? -29.812 48.219 -18.656 1 27.34 608 SER A N 1
ATOM 4861 C CA . SER A 1 608 ? -28.359 48.156 -18.75 1 27.34 608 SER A CA 1
ATOM 4862 C C . SER A 1 608 ? -27.734 47.75 -17.406 1 27.34 608 SER A C 1
ATOM 4864 O O . SER A 1 608 ? -26.641 47.188 -17.359 1 27.34 608 SER A O 1
ATOM 4866 N N . GLN A 1 609 ? -28.141 48.562 -16.328 1 29.09 609 GLN A N 1
ATOM 4867 C CA . GLN A 1 609 ? -27.547 48.344 -15.008 1 29.09 609 GLN A CA 1
ATOM 4868 C C . GLN A 1 609 ? -27.641 46.875 -14.594 1 29.09 609 GLN A C 1
ATOM 4870 O O . GLN A 1 609 ? -27.047 46.469 -13.586 1 29.09 609 GLN A O 1
ATOM 4875 N N . MET A 1 610 ? -28.656 46.188 -14.992 1 29.22 610 MET A N 1
ATOM 4876 C CA . MET A 1 610 ? -28.953 44.75 -14.805 1 29.22 610 MET A CA 1
ATOM 4877 C C . MET A 1 610 ? -27.922 43.875 -15.523 1 29.22 610 MET A C 1
ATOM 4879 O O . MET A 1 610 ? -27.922 42.656 -15.391 1 29.22 610 MET A O 1
ATOM 4883 N N . ILE A 1 611 ? -27.281 44.469 -16.547 1 32.47 611 ILE A N 1
ATOM 4884 C CA . ILE A 1 611 ? -26.297 43.719 -17.297 1 32.47 611 ILE A CA 1
ATOM 4885 C C . ILE A 1 611 ? -25.062 43.438 -16.422 1 32.47 611 ILE A C 1
ATOM 4887 O O . ILE A 1 611 ? -24.516 42.344 -16.438 1 32.47 611 ILE A O 1
ATOM 4891 N N . ASN A 1 612 ? -24.5 44.562 -15.828 1 33.56 612 ASN A N 1
ATOM 4892 C CA . ASN A 1 612 ? -23.281 44.406 -15.055 1 33.56 612 ASN A CA 1
ATOM 4893 C C . ASN A 1 612 ? -23.5 43.469 -13.859 1 33.56 612 ASN A C 1
ATOM 4895 O O . ASN A 1 612 ? -22.578 42.781 -13.43 1 33.56 612 ASN A O 1
ATOM 4899 N N . LYS A 1 613 ? -24.594 43.594 -13.055 1 37.69 613 LYS A N 1
ATOM 4900 C CA . LYS A 1 613 ? -25.031 42.562 -12.125 1 37.69 613 LYS A CA 1
ATOM 4901 C C . LYS A 1 613 ? -25.344 41.281 -12.859 1 37.69 613 LYS A C 1
ATOM 4903 O O . LYS A 1 613 ? -25.156 40.188 -12.312 1 37.69 613 LYS A O 1
ATOM 4908 N N . SER A 1 614 ? -25.797 41.281 -14.055 1 40.06 614 SER A N 1
ATOM 4909 C CA . SER A 1 614 ? -26.141 40.188 -14.953 1 40.06 614 SER A CA 1
ATOM 4910 C C . SER A 1 614 ? -24.906 39.438 -15.422 1 40.06 614 SER A C 1
ATOM 4912 O O . SER A 1 614 ? -24.906 38.219 -15.523 1 40.06 614 SER A O 1
ATOM 4914 N N . LEU A 1 615 ? -23.906 40.219 -15.977 1 41.34 615 LEU A N 1
ATOM 4915 C CA . LEU A 1 615 ? -22.688 39.531 -16.344 1 41.34 615 LEU A CA 1
ATOM 4916 C C . LEU A 1 615 ? -22.062 38.844 -15.125 1 41.34 615 LEU A C 1
ATOM 4918 O O . LEU A 1 615 ? -21.609 37.719 -15.211 1 41.34 615 LEU A O 1
ATOM 4922 N N . LEU A 1 616 ? -21.828 39.719 -14.086 1 45.94 616 LEU A N 1
ATOM 4923 C CA . LEU A 1 616 ? -21.328 39.094 -12.859 1 45.94 616 LEU A CA 1
ATOM 4924 C C . LEU A 1 616 ? -22.312 38.062 -12.344 1 45.94 616 LEU A C 1
ATOM 4926 O O . LEU A 1 616 ? -21.906 37.031 -11.789 1 45.94 616 LEU A O 1
ATOM 4930 N N . GLU A 1 617 ? -23.609 38.344 -12.289 1 47.47 617 GLU A N 1
ATOM 4931 C CA . GLU A 1 617 ? -24.625 37.344 -12.055 1 47.47 617 GLU A CA 1
ATOM 4932 C C . GLU A 1 617 ? -24.531 36.219 -13.078 1 47.47 617 GLU A C 1
ATOM 4934 O O . GLU A 1 617 ? -24.734 35.062 -12.742 1 47.47 617 GLU A O 1
ATOM 4939 N N . LYS A 1 618 ? -24.344 36.656 -14.289 1 45.19 618 LYS A N 1
ATOM 4940 C CA . LYS A 1 618 ? -24.203 35.688 -15.375 1 45.19 618 LYS A CA 1
ATOM 4941 C C . LYS A 1 618 ? -22.891 34.938 -15.281 1 45.19 618 LYS A C 1
ATOM 4943 O O . LYS A 1 618 ? -22.797 33.781 -15.703 1 45.19 618 LYS A O 1
ATOM 4948 N N . ILE A 1 619 ? -21.891 35.75 -14.977 1 47.53 619 ILE A N 1
ATOM 4949 C CA . ILE A 1 619 ? -20.594 35.094 -14.898 1 47.53 619 ILE A CA 1
ATOM 4950 C C . ILE A 1 619 ? -20.5 34.281 -13.594 1 47.53 619 ILE A C 1
ATOM 4952 O O . ILE A 1 619 ? -19.484 33.656 -13.305 1 47.53 619 ILE A O 1
ATOM 4956 N N . GLY A 1 620 ? -21.609 33.969 -12.875 1 44.53 620 GLY A N 1
ATOM 4957 C CA . GLY A 1 620 ? -21.734 33.031 -11.766 1 44.53 620 GLY A CA 1
ATOM 4958 C C . GLY A 1 620 ? -21.062 33.531 -10.5 1 44.53 620 GLY A C 1
ATOM 4959 O O . GLY A 1 620 ? -20.719 32.75 -9.625 1 44.53 620 GLY A O 1
ATOM 4960 N N . VAL A 1 621 ? -20.547 34.75 -10.57 1 47.38 621 VAL A N 1
ATOM 4961 C CA . VAL A 1 621 ? -19.875 35.281 -9.383 1 47.38 621 VAL A CA 1
ATOM 4962 C C . VAL A 1 621 ? -20.906 35.594 -8.305 1 47.38 621 VAL A C 1
ATOM 4964 O O . VAL A 1 621 ? -20.656 35.406 -7.113 1 47.38 621 VAL A O 1
ATOM 4967 N N . LEU A 1 622 ? -21.969 36.406 -8.523 1 43.56 622 LEU A N 1
ATOM 4968 C CA . LEU A 1 622 ? -23 36.656 -7.516 1 43.56 622 LEU A CA 1
ATOM 4969 C C . LEU A 1 622 ? -23.922 35.438 -7.379 1 43.56 622 LEU A C 1
ATOM 4971 O O . LEU A 1 622 ? -24.406 34.906 -8.383 1 43.56 622 LEU A O 1
ATOM 4975 N N . SER A 1 623 ? -23.734 34.688 -6.328 1 44.06 623 SER A N 1
ATOM 4976 C CA . SER A 1 623 ? -24.672 33.625 -6.016 1 44.06 623 SER A CA 1
ATOM 4977 C C . SER A 1 623 ? -26.109 34.031 -6.273 1 44.06 623 SER A C 1
ATOM 4979 O O . SER A 1 623 ? -26.562 35.062 -5.773 1 44.06 623 SER A O 1
ATOM 4981 N N . ASN A 1 624 ? -26.578 34.094 -7.375 1 37.28 624 ASN A N 1
ATOM 4982 C CA . ASN A 1 624 ? -28.031 34.094 -7.273 1 37.28 624 ASN A CA 1
ATOM 4983 C C . ASN A 1 624 ? -28.5 33.281 -6.066 1 37.28 624 ASN A C 1
ATOM 4985 O O . ASN A 1 624 ? -28.156 32.125 -5.926 1 37.28 624 ASN A O 1
ATOM 4989 N N . LYS A 1 625 ? -28.656 33.875 -4.977 1 39.44 625 LYS A N 1
ATOM 4990 C CA . LYS A 1 625 ? -29.422 33.25 -3.904 1 39.44 625 LYS A CA 1
ATOM 4991 C C . LYS A 1 625 ? -30.547 32.375 -4.469 1 39.44 625 LYS A C 1
ATOM 4993 O O . LYS A 1 625 ? -31.719 32.688 -4.305 1 39.44 625 LYS A O 1
ATOM 4998 N N . ASN A 1 626 ? -30.562 32.125 -5.691 1 37.44 626 ASN A N 1
ATOM 4999 C CA . ASN A 1 626 ? -31.656 31.156 -5.77 1 37.44 626 ASN A CA 1
ATOM 5000 C C . ASN A 1 626 ? -31.562 30.109 -4.66 1 37.44 626 ASN A C 1
ATOM 5002 O O . ASN A 1 626 ? -30.625 29.312 -4.625 1 37.44 626 ASN A O 1
ATOM 5006 N N . GLU A 1 627 ? -31.719 30.438 -3.496 1 40.22 627 GLU A N 1
ATOM 5007 C CA . GLU A 1 627 ? -32.156 29.391 -2.572 1 40.22 627 GLU A CA 1
ATOM 5008 C C . GLU A 1 627 ? -32.625 28.156 -3.322 1 40.22 627 GLU A C 1
ATOM 5010 O O . GLU A 1 627 ? -33.688 28.172 -3.947 1 40.22 627 GLU A O 1
ATOM 5015 N N . ILE A 1 628 ? -31.859 27.578 -4.098 1 43.03 628 ILE A N 1
ATOM 5016 C CA . ILE A 1 628 ? -32.25 26.281 -4.633 1 43.03 628 ILE A CA 1
ATOM 5017 C C . ILE A 1 628 ? -33.188 25.578 -3.637 1 43.03 628 ILE A C 1
ATOM 5019 O O . ILE A 1 628 ? -32.75 25.234 -2.529 1 43.03 628 ILE A O 1
ATOM 5023 N N . ASN A 1 629 ? -34.281 25.906 -3.389 1 49.69 629 ASN A N 1
ATOM 5024 C CA . ASN A 1 629 ? -35.281 25.062 -2.777 1 49.69 629 ASN A CA 1
ATOM 5025 C C . ASN A 1 629 ? -34.969 23.578 -2.971 1 49.69 629 ASN A C 1
ATOM 5027 O O . ASN A 1 629 ? -35.188 23.031 -4.059 1 49.69 629 ASN A O 1
ATOM 5031 N N . ASN A 1 630 ? -33.906 23.156 -2.352 1 61.03 630 ASN A N 1
ATOM 5032 C CA . ASN A 1 630 ? -33.656 21.719 -2.385 1 61.03 630 ASN A CA 1
ATOM 5033 C C . ASN A 1 630 ? -34.906 20.891 -2.26 1 61.03 630 ASN A C 1
ATOM 5035 O O . ASN A 1 630 ? -35.656 21.031 -1.281 1 61.03 630 ASN A O 1
ATOM 5039 N N . ASN A 1 631 ? -35.312 20.359 -3.309 1 77.38 631 ASN A N 1
ATOM 5040 C CA . ASN A 1 631 ? -36.5 19.516 -3.344 1 77.38 631 ASN A CA 1
ATOM 5041 C C . ASN A 1 631 ? -36.344 18.266 -2.484 1 77.38 631 ASN A C 1
ATOM 5043 O O . ASN A 1 631 ? -37.312 17.672 -2.037 1 77.38 631 ASN A O 1
ATOM 5047 N N . VAL A 1 632 ? -35.094 18.109 -2.051 1 88.94 632 VAL A N 1
ATOM 5048 C CA . VAL A 1 632 ? -34.844 16.922 -1.241 1 88.94 632 VAL A CA 1
ATOM 5049 C C . VAL A 1 632 ? -34.938 17.281 0.241 1 88.94 632 VAL A C 1
ATOM 5051 O O . VAL A 1 632 ? -34.219 18.172 0.703 1 88.94 632 VAL A O 1
ATOM 5054 N N . LYS A 1 633 ? -35.75 16.609 0.973 1 89.44 633 LYS A N 1
ATOM 5055 C CA . LYS A 1 633 ? -35.906 16.891 2.396 1 89.44 633 LYS A CA 1
ATOM 5056 C C . LYS A 1 633 ? -35.406 15.734 3.248 1 89.44 633 LYS A C 1
ATOM 5058 O O . LYS A 1 633 ? -35.031 15.93 4.41 1 89.44 633 LYS A O 1
ATOM 5063 N N . HIS A 1 634 ? -35.406 14.555 2.648 1 92.06 634 HIS A N 1
ATOM 5064 C CA . HIS A 1 634 ? -35 13.359 3.391 1 92.06 634 HIS A CA 1
ATOM 5065 C C . HIS A 1 634 ? -33.969 12.555 2.625 1 92.06 634 HIS A C 1
ATOM 5067 O O . HIS A 1 634 ? -34.062 12.398 1.405 1 92.06 634 HIS A O 1
ATOM 5073 N N . LEU A 1 635 ? -32.938 12.18 3.363 1 94.88 635 LEU A N 1
ATOM 5074 C CA . LEU A 1 635 ? -31.875 11.336 2.809 1 94.88 635 LEU A CA 1
ATOM 5075 C C . LEU A 1 635 ? -31.734 10.055 3.613 1 94.88 635 LEU A C 1
ATOM 5077 O O . LEU A 1 635 ? -31.469 10.094 4.816 1 94.88 635 LEU A O 1
ATOM 5081 N N . VAL A 1 636 ? -31.953 8.93 2.996 1 94.62 636 VAL A N 1
ATOM 5082 C CA . VAL A 1 636 ? -31.781 7.633 3.646 1 94.62 636 VAL A CA 1
ATOM 5083 C C . VAL A 1 636 ? -30.469 6.996 3.197 1 94.62 636 VAL A C 1
ATOM 5085 O O . VAL A 1 636 ? -30.266 6.738 2.008 1 94.62 636 VAL A O 1
ATOM 5088 N N . ILE A 1 637 ? -29.578 6.793 4.105 1 95.81 637 ILE A N 1
ATOM 5089 C CA . ILE A 1 637 ? -28.312 6.16 3.811 1 95.81 637 ILE A CA 1
ATOM 5090 C C . ILE A 1 637 ? -28.391 4.664 4.121 1 95.81 637 ILE A C 1
ATOM 5092 O O . ILE A 1 637 ? -28.656 4.273 5.258 1 95.81 637 ILE A O 1
ATOM 5096 N N . ASP A 1 638 ? -28.203 3.863 3.109 1 94.69 638 ASP A N 1
ATOM 5097 C CA . ASP A 1 638 ? -28.125 2.416 3.285 1 94.69 638 ASP A CA 1
ATOM 5098 C C . ASP A 1 638 ? -26.75 2.01 3.814 1 94.69 638 ASP A C 1
ATOM 5100 O O . ASP A 1 638 ? -25.766 2.004 3.07 1 94.69 638 ASP A O 1
ATOM 5104 N N . CYS A 1 639 ? -26.703 1.553 5.055 1 92.12 639 CYS A N 1
ATOM 5105 C CA . CYS A 1 639 ? -25.438 1.228 5.703 1 92.12 639 CYS A CA 1
ATOM 5106 C C . CYS A 1 639 ? -25.094 -0.246 5.52 1 92.12 639 CYS A C 1
ATOM 5108 O O . CYS A 1 639 ? -24.172 -0.762 6.172 1 92.12 639 CYS A O 1
ATOM 5110 N N . SER A 1 640 ? -25.781 -0.911 4.637 1 87.69 640 SER A N 1
ATOM 5111 C CA . SER A 1 640 ? -25.547 -2.336 4.438 1 87.69 640 SER A CA 1
ATOM 5112 C C . SER A 1 640 ? -24.156 -2.588 3.863 1 87.69 640 SER A C 1
ATOM 5114 O O . SER A 1 640 ? -23.562 -3.643 4.102 1 87.69 640 SER A O 1
ATOM 5116 N N . GLY A 1 641 ? -23.672 -1.615 3.162 1 87.19 641 GLY A N 1
ATOM 5117 C CA . GLY A 1 641 ? -22.359 -1.745 2.557 1 87.19 641 GLY A CA 1
ATOM 5118 C C . GLY A 1 641 ? -21.219 -1.439 3.52 1 87.19 641 GLY A C 1
ATOM 5119 O O . GLY A 1 641 ? -20.062 -1.737 3.234 1 87.19 641 GLY A O 1
ATOM 5120 N N . PHE A 1 642 ? -21.531 -0.919 4.746 1 91.25 642 PHE A N 1
ATOM 5121 C CA . PHE A 1 642 ? -20.516 -0.604 5.742 1 91.25 642 PHE A CA 1
ATOM 5122 C C . PHE A 1 642 ? -20.047 -1.866 6.453 1 91.25 642 PHE A C 1
ATOM 5124 O O . PHE A 1 642 ? -20.641 -2.277 7.453 1 91.25 642 PHE A O 1
ATOM 5131 N N . THR A 1 643 ? -19.031 -2.438 5.926 1 89 643 THR A N 1
ATOM 5132 C CA . THR A 1 643 ? -18.531 -3.66 6.543 1 89 643 THR A CA 1
ATOM 5133 C C . THR A 1 643 ? -17.531 -3.336 7.652 1 89 643 THR A C 1
ATOM 5135 O O . THR A 1 643 ? -17.391 -4.102 8.609 1 89 643 THR A O 1
ATOM 5138 N N . VAL A 1 644 ? -16.859 -2.291 7.48 1 90.88 644 VAL A N 1
ATOM 5139 C CA . VAL A 1 644 ? -15.914 -1.808 8.484 1 90.88 644 VAL A CA 1
ATOM 5140 C C . VAL A 1 644 ? -15.93 -0.281 8.516 1 90.88 644 VAL A C 1
ATOM 5142 O O . VAL A 1 644 ? -16.156 0.368 7.496 1 90.88 644 VAL A O 1
ATOM 5145 N N . VAL A 1 645 ? -15.773 0.24 9.75 1 91.69 645 VAL A N 1
ATOM 5146 C CA . VAL A 1 645 ? -15.695 1.688 9.922 1 91.69 645 VAL A CA 1
ATOM 5147 C C . VAL A 1 645 ? -14.547 2.037 10.859 1 91.69 645 VAL A C 1
ATOM 5149 O O . VAL A 1 645 ? -14.141 1.218 11.688 1 91.69 645 VAL A O 1
ATOM 5152 N N . ASP A 1 646 ? -13.984 3.119 10.641 1 90.5 646 ASP A N 1
ATOM 5153 C CA . ASP A 1 646 ? -12.93 3.576 11.539 1 90.5 646 ASP A CA 1
ATOM 5154 C C . ASP A 1 646 ? -13.305 4.898 12.211 1 90.5 646 ASP A C 1
ATOM 5156 O O . ASP A 1 646 ? -14.398 5.418 11.984 1 90.5 646 ASP A O 1
ATOM 5160 N N . TYR A 1 647 ? -12.477 5.379 13.008 1 88.25 647 TYR A N 1
ATOM 5161 C CA . TYR A 1 647 ? -12.766 6.559 13.82 1 88.25 647 TYR A CA 1
ATOM 5162 C C . TYR A 1 647 ? -12.977 7.785 12.938 1 88.25 647 TYR A C 1
ATOM 5164 O O . TYR A 1 647 ? -13.93 8.547 13.141 1 88.25 647 TYR A O 1
ATOM 5172 N N . THR A 1 648 ? -12.125 7.984 11.984 1 87.31 648 THR A N 1
ATOM 5173 C CA . THR A 1 648 ? -12.203 9.148 11.109 1 87.31 648 THR A CA 1
ATOM 5174 C C . THR A 1 648 ? -13.516 9.141 10.328 1 87.31 648 THR A C 1
ATOM 5176 O O . THR A 1 648 ? -14.148 10.188 10.156 1 87.31 648 THR A O 1
ATOM 5179 N N . SER A 1 649 ? -13.906 8.008 9.836 1 91.62 649 SER A N 1
ATOM 5180 C CA . SER A 1 649 ? -15.133 7.91 9.055 1 91.62 649 SER A CA 1
ATOM 5181 C C . SER A 1 649 ? -16.359 8.141 9.93 1 91.62 649 SER A C 1
ATOM 5183 O O . SER A 1 649 ? -17.344 8.742 9.484 1 91.62 649 SER A O 1
ATOM 5185 N N . ILE A 1 650 ? -16.359 7.656 11.156 1 91.69 650 ILE A N 1
ATOM 5186 C CA . ILE A 1 650 ? -17.469 7.836 12.07 1 91.69 650 ILE A CA 1
ATOM 5187 C C . ILE A 1 650 ? -17.625 9.312 12.414 1 91.69 650 ILE A C 1
ATOM 5189 O O . ILE A 1 650 ? -18.75 9.844 12.438 1 91.69 650 ILE A O 1
ATOM 5193 N N . THR A 1 651 ? -16.547 9.961 12.633 1 86 651 THR A N 1
ATOM 5194 C CA . THR A 1 651 ? -16.578 11.391 12.914 1 86 651 THR A CA 1
ATOM 5195 C C . THR A 1 651 ? -17.094 12.172 11.711 1 86 651 THR A C 1
ATOM 5197 O O . THR A 1 651 ? -17.859 13.125 11.875 1 86 651 THR A O 1
ATOM 5200 N N . ALA A 1 652 ? -16.703 11.766 10.594 1 87.25 652 ALA A N 1
ATOM 5201 C CA . ALA A 1 652 ? -17.172 12.414 9.367 1 87.25 652 ALA A CA 1
ATOM 5202 C C . ALA A 1 652 ? -18.672 12.227 9.195 1 87.25 652 ALA A C 1
ATOM 5204 O O . ALA A 1 652 ? -19.359 13.133 8.719 1 87.25 652 ALA A O 1
ATOM 5205 N N . LEU A 1 653 ? -19.141 11.078 9.562 1 91.31 653 LEU A N 1
ATOM 5206 C CA . LEU A 1 653 ? -20.578 10.805 9.477 1 91.31 653 LEU A CA 1
ATOM 5207 C C . LEU A 1 653 ? -21.359 11.695 10.43 1 91.31 653 LEU A C 1
ATOM 5209 O O . LEU A 1 653 ? -22.438 12.172 10.094 1 91.31 653 LEU A O 1
ATOM 5213 N N . MET A 1 654 ? -20.828 11.891 11.594 1 88.31 654 MET A N 1
ATOM 5214 C CA . MET A 1 654 ? -21.453 12.789 12.562 1 88.31 654 MET A CA 1
ATOM 5215 C C . MET A 1 654 ? -21.516 14.211 12.023 1 88.31 654 MET A C 1
ATOM 5217 O O . MET A 1 654 ? -22.547 14.867 12.117 1 88.31 654 MET A O 1
ATOM 5221 N N . ASP A 1 655 ? -20.422 14.586 11.445 1 83.69 655 ASP A N 1
ATOM 5222 C CA . ASP A 1 655 ? -20.344 15.938 10.906 1 83.69 655 ASP A CA 1
ATOM 5223 C C . ASP A 1 655 ? -21.312 16.125 9.734 1 83.69 655 ASP A C 1
ATOM 5225 O O . ASP A 1 655 ? -21.938 17.172 9.594 1 83.69 655 ASP A O 1
ATOM 5229 N N . LEU A 1 656 ? -21.406 15.117 8.961 1 88.06 656 LEU A N 1
ATOM 5230 C CA . LEU A 1 656 ? -22.312 15.156 7.809 1 88.06 656 LEU A CA 1
ATOM 5231 C C . LEU A 1 656 ? -23.766 15.281 8.258 1 88.06 656 LEU A C 1
ATOM 5233 O O . LEU A 1 656 ? -24.547 15.992 7.629 1 88.06 656 LEU A O 1
ATOM 5237 N N . PHE A 1 657 ? -24.109 14.531 9.273 1 89.12 657 PHE A N 1
ATOM 5238 C CA . PHE A 1 657 ? -25.453 14.594 9.836 1 89.12 657 PHE A CA 1
ATOM 5239 C C . PHE A 1 657 ? -25.812 16.016 10.227 1 89.12 657 PHE A C 1
ATOM 5241 O O . PHE A 1 657 ? -26.906 16.5 9.914 1 89.12 657 PHE A O 1
ATOM 5248 N N . HIS A 1 658 ? -24.859 16.734 10.789 1 82.69 658 HIS A N 1
ATOM 5249 C CA . HIS A 1 658 ? -25.094 18.094 11.258 1 82.69 658 HIS A CA 1
ATOM 5250 C C . HIS A 1 658 ? -25.078 19.094 10.094 1 82.69 658 HIS A C 1
ATOM 5252 O O . HIS A 1 658 ? -25.875 20.031 10.07 1 82.69 658 HIS A O 1
ATOM 5258 N N . GLN A 1 659 ? -24.25 18.891 9.227 1 82.06 659 GLN A N 1
ATOM 5259 C CA . GLN A 1 659 ? -24.141 19.781 8.07 1 82.06 659 GLN A CA 1
ATOM 5260 C C . GLN A 1 659 ? -25.438 19.75 7.246 1 82.06 659 GLN A C 1
ATOM 5262 O O . GLN A 1 659 ? -25.922 20.797 6.816 1 82.06 659 GLN A O 1
ATOM 5267 N N . PHE A 1 660 ? -25.969 18.594 7.027 1 86.94 660 PHE A N 1
ATOM 5268 C CA . PHE A 1 660 ? -27.188 18.469 6.23 1 86.94 660 PHE A CA 1
ATOM 5269 C C . PHE A 1 660 ? -28.406 18.906 7.035 1 86.94 660 PHE A C 1
ATOM 5271 O O . PHE A 1 660 ? -29.375 19.406 6.469 1 86.94 660 PHE A O 1
ATOM 5278 N N . GLY A 1 661 ? -28.281 18.672 8.297 1 82.62 661 GLY A N 1
ATOM 5279 C CA . GLY A 1 661 ? -29.328 19.203 9.148 1 82.62 661 GLY A CA 1
ATOM 5280 C C . GLY A 1 661 ? -29.469 20.719 9.031 1 82.62 661 GLY A C 1
ATOM 5281 O O . GLY A 1 661 ? -30.594 21.234 8.992 1 82.62 661 GLY A O 1
ATOM 5282 N N . LYS A 1 662 ? -28.359 21.375 8.906 1 76.81 662 LYS A N 1
ATOM 5283 C CA . LYS A 1 662 ? -28.359 22.828 8.758 1 76.81 662 LYS A CA 1
ATOM 5284 C C . LYS A 1 662 ? -28.953 23.25 7.418 1 76.81 662 LYS A C 1
ATOM 5286 O O . LYS A 1 662 ? -29.5 24.344 7.285 1 76.81 662 LYS A O 1
ATOM 5291 N N . LYS A 1 663 ? -28.922 22.344 6.492 1 80 663 LYS A N 1
ATOM 5292 C CA . LYS A 1 663 ? -29.5 22.594 5.176 1 80 663 LYS A CA 1
ATOM 5293 C C . LYS A 1 663 ? -30.953 22.109 5.105 1 80 663 LYS A C 1
ATOM 5295 O O . LYS A 1 663 ? -31.516 22 4.023 1 80 663 LYS A O 1
ATOM 5300 N N . ASN A 1 664 ? -31.5 21.672 6.176 1 85 664 ASN A N 1
ATOM 5301 C CA . ASN A 1 664 ? -32.875 21.203 6.309 1 85 664 ASN A CA 1
ATOM 5302 C C . ASN A 1 664 ? -33.094 19.875 5.594 1 85 664 ASN A C 1
ATOM 5304 O O . ASN A 1 664 ? -34.125 19.656 4.965 1 85 664 ASN A O 1
ATOM 5308 N N . ILE A 1 665 ? -32.094 19.125 5.527 1 90.56 665 ILE A N 1
ATOM 5309 C CA . ILE A 1 665 ? -32.156 17.766 5.039 1 90.56 665 ILE A CA 1
ATOM 5310 C C . ILE A 1 665 ? -31.953 16.781 6.195 1 90.56 665 ILE A C 1
ATOM 5312 O O . ILE A 1 665 ? -30.922 16.828 6.871 1 90.56 665 ILE A O 1
ATOM 5316 N N . THR A 1 666 ? -32.906 15.898 6.43 1 89.75 666 THR A N 1
ATOM 5317 C CA . THR A 1 666 ? -32.812 14.938 7.52 1 89.75 666 THR A CA 1
ATOM 5318 C C . THR A 1 666 ? -32.219 13.609 7.02 1 89.75 666 THR A C 1
ATOM 5320 O O . THR A 1 666 ? -32.719 13.047 6.035 1 89.75 666 THR A O 1
ATOM 5323 N N . ILE A 1 667 ? -31.25 13.18 7.738 1 93.62 667 ILE A N 1
ATOM 5324 C CA . ILE A 1 667 ? -30.594 11.945 7.348 1 93.62 667 ILE A CA 1
ATOM 5325 C C . ILE A 1 667 ? -31.125 10.781 8.18 1 93.62 667 ILE A C 1
ATOM 5327 O O . ILE A 1 667 ? -31.344 10.922 9.391 1 93.62 667 ILE A O 1
ATOM 5331 N N . TYR A 1 668 ? -31.422 9.68 7.547 1 92.19 668 TYR A N 1
ATOM 5332 C CA . TYR A 1 668 ? -31.828 8.422 8.172 1 92.19 668 TYR A CA 1
ATOM 5333 C C . TYR A 1 668 ? -30.844 7.309 7.84 1 92.19 668 TYR A C 1
ATOM 5335 O O . TYR A 1 668 ? -30.359 7.215 6.707 1 92.19 668 TYR A O 1
ATOM 5343 N N . PHE A 1 669 ? -30.516 6.535 8.852 1 93.62 669 PHE A N 1
ATOM 5344 C CA . PHE A 1 669 ? -29.594 5.418 8.648 1 93.62 669 PHE A CA 1
ATOM 5345 C C . PHE A 1 669 ? -30.344 4.094 8.672 1 93.62 669 PHE A C 1
ATOM 5347 O O . PHE A 1 669 ? -31.109 3.82 9.602 1 93.62 669 PHE A O 1
ATOM 5354 N N . ALA A 1 670 ? -30.141 3.334 7.664 1 93.62 670 ALA A N 1
ATOM 5355 C CA . ALA A 1 670 ? -30.844 2.064 7.562 1 93.62 670 ALA A CA 1
ATOM 5356 C C . ALA A 1 670 ? -29.875 0.906 7.34 1 93.62 670 ALA A C 1
ATOM 5358 O O . ALA A 1 670 ? -28.891 1.045 6.609 1 93.62 670 ALA A O 1
ATOM 5359 N N . GLY A 1 671 ? -30.125 -0.226 7.953 1 90.75 671 GLY A N 1
ATOM 5360 C CA . GLY A 1 671 ? -29.406 -1.465 7.672 1 90.75 671 GLY A CA 1
ATOM 5361 C C . GLY A 1 671 ? -28.016 -1.506 8.266 1 90.75 671 GLY A C 1
ATOM 5362 O O . GLY A 1 671 ? -27.094 -2.055 7.66 1 90.75 671 GLY A O 1
ATOM 5363 N N . ALA A 1 672 ? -27.766 -0.845 9.383 1 89.75 672 ALA A N 1
ATOM 5364 C CA . ALA A 1 672 ? -26.469 -0.892 10.047 1 89.75 672 ALA A CA 1
ATOM 5365 C C . ALA A 1 672 ? -26.281 -2.217 10.781 1 89.75 672 ALA A C 1
ATOM 5367 O O . ALA A 1 672 ? -27.078 -2.586 11.641 1 89.75 672 ALA A O 1
ATOM 5368 N N . LYS A 1 673 ? -25.234 -2.928 10.43 1 88.62 673 LYS A N 1
ATOM 5369 C CA . LYS A 1 673 ? -24.938 -4.219 11.039 1 88.62 673 LYS A CA 1
ATOM 5370 C C . LYS A 1 673 ? -24.547 -4.059 12.508 1 88.62 673 LYS A C 1
ATOM 5372 O O . LYS A 1 673 ? -24.141 -2.971 12.922 1 88.62 673 LYS A O 1
ATOM 5377 N N . ALA A 1 674 ? -24.578 -5.137 13.266 1 87.38 674 ALA A N 1
ATOM 5378 C CA . ALA A 1 674 ? -24.344 -5.109 14.703 1 87.38 674 ALA A CA 1
ATOM 5379 C C . ALA A 1 674 ? -22.922 -4.641 15.008 1 87.38 674 ALA A C 1
ATOM 5381 O O . ALA A 1 674 ? -22.719 -3.768 15.852 1 87.38 674 ALA A O 1
ATOM 5382 N N . PRO A 1 675 ? -21.969 -5.152 14.305 1 87.38 675 PRO A N 1
ATOM 5383 C CA . PRO A 1 675 ? -20.609 -4.699 14.609 1 87.38 675 PRO A CA 1
ATOM 5384 C C . PRO A 1 675 ? -20.406 -3.213 14.328 1 87.38 675 PRO A C 1
ATOM 5386 O O . PRO A 1 675 ? -19.641 -2.551 15.031 1 87.38 675 PRO A O 1
ATOM 5389 N N . ILE A 1 676 ? -21.016 -2.689 13.359 1 91 676 ILE A N 1
ATOM 5390 C CA . ILE A 1 676 ? -20.906 -1.276 13.008 1 91 676 ILE A CA 1
ATOM 5391 C C . ILE A 1 676 ? -21.562 -0.425 14.102 1 91 676 ILE A C 1
ATOM 5393 O O . ILE A 1 676 ? -21.016 0.604 14.5 1 91 676 ILE A O 1
ATOM 5397 N N . ARG A 1 677 ? -22.688 -0.885 14.578 1 89.88 677 ARG A N 1
ATOM 5398 C CA . ARG A 1 677 ? -23.391 -0.16 15.633 1 89.88 677 ARG A CA 1
ATOM 5399 C C . ARG A 1 677 ? -22.594 -0.186 16.938 1 89.88 677 ARG A C 1
ATOM 5401 O O . ARG A 1 677 ? -22.625 0.775 17.703 1 89.88 677 ARG A O 1
ATOM 5408 N N . ASP A 1 678 ? -21.938 -1.309 17.125 1 88.56 678 ASP A N 1
ATOM 5409 C CA . ASP A 1 678 ? -21.062 -1.387 18.281 1 88.56 678 ASP A CA 1
ATOM 5410 C C . ASP A 1 678 ? -19.953 -0.339 18.219 1 88.56 678 ASP A C 1
ATOM 5412 O O . ASP A 1 678 ? -19.609 0.281 19.219 1 88.56 678 ASP A O 1
ATOM 5416 N N . GLN A 1 679 ? -19.469 -0.202 17.062 1 90.12 679 GLN A N 1
ATOM 5417 C CA . GLN A 1 679 ? -18.406 0.775 16.875 1 90.12 679 GLN A CA 1
ATOM 5418 C C . GLN A 1 679 ? -18.938 2.199 17 1 90.12 679 GLN A C 1
ATOM 5420 O O . GLN A 1 679 ? -18.234 3.084 17.516 1 90.12 679 GLN A O 1
ATOM 5425 N N . PHE A 1 680 ? -20.141 2.418 16.531 1 91.06 680 PHE A N 1
ATOM 5426 C CA . PHE A 1 680 ? -20.797 3.709 16.703 1 91.06 680 PHE A CA 1
ATOM 5427 C C . PHE A 1 680 ? -20.891 4.062 18.188 1 91.06 680 PHE A C 1
ATOM 5429 O O . PHE A 1 680 ? -20.609 5.191 18.578 1 91.06 680 PHE A O 1
ATOM 5436 N N . GLU A 1 681 ? -21.219 3.068 18.906 1 87.5 681 GLU A N 1
ATOM 5437 C CA . GLU A 1 681 ? -21.406 3.271 20.328 1 87.5 681 GLU A CA 1
ATOM 5438 C C . GLU A 1 681 ? -20.062 3.572 21.016 1 87.5 681 GLU A C 1
ATOM 5440 O O . GLU A 1 681 ? -19.984 4.473 21.859 1 87.5 681 GLU A O 1
ATOM 5445 N N . LYS A 1 682 ? -19.141 2.865 20.656 1 87.12 682 LYS A N 1
ATOM 5446 C CA . LYS A 1 682 ? -17.828 3.031 21.25 1 87.12 682 LYS A CA 1
ATOM 5447 C C . LYS A 1 682 ? -17.25 4.418 20.953 1 87.12 682 LYS A C 1
ATOM 5449 O O . LYS A 1 682 ? -16.547 4.988 21.781 1 87.12 682 LYS A O 1
ATOM 5454 N N . CYS A 1 683 ? -17.641 4.961 19.828 1 87.44 683 CYS A N 1
ATOM 5455 C CA . CYS A 1 683 ? -17.109 6.25 19.406 1 87.44 683 CYS A CA 1
ATOM 5456 C C . CYS A 1 683 ? -17.984 7.395 19.906 1 87.44 683 CYS A C 1
ATOM 5458 O O . CYS A 1 683 ? -17.688 8.562 19.625 1 87.44 683 CYS A O 1
ATOM 5460 N N . GLY A 1 684 ? -18.984 7.125 20.594 1 84.56 684 GLY A N 1
ATOM 5461 C CA . GLY A 1 684 ? -19.891 8.156 21.078 1 84.56 684 GLY A CA 1
ATOM 5462 C C . GLY A 1 684 ? -20.75 8.766 19.984 1 84.56 684 GLY A C 1
ATOM 5463 O O . GLY A 1 684 ? -21.141 9.93 20.062 1 84.56 684 GLY A O 1
ATOM 5464 N N . PHE A 1 685 ? -21.016 8 18.984 1 87.69 685 PHE A N 1
ATOM 5465 C CA . PHE A 1 685 ? -21.797 8.445 17.844 1 87.69 685 PHE A CA 1
ATOM 5466 C C . PHE A 1 685 ? -23.203 8.836 18.266 1 87.69 685 PHE A C 1
ATOM 5468 O O . PHE A 1 685 ? -23.734 9.852 17.812 1 87.69 685 PHE A O 1
ATOM 5475 N N . TYR A 1 686 ? -23.812 8.086 19.125 1 86.69 686 TYR A N 1
ATOM 5476 C CA . TYR A 1 686 ? -25.203 8.234 19.484 1 86.69 686 TYR A CA 1
ATOM 5477 C C . TYR A 1 686 ? -25.422 9.43 20.406 1 86.69 686 TYR A C 1
ATOM 5479 O O . TYR A 1 686 ? -26.547 9.836 20.672 1 86.69 686 TYR A O 1
ATOM 5487 N N . LYS A 1 687 ? -24.312 10.023 20.844 1 80.88 687 LYS A N 1
ATOM 5488 C CA . LYS A 1 687 ? -24.391 11.266 21.594 1 80.88 687 LYS A CA 1
ATOM 5489 C C . LYS A 1 687 ? -24.656 12.453 20.688 1 80.88 687 LYS A C 1
ATOM 5491 O O . LYS A 1 687 ? -25.266 13.438 21.094 1 80.88 687 LYS A O 1
ATOM 5496 N N . ARG A 1 688 ? -24.25 12.336 19.516 1 83.06 688 ARG A N 1
ATOM 5497 C CA . ARG A 1 688 ? -24.406 13.414 18.547 1 83.06 688 ARG A CA 1
ATOM 5498 C C . ARG A 1 688 ? -25.547 13.133 17.562 1 83.06 688 ARG A C 1
ATOM 5500 O O . ARG A 1 688 ? -26.156 14.062 17.031 1 83.06 688 ARG A O 1
ATOM 5507 N N . VAL A 1 689 ? -25.734 11.859 17.312 1 88.25 689 VAL A N 1
ATOM 5508 C CA . VAL A 1 689 ? -26.812 11.422 16.422 1 88.25 689 VAL A CA 1
ATOM 5509 C C . VAL A 1 689 ? -27.766 10.508 17.188 1 88.25 689 VAL A C 1
ATOM 5511 O O . VAL A 1 689 ? -27.422 9.383 17.547 1 88.25 689 VAL A O 1
ATOM 5514 N N . PRO A 1 690 ? -28.938 10.93 17.391 1 82.94 690 PRO A N 1
ATOM 5515 C CA . PRO A 1 690 ? -29.891 10.133 18.172 1 82.94 690 PRO A CA 1
ATOM 5516 C C . PRO A 1 690 ? -30.203 8.789 17.516 1 82.94 690 PRO A C 1
ATOM 5518 O O . PRO A 1 690 ? -30.281 8.695 16.297 1 82.94 690 PRO A O 1
ATOM 5521 N N . LYS A 1 691 ? -30.5 7.809 18.281 1 86.12 691 LYS A N 1
ATOM 5522 C CA . LYS A 1 691 ? -30.797 6.449 17.828 1 86.12 691 LYS A CA 1
ATOM 5523 C C . LYS A 1 691 ? -32.094 6.395 17.062 1 86.12 691 LYS A C 1
ATOM 5525 O O . LYS A 1 691 ? -32.375 5.441 16.312 1 86.12 691 LYS A O 1
ATOM 5530 N N . LEU A 1 692 ? -32.938 7.434 17.172 1 80.69 692 LEU A N 1
ATOM 5531 C CA . LEU A 1 692 ? -34.219 7.492 16.531 1 80.69 692 LEU A CA 1
ATOM 5532 C C . LEU A 1 692 ? -34.094 7.543 15.008 1 80.69 692 LEU A C 1
ATOM 5534 O O . LEU A 1 692 ? -35.062 7.25 14.289 1 80.69 692 LEU A O 1
ATOM 5538 N N . PHE A 1 693 ? -33 7.84 14.609 1 88.5 693 PHE A N 1
ATOM 5539 C CA . PHE A 1 693 ? -32.781 7.988 13.172 1 88.5 693 PHE A CA 1
ATOM 5540 C C . PHE A 1 693 ? -32.25 6.699 12.562 1 88.5 693 PHE A C 1
ATOM 5542 O O . PHE A 1 693 ? -31.953 6.652 11.367 1 88.5 693 PHE A O 1
ATOM 5549 N N . PHE A 1 694 ? -32.219 5.633 13.352 1 90.38 694 PHE A N 1
ATOM 5550 C CA . PHE A 1 694 ? -31.719 4.352 12.867 1 90.38 694 PHE A CA 1
ATOM 5551 C C . PHE A 1 694 ? -32.875 3.361 12.688 1 90.38 694 PHE A C 1
ATOM 5553 O O . PHE A 1 694 ? -33.719 3.207 13.57 1 90.38 694 PHE A O 1
ATOM 5560 N N . TYR A 1 695 ? -32.844 2.693 11.578 1 89.94 695 TYR A N 1
ATOM 5561 C CA . TYR A 1 695 ? -33.875 1.745 11.234 1 89.94 695 TYR A CA 1
ATOM 5562 C C . TYR A 1 695 ? -33.281 0.422 10.766 1 89.94 695 TYR A C 1
ATOM 5564 O O . TYR A 1 695 ? -32.219 0.395 10.172 1 89.94 695 TYR A O 1
ATOM 5572 N N . PRO A 1 696 ? -33.938 -0.624 10.977 1 87 696 PRO A N 1
ATOM 5573 C CA . PRO A 1 696 ? -33.406 -1.933 10.586 1 87 696 PRO A CA 1
ATOM 5574 C C . PRO A 1 696 ? -33.344 -2.127 9.078 1 87 696 PRO A C 1
ATOM 5576 O O . PRO A 1 696 ? -32.438 -2.76 8.562 1 87 696 PRO A O 1
ATOM 5579 N N . THR A 1 697 ? -34.406 -1.662 8.398 1 88.31 697 THR A N 1
ATOM 5580 C CA . THR A 1 697 ? -34.438 -1.805 6.945 1 88.31 697 THR A CA 1
ATOM 5581 C C . THR A 1 697 ? -34.75 -0.464 6.277 1 88.31 697 THR A C 1
ATOM 5583 O O . THR A 1 697 ? -35.188 0.479 6.934 1 88.31 697 THR A O 1
ATOM 5586 N N . ILE A 1 698 ? -34.469 -0.417 5.004 1 90.81 698 ILE A N 1
ATOM 5587 C CA . ILE A 1 698 ? -34.75 0.789 4.23 1 90.81 698 ILE A CA 1
ATOM 5588 C C . ILE A 1 698 ? -36.25 1.068 4.23 1 90.81 698 ILE A C 1
ATOM 5590 O O . ILE A 1 698 ? -36.656 2.223 4.34 1 90.81 698 ILE A O 1
ATOM 5594 N N . HIS A 1 699 ? -36.969 -0.014 4.109 1 87.62 699 HIS A N 1
ATOM 5595 C CA . HIS A 1 699 ? -38.406 0.117 4.07 1 87.62 699 HIS A CA 1
ATOM 5596 C C . HIS A 1 699 ? -38.938 0.727 5.359 1 87.62 699 HIS A C 1
ATOM 5598 O O . HIS A 1 699 ? -39.875 1.553 5.332 1 87.62 699 HIS A O 1
ATOM 5604 N N . ASP A 1 700 ? -38.406 0.361 6.473 1 85.88 700 ASP A N 1
ATOM 5605 C CA . ASP A 1 700 ? -38.812 0.938 7.754 1 85.88 700 ASP A CA 1
ATOM 5606 C C . ASP A 1 700 ? -38.531 2.441 7.785 1 85.88 700 ASP A C 1
ATOM 5608 O O . ASP A 1 700 ? -39.344 3.211 8.312 1 85.88 700 ASP A O 1
ATOM 5612 N N . ALA A 1 701 ? -37.438 2.836 7.289 1 88.5 701 ALA A N 1
ATOM 5613 C CA . ALA A 1 701 ? -37.062 4.25 7.262 1 88.5 701 ALA A CA 1
ATOM 5614 C C . ALA A 1 701 ? -38.031 5.047 6.387 1 88.5 701 ALA A C 1
ATOM 5616 O O . ALA A 1 701 ? -38.438 6.145 6.758 1 88.5 701 ALA A O 1
ATOM 5617 N N . ILE A 1 702 ? -38.344 4.488 5.25 1 88.75 702 ILE A N 1
ATOM 5618 C CA . ILE A 1 702 ? -39.25 5.168 4.312 1 88.75 702 ILE A CA 1
ATOM 5619 C C . ILE A 1 702 ? -40.625 5.293 4.926 1 88.75 702 ILE A C 1
ATOM 5621 O O . ILE A 1 702 ? -41.281 6.324 4.785 1 88.75 702 ILE A O 1
ATOM 5625 N N . LEU A 1 703 ? -41.094 4.195 5.559 1 84.25 703 LEU A N 1
ATOM 5626 C CA . LEU A 1 703 ? -42.406 4.234 6.211 1 84.25 703 LEU A CA 1
ATOM 5627 C C . LEU A 1 703 ? -42.406 5.285 7.316 1 84.25 703 LEU A C 1
ATOM 5629 O O . LEU A 1 703 ? -43.438 5.957 7.52 1 84.25 703 LEU A O 1
ATOM 5633 N N . ALA A 1 704 ? -41.375 5.402 7.992 1 82.62 704 ALA A N 1
ATOM 5634 C CA . ALA A 1 704 ? -41.25 6.406 9.047 1 82.62 704 ALA A CA 1
ATOM 5635 C C . ALA A 1 704 ? -41.344 7.82 8.469 1 82.62 704 ALA A C 1
ATOM 5637 O O . ALA A 1 704 ? -41.938 8.711 9.07 1 82.62 704 ALA A O 1
ATOM 5638 N N . ILE A 1 705 ? -40.719 8.047 7.398 1 85.06 705 ILE A N 1
ATOM 5639 C CA . ILE A 1 705 ? -40.719 9.352 6.734 1 85.06 705 ILE A CA 1
ATOM 5640 C C . ILE A 1 705 ? -42.125 9.703 6.258 1 85.06 705 ILE A C 1
ATOM 5642 O O . ILE A 1 705 ? -42.562 10.852 6.371 1 85.06 705 ILE A O 1
ATOM 5646 N N . LYS A 1 706 ? -42.75 8.656 5.707 1 81.88 706 LYS A N 1
ATOM 5647 C CA . LYS A 1 706 ? -44.094 8.883 5.176 1 81.88 706 LYS A CA 1
ATOM 5648 C C . LYS A 1 706 ? -45.094 9.117 6.305 1 81.88 706 LYS A C 1
ATOM 5650 O O . LYS A 1 706 ? -46.062 9.844 6.129 1 81.88 706 LYS A O 1
ATOM 5655 N N . SER A 1 707 ? -44.781 8.336 7.363 1 73.06 707 SER A N 1
ATOM 5656 C CA . SER A 1 707 ? -45.719 8.438 8.477 1 73.06 707 SER A CA 1
ATOM 5657 C C . SER A 1 707 ? -45.531 9.75 9.234 1 73.06 707 SER A C 1
ATOM 5659 O O . SER A 1 707 ? -44.406 10.25 9.344 1 73.06 707 SER A O 1
ATOM 5661 N N . LEU A 1 708 ? -45.906 11.062 8.906 1 55.12 708 LEU A N 1
ATOM 5662 C CA . LEU A 1 708 ? -45.781 12.359 9.57 1 55.12 708 LEU A CA 1
ATOM 5663 C C . LEU A 1 708 ? -45.188 12.211 10.961 1 55.12 708 LEU A C 1
ATOM 5665 O O . LEU A 1 708 ? -44.844 13.203 11.602 1 55.12 708 LEU A O 1
ATOM 5669 N N . SER A 1 709 ? -44.969 11.102 11.555 1 46.53 709 SER A N 1
ATOM 5670 C CA . SER A 1 709 ? -44.469 10.906 12.906 1 46.53 709 SER A CA 1
ATOM 5671 C C . SER A 1 709 ? -42.969 10.656 12.898 1 46.53 709 SER A C 1
ATOM 5673 O O . SER A 1 709 ? -42.406 10.281 13.922 1 46.53 709 SER A O 1
ATOM 5675 N N . GLY A 1 710 ? -42.406 10.773 11.773 1 47.28 710 GLY A N 1
ATOM 5676 C CA . GLY A 1 710 ? -40.969 10.57 11.742 1 47.28 710 GLY A CA 1
ATOM 5677 C C . GLY A 1 710 ? -40.188 11.727 12.336 1 47.28 710 GLY A C 1
ATOM 5678 O O . GLY A 1 710 ? -40.688 12.859 12.391 1 47.28 710 GLY A O 1
ATOM 5679 N N . PRO A 1 711 ? -39.125 11.492 13.102 1 49.25 711 PRO A N 1
ATOM 5680 C CA . PRO A 1 711 ? -38.344 12.555 13.734 1 49.25 711 PRO A CA 1
ATOM 5681 C C . PRO A 1 711 ? -37.75 13.539 12.719 1 49.25 711 PRO A C 1
ATOM 5683 O O . PRO A 1 711 ? -37.406 13.148 11.602 1 49.25 711 PRO A O 1
ATOM 5686 N N . GLU A 1 712 ? -38.156 14.773 12.703 1 51.88 712 GLU A N 1
ATOM 5687 C CA . GLU A 1 712 ? -37.531 15.812 11.891 1 51.88 712 GLU A CA 1
ATOM 5688 C C . GLU A 1 712 ? -36.312 16.422 12.586 1 51.88 712 GLU A C 1
ATOM 5690 O O . GLU A 1 712 ? -36.25 16.438 13.82 1 51.88 712 GLU A O 1
ATOM 5695 N N . PHE A 1 713 ? -35.25 16.562 11.789 1 48.69 713 PHE A N 1
ATOM 5696 C CA . PHE A 1 713 ? -34.062 17.219 12.297 1 48.69 713 PHE A CA 1
ATOM 5697 C C . PHE A 1 713 ? -34.406 18.531 12.984 1 48.69 713 PHE A C 1
ATOM 5699 O O . PHE A 1 713 ? -35.031 19.406 12.383 1 48.69 713 PHE A O 1
ATOM 5706 N N . ASN A 1 714 ? -34.5 18.562 14.359 1 45.94 714 ASN A N 1
ATOM 5707 C CA . ASN A 1 714 ? -34.688 19.828 15.055 1 45.94 714 ASN A CA 1
ATOM 5708 C C . ASN A 1 714 ? -33.375 20.562 15.297 1 45.94 714 ASN A C 1
ATOM 5710 O O . ASN A 1 714 ? -32.344 19.922 15.523 1 45.94 714 ASN A O 1
ATOM 5714 N N . LYS A 1 715 ? -33.219 21.781 14.828 1 46.62 715 LYS A N 1
ATOM 5715 C CA . LYS A 1 715 ? -32.094 22.688 14.977 1 46.62 715 LYS A CA 1
ATOM 5716 C C . LYS A 1 715 ? -31.422 22.5 16.328 1 46.62 715 LYS A C 1
ATOM 5718 O O . LYS A 1 715 ? -30.266 22.906 16.531 1 46.62 715 LYS A O 1
ATOM 5723 N N . THR A 1 716 ? -32.094 21.953 17.234 1 41.72 716 THR A N 1
ATOM 5724 C CA . THR A 1 716 ? -31.5 21.828 18.562 1 41.72 716 THR A CA 1
ATOM 5725 C C . THR A 1 716 ? -30.312 20.859 18.531 1 41.72 716 THR A C 1
ATOM 5727 O O . THR A 1 716 ? -29.562 20.781 19.5 1 41.72 716 THR A O 1
ATOM 5730 N N . PHE A 1 717 ? -30.297 20.109 17.484 1 42.31 717 PHE A N 1
ATOM 5731 C CA . PHE A 1 717 ? -29.266 19.094 17.453 1 42.31 717 PHE A CA 1
ATOM 5732 C C . PHE A 1 717 ? -27.938 19.672 17.016 1 42.31 717 PHE A C 1
ATOM 5734 O O . PHE A 1 717 ? -26.953 18.953 16.828 1 42.31 717 PHE A O 1
ATOM 5741 N N . ILE A 1 718 ? -27.922 20.875 16.719 1 42 718 ILE A N 1
ATOM 5742 C CA . ILE A 1 718 ? -26.688 21.484 16.266 1 42 718 ILE A CA 1
ATOM 5743 C C . ILE A 1 718 ? -25.719 21.641 17.438 1 42 718 ILE A C 1
ATOM 5745 O O . ILE A 1 718 ? -26.062 22.266 18.438 1 42 718 ILE A O 1
ATOM 5749 N N . PRO A 1 719 ? -24.891 20.797 17.609 1 40.84 719 PRO A N 1
ATOM 5750 C CA . PRO A 1 719 ? -23.938 21.188 18.641 1 40.84 719 PRO A CA 1
ATOM 5751 C C . PRO A 1 719 ? -23.703 22.703 18.703 1 40.84 719 PRO A C 1
ATOM 5753 O O . PRO A 1 719 ? -23.672 23.359 17.656 1 40.84 719 PRO A O 1
ATOM 5756 N N . GLN A 1 720 ? -24.297 23.344 19.703 1 35.47 720 GLN A N 1
ATOM 5757 C CA . GLN A 1 720 ? -23.969 24.766 19.812 1 35.47 720 GLN A CA 1
ATOM 5758 C C . GLN A 1 720 ? -22.547 25.047 19.344 1 35.47 720 GLN A C 1
ATOM 5760 O O . GLN A 1 720 ? -21.625 24.25 19.609 1 35.47 720 GLN A O 1
ATOM 5765 N N . PRO A 1 721 ? -22.578 25.75 18.266 1 37.53 721 PRO A N 1
ATOM 5766 C CA . PRO A 1 721 ? -21.188 26.156 17.984 1 37.53 721 PRO A CA 1
ATOM 5767 C C . PRO A 1 721 ? -20.359 26.328 19.25 1 37.53 721 PRO A C 1
ATOM 5769 O O . PRO A 1 721 ? -20.891 26.656 20.312 1 37.53 721 PRO A O 1
ATOM 5772 N N . ILE A 1 722 ? -19.406 25.594 19.422 1 37.09 722 ILE A N 1
ATOM 5773 C CA . ILE A 1 722 ? -18.547 25.828 20.562 1 37.09 722 ILE A CA 1
ATOM 5774 C C . ILE A 1 722 ? -18.547 27.312 20.938 1 37.09 722 ILE A C 1
ATOM 5776 O O . ILE A 1 722 ? -18.266 28.156 20.078 1 37.09 722 ILE A O 1
ATOM 5780 N N . ASP A 1 723 ? -19.484 27.688 21.828 1 35.69 723 ASP A N 1
ATOM 5781 C CA . ASP A 1 723 ? -19.375 29.047 22.344 1 35.69 723 ASP A CA 1
ATOM 5782 C C . ASP A 1 723 ? -17.906 29.438 22.531 1 35.69 723 ASP A C 1
ATOM 5784 O O . ASP A 1 723 ? -17.25 29 23.469 1 35.69 723 ASP A O 1
ATOM 5788 N N . LEU A 1 724 ? -17.391 29.734 21.5 1 37.72 724 LEU A N 1
ATOM 5789 C CA . LEU A 1 724 ? -16.016 30.25 21.453 1 37.72 724 LEU A CA 1
ATOM 5790 C C . LEU A 1 724 ? -15.805 31.328 22.5 1 37.72 724 LEU A C 1
ATOM 5792 O O . LEU A 1 724 ? -14.68 31.781 22.719 1 37.72 724 LEU A O 1
ATOM 5796 N N . THR A 1 725 ? -16.938 32 23.016 1 36.03 725 THR A N 1
ATOM 5797 C CA . THR A 1 725 ? -16.734 33.031 24.031 1 36.03 725 THR A CA 1
ATOM 5798 C C . THR A 1 725 ? -16.297 32.406 25.359 1 36.03 725 THR A C 1
ATOM 5800 O O . THR A 1 725 ? -15.859 33.094 26.281 1 36.03 725 THR A O 1
ATOM 5803 N N . LYS A 1 726 ? -17.062 31.391 25.812 1 37.66 726 LYS A N 1
ATOM 5804 C CA . LYS A 1 726 ? -16.719 31.047 27.188 1 37.66 726 LYS A CA 1
ATOM 5805 C C . LYS A 1 726 ? -15.25 30.625 27.297 1 37.66 726 LYS A C 1
ATOM 5807 O O . LYS A 1 726 ? -14.57 30.969 28.266 1 37.66 726 LYS A O 1
ATOM 5812 N N . LYS A 1 727 ? -14.773 29.328 27.109 1 36.53 727 LYS A N 1
ATOM 5813 C CA . LYS A 1 727 ? -13.438 28.891 27.5 1 36.53 727 LYS A CA 1
ATOM 5814 C C . LYS A 1 727 ? -12.445 29.031 26.359 1 36.53 727 LYS A C 1
ATOM 5816 O O . LYS A 1 727 ? -12.516 28.297 25.375 1 36.53 727 LYS A O 1
ATOM 5821 N N . ARG A 1 728 ? -12.016 30.156 26 1 37.41 728 ARG A N 1
ATOM 5822 C CA . ARG A 1 728 ? -10.953 30.391 25.031 1 37.41 728 ARG A CA 1
ATOM 5823 C C . ARG A 1 728 ? -10.062 29.172 24.891 1 37.41 728 ARG A C 1
ATOM 5825 O O . ARG A 1 728 ? -9.609 28.844 23.781 1 37.41 728 ARG A O 1
ATOM 5832 N N . GLY A 1 729 ? -9.234 28.812 25.906 1 34.84 729 GLY A N 1
ATOM 5833 C CA . GLY A 1 729 ? -8.109 27.906 25.859 1 34.84 729 GLY A CA 1
ATOM 5834 C C . GLY A 1 729 ? -8.508 26.484 25.516 1 34.84 729 GLY A C 1
ATOM 5835 O O . GLY A 1 729 ? -7.684 25.703 25.031 1 34.84 729 GLY A O 1
ATOM 5836 N N . SER A 1 730 ? -9.508 25.922 26.172 1 34.22 730 SER A N 1
ATOM 5837 C CA . SER A 1 730 ? -9.727 24.484 26.328 1 34.22 730 SER A CA 1
ATOM 5838 C C . SER A 1 730 ? -10.477 23.891 25.141 1 34.22 730 SER A C 1
ATOM 5840 O O . SER A 1 730 ? -10.75 22.688 25.109 1 34.22 730 SER A O 1
ATOM 5842 N N . ILE A 1 731 ? -11.023 24.703 24.469 1 35.91 731 ILE A N 1
ATOM 5843 C CA . ILE A 1 731 ? -12.016 24.094 23.594 1 35.91 731 ILE A CA 1
ATOM 5844 C C . ILE A 1 731 ? -11.328 23.109 22.641 1 35.91 731 ILE A C 1
ATOM 5846 O O . ILE A 1 731 ? -11.852 22.016 22.391 1 35.91 731 ILE A O 1
ATOM 5850 N N . PHE A 1 732 ? -10.406 23.797 22.047 1 38 732 PHE A N 1
ATOM 5851 C CA . PHE A 1 732 ? -9.906 23.031 20.922 1 38 732 PHE A CA 1
ATOM 5852 C C . PHE A 1 732 ? -9.172 21.781 21.391 1 38 732 PHE A C 1
ATOM 5854 O O . PHE A 1 732 ? -8.82 20.922 20.594 1 38 732 PHE A O 1
ATOM 5861 N N . TYR A 1 733 ? -8.586 21.984 22.625 1 37.56 733 TYR A N 1
ATOM 5862 C CA . TYR A 1 733 ? -7.934 20.734 23.016 1 37.56 733 TYR A CA 1
ATOM 5863 C C . TYR A 1 733 ? -8.961 19.672 23.391 1 37.56 733 TYR A C 1
ATOM 5865 O O . TYR A 1 733 ? -8.602 18.594 23.875 1 37.56 733 TYR A O 1
ATOM 5873 N N . GLN A 1 734 ? -10.062 20.172 23.594 1 34.62 734 GLN A N 1
ATOM 5874 C CA . GLN A 1 734 ? -10.992 19.078 23.844 1 34.62 734 GLN A CA 1
ATOM 5875 C C . GLN A 1 734 ? -11 18.078 22.688 1 34.62 734 GLN A C 1
ATOM 5877 O O . GLN A 1 734 ? -11.203 18.469 21.531 1 34.62 734 GLN A O 1
ATOM 5882 N N . SER A 1 735 ? -10.289 17.172 22.922 1 38.56 735 SER A N 1
ATOM 5883 C CA . SER A 1 735 ? -10.109 16.016 22.062 1 38.56 735 SER A CA 1
ATOM 5884 C C . SER A 1 735 ? -11.359 15.742 21.219 1 38.56 735 SER A C 1
ATOM 5886 O O . SER A 1 735 ? -12.469 15.742 21.75 1 38.56 735 SER A O 1
ATOM 5888 N N . GLN A 1 736 ? -11.328 16.109 20.016 1 38.88 736 GLN A N 1
ATOM 5889 C CA . GLN A 1 736 ? -12.352 15.555 19.141 1 38.88 736 GLN A CA 1
ATOM 5890 C C . GLN A 1 736 ? -12.93 14.266 19.719 1 38.88 736 GLN A C 1
ATOM 5892 O O . GLN A 1 736 ? -14.047 13.867 19.375 1 38.88 736 GLN A O 1
ATOM 5897 N N . MET A 1 737 ? -12.133 13.633 20.516 1 37.66 737 MET A N 1
ATOM 5898 C CA . MET A 1 737 ? -12.547 12.359 21.094 1 37.66 737 MET A CA 1
ATOM 5899 C C . MET A 1 737 ? -13.281 12.57 22.406 1 37.66 737 MET A C 1
ATOM 5901 O O . MET A 1 737 ? -13.695 11.602 23.047 1 37.66 737 MET A O 1
ATOM 5905 N N . ASP A 1 738 ? -13.133 13.672 23.062 1 36.72 738 ASP A N 1
ATOM 5906 C CA . ASP A 1 738 ? -13.805 13.758 24.359 1 36.72 738 ASP A CA 1
ATOM 5907 C C . ASP A 1 738 ? -15.312 13.922 24.188 1 36.72 738 ASP A C 1
ATOM 5909 O O . ASP A 1 738 ? -15.828 15.039 24.219 1 36.72 738 ASP A O 1
ATOM 5913 N N . TYR A 1 739 ? -15.898 13.156 23.641 1 34.78 739 TYR A N 1
ATOM 5914 C CA . TYR A 1 739 ? -17.344 13.016 23.547 1 34.78 739 TYR A CA 1
ATOM 5915 C C . TYR A 1 739 ? -17.969 12.938 24.938 1 34.78 739 TYR A C 1
ATOM 5917 O O . TYR A 1 739 ? -19.203 12.891 25.078 1 34.78 739 TYR A O 1
ATOM 5925 N N . ARG A 1 740 ? -17.266 12.68 26.094 1 34 740 ARG A N 1
ATOM 5926 C CA . ARG A 1 740 ? -17.969 12.531 27.359 1 34 740 ARG A CA 1
ATOM 5927 C C . ARG A 1 740 ? -18.484 13.875 27.859 1 34 740 ARG A C 1
ATOM 5929 O O . ARG A 1 740 ? -19.266 13.93 28.828 1 34 740 ARG A O 1
ATOM 5936 N N . ALA A 1 741 ? -17.781 14.906 27.516 1 31.02 741 ALA A N 1
ATOM 5937 C CA . ALA A 1 741 ? -18.172 16.047 28.344 1 31.02 741 ALA A CA 1
ATOM 5938 C C . ALA A 1 741 ? -19.359 16.781 27.75 1 31.02 741 ALA A C 1
ATOM 5940 O O . ALA A 1 741 ? -19.734 17.859 28.203 1 31.02 741 ALA A O 1
ATOM 5941 N N . VAL A 1 742 ? -19.609 16.719 26.5 1 31.55 742 VAL A N 1
ATOM 5942 C CA . VAL A 1 742 ? -20.859 17.406 26.234 1 31.55 742 VAL A CA 1
ATOM 5943 C C . VAL A 1 742 ? -21.953 16.859 27.172 1 31.55 742 VAL A C 1
ATOM 5945 O O . VAL A 1 742 ? -22.219 15.656 27.188 1 31.55 742 VAL A O 1
ATOM 5948 N N . ASP A 1 743 ? -22.141 17.469 28.25 1 28.78 743 ASP A N 1
ATOM 5949 C CA . ASP A 1 743 ? -23.406 17.344 28.969 1 28.78 743 ASP A CA 1
ATOM 5950 C C . ASP A 1 743 ? -24.578 17.141 28.016 1 28.78 743 ASP A C 1
ATOM 5952 O O . ASP A 1 743 ? -24.844 17.984 27.172 1 28.78 743 ASP A O 1
ATOM 5956 N N . SER A 1 744 ? -24.719 16.031 27.547 1 31.2 744 SER A N 1
ATOM 5957 C CA . SER A 1 744 ? -25.766 15.406 26.75 1 31.2 744 SER A CA 1
ATOM 5958 C C . SER A 1 744 ? -27.141 15.906 27.172 1 31.2 744 SER A C 1
ATOM 5960 O O . SER A 1 744 ? -27.719 15.406 28.141 1 31.2 744 SER A O 1
ATOM 5962 N N . GLU A 1 745 ? -27.344 17.172 27.391 1 29.69 745 GLU A N 1
ATOM 5963 C CA . GLU A 1 745 ? -28.797 17.281 27.406 1 29.69 745 GLU A CA 1
ATOM 5964 C C . GLU A 1 745 ? -29.406 16.719 26.109 1 29.69 745 GLU A C 1
ATOM 5966 O O . GLU A 1 745 ? -29.047 17.156 25.016 1 29.69 745 GLU A O 1
ATOM 5971 N N . ILE A 1 746 ? -29.609 15.438 26.047 1 32.19 746 ILE A N 1
ATOM 5972 C CA . ILE A 1 746 ? -30.438 14.789 25.047 1 32.19 746 ILE A CA 1
ATOM 5973 C C . ILE A 1 746 ? -31.547 15.75 24.594 1 32.19 746 ILE A C 1
ATOM 5975 O O . ILE A 1 746 ? -32.312 16.234 25.422 1 32.19 746 ILE A O 1
ATOM 5979 N N . PRO A 1 747 ? -31.359 16.375 23.547 1 30.5 747 PRO A N 1
ATOM 5980 C CA . PRO A 1 747 ? -32.5 17.203 23.188 1 30.5 747 PRO A CA 1
ATOM 5981 C C . PRO A 1 747 ? -33.844 16.453 23.328 1 30.5 747 PRO A C 1
ATOM 5983 O O . PRO A 1 747 ? -33.875 15.234 23.188 1 30.5 747 PRO A O 1
ATOM 5986 N N . GLU A 1 748 ? -34.688 16.984 24.078 1 29.06 748 GLU A N 1
ATOM 5987 C CA . GLU A 1 748 ? -36.062 16.5 24.234 1 29.06 748 GLU A CA 1
ATOM 5988 C C . GLU A 1 748 ? -36.75 16.375 22.875 1 29.06 748 GLU A C 1
ATOM 5990 O O . GLU A 1 748 ? -36.781 17.344 22.109 1 29.06 748 GLU A O 1
ATOM 5995 N N . VAL A 1 749 ? -36.562 15.359 22.141 1 29.84 749 VAL A N 1
ATOM 5996 C CA . VAL A 1 749 ? -37.375 15.047 20.969 1 29.84 749 VAL A CA 1
ATOM 5997 C C . VAL A 1 749 ? -38.844 15.188 21.281 1 29.84 749 VAL A C 1
ATOM 5999 O O . VAL A 1 749 ? -39.344 14.547 22.203 1 29.84 749 VAL A O 1
ATOM 6002 N N . THR A 1 750 ? -39.375 16.375 21.109 1 26.86 750 THR A N 1
ATOM 6003 C CA . THR A 1 750 ? -40.812 16.469 21.234 1 26.86 750 THR A CA 1
ATOM 6004 C C . THR A 1 750 ? -41.5 15.547 20.234 1 26.86 750 THR A C 1
ATOM 6006 O O . THR A 1 750 ? -41.281 15.672 19.016 1 26.86 750 THR A O 1
ATOM 6009 N N . ILE A 1 751 ? -41.812 14.406 20.609 1 26.12 751 ILE A N 1
ATOM 6010 C CA . ILE A 1 751 ? -42.75 13.547 19.875 1 26.12 751 ILE A CA 1
ATOM 6011 C C . ILE A 1 751 ? -44.125 14.227 19.797 1 26.12 751 ILE A C 1
ATOM 6013 O O . ILE A 1 751 ? -44.719 14.523 20.828 1 26.12 751 ILE A O 1
ATOM 6017 N N . TYR A 1 752 ? -44.344 15.078 18.859 1 22.42 752 TYR A N 1
ATOM 6018 C CA . TYR A 1 752 ? -45.719 15.531 18.75 1 22.42 752 TYR A CA 1
ATOM 6019 C C . TYR A 1 752 ? -46.688 14.352 18.688 1 22.42 752 TYR A C 1
ATOM 6021 O O . TYR A 1 752 ? -46.469 13.414 17.922 1 22.42 752 TYR A O 1
ATOM 6029 N N . ASP A 1 753 ? -47.469 14.141 19.781 1 23.09 753 ASP A N 1
ATOM 6030 C CA . ASP A 1 753 ? -48.688 13.367 19.766 1 23.09 753 ASP A CA 1
ATOM 6031 C C . ASP A 1 753 ? -49.688 13.93 18.766 1 23.09 753 ASP A C 1
ATOM 6033 O O . ASP A 1 753 ? -49.906 15.148 18.688 1 23.09 753 ASP A O 1
ATOM 6037 N N . MET B 1 1 ? -48.875 7.004 21.203 1 22.61 1 MET B N 1
ATOM 6038 C CA . MET B 1 1 ? -47.75 6.207 20.703 1 22.61 1 MET B CA 1
ATOM 6039 C C . MET B 1 1 ? -48.156 4.734 20.609 1 22.61 1 MET B C 1
ATOM 6041 O O . MET B 1 1 ? -48.25 4.043 21.625 1 22.61 1 MET B O 1
ATOM 6045 N N . GLU B 1 2 ? -49.062 4.508 19.766 1 25.98 2 GLU B N 1
ATOM 6046 C CA . GLU B 1 2 ? -49.562 3.129 19.75 1 25.98 2 GLU B CA 1
ATOM 6047 C C . GLU B 1 2 ? -48.406 2.143 19.531 1 25.98 2 GLU B C 1
ATOM 6049 O O . GLU B 1 2 ? -47.688 2.254 18.547 1 25.98 2 GLU B O 1
ATOM 6054 N N . VAL B 1 3 ? -47.844 1.63 20.594 1 31.34 3 VAL B N 1
ATOM 6055 C CA . VAL B 1 3 ? -46.938 0.489 20.734 1 31.34 3 VAL B CA 1
ATOM 6056 C C . VAL B 1 3 ? -47.406 -0.648 19.828 1 31.34 3 VAL B C 1
ATOM 6058 O O . VAL B 1 3 ? -48.562 -1.065 19.875 1 31.34 3 VAL B O 1
ATOM 6061 N N . LEU B 1 4 ? -46.969 -0.702 18.641 1 37 4 LEU B N 1
ATOM 6062 C CA . LEU B 1 4 ? -47.281 -1.817 17.75 1 37 4 LEU B CA 1
ATOM 6063 C C . LEU B 1 4 ? -47.25 -3.141 18.516 1 37 4 LEU B C 1
ATOM 6065 O O . LEU B 1 4 ? -46.312 -3.398 19.266 1 37 4 LEU B O 1
ATOM 6069 N N . HIS B 1 5 ? -48.406 -3.635 18.859 1 34.53 5 HIS B N 1
ATOM 6070 C CA 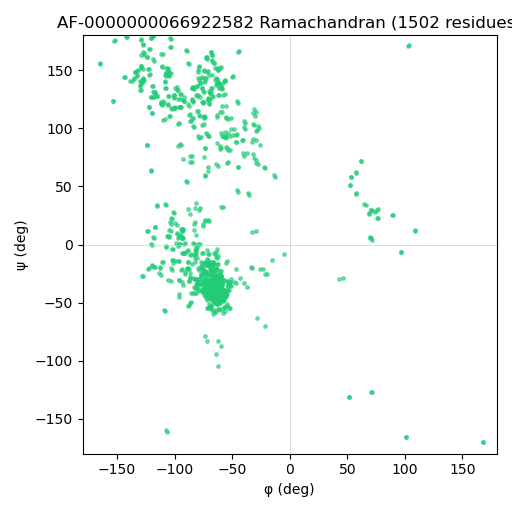. HIS B 1 5 ? -48.656 -4.934 19.484 1 34.53 5 HIS B CA 1
ATOM 6071 C C . HIS B 1 5 ? -47.938 -6.047 18.703 1 34.53 5 HIS B C 1
ATOM 6073 O O . HIS B 1 5 ? -47.656 -5.906 17.516 1 34.53 5 HIS B O 1
ATOM 6079 N N . GLU B 1 6 ? -47.406 -7.094 19.375 1 38.84 6 GLU B N 1
ATOM 6080 C CA . GLU B 1 6 ? -46.781 -8.344 18.969 1 38.84 6 GLU B CA 1
ATOM 6081 C C . GLU B 1 6 ? -47.438 -8.938 17.734 1 38.84 6 GLU B C 1
ATOM 6083 O O . GLU B 1 6 ? -46.812 -9.609 16.922 1 38.84 6 GLU B O 1
ATOM 6088 N N . GLU B 1 7 ? -48.719 -8.789 17.641 1 37.88 7 GLU B N 1
ATOM 6089 C CA . GLU B 1 7 ? -49.531 -9.492 16.641 1 37.88 7 GLU B CA 1
ATOM 6090 C C . GLU B 1 7 ? -49.219 -9 15.234 1 37.88 7 GLU B C 1
ATOM 6092 O O . GLU B 1 7 ? -49.625 -9.617 14.25 1 37.88 7 GLU B O 1
ATOM 6097 N N . ASP B 1 8 ? -48.938 -7.875 15.109 1 40.91 8 ASP B N 1
ATOM 6098 C CA . ASP B 1 8 ? -48.688 -7.379 13.758 1 40.91 8 ASP B CA 1
ATOM 6099 C C . ASP B 1 8 ? -47.375 -7.926 13.211 1 40.91 8 ASP B C 1
ATOM 6101 O O . ASP B 1 8 ? -46.719 -7.266 12.414 1 40.91 8 ASP B O 1
ATOM 6105 N N . ILE B 1 9 ? -46.969 -8.945 13.766 1 42.91 9 ILE B N 1
ATOM 6106 C CA . ILE B 1 9 ? -45.781 -9.719 13.344 1 42.91 9 ILE B CA 1
ATOM 6107 C C . ILE B 1 9 ? -45.969 -10.18 11.898 1 42.91 9 ILE B C 1
ATOM 6109 O O . ILE B 1 9 ? -47.031 -10.75 11.547 1 42.91 9 ILE B O 1
ATOM 6113 N N . ILE B 1 10 ? -45.188 -9.836 10.977 1 50.47 10 ILE B N 1
ATOM 6114 C CA . ILE B 1 10 ? -44.938 -9.953 9.547 1 50.47 10 ILE B CA 1
ATOM 6115 C C . ILE B 1 10 ? -45.094 -11.414 9.109 1 50.47 10 ILE B C 1
ATOM 6117 O O . ILE B 1 10 ? -44.469 -12.312 9.68 1 50.47 10 ILE B O 1
ATOM 6121 N N . THR B 1 11 ? -46.312 -11.742 8.625 1 50.62 11 THR B N 1
ATOM 6122 C CA . THR B 1 11 ? -46.438 -13.078 8.055 1 50.62 11 THR B CA 1
ATOM 6123 C C . THR B 1 11 ? -45.406 -13.312 6.965 1 50.62 11 THR B C 1
ATOM 6125 O O . THR B 1 11 ? -45.375 -12.586 5.965 1 50.62 11 THR B O 1
ATOM 6128 N N . PRO B 1 12 ? -44.469 -14.141 7.258 1 59.91 12 PRO B N 1
ATOM 6129 C CA . PRO B 1 12 ? -43.375 -14.43 6.293 1 59.91 12 PRO B CA 1
ATOM 6130 C C . PRO B 1 12 ? -43.906 -15.047 5 1 59.91 12 PRO B C 1
ATOM 6132 O O . PRO B 1 12 ? -44.938 -15.734 5.008 1 59.91 12 PRO B O 1
ATOM 6135 N N . ARG B 1 13 ? -43.344 -14.586 3.906 1 65.25 13 ARG B N 1
ATOM 6136 C CA . ARG B 1 13 ? -43.688 -15.164 2.609 1 65.25 13 ARG B CA 1
ATOM 6137 C C . ARG B 1 13 ? -43.438 -16.672 2.594 1 65.25 13 ARG B C 1
ATOM 6139 O O . ARG B 1 13 ? -42.469 -17.141 3.219 1 65.25 13 ARG B O 1
ATOM 6146 N N . LYS B 1 14 ? -44.281 -17.438 1.982 1 59.69 14 LYS B N 1
ATOM 6147 C CA . LYS B 1 14 ? -44.125 -18.891 1.905 1 59.69 14 LYS B CA 1
ATOM 6148 C C . LYS B 1 14 ? -43.594 -19.328 0.543 1 59.69 14 LYS B C 1
ATOM 6150 O O . LYS B 1 14 ? -43.156 -20.453 0.376 1 59.69 14 LYS B O 1
ATOM 6155 N N . THR B 1 15 ? -43.594 -18.391 -0.539 1 62.88 15 THR B N 1
ATOM 6156 C CA . THR B 1 15 ? -43.062 -18.734 -1.862 1 62.88 15 THR B CA 1
ATOM 6157 C C . THR B 1 15 ? -41.75 -18.016 -2.119 1 62.88 15 THR B C 1
ATOM 6159 O O . THR B 1 15 ? -41.469 -16.969 -1.532 1 62.88 15 THR B O 1
ATOM 6162 N N . PHE B 1 16 ? -40.938 -18.75 -2.838 1 69.62 16 PHE B N 1
ATOM 6163 C CA . PHE B 1 16 ? -39.625 -18.156 -3.102 1 69.62 16 PHE B CA 1
ATOM 6164 C C . PHE B 1 16 ? -39.5 -17.797 -4.574 1 69.62 16 PHE B C 1
ATOM 6166 O O . PHE B 1 16 ? -40.25 -18.281 -5.414 1 69.62 16 PHE B O 1
ATOM 6173 N N . LEU B 1 17 ? -38.656 -16.797 -4.961 1 68.31 17 LEU B N 1
ATOM 6174 C CA . LEU B 1 17 ? -38.312 -16.391 -6.316 1 68.31 17 LEU B CA 1
ATOM 6175 C C . LEU B 1 17 ? -36.812 -16.578 -6.566 1 68.31 17 LEU B C 1
ATOM 6177 O O . LEU B 1 17 ? -36 -16.297 -5.691 1 68.31 17 LEU B O 1
ATOM 6181 N N . THR B 1 18 ? -36.594 -17.266 -7.77 1 70.69 18 THR B N 1
ATOM 6182 C CA . THR B 1 18 ? -35.188 -17.266 -8.203 1 70.69 18 THR B CA 1
ATOM 6183 C C . THR B 1 18 ? -34.781 -15.883 -8.703 1 70.69 18 THR B C 1
ATOM 6185 O O . THR B 1 18 ? -35.656 -15.039 -8.984 1 70.69 18 THR B O 1
ATOM 6188 N N . GLN B 1 19 ? -33.562 -15.648 -8.727 1 77.62 19 GLN B N 1
ATOM 6189 C CA . GLN B 1 19 ? -33.062 -14.352 -9.188 1 77.62 19 GLN B CA 1
ATOM 6190 C C . GLN B 1 19 ? -33.5 -14.078 -10.625 1 77.62 19 GLN B C 1
ATOM 6192 O O . GLN B 1 19 ? -33.844 -12.938 -10.969 1 77.62 19 GLN B O 1
ATOM 6197 N N . GLU B 1 20 ? -33.406 -15.055 -11.391 1 76.69 20 GLU B N 1
ATOM 6198 C CA . GLU B 1 20 ? -33.812 -14.898 -12.789 1 76.69 20 GLU B CA 1
ATOM 6199 C C . GLU B 1 20 ? -35.281 -14.516 -12.891 1 76.69 20 GLU B C 1
ATOM 6201 O O . GLU B 1 20 ? -35.656 -13.648 -13.688 1 76.69 20 GLU B O 1
ATOM 6206 N N . GLN B 1 21 ? -36.125 -15.203 -12.141 1 71.88 21 GLN B N 1
ATOM 6207 C CA . GLN B 1 21 ? -37.531 -14.898 -12.109 1 71.88 21 GLN B CA 1
ATOM 6208 C C . GLN B 1 21 ? -37.781 -13.477 -11.602 1 71.88 21 GLN B C 1
ATOM 6210 O O . GLN B 1 21 ? -38.625 -12.758 -12.141 1 71.88 21 GLN B O 1
ATOM 6215 N N . PHE B 1 22 ? -37.094 -13.203 -10.617 1 79 22 PHE B N 1
ATOM 6216 C CA . PHE B 1 22 ? -37.188 -11.859 -10.055 1 79 22 PHE B CA 1
ATOM 6217 C C . PHE B 1 22 ? -36.812 -10.812 -11.102 1 79 22 PHE B C 1
ATOM 6219 O O . PHE B 1 22 ? -37.5 -9.797 -11.227 1 79 22 PHE B O 1
ATOM 6226 N N . ASP B 1 23 ? -35.781 -10.969 -11.836 1 78.5 23 ASP B N 1
ATOM 6227 C CA . ASP B 1 23 ? -35.312 -10.039 -12.852 1 78.5 23 ASP B CA 1
ATOM 6228 C C . ASP B 1 23 ? -36.344 -9.906 -13.984 1 78.5 23 ASP B C 1
ATOM 6230 O O . ASP B 1 23 ? -36.531 -8.82 -14.539 1 78.5 23 ASP B O 1
ATOM 6234 N N . ASN B 1 24 ? -36.875 -10.992 -14.258 1 72.31 24 ASN B N 1
ATOM 6235 C CA . ASN B 1 24 ? -37.875 -10.969 -15.312 1 72.31 24 ASN B CA 1
ATOM 6236 C C . ASN B 1 24 ? -39.125 -10.227 -14.875 1 72.31 24 ASN B C 1
ATOM 6238 O O . ASN B 1 24 ? -39.719 -9.445 -15.641 1 72.31 24 ASN B O 1
ATOM 6242 N N . ILE B 1 25 ? -39.531 -10.492 -13.633 1 69.31 25 ILE B N 1
ATOM 6243 C CA . ILE B 1 25 ? -40.75 -9.867 -13.102 1 69.31 25 ILE B CA 1
ATOM 6244 C C . ILE B 1 25 ? -40.562 -8.359 -13.023 1 69.31 25 ILE B C 1
ATOM 6246 O O . ILE B 1 25 ? -41.469 -7.594 -13.344 1 69.31 25 ILE B O 1
ATOM 6250 N N . HIS B 1 26 ? -39.438 -7.98 -12.711 1 76.44 26 HIS B N 1
ATOM 6251 C CA . HIS B 1 26 ? -39.219 -6.555 -12.484 1 76.44 26 HIS B CA 1
ATOM 6252 C C . HIS B 1 26 ? -38.469 -5.926 -13.648 1 76.44 26 HIS B C 1
ATOM 6254 O O . HIS B 1 26 ? -38 -4.789 -13.547 1 76.44 26 HIS B O 1
ATOM 6260 N N . GLN B 1 27 ? -38.188 -6.559 -14.734 1 73 27 GLN B N 1
ATOM 6261 C CA . GLN B 1 27 ? -37.594 -6.066 -15.969 1 73 27 GLN B CA 1
ATOM 6262 C C . GLN B 1 27 ? -36.188 -5.52 -15.727 1 73 27 GLN B C 1
ATOM 6264 O O . GLN B 1 27 ? -35.938 -4.32 -15.891 1 73 27 GLN B O 1
ATOM 6269 N N . PHE B 1 28 ? -35.375 -6.391 -15.5 1 79.88 28 PHE B N 1
ATOM 6270 C CA . PHE B 1 28 ? -33.969 -6.059 -15.258 1 79.88 28 PHE B CA 1
ATOM 6271 C C . PHE B 1 28 ? -33.312 -5.504 -16.516 1 79.88 28 PHE B C 1
ATOM 6273 O O . PHE B 1 28 ? -33.469 -6.066 -17.609 1 79.88 28 PHE B O 1
ATOM 6280 N N . LEU B 1 29 ? -32.656 -4.273 -16.359 1 76.62 29 LEU B N 1
ATOM 6281 C CA . LEU B 1 29 ? -32.062 -3.566 -17.484 1 76.62 29 LEU B CA 1
ATOM 6282 C C . LEU B 1 29 ? -30.547 -3.674 -17.453 1 76.62 29 LEU B C 1
ATOM 6284 O O . LEU B 1 29 ? -29.953 -3.818 -16.375 1 76.62 29 LEU B O 1
ATOM 6288 N N . PRO B 1 30 ? -29.969 -3.658 -18.656 1 74.62 30 PRO B N 1
ATOM 6289 C CA . PRO B 1 30 ? -28.5 -3.654 -18.703 1 74.62 30 PRO B CA 1
ATOM 6290 C C . PRO B 1 30 ? -27.891 -2.361 -18.172 1 74.62 30 PRO B C 1
ATOM 6292 O O . PRO B 1 30 ? -28.594 -1.353 -18.031 1 74.62 30 PRO B O 1
ATOM 6295 N N . PRO B 1 31 ? -26.656 -2.473 -17.781 1 76.38 31 PRO B N 1
ATOM 6296 C CA . PRO B 1 31 ? -26.016 -1.274 -17.234 1 76.38 31 PRO B CA 1
ATOM 6297 C C . PRO B 1 31 ? -25.906 -0.142 -18.25 1 76.38 31 PRO B C 1
ATOM 6299 O O . PRO B 1 31 ? -25.75 -0.396 -19.453 1 76.38 31 PRO B O 1
ATOM 6302 N N . PRO B 1 32 ? -26.109 1.048 -17.656 1 70.06 32 PRO B N 1
ATOM 6303 C CA . PRO B 1 32 ? -25.984 2.182 -18.578 1 70.06 32 PRO B CA 1
ATOM 6304 C C . PRO B 1 32 ? -24.594 2.297 -19.188 1 70.06 32 PRO B C 1
ATOM 6306 O O . PRO B 1 32 ? -23.594 2.004 -18.531 1 70.06 32 PRO B O 1
ATOM 6309 N N . LYS B 1 33 ? -24.484 2.402 -20.484 1 65.81 33 LYS B N 1
ATOM 6310 C CA . LYS B 1 33 ? -23.234 2.455 -21.219 1 65.81 33 LYS B CA 1
ATOM 6311 C C . LYS B 1 33 ? -22.516 3.785 -21 1 65.81 33 LYS B C 1
ATOM 6313 O O . LYS B 1 33 ? -23.109 4.852 -21.141 1 65.81 33 LYS B O 1
ATOM 6318 N N . SER B 1 34 ? -21.609 3.879 -20.031 1 64.56 34 SER B N 1
ATOM 6319 C CA . SER B 1 34 ? -20.859 5.125 -19.875 1 64.56 34 SER B CA 1
ATOM 6320 C C . SER B 1 34 ? -19.438 4.988 -20.406 1 64.56 34 SER B C 1
ATOM 6322 O O . SER B 1 34 ? -18.766 3.979 -20.156 1 64.56 34 SER B O 1
ATOM 6324 N N . SER B 1 35 ? -19.078 5.652 -21.531 1 62.88 35 SER B N 1
ATOM 6325 C CA . SER B 1 35 ? -17.734 5.629 -22.094 1 62.88 35 SER B CA 1
ATOM 6326 C C . SER B 1 35 ? -16.781 6.48 -21.266 1 62.88 35 SER B C 1
ATOM 6328 O O . SER B 1 35 ? -16.984 7.684 -21.109 1 62.88 35 SER B O 1
ATOM 6330 N N . ILE B 1 36 ? -15.875 5.895 -20.547 1 61.38 36 ILE B N 1
ATOM 6331 C CA . ILE B 1 36 ? -14.867 6.57 -19.719 1 61.38 36 ILE B CA 1
ATOM 6332 C C . ILE B 1 36 ? -14.117 7.59 -20.578 1 61.38 36 ILE B C 1
ATOM 6334 O O . ILE B 1 36 ? -13.82 8.695 -20.109 1 61.38 36 ILE B O 1
ATOM 6338 N N . ILE B 1 37 ? -13.891 7.305 -21.859 1 58.88 37 ILE B N 1
ATOM 6339 C CA . ILE B 1 37 ? -13.094 8.156 -22.734 1 58.88 37 ILE B CA 1
ATOM 6340 C C . ILE B 1 37 ? -13.875 9.43 -23.062 1 58.88 37 ILE B C 1
ATOM 6342 O O . ILE B 1 37 ? -13.305 10.523 -23.062 1 58.88 37 ILE B O 1
ATOM 6346 N N . SER B 1 38 ? -15.117 9.273 -23.266 1 61.06 38 SER B N 1
ATOM 6347 C CA . SER B 1 38 ? -15.914 10.438 -23.625 1 61.06 38 SER B CA 1
ATOM 6348 C C . SER B 1 38 ? -16.062 11.391 -22.453 1 61.06 38 SER B C 1
ATOM 6350 O O . SER B 1 38 ? -16.016 12.609 -22.609 1 61.06 38 SER B O 1
ATOM 6352 N N . LYS B 1 39 ? -16.062 10.82 -21.297 1 61.12 39 LYS B N 1
ATOM 6353 C CA . LYS B 1 39 ? -16.203 11.672 -20.125 1 61.12 39 LYS B CA 1
ATOM 6354 C C . LYS B 1 39 ? -14.914 12.422 -19.828 1 61.12 39 LYS B C 1
ATOM 6356 O O . LYS B 1 39 ? -14.945 13.586 -19.422 1 61.12 39 LYS B O 1
ATOM 6361 N N . PHE B 1 40 ? -13.859 11.633 -20 1 62.06 40 PHE B N 1
ATOM 6362 C CA . PHE B 1 40 ? -12.562 12.273 -19.797 1 62.06 40 PHE B CA 1
ATOM 6363 C C . PHE B 1 40 ? -12.367 13.406 -20.797 1 62.06 40 PHE B C 1
ATOM 6365 O O . PHE B 1 40 ? -11.859 14.477 -20.438 1 62.06 40 PHE B O 1
ATOM 6372 N N . GLY B 1 41 ? -12.703 13.219 -22.047 1 56.91 41 GLY B N 1
ATOM 6373 C CA . GLY B 1 41 ? -12.641 14.258 -23.062 1 56.91 41 GLY B CA 1
ATOM 6374 C C . GLY B 1 41 ? -13.523 15.445 -22.75 1 56.91 41 GLY B C 1
ATOM 6375 O O . GLY B 1 41 ? -13.102 16.594 -22.891 1 56.91 41 GLY B O 1
ATOM 6376 N N . LYS B 1 42 ? -14.656 15.203 -22.219 1 61.97 42 LYS B N 1
ATOM 6377 C CA . LYS B 1 42 ? -15.57 16.281 -21.875 1 61.97 42 LYS B CA 1
ATOM 6378 C C . LYS B 1 42 ? -15.07 17.062 -20.656 1 61.97 42 LYS B C 1
ATOM 6380 O O . LYS B 1 42 ? -15.25 18.281 -20.578 1 61.97 42 LYS B O 1
ATOM 6385 N N . PHE B 1 43 ? -14.406 16.297 -19.859 1 60.88 43 PHE B N 1
ATOM 6386 C CA . PHE B 1 43 ? -13.844 16.922 -18.672 1 60.88 43 PHE B CA 1
ATOM 6387 C C . PHE B 1 43 ? -12.75 17.906 -19.047 1 60.88 43 PHE B C 1
ATOM 6389 O O . PHE B 1 43 ? -12.664 19 -18.484 1 60.88 43 PHE B O 1
ATOM 6396 N N . LEU B 1 44 ? -11.922 17.5 -19.984 1 58.75 44 LEU B N 1
ATOM 6397 C CA . LEU B 1 44 ? -10.797 18.328 -20.391 1 58.75 44 LEU B CA 1
ATOM 6398 C C . LEU B 1 44 ? -11.289 19.516 -21.234 1 58.75 44 LEU B C 1
ATOM 6400 O O . LEU B 1 44 ? -10.688 20.594 -21.203 1 58.75 44 LEU B O 1
ATOM 6404 N N . THR B 1 45 ? -12.344 19.344 -21.938 1 60.31 45 THR B N 1
ATOM 6405 C CA . THR B 1 45 ? -12.781 20.359 -22.891 1 60.31 45 THR B CA 1
ATOM 6406 C C . THR B 1 45 ? -13.836 21.266 -22.281 1 60.31 45 THR B C 1
ATOM 6408 O O . THR B 1 45 ? -14.141 22.328 -22.812 1 60.31 45 THR B O 1
ATOM 6411 N N . LYS B 1 46 ? -14.344 20.812 -21.188 1 60.28 46 LYS B N 1
ATOM 6412 C CA . LYS B 1 46 ? -15.477 21.531 -20.625 1 60.28 46 LYS B CA 1
ATOM 6413 C C . LYS B 1 46 ? -15.102 23 -20.344 1 60.28 46 LYS B C 1
ATOM 6415 O O . LYS B 1 46 ? -15.867 23.906 -20.656 1 60.28 46 LYS B O 1
ATOM 6420 N N . PRO B 1 47 ? -13.953 23.219 -19.891 1 59.16 47 PRO B N 1
ATOM 6421 C CA . PRO B 1 47 ? -13.672 24.625 -19.609 1 59.16 47 PRO B CA 1
ATOM 6422 C C . PRO B 1 47 ? -13.469 25.453 -20.875 1 59.16 47 PRO B C 1
ATOM 6424 O O . PRO B 1 47 ? -13.609 26.688 -20.828 1 59.16 47 PRO B O 1
ATOM 6427 N N . PHE B 1 48 ? -13.109 24.812 -21.953 1 58.19 48 PHE B N 1
ATOM 6428 C CA . PHE B 1 48 ? -12.773 25.562 -23.156 1 58.19 48 PHE B CA 1
ATOM 6429 C C . PHE B 1 48 ? -13.977 25.656 -24.094 1 58.19 48 PHE B C 1
ATOM 6431 O O . PHE B 1 48 ? -13.836 26.016 -25.25 1 58.19 48 PHE B O 1
ATOM 6438 N N . GLY B 1 49 ? -15.039 25.094 -23.688 1 57.53 49 GLY B N 1
ATOM 6439 C CA . GLY B 1 49 ? -16.188 25.125 -24.578 1 57.53 49 GLY B CA 1
ATOM 6440 C C . GLY B 1 49 ? -16.719 26.516 -24.844 1 57.53 49 GLY B C 1
ATOM 6441 O O . GLY B 1 49 ? -17.234 26.797 -25.938 1 57.53 49 GLY B O 1
ATOM 6442 N N . SER B 1 50 ? -16.859 27.359 -23.828 1 62.78 50 SER B N 1
ATOM 6443 C CA . SER B 1 50 ? -17.328 28.734 -24.016 1 62.78 50 SER B CA 1
ATOM 6444 C C . SER B 1 50 ? -16.453 29.719 -23.266 1 62.78 50 SER B C 1
ATOM 6446 O O . SER B 1 50 ? -15.75 29.359 -22.328 1 62.78 50 SER B O 1
ATOM 6448 N N . ILE B 1 51 ? -16.266 30.891 -23.812 1 60.56 51 ILE B N 1
ATOM 6449 C CA . ILE B 1 51 ? -15.492 31.969 -23.203 1 60.56 51 ILE B CA 1
ATOM 6450 C C . ILE B 1 51 ? -15.984 32.219 -21.766 1 60.56 51 ILE B C 1
ATOM 6452 O O . ILE B 1 51 ? -15.188 32.469 -20.875 1 60.56 51 ILE B O 1
ATOM 6456 N N . THR B 1 52 ? -17.203 32.062 -21.578 1 60.72 52 THR B N 1
ATOM 6457 C CA . THR B 1 52 ? -17.781 32.25 -20.25 1 60.72 52 THR B CA 1
ATOM 6458 C C . THR B 1 52 ? -17.344 31.141 -19.297 1 60.72 52 THR B C 1
ATOM 6460 O O . THR B 1 52 ? -17.031 31.406 -18.141 1 60.72 52 THR B O 1
ATOM 6463 N N . LYS B 1 53 ? -17.297 30 -19.812 1 63.47 53 LYS B N 1
ATOM 6464 C CA . LYS B 1 53 ? -16.875 28.875 -18.984 1 63.47 53 LYS B CA 1
ATOM 6465 C C . LYS B 1 53 ? -15.398 28.984 -18.641 1 63.47 53 LYS B C 1
ATOM 6467 O O . LYS B 1 53 ? -14.984 28.625 -17.547 1 63.47 53 LYS B O 1
ATOM 6472 N N . PHE B 1 54 ? -14.719 29.578 -19.609 1 64.12 54 PHE B N 1
ATOM 6473 C CA . PHE B 1 54 ? -13.289 29.766 -19.375 1 64.12 54 PHE B CA 1
ATOM 6474 C C . PHE B 1 54 ? -13.047 30.859 -18.359 1 64.12 54 PHE B C 1
ATOM 6476 O O . PHE B 1 54 ? -12.195 30.719 -17.484 1 64.12 54 PHE B O 1
ATOM 6483 N N . LEU B 1 55 ? -13.805 31.969 -18.453 1 60.78 55 LEU B N 1
ATOM 6484 C CA . LEU B 1 55 ? -13.68 33.031 -17.469 1 60.78 55 LEU B CA 1
ATOM 6485 C C . LEU B 1 55 ? -14.102 32.562 -16.078 1 60.78 55 LEU B C 1
ATOM 6487 O O . LEU B 1 55 ? -13.469 32.906 -15.086 1 60.78 55 LEU B O 1
ATOM 6491 N N . TYR B 1 56 ? -15.086 31.734 -16.078 1 62.03 56 TYR B N 1
ATOM 6492 C CA . TYR B 1 56 ? -15.5 31.125 -14.82 1 62.03 56 TYR B CA 1
ATOM 6493 C C . TYR B 1 56 ? -14.406 30.234 -14.258 1 62.03 56 TYR B C 1
ATOM 6495 O O . TYR B 1 56 ? -14.195 30.188 -13.047 1 62.03 56 TYR B O 1
ATOM 6503 N N . PHE B 1 57 ? -13.766 29.734 -15.203 1 63.06 57 PHE B N 1
ATOM 6504 C CA . PHE B 1 57 ? -12.648 28.875 -14.812 1 63.06 57 PHE B CA 1
ATOM 6505 C C . PHE B 1 57 ? -11.531 29.719 -14.195 1 63.06 57 PHE B C 1
ATOM 6507 O O . PHE B 1 57 ? -10.977 29.344 -13.156 1 63.06 57 PHE B O 1
ATOM 6514 N N . ILE B 1 58 ? -11.305 30.891 -14.727 1 63.16 58 ILE B N 1
ATOM 6515 C CA . ILE B 1 58 ? -10.258 31.781 -14.219 1 63.16 58 ILE B CA 1
ATOM 6516 C C . ILE B 1 58 ? -10.68 32.375 -12.883 1 63.16 58 ILE B C 1
ATOM 6518 O O . ILE B 1 58 ? -9.883 32.469 -11.953 1 63.16 58 ILE B O 1
ATOM 6522 N N . ILE B 1 59 ? -11.945 32.719 -12.805 1 64.81 59 ILE B N 1
ATOM 6523 C CA . ILE B 1 59 ? -12.453 33.312 -11.578 1 64.81 59 ILE B CA 1
ATOM 6524 C C . ILE B 1 59 ? -12.492 32.281 -10.469 1 64.81 59 ILE B C 1
ATOM 6526 O O . ILE B 1 59 ? -12.242 32.594 -9.297 1 64.81 59 ILE B O 1
ATOM 6530 N N . SER B 1 60 ? -12.703 31.062 -10.93 1 70.44 60 SER B N 1
ATOM 6531 C CA . SER B 1 60 ? -12.734 30 -9.938 1 70.44 60 SER B CA 1
ATOM 6532 C C . SER B 1 60 ? -11.336 29.719 -9.383 1 70.44 60 SER B C 1
ATOM 6534 O O . SER B 1 60 ? -11.203 29.188 -8.273 1 70.44 60 SER B O 1
ATOM 6536 N N . PHE B 1 61 ? -10.414 30.297 -10.102 1 77.81 61 PHE B N 1
ATOM 6537 C CA . PHE B 1 61 ? -9.023 30.094 -9.703 1 77.81 61 PHE B CA 1
ATOM 6538 C C . PHE B 1 61 ? -8.586 31.156 -8.695 1 77.81 61 PHE B C 1
ATOM 6540 O O . PHE B 1 61 ? -7.574 30.984 -8.016 1 77.81 61 PHE B O 1
ATOM 6547 N N . VAL B 1 62 ? -9.422 32.281 -8.586 1 85.44 62 VAL B N 1
ATOM 6548 C CA . VAL B 1 62 ? -9.117 33.375 -7.656 1 85.44 62 VAL B CA 1
ATOM 6549 C C . VAL B 1 62 ? -10.305 33.594 -6.723 1 85.44 62 VAL B C 1
ATOM 6551 O O . VAL B 1 62 ? -11.062 34.562 -6.891 1 85.44 62 VAL B O 1
ATOM 6554 N N . PRO B 1 63 ? -10.336 32.844 -5.68 1 84.88 63 PRO B N 1
ATOM 6555 C CA . PRO B 1 63 ? -11.5 32.812 -4.789 1 84.88 63 PRO B CA 1
ATOM 6556 C C . PRO B 1 63 ? -11.812 34.188 -4.172 1 84.88 63 PRO B C 1
ATOM 6558 O O . PRO B 1 63 ? -12.945 34.438 -3.766 1 84.88 63 PRO B O 1
ATOM 6561 N N . ILE B 1 64 ? -10.852 35.094 -4.086 1 86.62 64 ILE B N 1
ATOM 6562 C CA . ILE B 1 64 ? -11.094 36.406 -3.492 1 86.62 64 ILE B CA 1
ATOM 6563 C C . ILE B 1 64 ? -12.188 37.125 -4.27 1 86.62 64 ILE B C 1
ATOM 6565 O O . ILE B 1 64 ? -12.938 37.938 -3.699 1 86.62 64 ILE B O 1
ATOM 6569 N N . LEU B 1 65 ? -12.312 36.875 -5.512 1 82.31 65 LEU B N 1
ATOM 6570 C CA . LEU B 1 65 ? -13.281 37.562 -6.375 1 82.31 65 LEU B CA 1
ATOM 6571 C C . LEU B 1 65 ? -14.703 37.062 -6.066 1 82.31 65 LEU B C 1
ATOM 6573 O O . LEU B 1 65 ? -15.672 37.75 -6.387 1 82.31 65 LEU B O 1
ATOM 6577 N N . ARG B 1 66 ? -14.789 35.969 -5.383 1 79.5 66 ARG B N 1
ATOM 6578 C CA . ARG B 1 66 ? -16.094 35.406 -5.055 1 79.5 66 ARG B CA 1
ATOM 6579 C C . ARG B 1 66 ? -16.531 35.844 -3.656 1 79.5 66 ARG B C 1
ATOM 6581 O O . ARG B 1 66 ? -17.672 36.25 -3.455 1 79.5 66 ARG B O 1
ATOM 6588 N N . TRP B 1 67 ? -15.648 35.781 -2.662 1 81.25 67 TRP B N 1
ATOM 6589 C CA . TRP B 1 67 ? -16.094 36 -1.287 1 81.25 67 TRP B CA 1
ATOM 6590 C C . TRP B 1 67 ? -15.984 37.469 -0.908 1 81.25 67 TRP B C 1
ATOM 6592 O O . TRP B 1 67 ? -16.719 37.938 -0.044 1 81.25 67 TRP B O 1
ATOM 6602 N N . LEU B 1 68 ? -15.094 38.344 -1.554 1 85.31 68 LEU B N 1
ATOM 6603 C CA . LEU B 1 68 ? -14.883 39.719 -1.146 1 85.31 68 LEU B CA 1
ATOM 6604 C C . LEU B 1 68 ? -16.125 40.562 -1.411 1 85.31 68 LEU B C 1
ATOM 6606 O O . LEU B 1 68 ? -16.531 41.375 -0.567 1 85.31 68 LEU B O 1
ATOM 6610 N N . PRO B 1 69 ? -16.781 40.312 -2.586 1 79.69 69 PRO B N 1
ATOM 6611 C CA . PRO B 1 69 ? -18 41.094 -2.838 1 79.69 69 PRO B CA 1
ATOM 6612 C C . PRO B 1 69 ? -19.141 40.719 -1.911 1 79.69 69 PRO B C 1
ATOM 6614 O O . PRO B 1 69 ? -20.047 41.531 -1.667 1 79.69 69 PRO B O 1
ATOM 6617 N N . ASN B 1 70 ? -19.094 39.531 -1.353 1 81.75 70 ASN B N 1
ATOM 6618 C CA . ASN B 1 70 ? -20.141 39.062 -0.451 1 81.75 70 ASN B CA 1
ATOM 6619 C C . ASN B 1 70 ? -19.734 39.25 1.012 1 81.75 70 ASN B C 1
ATOM 6621 O O . ASN B 1 70 ? -20.375 38.656 1.903 1 81.75 70 ASN B O 1
ATOM 6625 N N . TYR B 1 71 ? -18.75 40.062 1.209 1 88 71 TYR B N 1
ATOM 6626 C CA . TYR B 1 71 ? -18.234 40.281 2.559 1 88 71 TYR B CA 1
ATOM 6627 C C . TYR B 1 71 ? -19.188 41.156 3.361 1 88 71 TYR B C 1
ATOM 6629 O O . TYR B 1 71 ? -19.594 42.219 2.898 1 88 71 TYR B O 1
ATOM 6637 N N . SER B 1 72 ? -19.625 40.625 4.477 1 87.56 72 SER B N 1
ATOM 6638 C CA . SER B 1 72 ? -20.484 41.406 5.367 1 87.56 72 SER B CA 1
ATOM 6639 C C . SER B 1 72 ? -19.672 42.281 6.297 1 87.56 72 SER B C 1
ATOM 6641 O O . SER B 1 72 ? -19.109 41.812 7.289 1 87.56 72 SER B O 1
ATOM 6643 N N . ILE B 1 73 ? -19.641 43.531 6.152 1 87.56 73 ILE B N 1
ATOM 6644 C CA . ILE B 1 73 ? -18.844 44.469 6.922 1 87.56 73 ILE B CA 1
ATOM 6645 C C . ILE B 1 73 ? -19.359 44.531 8.352 1 87.56 73 ILE B C 1
ATOM 6647 O O . ILE B 1 73 ? -18.578 44.594 9.305 1 87.56 73 ILE B O 1
ATOM 6651 N N . LYS B 1 74 ? -20.625 44.469 8.516 1 86.19 74 LYS B N 1
ATOM 6652 C CA . LYS B 1 74 ? -21.234 44.625 9.836 1 86.19 74 LYS B CA 1
ATOM 6653 C C . LYS B 1 74 ? -20.984 43.406 10.711 1 86.19 74 LYS B C 1
ATOM 6655 O O . LYS B 1 74 ? -20.688 43.562 11.906 1 86.19 74 LYS B O 1
ATOM 6660 N N . ASN B 1 75 ? -20.922 42.312 10.125 1 86.06 75 ASN B N 1
ATOM 6661 C CA . ASN B 1 75 ? -20.859 41.094 10.93 1 86.06 75 ASN B CA 1
ATOM 6662 C C . ASN B 1 75 ? -19.453 40.5 10.992 1 86.06 75 ASN B C 1
ATOM 6664 O O . ASN B 1 75 ? -19.125 39.75 11.898 1 86.06 75 ASN B O 1
ATOM 6668 N N . SER B 1 76 ? -18.594 40.875 10.023 1 89.31 76 SER B N 1
ATOM 6669 C CA . SER B 1 76 ? -17.344 40.156 9.914 1 89.31 76 SER B CA 1
ATOM 6670 C C . SER B 1 76 ? -16.141 41.062 10.148 1 89.31 76 SER B C 1
ATOM 6672 O O . SER B 1 76 ? -15.07 40.625 10.547 1 89.31 76 SER B O 1
ATOM 6674 N N . LEU B 1 77 ? -16.25 42.344 10.039 1 92.12 77 LEU B N 1
ATOM 6675 C CA . LEU B 1 77 ? -15.109 43.25 10.023 1 92.12 77 LEU B CA 1
ATOM 6676 C C . LEU B 1 77 ? -14.477 43.344 11.406 1 92.12 77 LEU B C 1
ATOM 6678 O O . LEU B 1 77 ? -13.25 43.312 11.539 1 92.12 77 LEU B O 1
ATOM 6682 N N . THR B 1 78 ? -15.281 43.531 12.406 1 90.06 78 THR B N 1
ATOM 6683 C CA . THR B 1 78 ? -14.742 43.688 13.758 1 90.06 78 THR B CA 1
ATOM 6684 C C . THR B 1 78 ? -13.984 42.406 14.172 1 90.06 78 THR B C 1
ATOM 6686 O O . THR B 1 78 ? -12.906 42.5 14.766 1 90.06 78 THR B O 1
ATOM 6689 N N . GLY B 1 79 ? -14.523 41.312 13.898 1 90.56 79 GLY B N 1
ATOM 6690 C CA . GLY B 1 79 ? -13.859 40.031 14.211 1 90.56 79 GLY B CA 1
ATOM 6691 C C . GLY B 1 79 ? -12.57 39.844 13.43 1 90.56 79 GLY B C 1
ATOM 6692 O O . GLY B 1 79 ? -11.562 39.406 13.984 1 90.56 79 GLY B O 1
ATOM 6693 N N . ASP B 1 80 ? -12.602 40.188 12.219 1 94.25 80 ASP B N 1
ATOM 6694 C CA . ASP B 1 80 ? -11.43 40 11.359 1 94.25 80 ASP B CA 1
ATOM 6695 C C . ASP B 1 80 ? -10.312 40.969 11.758 1 94.25 80 ASP B C 1
ATOM 6697 O O . ASP B 1 80 ? -9.133 40.625 11.695 1 94.25 80 ASP B O 1
ATOM 6701 N N . ILE B 1 81 ? -10.672 42.156 12.164 1 93.62 81 ILE B N 1
ATOM 6702 C CA . ILE B 1 81 ? -9.68 43.125 12.602 1 93.62 81 ILE B CA 1
ATOM 6703 C C . ILE B 1 81 ? -9.023 42.656 13.898 1 93.62 81 ILE B C 1
ATOM 6705 O O . ILE B 1 81 ? -7.793 42.688 14.016 1 93.62 81 ILE B O 1
ATOM 6709 N N . MET B 1 82 ? -9.82 42.25 14.789 1 90.88 82 MET B N 1
ATOM 6710 C CA . MET B 1 82 ? -9.305 41.781 16.078 1 90.88 82 MET B CA 1
ATOM 6711 C C . MET B 1 82 ? -8.406 40.562 15.898 1 90.88 82 MET B C 1
ATOM 6713 O O . MET B 1 82 ? -7.316 40.5 16.469 1 90.88 82 MET B O 1
ATOM 6717 N N . ALA B 1 83 ? -8.898 39.656 15.133 1 93.12 83 ALA B N 1
ATOM 6718 C CA . ALA B 1 83 ? -8.109 38.469 14.859 1 93.12 83 ALA B CA 1
ATOM 6719 C C . ALA B 1 83 ? -6.816 38.812 14.125 1 93.12 83 ALA B C 1
ATOM 6721 O O . ALA B 1 83 ? -5.746 38.312 14.477 1 93.12 83 ALA B O 1
ATOM 6722 N N . GLY B 1 84 ? -6.918 39.625 13.141 1 94.69 84 GLY B N 1
ATOM 6723 C CA . GLY B 1 84 ? -5.762 40.031 12.352 1 94.69 84 GLY B CA 1
ATOM 6724 C C . GLY B 1 84 ? -4.68 40.719 13.172 1 94.69 84 GLY B C 1
ATOM 6725 O O . GLY B 1 84 ? -3.496 40.406 13.023 1 94.69 84 GLY B O 1
ATOM 6726 N N . ILE B 1 85 ? -5.051 41.562 14.016 1 92 85 ILE B N 1
ATOM 6727 C CA . ILE B 1 85 ? -4.105 42.281 14.852 1 92 85 ILE B CA 1
ATOM 6728 C C . ILE B 1 85 ? -3.443 41.312 15.836 1 92 85 ILE B C 1
ATOM 6730 O O . ILE B 1 85 ? -2.221 41.344 16 1 92 85 ILE B O 1
ATOM 6734 N N . THR B 1 86 ? -4.273 40.531 16.422 1 89.62 86 THR B N 1
ATOM 6735 C CA . THR B 1 86 ? -3.748 39.562 17.391 1 89.62 86 THR B CA 1
ATOM 6736 C C . THR B 1 86 ? -2.76 38.594 16.734 1 89.62 86 THR B C 1
ATOM 6738 O O . THR B 1 86 ? -1.663 38.375 17.25 1 89.62 86 THR B O 1
ATOM 6741 N N . ILE B 1 87 ? -3.152 38.062 15.641 1 92.56 87 ILE B N 1
ATOM 6742 C CA . ILE B 1 87 ? -2.303 37.094 14.938 1 92.56 87 ILE B CA 1
ATOM 6743 C C . ILE B 1 87 ? -1.041 37.781 14.438 1 92.56 87 ILE B C 1
ATOM 6745 O O . ILE B 1 87 ? 0.045 37.219 14.445 1 92.56 87 ILE B O 1
ATOM 6749 N N . GLY B 1 88 ? -1.194 39.031 13.922 1 93.5 88 GLY B N 1
ATOM 6750 C CA . GLY B 1 88 ? -0.034 39.781 13.484 1 93.5 88 GLY B CA 1
ATOM 6751 C C . GLY B 1 88 ? 0.999 39.969 14.578 1 93.5 88 GLY B C 1
ATOM 6752 O O . GLY B 1 88 ? 2.197 39.812 14.344 1 93.5 88 GLY B O 1
ATOM 6753 N N . ILE B 1 89 ? 0.566 40.25 15.695 1 89.12 89 ILE B N 1
ATOM 6754 C CA . ILE B 1 89 ? 1.443 40.5 16.844 1 89.12 89 ILE B CA 1
ATOM 6755 C C . ILE B 1 89 ? 2.131 39.188 17.25 1 89.12 89 ILE B C 1
ATOM 6757 O O . ILE B 1 89 ? 3.324 39.188 17.562 1 89.12 89 ILE B O 1
ATOM 6761 N N . VAL B 1 90 ? 1.385 38.156 17.219 1 87.56 90 VAL B N 1
ATOM 6762 C CA . VAL B 1 90 ? 1.924 36.875 17.609 1 87.56 90 VAL B CA 1
ATOM 6763 C C . VAL B 1 90 ? 2.912 36.375 16.562 1 87.56 90 VAL B C 1
ATOM 6765 O O . VAL B 1 90 ? 3.912 35.719 16.891 1 87.56 90 VAL B O 1
ATOM 6768 N N . GLN B 1 91 ? 2.74 36.656 15.328 1 92.25 91 GLN B N 1
ATOM 6769 C CA . GLN B 1 91 ? 3.547 36.156 14.219 1 92.25 91 GLN B CA 1
ATOM 6770 C C . GLN B 1 91 ? 4.902 36.875 14.164 1 92.25 91 GLN B C 1
ATOM 6772 O O . GLN B 1 91 ? 5.84 36.375 13.547 1 92.25 91 GLN B O 1
ATOM 6777 N N . VAL B 1 92 ? 5.02 38 14.75 1 90.62 92 VAL B N 1
ATOM 6778 C CA . VAL B 1 92 ? 6.262 38.75 14.688 1 90.62 92 VAL B CA 1
ATOM 6779 C C . VAL B 1 92 ? 7.379 38 15.383 1 90.62 92 VAL B C 1
ATOM 6781 O O . VAL B 1 92 ? 8.375 37.594 14.758 1 90.62 92 VAL B O 1
ATOM 6784 N N . PRO B 1 93 ? 7.191 37.688 16.656 1 87.94 93 PRO B N 1
ATOM 6785 C CA . PRO B 1 93 ? 8.25 36.906 17.312 1 87.94 93 PRO B CA 1
ATOM 6786 C C . PRO B 1 93 ? 8.453 35.531 16.672 1 87.94 93 PRO B C 1
ATOM 6788 O O . PRO B 1 93 ? 9.586 35.062 16.562 1 87.94 93 PRO B O 1
ATOM 6791 N N . GLN B 1 94 ? 7.43 34.906 16.234 1 89.06 94 GLN B N 1
ATOM 6792 C CA . GLN B 1 94 ? 7.523 33.594 15.609 1 89.06 94 GLN B CA 1
ATOM 6793 C C . GLN B 1 94 ? 8.297 33.656 14.289 1 89.06 94 GLN B C 1
ATOM 6795 O O . GLN B 1 94 ? 9.133 32.781 14.008 1 89.06 94 GLN B O 1
ATOM 6800 N N . GLY B 1 95 ? 7.941 34.656 13.555 1 91.38 95 GLY B N 1
ATOM 6801 C CA . GLY B 1 95 ? 8.648 34.844 12.297 1 91.38 95 GLY B CA 1
ATOM 6802 C C . GLY B 1 95 ? 10.148 35 12.469 1 91.38 95 GLY B C 1
ATOM 6803 O O . GLY B 1 95 ? 10.93 34.406 11.711 1 91.38 95 GLY B O 1
ATOM 6804 N N . ILE B 1 96 ? 10.523 35.719 13.438 1 88.56 96 ILE B N 1
ATOM 6805 C CA . ILE B 1 96 ? 11.938 35.938 13.734 1 88.56 96 ILE B CA 1
ATOM 6806 C C . ILE B 1 96 ? 12.586 34.656 14.188 1 88.56 96 ILE B C 1
ATOM 6808 O O . ILE B 1 96 ? 13.648 34.281 13.695 1 88.56 96 ILE B O 1
ATOM 6812 N N . ALA B 1 97 ? 11.906 34 15.047 1 89.31 97 ALA B N 1
ATOM 6813 C CA . ALA B 1 97 ? 12.422 32.75 15.609 1 89.31 97 ALA B CA 1
ATOM 6814 C C . ALA B 1 97 ? 12.562 31.688 14.531 1 89.31 97 ALA B C 1
ATOM 6816 O O . ALA B 1 97 ? 13.562 30.953 14.5 1 89.31 97 ALA B O 1
ATOM 6817 N N . TYR B 1 98 ? 11.641 31.562 13.625 1 93.31 98 TYR B N 1
ATOM 6818 C CA . TYR B 1 98 ? 11.633 30.5 12.625 1 93.31 98 TYR B CA 1
ATOM 6819 C C . TYR B 1 98 ? 12.648 30.766 11.523 1 93.31 98 TYR B C 1
ATOM 6821 O O . TYR B 1 98 ? 13.156 29.844 10.891 1 93.31 98 TYR B O 1
ATOM 6829 N N . ALA B 1 99 ? 12.953 32.062 11.312 1 92.88 99 ALA B N 1
ATOM 6830 C CA . ALA B 1 99 ? 14.023 32.406 10.375 1 92.88 99 ALA B CA 1
ATOM 6831 C C . ALA B 1 99 ? 15.359 31.828 10.844 1 92.88 99 ALA B C 1
ATOM 6833 O O . ALA B 1 99 ? 16.156 31.344 10.031 1 92.88 99 ALA B O 1
ATOM 6834 N N . LEU B 1 100 ? 15.539 31.891 12.062 1 87.12 100 LEU B N 1
ATOM 6835 C CA . LEU B 1 100 ? 16.781 31.359 12.633 1 87.12 100 LEU B CA 1
ATOM 6836 C C . LEU B 1 100 ? 16.828 29.844 12.5 1 87.12 100 LEU B C 1
ATOM 6838 O O . LEU B 1 100 ? 17.906 29.266 12.32 1 87.12 100 LEU B O 1
ATOM 6842 N N . LEU B 1 101 ? 15.703 29.234 12.594 1 87.94 101 LEU B N 1
ATOM 6843 C CA . LEU B 1 101 ? 15.609 27.797 12.398 1 87.94 101 LEU B CA 1
ATOM 6844 C C . LEU B 1 101 ? 15.992 27.422 10.969 1 87.94 101 LEU B C 1
ATOM 6846 O O . LEU B 1 101 ? 16.547 26.344 10.734 1 87.94 101 LEU B O 1
ATOM 6850 N N . THR B 1 102 ? 15.719 28.25 10.031 1 93.06 102 THR B N 1
ATOM 6851 C CA . THR B 1 102 ? 16.062 28.078 8.625 1 93.06 102 THR B CA 1
ATOM 6852 C C . THR B 1 102 ? 17.531 28.422 8.375 1 93.06 102 THR B C 1
ATOM 6854 O O . THR B 1 102 ? 18.109 28 7.379 1 93.06 102 THR B O 1
ATOM 6857 N N . GLY B 1 103 ? 18.125 29.203 9.266 1 89.75 103 GLY B N 1
ATOM 6858 C CA . GLY B 1 103 ? 19.516 29.625 9.148 1 89.75 103 GLY B CA 1
ATOM 6859 C C . GLY B 1 103 ? 19.688 30.922 8.375 1 89.75 103 GLY B C 1
ATOM 6860 O O . GLY B 1 103 ? 20.719 31.141 7.738 1 89.75 103 GLY B O 1
ATOM 6861 N N . VAL B 1 104 ? 18.672 31.734 8.367 1 92.81 104 VAL B N 1
ATOM 6862 C CA . VAL B 1 104 ? 18.734 33 7.656 1 92.81 104 VAL B CA 1
ATOM 6863 C C . VAL B 1 104 ? 18.516 34.156 8.633 1 92.81 104 VAL B C 1
ATOM 6865 O O . VAL B 1 104 ? 18.219 33.938 9.812 1 92.81 104 VAL B O 1
ATOM 6868 N N . ASP B 1 105 ? 18.594 35.344 8.117 1 90.25 105 ASP B N 1
ATOM 6869 C CA . ASP B 1 105 ? 18.406 36.5 8.961 1 90.25 105 ASP B CA 1
ATOM 6870 C C . ASP B 1 105 ? 16.953 36.656 9.383 1 90.25 105 ASP B C 1
ATOM 6872 O O . ASP B 1 105 ? 16.047 36.281 8.633 1 90.25 105 ASP B O 1
ATOM 6876 N N . PRO B 1 106 ? 16.672 37.188 10.539 1 89.25 106 PRO B N 1
ATOM 6877 C CA . PRO B 1 106 ? 15.328 37.281 11.125 1 89.25 106 PRO B CA 1
ATOM 6878 C C . PRO B 1 106 ? 14.344 38.031 10.219 1 89.25 106 PRO B C 1
ATOM 6880 O O . PRO B 1 106 ? 13.156 37.688 10.188 1 89.25 106 PRO B O 1
ATOM 6883 N N . ILE B 1 107 ? 14.812 38.938 9.469 1 91.19 107 ILE B N 1
ATOM 6884 C CA . ILE B 1 107 ? 13.922 39.781 8.672 1 91.19 107 ILE B CA 1
ATOM 6885 C C . ILE B 1 107 ? 13.219 38.938 7.617 1 91.19 107 ILE B C 1
ATOM 6887 O O . ILE B 1 107 ? 12.078 39.219 7.242 1 91.19 107 ILE B O 1
ATOM 6891 N N . TYR B 1 108 ? 13.867 37.875 7.195 1 93.88 108 TYR B N 1
ATOM 6892 C CA . TYR B 1 108 ? 13.312 37.062 6.133 1 93.88 108 TYR B CA 1
ATOM 6893 C C . TYR B 1 108 ? 12.156 36.219 6.652 1 93.88 108 TYR B C 1
ATOM 6895 O O . TYR B 1 108 ? 11.32 35.75 5.875 1 93.88 108 TYR B O 1
ATOM 6903 N N . GLY B 1 109 ? 12.133 35.969 7.953 1 94.06 109 GLY B N 1
ATOM 6904 C CA . GLY B 1 109 ? 10.961 35.344 8.539 1 94.06 109 GLY B CA 1
ATOM 6905 C C . GLY B 1 109 ? 9.727 36.219 8.477 1 94.06 109 GLY B C 1
ATOM 6906 O O . GLY B 1 109 ? 8.625 35.719 8.234 1 94.06 109 GLY B O 1
ATOM 6907 N N . LEU B 1 110 ? 9.945 37.5 8.625 1 93.75 110 LEU B N 1
ATOM 6908 C CA . LEU B 1 110 ? 8.852 38.469 8.531 1 93.75 110 LEU B CA 1
ATOM 6909 C C . LEU B 1 110 ? 8.383 38.625 7.09 1 93.75 110 LEU B C 1
ATOM 6911 O O . LEU B 1 110 ? 7.18 38.688 6.824 1 93.75 110 LEU B O 1
ATOM 6915 N N . TYR B 1 111 ? 9.375 38.625 6.172 1 95.75 111 TYR B N 1
ATOM 6916 C CA . TYR B 1 111 ? 9.016 38.688 4.758 1 95.75 111 TYR B CA 1
ATOM 6917 C C . TYR B 1 111 ? 8.172 37.5 4.355 1 95.75 111 TYR B C 1
ATOM 6919 O O . TYR B 1 111 ? 7.164 37.625 3.664 1 95.75 111 TYR B O 1
ATOM 6927 N N . SER B 1 112 ? 8.625 36.312 4.812 1 96.75 112 SER B N 1
ATOM 6928 C CA . SER B 1 112 ? 7.965 35.094 4.434 1 96.75 112 SER B CA 1
ATOM 6929 C C . SER B 1 112 ? 6.52 35.062 4.91 1 96.75 112 SER B C 1
ATOM 6931 O O . SER B 1 112 ? 5.625 34.594 4.188 1 96.75 112 SER B O 1
ATOM 6933 N N . SER B 1 113 ? 6.289 35.5 6.082 1 96.25 113 SER B N 1
ATOM 6934 C CA . SER B 1 113 ? 4.93 35.531 6.609 1 96.25 113 SER B CA 1
ATOM 6935 C C . SER B 1 113 ? 4.102 36.625 5.91 1 96.25 113 SER B C 1
ATOM 6937 O O . SER B 1 113 ? 2.951 36.375 5.543 1 96.25 113 SER B O 1
ATOM 6939 N N . PHE B 1 114 ? 4.688 37.781 5.695 1 96.44 114 PHE B N 1
ATOM 6940 C CA . PHE B 1 114 ? 3.977 38.938 5.105 1 96.44 114 PHE B CA 1
ATOM 6941 C C . PHE B 1 114 ? 3.502 38.594 3.695 1 96.44 114 PHE B C 1
ATOM 6943 O O . PHE B 1 114 ? 2.309 38.688 3.398 1 96.44 114 PHE B O 1
ATOM 6950 N N . PHE B 1 115 ? 4.395 38.188 2.857 1 96.56 115 PHE B N 1
ATOM 6951 C CA . PHE B 1 115 ? 4.059 37.969 1.458 1 96.56 115 PHE B CA 1
ATOM 6952 C C . PHE B 1 115 ? 3.178 36.719 1.312 1 96.56 115 PHE B C 1
ATOM 6954 O O . PHE B 1 115 ? 2.293 36.688 0.452 1 96.56 115 PHE B O 1
ATOM 6961 N N . ALA B 1 116 ? 3.457 35.719 2.107 1 96.12 116 ALA B N 1
ATOM 6962 C CA . ALA B 1 116 ? 2.641 34.531 2.041 1 96.12 116 ALA B CA 1
ATOM 6963 C C . ALA B 1 116 ? 1.179 34.812 2.355 1 96.12 116 ALA B C 1
ATOM 6965 O O . ALA B 1 116 ? 0.276 34.344 1.672 1 96.12 116 ALA B O 1
ATOM 6966 N N . ILE B 1 117 ? 0.959 35.625 3.395 1 96.62 117 ILE B N 1
ATOM 6967 C CA . ILE B 1 117 ? -0.395 35.969 3.824 1 96.62 117 ILE B CA 1
ATOM 6968 C C . ILE B 1 117 ? -1.102 36.75 2.729 1 96.62 117 ILE B C 1
ATOM 6970 O O . ILE B 1 117 ? -2.25 36.469 2.385 1 96.62 117 ILE B O 1
ATOM 6974 N N . ILE B 1 118 ? -0.419 37.688 2.113 1 95.81 118 ILE B N 1
ATOM 6975 C CA . ILE B 1 118 ? -0.998 38.562 1.107 1 95.81 118 ILE B CA 1
ATOM 6976 C C . ILE B 1 118 ? -1.431 37.75 -0.109 1 95.81 118 ILE B C 1
ATOM 6978 O O . ILE B 1 118 ? -2.537 37.938 -0.625 1 95.81 118 ILE B O 1
ATOM 6982 N N . PHE B 1 119 ? -0.625 36.906 -0.49 1 95.75 119 PHE B N 1
ATOM 6983 C CA . PHE B 1 119 ? -0.94 36.156 -1.707 1 95.75 119 PHE B CA 1
ATOM 6984 C C . PHE B 1 119 ? -1.948 35.062 -1.423 1 95.75 119 PHE B C 1
ATOM 6986 O O . PHE B 1 119 ? -2.771 34.719 -2.277 1 95.75 119 PHE B O 1
ATOM 6993 N N . TYR B 1 120 ? -1.894 34.469 -0.242 1 96.12 120 TYR B N 1
ATOM 6994 C CA . TYR B 1 120 ? -2.855 33.406 0.088 1 96.12 120 TYR B CA 1
ATOM 6995 C C . TYR B 1 120 ? -4.273 33.969 0.127 1 96.12 120 TYR B C 1
ATOM 6997 O O . TYR B 1 120 ? -5.234 33.281 -0.196 1 96.12 120 TYR B O 1
ATOM 7005 N N . ILE B 1 121 ? -4.426 35.219 0.464 1 94.62 121 ILE B N 1
ATOM 7006 C CA . ILE B 1 121 ? -5.738 35.844 0.524 1 94.62 121 ILE B CA 1
ATOM 7007 C C . ILE B 1 121 ? -6.406 35.781 -0.847 1 94.62 121 ILE B C 1
ATOM 7009 O O . ILE B 1 121 ? -7.621 35.594 -0.944 1 94.62 121 ILE B O 1
ATOM 7013 N N . PHE B 1 122 ? -5.621 35.812 -1.886 1 92.88 122 PHE B N 1
ATOM 7014 C CA . PHE B 1 122 ? -6.16 35.844 -3.238 1 92.88 122 PHE B CA 1
ATOM 7015 C C . PHE B 1 122 ? -6.586 34.469 -3.689 1 92.88 122 PHE B C 1
ATOM 7017 O O . PHE B 1 122 ? -7.57 34.312 -4.422 1 92.88 122 PHE B O 1
ATOM 7024 N N . PHE B 1 123 ? -5.855 33.469 -3.223 1 93.62 123 PHE B N 1
ATOM 7025 C CA . PHE B 1 123 ? -6.039 32.156 -3.85 1 93.62 123 PHE B CA 1
ATOM 7026 C C . PHE B 1 123 ? -6.664 31.172 -2.873 1 93.62 123 PHE B C 1
ATOM 7028 O O . PHE B 1 123 ? -7.172 30.125 -3.279 1 93.62 123 PHE B O 1
ATOM 7035 N N . GLY B 1 124 ? -6.602 31.422 -1.629 1 92.75 124 GLY B N 1
ATOM 7036 C CA . GLY B 1 124 ? -7.059 30.469 -0.624 1 92.75 124 GLY B CA 1
ATOM 7037 C C . GLY B 1 124 ? -8.57 30.391 -0.527 1 92.75 124 GLY B C 1
ATOM 7038 O O . GLY B 1 124 ? -9.266 31.391 -0.764 1 92.75 124 GLY B O 1
ATOM 7039 N N . THR B 1 125 ? -9.07 29.172 -0.148 1 91.31 125 THR B N 1
ATOM 7040 C CA . THR B 1 125 ? -10.516 28.969 -0.003 1 91.31 125 THR B CA 1
ATOM 7041 C C . THR B 1 125 ? -10.883 28.781 1.463 1 91.31 125 THR B C 1
ATOM 7043 O O . THR B 1 125 ? -12.062 28.875 1.828 1 91.31 125 THR B O 1
ATOM 7046 N N . SER B 1 126 ? -9.922 28.531 2.271 1 91.94 126 SER B N 1
ATOM 7047 C CA . SER B 1 126 ? -10.211 28.344 3.689 1 91.94 126 SER B CA 1
ATOM 7048 C C . SER B 1 126 ? -10.438 29.688 4.383 1 91.94 126 SER B C 1
ATOM 7050 O O . SER B 1 126 ? -9.688 30.641 4.168 1 91.94 126 SER B O 1
ATOM 7052 N N . ARG B 1 127 ? -11.391 29.75 5.234 1 90.12 127 ARG B N 1
ATOM 7053 C CA . ARG B 1 127 ? -11.742 30.984 5.918 1 90.12 127 ARG B CA 1
ATOM 7054 C C . ARG B 1 127 ? -10.922 31.172 7.191 1 90.12 127 ARG B C 1
ATOM 7056 O O . ARG B 1 127 ? -10.734 32.281 7.66 1 90.12 127 ARG B O 1
ATOM 7063 N N . TYR B 1 128 ? -10.406 30.125 7.699 1 89.88 128 TYR B N 1
ATOM 7064 C CA . TYR B 1 128 ? -9.938 30.188 9.078 1 89.88 128 TYR B CA 1
ATOM 7065 C C . TYR B 1 128 ? -8.438 29.891 9.164 1 89.88 128 TYR B C 1
ATOM 7067 O O . TYR B 1 128 ? -7.777 30.281 10.125 1 89.88 128 TYR B O 1
ATOM 7075 N N . VAL B 1 129 ? -7.883 29.297 8.133 1 93.06 129 VAL B N 1
ATOM 7076 C CA . VAL B 1 129 ? -6.492 28.844 8.195 1 93.06 129 VAL B CA 1
ATOM 7077 C C . VAL B 1 129 ? -5.559 30.047 8.094 1 93.06 129 VAL B C 1
ATOM 7079 O O . VAL B 1 129 ? -5.766 30.938 7.258 1 93.06 129 VAL B O 1
ATOM 7082 N N . SER B 1 130 ? -4.621 30.109 8.984 1 93.88 130 SER B N 1
ATOM 7083 C CA . SER B 1 130 ? -3.6 31.156 8.969 1 93.88 130 SER B CA 1
ATOM 7084 C C . SER B 1 130 ? -2.289 30.641 8.383 1 93.88 130 SER B C 1
ATOM 7086 O O . SER B 1 130 ? -1.739 29.641 8.859 1 93.88 130 SER B O 1
ATOM 7088 N N . ILE B 1 131 ? -1.768 31.312 7.395 1 94.69 131 ILE B N 1
ATOM 7089 C CA . ILE B 1 131 ? -0.54 30.906 6.719 1 94.69 131 ILE B CA 1
ATOM 7090 C C . ILE B 1 131 ? 0.619 31.781 7.18 1 94.69 131 ILE B C 1
ATOM 7092 O O . ILE B 1 131 ? 0.42 32.938 7.523 1 94.69 131 ILE B O 1
ATOM 7096 N N . GLY B 1 132 ? 1.764 31.281 7.242 1 94.56 132 GLY B N 1
ATOM 7097 C CA . GLY B 1 132 ? 2.988 31.969 7.633 1 94.56 132 GLY B CA 1
ATOM 7098 C C . GLY B 1 132 ? 4.141 31.016 7.895 1 94.56 132 GLY B C 1
ATOM 7099 O O . GLY B 1 132 ? 4.082 29.844 7.516 1 94.56 132 GLY B O 1
ATOM 7100 N N . SER B 1 133 ? 5.141 31.578 8.43 1 94.12 133 SER B N 1
ATOM 7101 C CA . SER B 1 133 ? 6.273 30.734 8.805 1 94.12 133 SER B CA 1
ATOM 7102 C C . SER B 1 133 ? 5.879 29.719 9.875 1 94.12 133 SER B C 1
ATOM 7104 O O . SER B 1 133 ? 5.078 30.016 10.758 1 94.12 133 SER B O 1
ATOM 7106 N N . PHE B 1 134 ? 6.34 28.578 9.734 1 92.81 134 PHE B N 1
ATOM 7107 C CA . PHE B 1 134 ? 6.023 27.469 10.633 1 92.81 134 PHE B CA 1
ATOM 7108 C C . PHE B 1 134 ? 7.281 26.688 11.008 1 92.81 134 PHE B C 1
ATOM 7110 O O . PHE B 1 134 ? 8.164 26.5 10.172 1 92.81 134 PHE B O 1
ATOM 7117 N N . ALA B 1 135 ? 7.316 26.266 12.188 1 90.75 135 ALA B N 1
ATOM 7118 C CA . ALA B 1 135 ? 8.531 25.703 12.773 1 90.75 135 ALA B CA 1
ATOM 7119 C C . ALA B 1 135 ? 8.977 24.469 12 1 90.75 135 ALA B C 1
ATOM 7121 O O . ALA B 1 135 ? 10.156 24.328 11.664 1 90.75 135 ALA B O 1
ATOM 7122 N N . ILE B 1 136 ? 8.094 23.578 11.711 1 89.94 136 ILE B N 1
ATOM 7123 C CA . ILE B 1 136 ? 8.422 22.297 11.078 1 89.94 136 ILE B CA 1
ATOM 7124 C C . ILE B 1 136 ? 8.969 22.547 9.672 1 89.94 136 ILE B C 1
ATOM 7126 O O . ILE B 1 136 ? 10 21.984 9.297 1 89.94 136 ILE B O 1
ATOM 7130 N N . VAL B 1 137 ? 8.359 23.344 8.953 1 94.94 137 VAL B N 1
ATOM 7131 C CA . VAL B 1 137 ? 8.766 23.625 7.578 1 94.94 137 VAL B CA 1
ATOM 7132 C C . VAL B 1 137 ? 10.086 24.391 7.574 1 94.94 137 VAL B C 1
ATOM 7134 O O . VAL B 1 137 ? 10.945 24.156 6.719 1 94.94 137 VAL B O 1
ATOM 7137 N N . SER B 1 138 ? 10.258 25.266 8.539 1 95.12 138 SER B N 1
ATOM 7138 C CA . SER B 1 138 ? 11.5 26.031 8.664 1 95.12 138 SER B CA 1
ATOM 7139 C C . SER B 1 138 ? 12.68 25.109 8.961 1 95.12 138 SER B C 1
ATOM 7141 O O . SER B 1 138 ? 13.758 25.266 8.391 1 95.12 138 SER B O 1
ATOM 7143 N N . LEU B 1 139 ? 12.414 24.25 9.836 1 90.25 139 LEU B N 1
ATOM 7144 C CA . LEU B 1 139 ? 13.445 23.281 10.156 1 90.25 139 LEU B CA 1
ATOM 7145 C C . LEU B 1 139 ? 13.812 22.438 8.93 1 90.25 139 LEU B C 1
ATOM 7147 O O . LEU B 1 139 ? 15 22.25 8.641 1 90.25 139 LEU B O 1
ATOM 7151 N N . MET B 1 140 ? 12.828 21.984 8.219 1 93.12 140 MET B N 1
ATOM 7152 C CA . MET B 1 140 ? 13.055 21.172 7.016 1 93.12 140 MET B CA 1
ATOM 7153 C C . MET B 1 140 ? 13.82 21.969 5.965 1 93.12 140 MET B C 1
ATOM 7155 O O . MET B 1 140 ? 14.695 21.422 5.281 1 93.12 140 MET B O 1
ATOM 7159 N N . THR B 1 141 ? 13.492 23.188 5.891 1 96.31 141 THR B N 1
ATOM 7160 C CA . THR B 1 141 ? 14.156 24.047 4.93 1 96.31 141 THR B CA 1
ATOM 7161 C C . THR B 1 141 ? 15.625 24.234 5.297 1 96.31 141 THR B C 1
ATOM 7163 O O . THR B 1 141 ? 16.5 24.25 4.422 1 96.31 141 THR B O 1
ATOM 7166 N N . GLY B 1 142 ? 15.852 24.453 6.582 1 93.06 142 GLY B N 1
ATOM 7167 C CA . GLY B 1 142 ? 17.234 24.562 7.039 1 93.06 142 GLY B CA 1
ATOM 7168 C C . GLY B 1 142 ? 18.062 23.328 6.727 1 93.06 142 GLY B C 1
ATOM 7169 O O . GLY B 1 142 ? 19.172 23.422 6.219 1 93.06 142 GLY B O 1
ATOM 7170 N N . VAL B 1 143 ? 17.531 22.234 6.969 1 89.31 143 VAL B N 1
ATOM 7171 C CA . VAL B 1 143 ? 18.203 20.969 6.703 1 89.31 143 VAL B CA 1
ATOM 7172 C C . VAL B 1 143 ? 18.406 20.797 5.203 1 89.31 143 VAL B C 1
ATOM 7174 O O . VAL B 1 143 ? 19.469 20.344 4.758 1 89.31 143 VAL B O 1
ATOM 7177 N N . ALA B 1 144 ? 17.422 21.109 4.441 1 94 144 ALA B N 1
ATOM 7178 C CA . ALA B 1 144 ? 17.5 21.016 2.984 1 94 144 ALA B CA 1
ATOM 7179 C C . ALA B 1 144 ? 18.609 21.906 2.436 1 94 144 ALA B C 1
ATOM 7181 O O . ALA B 1 144 ? 19.344 21.516 1.529 1 94 144 ALA B O 1
ATOM 7182 N N . ALA B 1 145 ? 18.672 23.094 2.969 1 94 145 ALA B N 1
ATOM 7183 C CA . ALA B 1 145 ? 19.719 24.016 2.543 1 94 145 ALA B CA 1
ATOM 7184 C C . ALA B 1 145 ? 21.109 23.453 2.812 1 94 145 ALA B C 1
ATOM 7186 O O . ALA B 1 145 ? 22 23.562 1.972 1 94 145 ALA B O 1
ATOM 7187 N N . ASN B 1 146 ? 21.266 22.906 3.951 1 90.19 146 ASN B N 1
ATOM 7188 C CA . ASN B 1 146 ? 22.531 22.281 4.293 1 90.19 146 ASN B CA 1
ATOM 7189 C C . ASN B 1 146 ? 22.875 21.141 3.344 1 90.19 146 ASN B C 1
ATOM 7191 O O . ASN B 1 146 ? 24.016 21 2.898 1 90.19 146 ASN B O 1
ATOM 7195 N N . ASN B 1 147 ? 21.922 20.344 3.047 1 89.5 147 ASN B N 1
ATOM 7196 C CA . ASN B 1 147 ? 22.109 19.203 2.148 1 89.5 147 ASN B CA 1
ATOM 7197 C C . ASN B 1 147 ? 22.5 19.672 0.747 1 89.5 147 ASN B C 1
ATOM 7199 O O . ASN B 1 147 ? 23.391 19.078 0.122 1 89.5 147 ASN B O 1
ATOM 7203 N N . VAL B 1 148 ? 21.844 20.625 0.258 1 91.75 148 VAL B N 1
ATOM 7204 C CA . VAL B 1 148 ? 22.125 21.141 -1.082 1 91.75 148 VAL B CA 1
ATOM 7205 C C . VAL B 1 148 ? 23.531 21.719 -1.136 1 91.75 148 VAL B C 1
ATOM 7207 O O . VAL B 1 148 ? 24.25 21.531 -2.119 1 91.75 148 VAL B O 1
ATOM 7210 N N . MET B 1 149 ? 23.906 22.422 -0.07 1 88.44 149 MET B N 1
ATOM 7211 C CA . MET B 1 149 ? 25.25 23 -0.004 1 88.44 149 MET B CA 1
ATOM 7212 C C . MET B 1 149 ? 26.312 21.891 -0.025 1 88.44 149 MET B C 1
ATOM 7214 O O . MET B 1 149 ? 27.359 22.047 -0.673 1 88.44 149 MET B O 1
ATOM 7218 N N . ILE B 1 150 ? 26.031 20.891 0.625 1 84.31 150 ILE B N 1
ATOM 7219 C CA . ILE B 1 150 ? 26.938 19.75 0.663 1 84.31 150 ILE B CA 1
ATOM 7220 C C . ILE B 1 150 ? 27.047 19.125 -0.726 1 84.31 150 ILE B C 1
ATOM 7222 O O . ILE B 1 150 ? 28.125 18.75 -1.167 1 84.31 150 ILE B O 1
ATOM 7226 N N . LYS B 1 151 ? 25.938 19 -1.39 1 86.62 151 LYS B N 1
ATOM 7227 C CA . LYS B 1 151 ? 25.922 18.453 -2.742 1 86.62 151 LYS B CA 1
ATOM 7228 C C . LYS B 1 151 ? 26.734 19.312 -3.701 1 86.62 151 LYS B C 1
ATOM 7230 O O . LYS B 1 151 ? 27.438 18.797 -4.574 1 86.62 151 LYS B O 1
ATOM 7235 N N . LEU B 1 152 ? 26.562 20.578 -3.541 1 85.06 152 LEU B N 1
ATOM 7236 C CA . LEU B 1 152 ? 27.281 21.516 -4.395 1 85.06 152 LEU B CA 1
ATOM 7237 C C . LEU B 1 152 ? 28.781 21.453 -4.145 1 85.06 152 LEU B C 1
ATOM 7239 O O . LEU B 1 152 ? 29.578 21.531 -5.086 1 85.06 152 LEU B O 1
ATOM 7243 N N . GLU B 1 153 ? 29.078 21.297 -2.924 1 78.62 153 GLU B N 1
ATOM 7244 C CA . GLU B 1 153 ? 30.484 21.172 -2.562 1 78.62 153 GLU B CA 1
ATOM 7245 C C . GLU B 1 153 ? 31.078 19.875 -3.098 1 78.62 153 GLU B C 1
ATOM 7247 O O . GLU B 1 153 ? 32.219 19.844 -3.566 1 78.62 153 GLU B O 1
ATOM 7252 N N . LYS B 1 154 ? 30.297 18.844 -3.027 1 77 154 LYS B N 1
ATOM 7253 C CA . LYS B 1 154 ? 30.75 17.547 -3.523 1 77 154 LYS B CA 1
ATOM 7254 C C . LYS B 1 154 ? 30.922 17.578 -5.039 1 77 154 LYS B C 1
ATOM 7256 O O . LYS B 1 154 ? 31.875 16.984 -5.57 1 77 154 LYS B O 1
ATOM 7261 N N . GLU B 1 155 ? 30 18.094 -5.734 1 75.81 155 GLU B N 1
ATOM 7262 C CA . GLU B 1 155 ? 30.094 18.203 -7.188 1 75.81 155 GLU B CA 1
ATOM 7263 C C . GLU B 1 155 ? 31.297 19.047 -7.602 1 75.81 155 GLU B C 1
ATOM 7265 O O . GLU B 1 155 ? 31.984 18.75 -8.578 1 75.81 155 GLU B O 1
ATOM 7270 N N . ALA B 1 156 ? 31.422 20.078 -6.887 1 70.69 156 ALA B N 1
ATOM 7271 C CA . ALA B 1 156 ? 32.594 20.938 -7.152 1 70.69 156 ALA B CA 1
ATOM 7272 C C . ALA B 1 156 ? 33.875 20.156 -6.941 1 70.69 156 ALA B C 1
ATOM 7274 O O . ALA B 1 156 ? 34.844 20.312 -7.723 1 70.69 156 ALA B O 1
ATOM 7275 N N . LEU B 1 157 ? 33.781 19.328 -6.016 1 66.44 157 LEU B N 1
ATOM 7276 C CA . LEU B 1 157 ? 34.969 18.5 -5.715 1 66.44 157 LEU B CA 1
ATOM 7277 C C . LEU B 1 157 ? 35.188 17.453 -6.801 1 66.44 157 LEU B C 1
ATOM 7279 O O . LEU B 1 157 ? 36.312 17.219 -7.215 1 66.44 157 LEU B O 1
ATOM 7283 N N . THR B 1 158 ? 34.094 16.812 -7.207 1 64.81 158 THR B N 1
ATOM 7284 C CA . THR B 1 158 ? 34.188 15.773 -8.234 1 64.81 158 THR B CA 1
ATOM 7285 C C . THR B 1 158 ? 34.719 16.359 -9.547 1 64.81 158 THR B C 1
ATOM 7287 O O . THR B 1 158 ? 35.531 15.75 -10.234 1 64.81 158 THR B O 1
ATOM 7290 N N . GLN B 1 159 ? 34.219 17.453 -9.969 1 61.12 159 GLN B N 1
ATOM 7291 C CA . GLN B 1 159 ? 34.656 18.109 -11.195 1 61.12 159 GLN B CA 1
ATOM 7292 C C . GLN B 1 159 ? 36.125 18.5 -11.117 1 61.12 159 GLN B C 1
ATOM 7294 O O . GLN B 1 159 ? 36.875 18.391 -12.109 1 61.12 159 GLN B O 1
ATOM 7299 N N . ARG B 1 160 ? 36.562 18.766 -10.031 1 56.84 160 ARG B N 1
ATOM 7300 C CA . ARG B 1 160 ? 37.969 19.141 -9.844 1 56.84 160 ARG B CA 1
ATOM 7301 C C . ARG B 1 160 ? 38.875 17.922 -9.938 1 56.84 160 ARG B C 1
ATOM 7303 O O . ARG B 1 160 ? 39.969 18 -10.508 1 56.84 160 ARG B O 1
ATOM 7310 N N . VAL B 1 161 ? 38.25 16.969 -9.312 1 58.19 161 VAL B N 1
ATOM 7311 C CA . VAL B 1 161 ? 39 15.719 -9.375 1 58.19 161 VAL B CA 1
ATOM 7312 C C . VAL B 1 161 ? 39.125 15.258 -10.828 1 58.19 161 VAL B C 1
ATOM 7314 O O . VAL B 1 161 ? 40.188 14.836 -11.266 1 58.19 161 VAL B O 1
ATOM 7317 N N . TYR B 1 162 ? 38 15.297 -11.508 1 57.69 162 TYR B N 1
ATOM 7318 C CA . TYR B 1 162 ? 38 14.906 -12.914 1 57.69 162 TYR B CA 1
ATOM 7319 C C . TYR B 1 162 ? 38.969 15.773 -13.719 1 57.69 162 TYR B C 1
ATOM 7321 O O . TYR B 1 162 ? 39.719 15.266 -14.555 1 57.69 162 TYR B O 1
ATOM 7329 N N . TYR B 1 163 ? 38.906 17.094 -13.508 1 54.94 163 TYR B N 1
ATOM 7330 C CA . TYR B 1 163 ? 39.781 18.016 -14.219 1 54.94 163 TYR B CA 1
ATOM 7331 C C . TYR B 1 163 ? 41.25 17.719 -13.906 1 54.94 163 TYR B C 1
ATOM 7333 O O . TYR B 1 163 ? 42.094 17.719 -14.805 1 54.94 163 TYR B O 1
ATOM 7341 N N . LEU B 1 164 ? 41.438 17.516 -12.672 1 55.44 164 LEU B N 1
ATOM 7342 C CA . LEU B 1 164 ? 42.812 17.219 -12.266 1 55.44 164 LEU B CA 1
ATOM 7343 C C . LEU B 1 164 ? 43.25 15.883 -12.852 1 55.44 164 LEU B C 1
ATOM 7345 O O . LEU B 1 164 ? 44.406 15.742 -13.258 1 55.44 164 LEU B O 1
ATOM 7349 N N . GLU B 1 165 ? 42.281 14.969 -12.789 1 55.53 165 GLU B N 1
ATOM 7350 C CA . GLU B 1 165 ? 42.625 13.68 -13.383 1 55.53 165 GLU B CA 1
ATOM 7351 C C . GLU B 1 165 ? 42.938 13.82 -14.867 1 55.53 165 GLU B C 1
ATOM 7353 O O . GLU B 1 165 ? 43.875 13.18 -15.375 1 55.53 165 GLU B O 1
ATOM 7358 N N . GLN B 1 166 ? 42.125 14.523 -15.562 1 53.38 166 GLN B N 1
ATOM 7359 C CA . GLN B 1 166 ? 42.375 14.711 -16.984 1 53.38 166 GLN B CA 1
ATOM 7360 C C . GLN B 1 166 ? 43.688 15.43 -17.234 1 53.38 166 GLN B C 1
ATOM 7362 O O . GLN B 1 166 ? 44.406 15.141 -18.219 1 53.38 166 GLN B O 1
ATOM 7367 N N . HIS B 1 167 ? 43.906 16.391 -16.453 1 50.94 167 HIS B N 1
ATOM 7368 C CA . HIS B 1 167 ? 45.094 17.188 -16.719 1 50.94 167 HIS B CA 1
ATOM 7369 C C . HIS B 1 167 ? 46.312 16.578 -16.047 1 50.94 167 HIS B C 1
ATOM 7371 O O . HIS B 1 167 ? 47.438 16.828 -16.469 1 50.94 167 HIS B O 1
ATOM 7377 N N . THR B 1 168 ? 46.156 16.312 -14.844 1 49.06 168 THR B N 1
ATOM 7378 C CA . THR B 1 168 ? 47.406 15.875 -14.211 1 49.06 168 THR B CA 1
ATOM 7379 C C . THR B 1 168 ? 47.656 14.391 -14.477 1 49.06 168 THR B C 1
ATOM 7381 O O . THR B 1 168 ? 48.75 13.891 -14.227 1 49.06 168 THR B O 1
ATOM 7384 N N . GLY B 1 169 ? 47.062 13.711 -15.477 1 46.56 169 GLY B N 1
ATOM 7385 C CA . GLY B 1 169 ? 47.219 12.281 -15.703 1 46.56 169 GLY B CA 1
ATOM 7386 C C . GLY B 1 169 ? 47.156 11.461 -14.43 1 46.56 169 GLY B C 1
ATOM 7387 O O . GLY B 1 169 ? 47.281 10.234 -14.461 1 46.56 169 GLY B O 1
ATOM 7388 N N . LYS B 1 170 ? 47.625 12.148 -13.227 1 40.31 170 LYS B N 1
ATOM 7389 C CA . LYS B 1 170 ? 47.75 11.461 -11.945 1 40.31 170 LYS B CA 1
ATOM 7390 C C . LYS B 1 170 ? 46.469 11.609 -11.125 1 40.31 170 LYS B C 1
ATOM 7392 O O . LYS B 1 170 ? 45.75 12.602 -11.25 1 40.31 170 LYS B O 1
ATOM 7397 N N . GLN B 1 171 ? 45.812 10.562 -10.602 1 39.84 171 GLN B N 1
ATOM 7398 C CA . GLN B 1 171 ? 44.594 10.445 -9.797 1 39.84 171 GLN B CA 1
ATOM 7399 C C . GLN B 1 171 ? 44.688 11.312 -8.547 1 39.84 171 GLN B C 1
ATOM 7401 O O . GLN B 1 171 ? 45.562 11.125 -7.711 1 39.84 171 GLN B O 1
ATOM 7406 N N . ILE B 1 172 ? 44.656 12.711 -8.516 1 41.5 172 ILE B N 1
ATOM 7407 C CA . ILE B 1 172 ? 44.812 13.641 -7.402 1 41.5 172 ILE B CA 1
ATOM 7408 C C . ILE B 1 172 ? 43.781 13.328 -6.324 1 41.5 172 ILE B C 1
ATOM 7410 O O . ILE B 1 172 ? 42.625 13.047 -6.633 1 41.5 172 ILE B O 1
ATOM 7414 N N . ASP B 1 173 ? 44.25 13.203 -5.074 1 37.62 173 ASP B N 1
ATOM 7415 C CA . ASP B 1 173 ? 43.625 12.867 -3.793 1 37.62 173 ASP B CA 1
ATOM 7416 C C . ASP B 1 173 ? 42.594 13.914 -3.387 1 37.62 173 ASP B C 1
ATOM 7418 O O . ASP B 1 173 ? 42.906 15.109 -3.381 1 37.62 173 ASP B O 1
ATOM 7422 N N . MET B 1 174 ? 41.406 13.766 -3.361 1 40.88 174 MET B N 1
ATOM 7423 C CA . MET B 1 174 ? 40.156 14.469 -3.131 1 40.88 174 MET B CA 1
ATOM 7424 C C . MET B 1 174 ? 40.25 15.32 -1.864 1 40.88 174 MET B C 1
ATOM 7426 O O . MET B 1 174 ? 39.531 16.328 -1.742 1 40.88 174 MET B O 1
ATOM 7430 N N . ASN B 1 175 ? 40.969 14.961 -0.809 1 35.53 175 ASN B N 1
ATOM 7431 C CA . ASN B 1 175 ? 40.875 15.578 0.51 1 35.53 175 ASN B CA 1
ATOM 7432 C C . ASN B 1 175 ? 41.531 16.953 0.542 1 35.53 175 ASN B C 1
ATOM 7434 O O . ASN B 1 175 ? 41.312 17.734 1.472 1 35.53 175 ASN B O 1
ATOM 7438 N N . ASN B 1 176 ? 42.688 17.219 -0.012 1 35.72 176 ASN B N 1
ATOM 7439 C CA . ASN B 1 176 ? 43.438 18.438 0.177 1 35.72 176 ASN B CA 1
ATOM 7440 C C . ASN B 1 176 ? 42.938 19.578 -0.711 1 35.72 176 ASN B C 1
ATOM 7442 O O . ASN B 1 176 ? 43.594 20.609 -0.857 1 35.72 176 ASN B O 1
ATOM 7446 N N . LEU B 1 177 ? 42 19.328 -1.549 1 38.91 177 LEU B N 1
ATOM 7447 C CA . LEU B 1 177 ? 41.656 20.344 -2.531 1 38.91 177 LEU B CA 1
ATOM 7448 C C . LEU B 1 177 ? 40.719 21.391 -1.917 1 38.91 177 LEU B C 1
ATOM 7450 O O . LEU B 1 177 ? 39.531 21.391 -2.174 1 38.91 177 LEU B O 1
ATOM 7454 N N . THR B 1 178 ? 40.781 21.719 -0.647 1 38.53 178 THR B N 1
ATOM 7455 C CA . THR B 1 178 ? 39.969 22.734 -0.002 1 38.53 178 THR B CA 1
ATOM 7456 C C . THR B 1 178 ? 40.094 24.078 -0.725 1 38.53 178 THR B C 1
ATOM 7458 O O . THR B 1 178 ? 39.156 24.891 -0.711 1 38.53 178 THR B O 1
ATOM 7461 N N . GLU B 1 179 ? 41.344 24.641 -0.984 1 38.66 179 GLU B N 1
ATOM 7462 C CA . GLU B 1 179 ? 41.625 26.047 -1.262 1 38.66 179 GLU B CA 1
ATOM 7463 C C . GLU B 1 179 ? 41 26.469 -2.596 1 38.66 179 GLU B C 1
ATOM 7465 O O . GLU B 1 179 ? 40.562 27.609 -2.746 1 38.66 179 GLU B O 1
ATOM 7470 N N . ILE B 1 180 ? 41.312 25.812 -3.646 1 37.5 180 ILE B N 1
ATOM 7471 C CA . ILE B 1 180 ? 41.125 26.391 -4.969 1 37.5 180 ILE B CA 1
ATOM 7472 C C . ILE B 1 180 ? 39.656 26.234 -5.406 1 37.5 180 ILE B C 1
ATOM 7474 O O . ILE B 1 180 ? 39.375 26.188 -6.605 1 37.5 180 ILE B O 1
ATOM 7478 N N . THR B 1 181 ? 38.719 25.812 -4.656 1 41.16 181 THR B N 1
ATOM 7479 C CA . THR B 1 181 ? 37.375 25.547 -5.145 1 41.16 181 THR B CA 1
ATOM 7480 C C . THR B 1 181 ? 36.719 26.812 -5.672 1 41.16 181 THR B C 1
ATOM 7482 O O . THR B 1 181 ? 36.375 27.703 -4.898 1 41.16 181 THR B O 1
ATOM 7485 N N . LEU B 1 182 ? 37.156 27.359 -6.719 1 41.41 182 LEU B N 1
ATOM 7486 C CA . LEU B 1 182 ? 36.344 28.328 -7.457 1 41.41 182 LEU B CA 1
ATOM 7487 C C . LEU B 1 182 ? 34.906 27.844 -7.617 1 41.41 182 LEU B C 1
ATOM 7489 O O . LEU B 1 182 ? 34.594 27.094 -8.547 1 41.41 182 LEU B O 1
ATOM 7493 N N . ASN B 1 183 ? 34.219 27.344 -6.691 1 49.44 183 ASN B N 1
ATOM 7494 C CA . ASN B 1 183 ? 32.844 26.891 -6.742 1 49.44 183 ASN B CA 1
ATOM 7495 C C . ASN B 1 183 ? 31.891 27.984 -7.223 1 49.44 183 ASN B C 1
ATOM 7497 O O . ASN B 1 183 ? 31.891 29.094 -6.68 1 49.44 183 ASN B O 1
ATOM 7501 N N . GLU B 1 184 ? 31.609 28.078 -8.531 1 55.47 184 GLU B N 1
ATOM 7502 C CA . GLU B 1 184 ? 30.562 28.953 -9.031 1 55.47 184 GLU B CA 1
ATOM 7503 C C . GLU B 1 184 ? 29.516 29.25 -7.953 1 55.47 184 GLU B C 1
ATOM 7505 O O . GLU B 1 184 ? 28.828 30.266 -8.008 1 55.47 184 GLU B O 1
ATOM 7510 N N . PHE B 1 185 ? 29.547 28.391 -7.066 1 59.38 185 PHE B N 1
ATOM 7511 C CA . PHE B 1 185 ? 28.547 28.578 -6.027 1 59.38 185 PHE B CA 1
ATOM 7512 C C . PHE B 1 185 ? 29.188 29.078 -4.738 1 59.38 185 PHE B C 1
ATOM 7514 O O . PHE B 1 185 ? 28.562 29.016 -3.67 1 59.38 185 PHE B O 1
ATOM 7521 N N . LYS B 1 186 ? 30.484 29.422 -4.719 1 58.44 186 LYS B N 1
ATOM 7522 C CA . LYS B 1 186 ? 31.203 29.859 -3.529 1 58.44 186 LYS B CA 1
ATOM 7523 C C . LYS B 1 186 ? 30.484 31.031 -2.855 1 58.44 186 LYS B C 1
ATOM 7525 O O . LYS B 1 186 ? 30.453 31.109 -1.627 1 58.44 186 LYS B O 1
ATOM 7530 N N . ASN B 1 187 ? 29.875 31.953 -3.736 1 66.56 187 ASN B N 1
ATOM 7531 C CA . ASN B 1 187 ? 29.25 33.125 -3.139 1 66.56 187 ASN B CA 1
ATOM 7532 C C . ASN B 1 187 ? 27.734 32.969 -3.029 1 66.56 187 ASN B C 1
ATOM 7534 O O . ASN B 1 187 ? 27.016 33.969 -3.031 1 66.56 187 ASN B O 1
ATOM 7538 N N . LEU B 1 188 ? 27.359 31.75 -2.932 1 80.38 188 LEU B N 1
ATOM 7539 C CA . LEU B 1 188 ? 25.922 31.562 -2.842 1 80.38 188 LEU B CA 1
ATOM 7540 C C . LEU B 1 188 ? 25.438 31.812 -1.421 1 80.38 188 LEU B C 1
ATOM 7542 O O . LEU B 1 188 ? 25.859 31.125 -0.483 1 80.38 188 LEU B O 1
ATOM 7546 N N . ASP B 1 189 ? 24.625 32.906 -1.368 1 88.44 189 ASP B N 1
ATOM 7547 C CA . ASP B 1 189 ? 24.016 33.25 -0.087 1 88.44 189 ASP B CA 1
ATOM 7548 C C . ASP B 1 189 ? 22.906 32.281 0.28 1 88.44 189 ASP B C 1
ATOM 7550 O O . ASP B 1 189 ? 22.188 31.781 -0.597 1 88.44 189 ASP B O 1
ATOM 7554 N N . ARG B 1 190 ? 22.781 31.953 1.563 1 92.31 190 ARG B N 1
ATOM 7555 C CA . ARG B 1 190 ? 21.797 31.016 2.068 1 92.31 190 ARG B CA 1
ATOM 7556 C C . ARG B 1 190 ? 20.391 31.469 1.729 1 92.31 190 ARG B C 1
ATOM 7558 O O . ARG B 1 190 ? 19.516 30.641 1.42 1 92.31 190 ARG B O 1
ATOM 7565 N N . ILE B 1 191 ? 20.172 32.781 1.727 1 93.5 191 ILE B N 1
ATOM 7566 C CA . ILE B 1 191 ? 18.828 33.312 1.47 1 93.5 191 ILE B CA 1
ATOM 7567 C C . ILE B 1 191 ? 18.438 33.062 0.017 1 93.5 191 ILE B C 1
ATOM 7569 O O . ILE B 1 191 ? 17.281 32.719 -0.276 1 93.5 191 ILE B O 1
ATOM 7573 N N . THR B 1 192 ? 19.406 33.188 -0.854 1 93.75 192 THR B N 1
ATOM 7574 C CA . THR B 1 192 ? 19.141 32.906 -2.26 1 93.75 192 THR B CA 1
ATOM 7575 C C . THR B 1 192 ? 18.812 31.422 -2.469 1 93.75 192 THR B C 1
ATOM 7577 O O . THR B 1 192 ? 17.938 31.094 -3.271 1 93.75 192 THR B O 1
ATOM 7580 N N . LEU B 1 193 ? 19.5 30.641 -1.719 1 95 193 LEU B N 1
ATOM 7581 C CA . LEU B 1 193 ? 19.281 29.203 -1.807 1 95 193 LEU B CA 1
ATOM 7582 C C . LEU B 1 193 ? 17.875 28.844 -1.329 1 95 193 LEU B C 1
ATOM 7584 O O . LEU B 1 193 ? 17.156 28.109 -2.012 1 95 193 LEU B O 1
ATOM 7588 N N . VAL B 1 194 ? 17.453 29.328 -0.208 1 96.69 194 VAL B N 1
ATOM 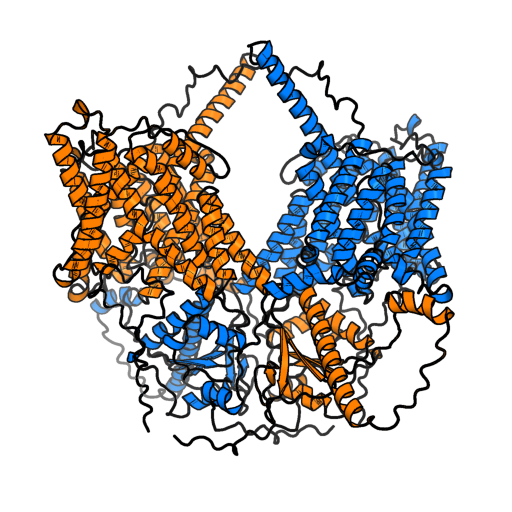7589 C CA . VAL B 1 194 ? 16.172 28.953 0.38 1 96.69 194 VAL B CA 1
ATOM 7590 C C . VAL B 1 194 ? 15.031 29.578 -0.412 1 96.69 194 VAL B C 1
ATOM 7592 O O . VAL B 1 194 ? 13.953 29 -0.54 1 96.69 194 VAL B O 1
ATOM 7595 N N . THR B 1 195 ? 15.328 30.766 -0.934 1 96.56 195 THR B N 1
ATOM 7596 C CA . THR B 1 195 ? 14.328 31.438 -1.766 1 96.56 195 THR B CA 1
ATOM 7597 C C . THR B 1 195 ? 14.102 30.656 -3.061 1 96.56 195 THR B C 1
ATOM 7599 O O . THR B 1 195 ? 12.969 30.516 -3.516 1 96.56 195 THR B O 1
ATOM 7602 N N . THR B 1 196 ? 15.141 30.203 -3.623 1 96.75 196 THR B N 1
ATOM 7603 C CA . THR B 1 196 ? 15.039 29.391 -4.82 1 96.75 196 THR B CA 1
ATOM 7604 C C . THR B 1 196 ? 14.297 28.078 -4.523 1 96.75 196 THR B C 1
ATOM 7606 O O . THR B 1 196 ? 13.484 27.625 -5.328 1 96.75 196 THR B O 1
ATOM 7609 N N . LEU B 1 197 ? 14.625 27.516 -3.395 1 97.31 197 LEU B N 1
ATOM 7610 C CA . LEU B 1 197 ? 13.914 26.328 -2.953 1 97.31 197 LEU B CA 1
ATOM 7611 C C . LEU B 1 197 ? 12.422 26.594 -2.84 1 97.31 197 LEU B C 1
ATOM 7613 O O . LEU B 1 197 ? 11.609 25.734 -3.215 1 97.31 197 LEU B O 1
ATOM 7617 N N . SER B 1 198 ? 12.062 27.719 -2.311 1 97.81 198 SER B N 1
ATOM 7618 C CA . SER B 1 198 ? 10.664 28.109 -2.184 1 97.81 198 SER B CA 1
ATOM 7619 C C . SER B 1 198 ? 9.984 28.172 -3.549 1 97.81 198 SER B C 1
ATOM 7621 O O . SER B 1 198 ? 8.828 27.781 -3.693 1 97.81 198 SER B O 1
ATOM 7623 N N . PHE B 1 199 ? 10.688 28.672 -4.504 1 97.75 199 PHE B N 1
ATOM 7624 C CA . PHE B 1 199 ? 10.18 28.766 -5.867 1 97.75 199 PHE B CA 1
ATOM 7625 C C . PHE B 1 199 ? 9.852 27.375 -6.414 1 97.75 199 PHE B C 1
ATOM 7627 O O . PHE B 1 199 ? 8.766 27.156 -6.949 1 97.75 199 PHE B O 1
ATOM 7634 N N . PHE B 1 200 ? 10.766 26.516 -6.223 1 97.69 200 PHE B N 1
ATOM 7635 C CA . PHE B 1 200 ? 10.578 25.172 -6.754 1 97.69 200 PHE B CA 1
ATOM 7636 C C . PHE B 1 200 ? 9.508 24.422 -5.973 1 97.69 200 PHE B C 1
ATOM 7638 O O . PHE B 1 200 ? 8.773 23.609 -6.539 1 97.69 200 PHE B O 1
ATOM 7645 N N . VAL B 1 201 ? 9.422 24.609 -4.695 1 97.69 201 VAL B N 1
ATOM 7646 C CA . VAL B 1 201 ? 8.359 24.016 -3.887 1 97.69 201 VAL B CA 1
ATOM 7647 C C . VAL B 1 201 ? 6.996 24.453 -4.426 1 97.69 201 VAL B C 1
ATOM 7649 O O . VAL B 1 201 ? 6.09 23.625 -4.582 1 97.69 201 VAL B O 1
ATOM 7652 N N . GLY B 1 202 ? 6.91 25.75 -4.719 1 97.56 202 GLY B N 1
ATOM 7653 C CA . GLY B 1 202 ? 5.684 26.266 -5.309 1 97.56 202 GLY B CA 1
ATOM 7654 C C . GLY B 1 202 ? 5.352 25.625 -6.645 1 97.56 202 GLY B C 1
ATOM 7655 O O . GLY B 1 202 ? 4.195 25.281 -6.902 1 97.56 202 GLY B O 1
ATOM 7656 N N . LEU B 1 203 ? 6.324 25.422 -7.43 1 96.81 203 LEU B N 1
ATOM 7657 C CA . LEU B 1 203 ? 6.129 24.797 -8.734 1 96.81 203 LEU B CA 1
ATOM 7658 C C . LEU B 1 203 ? 5.652 23.359 -8.594 1 96.81 203 LEU B C 1
ATOM 7660 O O . LEU B 1 203 ? 4.789 22.906 -9.344 1 96.81 203 LEU B O 1
ATOM 7664 N N . VAL B 1 204 ? 6.262 22.672 -7.688 1 96.5 204 VAL B N 1
ATOM 7665 C CA . VAL B 1 204 ? 5.859 21.297 -7.441 1 96.5 204 VAL B CA 1
ATOM 7666 C C . VAL B 1 204 ? 4.41 21.25 -6.969 1 96.5 204 VAL B C 1
ATOM 7668 O O . VAL B 1 204 ? 3.629 20.406 -7.414 1 96.5 204 VAL B O 1
ATOM 7671 N N . GLN B 1 205 ? 4.059 22.109 -6.137 1 96.5 205 GLN B N 1
ATOM 7672 C CA . GLN B 1 205 ? 2.699 22.141 -5.605 1 96.5 205 GLN B CA 1
ATOM 7673 C C . GLN B 1 205 ? 1.685 22.469 -6.699 1 96.5 205 GLN B C 1
ATOM 7675 O O . GLN B 1 205 ? 0.605 21.875 -6.746 1 96.5 205 GLN B O 1
ATOM 7680 N N . ILE B 1 206 ? 2.045 23.344 -7.574 1 95.06 206 ILE B N 1
ATOM 7681 C CA . ILE B 1 206 ? 1.17 23.688 -8.695 1 95.06 206 ILE B CA 1
ATOM 7682 C C . ILE B 1 206 ? 1.033 22.484 -9.625 1 95.06 206 ILE B C 1
ATOM 7684 O O . ILE B 1 206 ? -0.068 22.172 -10.086 1 95.06 206 ILE B O 1
ATOM 7688 N N . THR B 1 207 ? 2.146 21.828 -9.852 1 94.31 207 THR B N 1
ATOM 7689 C CA . THR B 1 207 ? 2.129 20.656 -10.703 1 94.31 207 THR B CA 1
ATOM 7690 C C . THR B 1 207 ? 1.243 19.562 -10.094 1 94.31 207 THR B C 1
ATOM 7692 O O . THR B 1 207 ? 0.487 18.906 -10.812 1 94.31 207 THR B O 1
ATOM 7695 N N . LEU B 1 208 ? 1.34 19.422 -8.82 1 92.62 208 LEU B N 1
ATOM 7696 C CA . LEU B 1 208 ? 0.504 18.438 -8.141 1 92.62 208 LEU B CA 1
ATOM 7697 C C . LEU B 1 208 ? -0.966 18.844 -8.203 1 92.62 208 LEU B C 1
ATOM 7699 O O . LEU B 1 208 ? -1.849 17.984 -8.234 1 92.62 208 LEU B O 1
ATOM 7703 N N . GLY B 1 209 ? -1.204 20.188 -8.172 1 90.19 209 GLY B N 1
ATOM 7704 C CA . GLY B 1 209 ? -2.562 20.656 -8.359 1 90.19 209 GLY B CA 1
ATOM 7705 C C . GLY B 1 209 ? -3.115 20.359 -9.742 1 90.19 209 GLY B C 1
ATOM 7706 O O . GLY B 1 209 ? -4.273 19.953 -9.875 1 90.19 209 GLY B O 1
ATOM 7707 N N . ILE B 1 210 ? -2.275 20.438 -10.719 1 88.44 210 ILE B N 1
ATOM 7708 C CA . ILE B 1 210 ? -2.67 20.172 -12.102 1 88.44 210 ILE B CA 1
ATOM 7709 C C . ILE B 1 210 ? -3.021 18.688 -12.266 1 88.44 210 ILE B C 1
ATOM 7711 O O . ILE B 1 210 ? -3.99 18.344 -12.945 1 88.44 210 ILE B O 1
ATOM 7715 N N . PHE B 1 211 ? -2.33 17.891 -11.5 1 86.5 211 PHE B N 1
ATOM 7716 C CA . PHE B 1 211 ? -2.555 16.453 -11.609 1 86.5 211 PHE B CA 1
ATOM 7717 C C . PHE B 1 211 ? -3.592 15.984 -10.594 1 86.5 211 PHE B C 1
ATOM 7719 O O . PHE B 1 211 ? -3.826 14.789 -10.438 1 86.5 211 PHE B O 1
ATOM 7726 N N . HIS B 1 212 ? -4.223 16.906 -9.852 1 85 212 HIS B N 1
ATOM 7727 C CA . HIS B 1 212 ? -5.281 16.625 -8.891 1 85 212 HIS B CA 1
ATOM 7728 C C . HIS B 1 212 ? -4.816 15.648 -7.824 1 85 212 HIS B C 1
ATOM 7730 O O . HIS B 1 212 ? -5.508 14.672 -7.523 1 85 212 HIS B O 1
ATOM 7736 N N . PHE B 1 213 ? -3.639 15.922 -7.383 1 84.44 213 PHE B N 1
ATOM 7737 C CA . PHE B 1 213 ? -3.076 15.109 -6.309 1 84.44 213 PHE B CA 1
ATOM 7738 C C . PHE B 1 213 ? -3.75 15.43 -4.977 1 84.44 213 PHE B C 1
ATOM 7740 O O . PHE B 1 213 ? -3.23 15.086 -3.914 1 84.44 213 PHE B O 1
ATOM 7747 N N . ASP B 1 214 ? -4.926 16 -5 1 83.44 214 ASP B N 1
ATOM 7748 C CA . ASP B 1 214 ? -5.637 16.344 -3.773 1 83.44 214 ASP B CA 1
ATOM 7749 C C . ASP B 1 214 ? -6.137 15.094 -3.061 1 83.44 214 ASP B C 1
ATOM 7751 O O . ASP B 1 214 ? -6.5 15.141 -1.885 1 83.44 214 ASP B O 1
ATOM 7755 N N . PHE B 1 215 ? -5.988 13.969 -3.754 1 82.94 215 PHE B N 1
ATOM 7756 C CA . PHE B 1 215 ? -6.406 12.711 -3.139 1 82.94 215 PHE B CA 1
ATOM 7757 C C . PHE B 1 215 ? -5.488 12.344 -1.982 1 82.94 215 PHE B C 1
ATOM 7759 O O . PHE B 1 215 ? -5.855 11.539 -1.121 1 82.94 215 PHE B O 1
ATOM 7766 N N . LEU B 1 216 ? -4.391 12.961 -1.948 1 82.88 216 LEU B N 1
ATOM 7767 C CA . LEU B 1 216 ? -3.443 12.711 -0.867 1 82.88 216 LEU B CA 1
ATOM 7768 C C . LEU B 1 216 ? -4.059 13.047 0.485 1 82.88 216 LEU B C 1
ATOM 7770 O O . LEU B 1 216 ? -3.709 12.445 1.502 1 82.88 216 LEU B O 1
ATOM 7774 N N . ALA B 1 217 ? -4.949 14.016 0.464 1 83.5 217 ALA B N 1
ATOM 7775 C CA . ALA B 1 217 ? -5.625 14.422 1.694 1 83.5 217 ALA B CA 1
ATOM 7776 C C . ALA B 1 217 ? -6.402 13.258 2.301 1 83.5 217 ALA B C 1
ATOM 7778 O O . ALA B 1 217 ? -6.539 13.164 3.523 1 83.5 217 ALA B O 1
ATOM 7779 N N . SER B 1 218 ? -6.797 12.359 1.451 1 87.75 218 SER B N 1
ATOM 7780 C CA . SER B 1 218 ? -7.605 11.227 1.903 1 87.75 218 SER B CA 1
ATOM 7781 C C . SER B 1 218 ? -6.758 10.211 2.654 1 87.75 218 SER B C 1
ATOM 7783 O O . SER B 1 218 ? -7.273 9.453 3.479 1 87.75 218 SER B O 1
ATOM 7785 N N . TYR B 1 219 ? -5.543 10.25 2.387 1 89.88 219 TYR B N 1
ATOM 7786 C CA . TYR B 1 219 ? -4.664 9.266 3.018 1 89.88 219 TYR B CA 1
ATOM 7787 C C . TYR B 1 219 ? -4.199 9.75 4.383 1 89.88 219 TYR B C 1
ATOM 7789 O O . TYR B 1 219 ? -3.6 8.992 5.148 1 89.88 219 TYR B O 1
ATOM 7797 N N . LEU B 1 220 ? -4.508 10.984 4.641 1 88.94 220 LEU B N 1
ATOM 7798 C CA . LEU B 1 220 ? -4.117 11.578 5.918 1 88.94 220 LEU B CA 1
ATOM 7799 C C . LEU B 1 220 ? -5.246 11.461 6.938 1 88.94 220 LEU B C 1
ATOM 7801 O O . LEU B 1 220 ? -6 12.414 7.148 1 88.94 220 LEU B O 1
ATOM 7805 N N . SER B 1 221 ? -5.301 10.352 7.621 1 89.31 221 SER B N 1
ATOM 7806 C CA . SER B 1 221 ? -6.281 10.188 8.688 1 89.31 221 SER B CA 1
ATOM 7807 C C . SER B 1 221 ? -5.969 11.102 9.867 1 89.31 221 SER B C 1
ATOM 7809 O O . SER B 1 221 ? -4.863 11.641 9.969 1 89.31 221 SER B O 1
ATOM 7811 N N . ASP B 1 222 ? -6.875 11.273 10.727 1 86.25 222 ASP B N 1
ATOM 7812 C CA . ASP B 1 222 ? -6.68 12.109 11.906 1 86.25 222 ASP B CA 1
ATOM 7813 C C . ASP B 1 222 ? -5.535 11.578 12.773 1 86.25 222 ASP B C 1
ATOM 7815 O O . ASP B 1 222 ? -4.746 12.359 13.305 1 86.25 222 ASP B O 1
ATOM 7819 N N . GLN B 1 223 ? -5.449 10.344 12.812 1 91.94 223 GLN B N 1
ATOM 7820 C CA . GLN B 1 223 ? -4.43 9.711 13.641 1 91.94 223 GLN B CA 1
ATOM 7821 C C . GLN B 1 223 ? -3.041 9.883 13.031 1 91.94 223 GLN B C 1
ATOM 7823 O O . GLN B 1 223 ? -2.068 10.117 13.75 1 91.94 223 GLN B O 1
ATOM 7828 N N . VAL B 1 224 ? -2.973 9.766 11.695 1 92.88 224 VAL B N 1
ATOM 7829 C CA . VAL B 1 224 ? -1.701 9.961 11.008 1 92.88 224 VAL B CA 1
ATOM 7830 C C . VAL B 1 224 ? -1.214 11.391 11.219 1 92.88 224 VAL B C 1
ATOM 7832 O O . VAL B 1 224 ? -0.053 11.609 11.57 1 92.88 224 VAL B O 1
ATOM 7835 N N . VAL B 1 225 ? -2.104 12.32 11.086 1 87.62 225 VAL B N 1
ATOM 7836 C CA . VAL B 1 225 ? -1.771 13.734 11.188 1 87.62 225 VAL B CA 1
ATOM 7837 C C . VAL B 1 225 ? -1.324 14.062 12.609 1 87.62 225 VAL B C 1
ATOM 7839 O O . VAL B 1 225 ? -0.313 14.742 12.812 1 87.62 225 VAL B O 1
ATOM 7842 N N . SER B 1 226 ? -2.078 13.562 13.57 1 90.75 226 SER B N 1
ATOM 7843 C CA . SER B 1 226 ? -1.768 13.844 14.969 1 90.75 226 SER B CA 1
ATOM 7844 C C . SER B 1 226 ? -0.428 13.227 15.375 1 90.75 226 SER B C 1
ATOM 7846 O O . SER B 1 226 ? 0.428 13.914 15.938 1 90.75 226 SER B O 1
ATOM 7848 N N . GLY B 1 227 ? -0.25 12 15.094 1 93.56 227 GLY B N 1
ATOM 7849 C CA . GLY B 1 227 ? 1 11.336 15.43 1 93.56 227 GLY B CA 1
ATOM 7850 C C . GLY B 1 227 ? 2.205 11.945 14.742 1 93.56 227 GLY B C 1
ATOM 7851 O O . GLY B 1 227 ? 3.246 12.156 15.359 1 93.56 227 GLY B O 1
ATOM 7852 N N . PHE B 1 228 ? 2.037 12.227 13.523 1 92.06 228 PHE B N 1
ATOM 7853 C CA . PHE B 1 228 ? 3.086 12.844 12.719 1 92.06 228 PHE B CA 1
ATOM 7854 C C . PHE B 1 228 ? 3.438 14.227 13.266 1 92.06 228 PHE B C 1
ATOM 7856 O O . PHE B 1 228 ? 4.613 14.57 13.383 1 92.06 228 PHE B O 1
ATOM 7863 N N . ALA B 1 229 ? 2.436 15 13.531 1 90 229 ALA B N 1
ATOM 7864 C CA . ALA B 1 229 ? 2.646 16.359 14.039 1 90 229 ALA B CA 1
ATOM 7865 C C . ALA B 1 229 ? 3.406 16.344 15.359 1 90 229 ALA B C 1
ATOM 7867 O O . ALA B 1 229 ? 4.32 17.141 15.57 1 90 229 ALA B O 1
ATOM 7868 N N . VAL B 1 230 ? 3.035 15.445 16.219 1 93.94 230 VAL B N 1
ATOM 7869 C CA . VAL B 1 230 ? 3.707 15.344 17.5 1 93.94 230 VAL B CA 1
ATOM 7870 C C . VAL B 1 230 ? 5.156 14.898 17.297 1 93.94 230 VAL B C 1
ATOM 7872 O O . VAL B 1 230 ? 6.062 15.398 17.969 1 93.94 230 VAL B O 1
ATOM 7875 N N . GLY B 1 231 ? 5.359 13.93 16.422 1 94.62 231 GLY B N 1
ATOM 7876 C CA . GLY B 1 231 ? 6.719 13.523 16.109 1 94.62 231 GLY B CA 1
ATOM 7877 C C . GLY B 1 231 ? 7.566 14.656 15.555 1 94.62 231 GLY B C 1
ATOM 7878 O O . GLY B 1 231 ? 8.727 14.812 15.938 1 94.62 231 GLY B O 1
ATOM 7879 N N . ALA B 1 232 ? 7.004 15.445 14.672 1 91.88 232 ALA B N 1
ATOM 7880 C CA . ALA B 1 232 ? 7.695 16.594 14.094 1 91.88 232 ALA B CA 1
ATOM 7881 C C . ALA B 1 232 ? 7.992 17.641 15.164 1 91.88 232 ALA B C 1
ATOM 7883 O O . ALA B 1 232 ? 9.031 18.297 15.125 1 91.88 232 ALA B O 1
ATOM 7884 N N . ALA B 1 233 ? 7.027 17.828 16.094 1 92.94 233 ALA B N 1
ATOM 7885 C CA . ALA B 1 233 ? 7.219 18.781 17.188 1 92.94 233 ALA B CA 1
ATOM 7886 C C . ALA B 1 233 ? 8.414 18.375 18.047 1 92.94 233 ALA B C 1
ATOM 7888 O O . ALA B 1 233 ? 9.141 19.25 18.562 1 92.94 233 ALA B O 1
ATOM 7889 N N . VAL B 1 234 ? 8.602 17.109 18.188 1 94.25 234 VAL B N 1
ATOM 7890 C CA . VAL B 1 234 ? 9.75 16.625 18.953 1 94.25 234 VAL B CA 1
ATOM 7891 C C . VAL B 1 234 ? 11.039 17.062 18.266 1 94.25 234 VAL B C 1
ATOM 7893 O O . VAL B 1 234 ? 11.992 17.5 18.922 1 94.25 234 VAL B O 1
ATOM 7896 N N . HIS B 1 235 ? 11.062 16.953 16.984 1 91.88 235 HIS B N 1
ATOM 7897 C CA . HIS B 1 235 ? 12.227 17.391 16.234 1 91.88 235 HIS B CA 1
ATOM 7898 C C . HIS B 1 235 ? 12.516 18.875 16.469 1 91.88 235 HIS B C 1
ATOM 7900 O O . HIS B 1 235 ? 13.664 19.25 16.703 1 91.88 235 HIS B O 1
ATOM 7906 N N . VAL B 1 236 ? 11.516 19.688 16.406 1 90.12 236 VAL B N 1
ATOM 7907 C CA . VAL B 1 236 ? 11.648 21.125 16.578 1 90.12 236 VAL B CA 1
ATOM 7908 C C . VAL B 1 236 ? 12.164 21.422 17.984 1 90.12 236 VAL B C 1
ATOM 7910 O O . VAL B 1 236 ? 13.086 22.219 18.156 1 90.12 236 VAL B O 1
ATOM 7913 N N . CYS B 1 237 ? 11.664 20.766 18.969 1 93.5 237 CYS B N 1
ATOM 7914 C CA . CYS B 1 237 ? 12.039 21 20.359 1 93.5 237 CYS B CA 1
ATOM 7915 C C . CYS B 1 237 ? 13.492 20.609 20.609 1 93.5 237 CYS B C 1
ATOM 7917 O O . CYS B 1 237 ? 14.234 21.328 21.266 1 93.5 237 CYS B O 1
ATOM 7919 N N . VAL B 1 238 ? 13.867 19.531 20.062 1 91.94 238 VAL B N 1
ATOM 7920 C CA . VAL B 1 238 ? 15.219 19.031 20.297 1 91.94 238 VAL B CA 1
ATOM 7921 C C . VAL B 1 238 ? 16.234 19.938 19.625 1 91.94 238 VAL B C 1
ATOM 7923 O O . VAL B 1 238 ? 17.297 20.234 20.188 1 91.94 238 VAL B O 1
ATOM 7926 N N . VAL B 1 239 ? 15.938 20.391 18.469 1 87.69 239 VAL B N 1
ATOM 7927 C CA . VAL B 1 239 ? 16.859 21.25 17.719 1 87.69 239 VAL B CA 1
ATOM 7928 C C . VAL B 1 239 ? 17.031 22.578 18.438 1 87.69 239 VAL B C 1
ATOM 7930 O O . VAL B 1 239 ? 18.094 23.203 18.375 1 87.69 239 VAL B O 1
ATOM 7933 N N . GLN B 1 240 ? 15.984 22.969 19.172 1 89.69 240 GLN B N 1
ATOM 7934 C CA . GLN B 1 240 ? 16.031 24.234 19.875 1 89.69 240 GLN B CA 1
ATOM 7935 C C . GLN B 1 240 ? 16.578 24.062 21.297 1 89.69 240 GLN B C 1
ATOM 7937 O O . GLN B 1 240 ? 16.922 25.031 21.969 1 89.69 240 GLN B O 1
ATOM 7942 N N . PHE B 1 241 ? 16.766 22.922 21.703 1 91.56 241 PHE B N 1
ATOM 7943 C CA . PHE B 1 241 ? 17.109 22.609 23.078 1 91.56 241 PHE B CA 1
ATOM 7944 C C . PHE B 1 241 ? 18.484 23.156 23.438 1 91.56 241 PHE B C 1
ATOM 7946 O O . PHE B 1 241 ? 18.688 23.688 24.531 1 91.56 241 PHE B O 1
ATOM 7953 N N . ASN B 1 242 ? 19.438 23.109 22.562 1 91.62 242 ASN B N 1
ATOM 7954 C CA . ASN B 1 242 ? 20.781 23.578 22.844 1 91.62 242 ASN B CA 1
ATOM 7955 C C . ASN B 1 242 ? 20.844 25.094 22.938 1 91.62 242 ASN B C 1
ATOM 7957 O O . ASN B 1 242 ? 21.688 25.641 23.641 1 91.62 242 ASN B O 1
ATOM 7961 N N . LYS B 1 243 ? 19.922 25.766 22.297 1 90.44 243 LYS B N 1
ATOM 7962 C CA . LYS B 1 243 ? 19.922 27.219 22.266 1 90.44 243 LYS B CA 1
ATOM 7963 C C . LYS B 1 243 ? 19.438 27.797 23.594 1 90.44 243 LYS B C 1
ATOM 7965 O O . LYS B 1 243 ? 19.766 28.938 23.938 1 90.44 243 LYS B O 1
ATOM 7970 N N . LEU B 1 244 ? 18.672 26.984 24.328 1 93.88 244 LEU B N 1
ATOM 7971 C CA . LEU B 1 244 ? 18.219 27.406 25.641 1 93.88 244 LEU B CA 1
ATOM 7972 C C . LEU B 1 244 ? 19.391 27.625 26.578 1 93.88 244 LEU B C 1
ATOM 7974 O O . LEU B 1 244 ? 19.328 28.484 27.469 1 93.88 244 LEU B O 1
ATOM 7978 N N . PHE B 1 245 ? 20.531 26.906 26.312 1 93.62 245 PHE B N 1
ATOM 7979 C CA . PHE B 1 245 ? 21.703 26.938 27.172 1 93.62 245 PHE B CA 1
ATOM 7980 C C . PHE B 1 245 ? 22.906 27.484 26.438 1 93.62 245 PHE B C 1
ATOM 7982 O O . PHE B 1 245 ? 24 27.562 27 1 93.62 245 PHE B O 1
ATOM 7989 N N . GLN B 1 246 ? 22.688 27.938 25.234 1 92 246 GLN B N 1
ATOM 7990 C CA . GLN B 1 246 ? 23.75 28.469 24.391 1 92 246 GLN B CA 1
ATOM 7991 C C . GLN B 1 246 ? 24.906 27.469 24.281 1 92 246 GLN B C 1
ATOM 7993 O O . GLN B 1 246 ? 26.062 27.812 24.516 1 92 246 GLN B O 1
ATOM 7998 N N . LEU B 1 247 ? 24.531 26.234 23.922 1 90.62 247 LEU B N 1
ATOM 7999 C CA . LEU B 1 247 ? 25.516 25.172 23.703 1 90.62 247 LEU B CA 1
ATOM 8000 C C . LEU B 1 247 ? 25.672 24.875 22.219 1 90.62 247 LEU B C 1
ATOM 8002 O O . LEU B 1 247 ? 24.719 25.047 21.453 1 90.62 247 LEU B O 1
ATOM 8006 N N . GLU B 1 248 ? 26.828 24.531 21.875 1 84.56 248 GLU B N 1
ATOM 8007 C CA . GLU B 1 248 ? 27.031 24.062 20.5 1 84.56 248 GLU B CA 1
ATOM 8008 C C . GLU B 1 248 ? 26.641 22.609 20.344 1 84.56 248 GLU B C 1
ATOM 8010 O O . GLU B 1 248 ? 26.844 21.797 21.25 1 84.56 248 GLU B O 1
ATOM 8015 N N . SER B 1 249 ? 25.844 22.359 19.375 1 78.62 249 SER B N 1
ATOM 8016 C CA . SER B 1 249 ? 25.406 20.984 19.172 1 78.62 249 SER B CA 1
ATOM 8017 C C . SER B 1 249 ? 26.047 20.375 17.938 1 78.62 249 SER B C 1
ATOM 8019 O O . SER B 1 249 ? 26.281 21.078 16.953 1 78.62 249 SER B O 1
ATOM 8021 N N . LYS B 1 250 ? 26.438 19.062 18.078 1 78.69 250 LYS B N 1
ATOM 8022 C CA . LYS B 1 250 ? 26.922 18.297 16.938 1 78.69 250 LYS B CA 1
ATOM 8023 C C . LYS B 1 250 ? 25.781 17.781 16.078 1 78.69 250 LYS B C 1
ATOM 8025 O O . LYS B 1 250 ? 24.656 17.609 16.578 1 78.69 250 LYS B O 1
ATOM 8030 N N . SER B 1 251 ? 26.047 17.781 14.805 1 77.38 251 SER B N 1
ATOM 8031 C CA . SER B 1 251 ? 25.031 17.25 13.906 1 77.38 251 SER B CA 1
ATOM 8032 C C . SER B 1 251 ? 25.141 15.742 13.781 1 77.38 251 SER B C 1
ATOM 8034 O O . SER B 1 251 ? 26.25 15.195 13.695 1 77.38 251 SER B O 1
ATOM 8036 N N . PHE B 1 252 ? 24.062 15.117 14.062 1 77.56 252 PHE B N 1
ATOM 8037 C CA . PHE B 1 252 ? 24.016 13.664 13.93 1 77.56 252 PHE B CA 1
ATOM 8038 C C . PHE B 1 252 ? 23.188 13.258 12.719 1 77.56 252 PHE B C 1
ATOM 8040 O O . PHE B 1 252 ? 22.375 14.047 12.219 1 77.56 252 PHE B O 1
ATOM 8047 N N . HIS B 1 253 ? 23.578 12.141 12.102 1 77 253 HIS B N 1
ATOM 8048 C CA . HIS B 1 253 ? 22.828 11.617 10.977 1 77 253 HIS B CA 1
ATOM 8049 C C . HIS B 1 253 ? 22.391 10.172 11.227 1 77 253 HIS B C 1
ATOM 8051 O O . HIS B 1 253 ? 22.906 9.523 12.141 1 77 253 HIS B O 1
ATOM 8057 N N . GLY B 1 254 ? 21.406 9.68 10.492 1 76.44 254 GLY B N 1
ATOM 8058 C CA . GLY B 1 254 ? 21 8.289 10.57 1 76.44 254 GLY B CA 1
ATOM 8059 C C . GLY B 1 254 ? 19.75 8.078 11.414 1 76.44 254 GLY B C 1
ATOM 8060 O O . GLY B 1 254 ? 19.031 9.031 11.719 1 76.44 254 GLY B O 1
ATOM 8061 N N . PHE B 1 255 ? 19.516 6.848 11.75 1 85 255 PHE B N 1
ATOM 8062 C CA . PHE B 1 255 ? 18.344 6.438 12.523 1 85 255 PHE B CA 1
ATOM 8063 C C . PHE B 1 255 ? 18.453 6.91 13.961 1 85 255 PHE B C 1
ATOM 8065 O O . PHE B 1 255 ? 19.484 6.707 14.609 1 85 255 PHE B O 1
ATOM 8072 N N . GLY B 1 256 ? 17.469 7.664 14.477 1 87.25 256 GLY B N 1
ATOM 8073 C CA . GLY B 1 256 ? 17.422 8.133 15.852 1 87.25 256 GLY B CA 1
ATOM 8074 C C . GLY B 1 256 ? 18.359 9.297 16.125 1 87.25 256 GLY B C 1
ATOM 8075 O O . GLY B 1 256 ? 18.844 9.461 17.234 1 87.25 256 GLY B O 1
ATOM 8076 N N . TYR B 1 257 ? 18.734 10.016 15.141 1 87.81 257 TYR B N 1
ATOM 8077 C CA . TYR B 1 257 ? 19.703 11.086 15.289 1 87.81 257 TYR B CA 1
ATOM 8078 C C . TYR B 1 257 ? 19.203 12.148 16.25 1 87.81 257 TYR B C 1
ATOM 8080 O O . TYR B 1 257 ? 20 12.773 16.969 1 87.81 257 TYR B O 1
ATOM 8088 N N . ILE B 1 258 ? 17.891 12.32 16.344 1 89.44 258 ILE B N 1
ATOM 8089 C CA . ILE B 1 258 ? 17.328 13.367 17.203 1 89.44 258 ILE B CA 1
ATOM 8090 C C . ILE B 1 258 ? 17.5 12.977 18.656 1 89.44 258 ILE B C 1
ATOM 8092 O O . ILE B 1 258 ? 17.75 13.828 19.516 1 89.44 258 ILE B O 1
ATOM 8096 N N . ILE B 1 259 ? 17.328 11.68 18.891 1 90.25 259 ILE B N 1
ATOM 8097 C CA . ILE B 1 259 ? 17.516 11.188 20.25 1 90.25 259 ILE B CA 1
ATOM 8098 C C . ILE B 1 259 ? 18.984 11.312 20.656 1 90.25 259 ILE B C 1
ATOM 8100 O O . ILE B 1 259 ? 19.297 11.68 21.781 1 90.25 259 ILE B O 1
ATOM 8104 N N . LYS B 1 260 ? 19.875 11.055 19.734 1 90.69 260 LYS B N 1
ATOM 8105 C CA . LYS B 1 260 ? 21.297 11.188 19.984 1 90.69 260 LYS B CA 1
ATOM 8106 C C . LYS B 1 260 ? 21.688 12.641 20.234 1 90.69 260 LYS B C 1
ATOM 8108 O O . LYS B 1 260 ? 22.516 12.93 21.109 1 90.69 260 LYS B O 1
ATOM 8113 N N . GLN B 1 261 ? 21.078 13.516 19.484 1 90.44 261 GLN B N 1
ATOM 8114 C CA . GLN B 1 261 ? 21.328 14.938 19.672 1 90.44 261 GLN B CA 1
ATOM 8115 C C . GLN B 1 261 ? 20.859 15.414 21.031 1 90.44 261 GLN B C 1
ATOM 8117 O O . GLN B 1 261 ? 21.516 16.219 21.688 1 90.44 261 GLN B O 1
ATOM 8122 N N . PHE B 1 262 ? 19.719 14.961 21.406 1 92.38 262 PHE B N 1
ATOM 8123 C CA . PHE B 1 262 ? 19.172 15.32 22.719 1 92.38 262 PHE B CA 1
ATOM 8124 C C . PHE B 1 262 ? 20.094 14.844 23.828 1 92.38 262 PHE B C 1
ATOM 8126 O O . PHE B 1 262 ? 20.391 15.594 24.766 1 92.38 262 PHE B O 1
ATOM 8133 N N . ILE B 1 263 ? 20.609 13.617 23.703 1 91.44 263 ILE B N 1
ATOM 8134 C CA . ILE B 1 263 ? 21.5 13.047 24.719 1 91.44 263 ILE B CA 1
ATOM 8135 C C . ILE B 1 263 ? 22.812 13.805 24.734 1 91.44 263 ILE B C 1
ATOM 8137 O O . ILE B 1 263 ? 23.391 14.055 25.797 1 91.44 263 ILE B O 1
ATOM 8141 N N . ASP B 1 264 ? 23.25 14.195 23.578 1 90.69 264 ASP B N 1
ATOM 8142 C CA . ASP B 1 264 ? 24.5 14.938 23.484 1 90.69 264 ASP B CA 1
ATOM 8143 C C . ASP B 1 264 ? 24.391 16.281 24.219 1 90.69 264 ASP B C 1
ATOM 8145 O O . ASP B 1 264 ? 25.312 16.656 24.938 1 90.69 264 ASP B O 1
ATOM 8149 N N . VAL B 1 265 ? 23.344 17 24.062 1 90.94 265 VAL B N 1
ATOM 8150 C CA . VAL B 1 265 ? 23.156 18.281 24.719 1 90.94 265 VAL B CA 1
ATOM 8151 C C . VAL B 1 265 ? 23.047 18.094 26.219 1 90.94 265 VAL B C 1
ATOM 8153 O O . VAL B 1 265 ? 23.594 18.875 27 1 90.94 265 VAL B O 1
ATOM 8156 N N . CYS B 1 266 ? 22.406 17.016 26.672 1 91.81 266 CYS B N 1
ATOM 8157 C CA . CYS B 1 266 ? 22.25 16.734 28.094 1 91.81 266 CYS B CA 1
ATOM 8158 C C . CYS B 1 266 ? 23.594 16.438 28.75 1 91.81 266 CYS B C 1
ATOM 8160 O O . CYS B 1 266 ? 23.812 16.781 29.906 1 91.81 266 CYS B O 1
ATOM 8162 N N . THR B 1 267 ? 24.453 15.852 27.953 1 90.5 267 THR B N 1
ATOM 8163 C CA . THR B 1 267 ? 25.766 15.508 28.5 1 90.5 267 THR B CA 1
ATOM 8164 C C . THR B 1 267 ? 26.641 16.75 28.594 1 90.5 267 THR B C 1
ATOM 8166 O O . THR B 1 267 ? 27.578 16.797 29.391 1 90.5 267 THR B O 1
ATOM 8169 N N . ARG B 1 268 ? 26.312 17.766 27.859 1 91.62 268 ARG B N 1
ATOM 8170 C CA . ARG B 1 268 ? 27.141 18.969 27.828 1 91.62 268 ARG B CA 1
ATOM 8171 C C . ARG B 1 268 ? 26.531 20.094 28.656 1 91.62 268 ARG B C 1
ATOM 8173 O O . ARG B 1 268 ? 26.969 21.234 28.594 1 91.62 268 ARG B O 1
ATOM 8180 N N . LEU B 1 269 ? 25.578 19.828 29.406 1 91.19 269 LEU B N 1
ATOM 8181 C CA . LEU B 1 269 ? 24.875 20.828 30.188 1 91.19 269 LEU B CA 1
ATOM 8182 C C . LEU B 1 269 ? 25.812 21.484 31.203 1 91.19 269 LEU B C 1
ATOM 8184 O O . LEU B 1 269 ? 25.562 22.609 31.656 1 91.19 269 LEU B O 1
ATOM 8188 N N . ASN B 1 270 ? 26.938 20.781 31.406 1 89.5 270 ASN B N 1
ATOM 8189 C CA . ASN B 1 270 ? 27.922 21.344 32.344 1 89.5 270 ASN B CA 1
ATOM 8190 C C . ASN B 1 270 ? 28.609 22.562 31.734 1 89.5 270 ASN B C 1
ATOM 8192 O O . ASN B 1 270 ? 29.141 23.391 32.469 1 89.5 270 ASN B O 1
ATOM 8196 N N . HIS B 1 271 ? 28.547 22.75 30.422 1 90.69 271 HIS B N 1
ATOM 8197 C CA . HIS B 1 271 ? 29.156 23.891 29.75 1 90.69 271 HIS B CA 1
ATOM 8198 C C . HIS B 1 271 ? 28.109 24.938 29.375 1 90.69 271 HIS B C 1
ATOM 8200 O O . HIS B 1 271 ? 28.375 25.828 28.562 1 90.69 271 HIS B O 1
ATOM 8206 N N . ALA B 1 272 ? 26.984 24.906 30.078 1 92.5 272 ALA B N 1
ATOM 8207 C CA . ALA B 1 272 ? 25.891 25.812 29.75 1 92.5 272 ALA B CA 1
ATOM 8208 C C . ALA B 1 272 ? 26.172 27.219 30.25 1 92.5 272 ALA B C 1
ATOM 8210 O O . ALA B 1 272 ? 26.875 27.406 31.25 1 92.5 272 ALA B O 1
ATOM 8211 N N . ASN B 1 273 ? 25.719 28.156 29.422 1 93.94 273 ASN B N 1
ATOM 8212 C CA . ASN B 1 273 ? 25.734 29.547 29.875 1 93.94 273 ASN B CA 1
ATOM 8213 C C . ASN B 1 273 ? 24.625 29.812 30.891 1 93.94 273 ASN B C 1
ATOM 8215 O O . ASN B 1 273 ? 23.453 29.891 30.516 1 93.94 273 ASN B O 1
ATOM 8219 N N . LEU B 1 274 ? 24.906 30.016 32.062 1 92.94 274 LEU B N 1
ATOM 8220 C CA . LEU B 1 274 ? 23.953 30.125 33.156 1 92.94 274 LEU B CA 1
ATOM 8221 C C . LEU B 1 274 ? 23.016 31.297 32.938 1 92.94 274 LEU B C 1
ATOM 8223 O O . LEU B 1 274 ? 21.797 31.172 33.156 1 92.94 274 LEU B O 1
ATOM 8227 N N . PRO B 1 275 ? 23.578 32.406 32.5 1 94.06 275 PRO B N 1
ATOM 8228 C CA . PRO B 1 275 ? 22.641 33.531 32.25 1 94.06 275 PRO B CA 1
ATOM 8229 C C . PRO B 1 275 ? 21.609 33.188 31.172 1 94.06 275 PRO B C 1
ATOM 8231 O O . PRO B 1 275 ? 20.422 33.5 31.328 1 94.06 275 PRO B O 1
ATOM 8234 N N . SER B 1 276 ? 22.031 32.562 30.156 1 94.88 276 SER B N 1
ATOM 8235 C CA . SER B 1 276 ? 21.094 32.156 29.109 1 94.88 276 SER B CA 1
ATOM 8236 C C . SER B 1 276 ? 20.062 31.156 29.625 1 94.88 276 SER B C 1
ATOM 8238 O O . SER B 1 276 ? 18.891 31.203 29.234 1 94.88 276 SER B O 1
ATOM 8240 N N . ALA B 1 277 ? 20.453 30.281 30.484 1 95.56 277 ALA B N 1
ATOM 8241 C CA . ALA B 1 277 ? 19.547 29.312 31.078 1 95.56 277 ALA B CA 1
ATOM 8242 C C . ALA B 1 277 ? 18.5 30 31.953 1 95.56 277 ALA B C 1
ATOM 8244 O O . ALA B 1 277 ? 17.344 29.609 31.953 1 95.56 277 ALA B O 1
ATOM 8245 N N . LEU B 1 278 ? 18.938 30.969 32.625 1 95.44 278 LEU B N 1
ATOM 8246 C CA . LEU B 1 278 ? 18.031 31.703 33.5 1 95.44 278 LEU B CA 1
ATOM 8247 C C . LEU B 1 278 ? 17.047 32.531 32.688 1 95.44 278 LEU B C 1
ATOM 8249 O O . LEU B 1 278 ? 15.867 32.625 33.062 1 95.44 278 LEU B O 1
ATOM 8253 N N . ILE B 1 279 ? 17.609 33.094 31.656 1 95.69 279 ILE B N 1
ATOM 8254 C CA . ILE B 1 279 ? 16.75 33.875 30.766 1 95.69 279 ILE B CA 1
ATOM 8255 C C . ILE B 1 279 ? 15.688 32.969 30.156 1 95.69 279 ILE B C 1
ATOM 8257 O O . ILE B 1 279 ? 14.523 33.344 30.047 1 95.69 279 ILE B O 1
ATOM 8261 N N . SER B 1 280 ? 16.094 31.812 29.766 1 96.81 280 SER B N 1
ATOM 8262 C CA . SER B 1 280 ? 15.18 30.828 29.203 1 96.81 280 SER B CA 1
ATOM 8263 C C . SER B 1 280 ? 14.125 30.406 30.219 1 96.81 280 SER B C 1
ATOM 8265 O O . SER B 1 280 ? 12.938 30.312 29.891 1 96.81 280 SER B O 1
ATOM 8267 N N . LEU B 1 281 ? 14.547 30.125 31.406 1 96.5 281 LEU B N 1
ATOM 8268 C CA . LEU B 1 281 ? 13.617 29.734 32.469 1 96.5 281 LEU B CA 1
ATOM 8269 C C . LEU B 1 281 ? 12.602 30.844 32.719 1 96.5 281 LEU B C 1
ATOM 8271 O O . LEU B 1 281 ? 11.414 30.578 32.906 1 96.5 281 LEU B O 1
ATOM 8275 N N . PHE B 1 282 ? 13.141 32.031 32.719 1 96.31 282 PHE B N 1
ATOM 8276 C CA . PHE B 1 282 ? 12.258 33.156 32.875 1 96.31 282 PHE B CA 1
ATOM 8277 C C . PHE B 1 282 ? 11.242 33.219 31.75 1 96.31 282 PHE B C 1
ATOM 8279 O O . PHE B 1 282 ? 10.062 33.5 31.984 1 96.31 282 PHE B O 1
ATOM 8286 N N . GLY B 1 283 ? 11.719 33.062 30.547 1 96.69 283 GLY B N 1
ATOM 8287 C CA . GLY B 1 283 ? 10.828 33.094 29.391 1 96.69 283 GLY B CA 1
ATOM 8288 C C . GLY B 1 283 ? 9.727 32.031 29.5 1 96.69 283 GLY B C 1
ATOM 8289 O O . GLY B 1 283 ? 8.555 32.344 29.234 1 96.69 283 GLY B O 1
ATOM 8290 N N . PHE B 1 284 ? 10.062 30.828 29.938 1 96.31 284 PHE B N 1
ATOM 8291 C CA . PHE B 1 284 ? 9.078 29.766 30.078 1 96.31 284 PHE B CA 1
ATOM 8292 C C . PHE B 1 284 ? 8.047 30.109 31.141 1 96.31 284 PHE B C 1
ATOM 8294 O O . PHE B 1 284 ? 6.844 29.953 30.938 1 96.31 284 PHE B O 1
ATOM 8301 N N . VAL B 1 285 ? 8.492 30.516 32.25 1 96.06 285 VAL B N 1
ATOM 8302 C CA . VAL B 1 285 ? 7.609 30.859 33.344 1 96.06 285 VAL B CA 1
ATOM 8303 C C . VAL B 1 285 ? 6.684 32 32.938 1 96.06 285 VAL B C 1
ATOM 8305 O O . VAL B 1 285 ? 5.488 31.984 33.281 1 96.06 285 VAL B O 1
ATOM 8308 N N . PHE B 1 286 ? 7.262 33 32.281 1 95.62 286 PHE B N 1
ATOM 8309 C CA . PHE B 1 286 ? 6.496 34.156 31.844 1 95.62 286 PHE B CA 1
ATOM 8310 C C . PHE B 1 286 ? 5.383 33.719 30.891 1 95.62 286 PHE B C 1
ATOM 8312 O O . PHE B 1 286 ? 4.238 34.156 31.047 1 95.62 286 PHE B O 1
ATOM 8319 N N . LEU B 1 287 ? 5.672 32.906 29.969 1 93.62 287 LEU B N 1
ATOM 8320 C CA . LEU B 1 287 ? 4.684 32.469 28.984 1 93.62 287 LEU B CA 1
ATOM 8321 C C . LEU B 1 287 ? 3.648 31.547 29.641 1 93.62 287 LEU B C 1
ATOM 8323 O O . LEU B 1 287 ? 2.457 31.641 29.328 1 93.62 287 LEU B O 1
ATOM 8327 N N . TYR B 1 288 ? 4.086 30.656 30.5 1 92 288 TYR B N 1
ATOM 8328 C CA . TYR B 1 288 ? 3.162 29.75 31.172 1 92 288 TYR B CA 1
ATOM 8329 C C . TYR B 1 288 ? 2.178 30.531 32.031 1 92 288 TYR B C 1
ATOM 8331 O O . TYR B 1 288 ? 0.979 30.234 32.031 1 92 288 TYR B O 1
ATOM 8339 N N . PHE B 1 289 ? 2.691 31.422 32.719 1 91.75 289 PHE B N 1
ATOM 8340 C CA . PHE B 1 289 ? 1.854 32.25 33.594 1 91.75 289 PHE B CA 1
ATOM 8341 C C . PHE B 1 289 ? 0.936 33.125 32.781 1 91.75 289 PHE B C 1
ATOM 8343 O O . PHE B 1 289 ? -0.231 33.312 33.125 1 91.75 289 PHE B O 1
ATOM 8350 N N . GLY B 1 290 ? 1.386 33.719 31.828 1 90.19 290 GLY B N 1
ATOM 8351 C CA . GLY B 1 290 ? 0.619 34.625 31 1 90.19 290 GLY B CA 1
ATOM 8352 C C . GLY B 1 290 ? -0.439 33.938 30.156 1 90.19 290 GLY B C 1
ATOM 8353 O O . GLY B 1 290 ? -1.631 34.219 30.297 1 90.19 290 GLY B O 1
ATOM 8354 N N . LYS B 1 291 ? -0.032 32.969 29.406 1 86.12 291 LYS B N 1
ATOM 8355 C CA . LYS B 1 291 ? -0.918 32.344 28.422 1 86.12 291 LYS B CA 1
ATOM 8356 C C . LYS B 1 291 ? -1.84 31.328 29.062 1 86.12 291 LYS B C 1
ATOM 8358 O O . LYS B 1 291 ? -3.016 31.234 28.719 1 86.12 291 LYS B O 1
ATOM 8363 N N . ASP B 1 292 ? -1.349 30.594 30.031 1 85.31 292 ASP B N 1
ATOM 8364 C CA . ASP B 1 292 ? -2.141 29.5 30.594 1 85.31 292 ASP B CA 1
ATOM 8365 C C . ASP B 1 292 ? -2.908 29.969 31.828 1 85.31 292 ASP B C 1
ATOM 8367 O O . ASP B 1 292 ? -3.957 29.406 32.156 1 85.31 292 ASP B O 1
ATOM 8371 N N . PHE B 1 293 ? -2.469 31.016 32.438 1 85.19 293 PHE B N 1
ATOM 8372 C CA . PHE B 1 293 ? -3.135 31.438 33.656 1 85.19 293 PHE B CA 1
ATOM 8373 C C . PHE B 1 293 ? -3.922 32.719 33.438 1 85.19 293 PHE B C 1
ATOM 8375 O O . PHE B 1 293 ? -5.148 32.75 33.531 1 85.19 293 PHE B O 1
ATOM 8382 N N . ILE B 1 294 ? -3.221 33.75 32.969 1 86.19 294 ILE B N 1
ATOM 8383 C CA . ILE B 1 294 ? -3.846 35.062 32.844 1 86.19 294 ILE B CA 1
ATOM 8384 C C . ILE B 1 294 ? -4.891 35.031 31.75 1 86.19 294 ILE B C 1
ATOM 8386 O O . ILE B 1 294 ? -6.023 35.469 31.938 1 86.19 294 ILE B O 1
ATOM 8390 N N . ASN B 1 295 ? -4.504 34.594 30.625 1 83.69 295 ASN B N 1
ATOM 8391 C CA . ASN B 1 295 ? -5.426 34.562 29.5 1 83.69 295 ASN B CA 1
ATOM 8392 C C . ASN B 1 295 ? -6.609 33.656 29.75 1 83.69 295 ASN B C 1
ATOM 8394 O O . ASN B 1 295 ? -7.715 33.875 29.266 1 83.69 295 ASN B O 1
ATOM 8398 N N . VAL B 1 296 ? -6.422 32.594 30.531 1 78.88 296 VAL B N 1
ATOM 8399 C CA . VAL B 1 296 ? -7.488 31.641 30.797 1 78.88 296 VAL B CA 1
ATOM 8400 C C . VAL B 1 296 ? -8.391 32.188 31.906 1 78.88 296 VAL B C 1
ATOM 8402 O O . VAL B 1 296 ? -9.617 32.062 31.828 1 78.88 296 VAL B O 1
ATOM 8405 N N . TYR B 1 297 ? -7.824 32.75 32.906 1 77.19 297 TYR B N 1
ATOM 8406 C CA . TYR B 1 297 ? -8.578 33.25 34.062 1 77.19 297 TYR B CA 1
ATOM 8407 C C . TYR B 1 297 ? -9.367 34.5 33.688 1 77.19 297 TYR B C 1
ATOM 8409 O O . TYR B 1 297 ? -10.484 34.688 34.188 1 77.19 297 TYR B O 1
ATOM 8417 N N . TYR B 1 298 ? -8.797 35.312 32.875 1 77.19 298 TYR B N 1
ATOM 8418 C CA . TYR B 1 298 ? -9.445 36.594 32.562 1 77.19 298 TYR B CA 1
ATOM 8419 C C . TYR B 1 298 ? -10.102 36.531 31.188 1 77.19 298 TYR B C 1
ATOM 8421 O O . TYR B 1 298 ? -10.258 37.562 30.547 1 77.19 298 TYR B O 1
ATOM 8429 N N . LYS B 1 299 ? -10.289 35.469 30.734 1 72.38 299 LYS B N 1
ATOM 8430 C CA . LYS B 1 299 ? -10.875 35.25 29.422 1 72.38 299 LYS B CA 1
ATOM 8431 C C . LYS B 1 299 ? -12.203 36 29.281 1 72.38 299 LYS B C 1
ATOM 8433 O O . LYS B 1 299 ? -12.523 36.5 28.203 1 72.38 299 LYS B O 1
ATOM 8438 N N . LYS B 1 300 ? -13.023 36.031 30.328 1 66.81 300 LYS B N 1
ATOM 8439 C CA . LYS B 1 300 ? -14.359 36.625 30.297 1 66.81 300 LYS B CA 1
ATOM 8440 C C . LYS B 1 300 ? -14.281 38.125 30.266 1 66.81 300 LYS B C 1
ATOM 8442 O O . LYS B 1 300 ? -15.18 38.781 29.719 1 66.81 300 LYS B O 1
ATOM 8447 N N . ILE B 1 301 ? -13.172 38.594 30.797 1 70.56 301 ILE B N 1
ATOM 8448 C CA . ILE B 1 301 ? -13.102 40.031 30.969 1 70.56 301 ILE B CA 1
ATOM 8449 C C . ILE B 1 301 ? -12.352 40.656 29.781 1 70.56 301 ILE B C 1
ATOM 8451 O O . ILE B 1 301 ? -12.672 41.75 29.344 1 70.56 301 ILE B O 1
ATOM 8455 N N . LEU B 1 302 ? -11.445 39.906 29.25 1 74.31 302 LEU B N 1
ATOM 8456 C CA . LEU B 1 302 ? -10.609 40.469 28.188 1 74.31 302 LEU B CA 1
ATOM 8457 C C . LEU B 1 302 ? -11.172 40.125 26.812 1 74.31 302 LEU B C 1
ATOM 8459 O O . LEU B 1 302 ? -11.406 38.938 26.516 1 74.31 302 LEU B O 1
ATOM 8463 N N . PRO B 1 303 ? -11.516 41.125 26.109 1 68.19 303 PRO B N 1
ATOM 8464 C CA . PRO B 1 303 ? -12.047 40.875 24.766 1 68.19 303 PRO B CA 1
ATOM 8465 C C . PRO B 1 303 ? -11.055 40.125 23.875 1 68.19 303 PRO B C 1
ATOM 8467 O O . PRO B 1 303 ? -11.461 39.406 22.953 1 68.19 303 PRO B O 1
ATOM 8470 N N . LEU B 1 304 ? -9.695 40.406 24.078 1 79.25 304 LEU B N 1
ATOM 8471 C CA . LEU B 1 304 ? -8.648 39.781 23.297 1 79.25 304 LEU B CA 1
ATOM 8472 C C . LEU B 1 304 ? -7.57 39.188 24.203 1 79.25 304 LEU B C 1
ATOM 8474 O O . LEU B 1 304 ? -7.25 39.75 25.25 1 79.25 304 LEU B O 1
ATOM 8478 N N . PRO B 1 305 ? -7.121 38.062 23.781 1 81.81 305 PRO B N 1
ATOM 8479 C CA . PRO B 1 305 ? -5.996 37.531 24.562 1 81.81 305 PRO B CA 1
ATOM 8480 C C . PRO B 1 305 ? -4.762 38.406 24.5 1 81.81 305 PRO B C 1
ATOM 8482 O O . PRO B 1 305 ? -4.469 39 23.438 1 81.81 305 PRO B O 1
ATOM 8485 N N . ILE B 1 306 ? -4.199 38.562 25.562 1 85 306 ILE B N 1
ATOM 8486 C CA . ILE B 1 306 ? -2.977 39.344 25.625 1 85 306 ILE B CA 1
ATOM 8487 C C . ILE B 1 306 ? -1.844 38.594 24.922 1 85 306 ILE B C 1
ATOM 8489 O O . ILE B 1 306 ? -1.627 37.406 25.172 1 85 306 ILE B O 1
ATOM 8493 N N . PRO B 1 307 ? -1.216 39.25 23.969 1 86.88 307 PRO B N 1
ATOM 8494 C CA . PRO B 1 307 ? -0.111 38.594 23.266 1 86.88 307 PRO B CA 1
ATOM 8495 C C . PRO B 1 307 ? 1.16 38.5 24.109 1 86.88 307 PRO B C 1
ATOM 8497 O O . PRO B 1 307 ? 2.117 39.25 23.859 1 86.88 307 PRO B O 1
ATOM 8500 N N . PHE B 1 308 ? 1.227 37.562 24.906 1 88.56 308 PHE B N 1
ATOM 8501 C CA . PHE B 1 308 ? 2.324 37.438 25.859 1 88.56 308 PHE B CA 1
ATOM 8502 C C . PHE B 1 308 ? 3.635 37.125 25.141 1 88.56 308 PHE B C 1
ATOM 8504 O O . PHE B 1 308 ? 4.711 37.438 25.641 1 88.56 308 PHE B O 1
ATOM 8511 N N . ASP B 1 309 ? 3.617 36.5 23.922 1 88.94 309 ASP B N 1
ATOM 8512 C CA . ASP B 1 309 ? 4.832 36.312 23.141 1 88.94 309 ASP B CA 1
ATOM 8513 C C . ASP B 1 309 ? 5.496 37.625 22.781 1 88.94 309 ASP B C 1
ATOM 8515 O O . ASP B 1 309 ? 6.707 37.781 22.938 1 88.94 309 ASP B O 1
ATOM 8519 N N . PHE B 1 310 ? 4.695 38.5 22.375 1 89.12 310 PHE B N 1
ATOM 8520 C CA . PHE B 1 310 ? 5.188 39.812 22 1 89.12 310 PHE B CA 1
ATOM 8521 C C . PHE B 1 310 ? 5.703 40.594 23.203 1 89.12 310 PHE B C 1
ATOM 8523 O O . PHE B 1 310 ? 6.738 41.25 23.141 1 89.12 310 PHE B O 1
ATOM 8530 N N . LEU B 1 311 ? 4.996 40.469 24.25 1 92 311 LEU B N 1
ATOM 8531 C CA . LEU B 1 311 ? 5.414 41.156 25.484 1 92 311 LEU B CA 1
ATOM 8532 C C . LEU B 1 311 ? 6.738 40.562 25.984 1 92 311 LEU B C 1
ATOM 8534 O O . LEU B 1 311 ? 7.578 41.312 26.5 1 92 311 LEU B O 1
ATOM 8538 N N . LEU B 1 312 ? 6.812 39.312 25.875 1 93.62 312 LEU B N 1
ATOM 8539 C CA . LEU B 1 312 ? 8.055 38.656 26.297 1 93.62 312 LEU B CA 1
ATOM 8540 C C . LEU B 1 312 ? 9.227 39.188 25.453 1 93.62 312 LEU B C 1
ATOM 8542 O O . LEU B 1 312 ? 10.305 39.469 25.984 1 93.62 312 LEU B O 1
ATOM 8546 N N . VAL B 1 313 ? 9.07 39.25 24.188 1 91.56 313 VAL B N 1
ATOM 8547 C CA . VAL B 1 313 ? 10.117 39.75 23.281 1 91.56 313 VAL B CA 1
ATOM 8548 C C . VAL B 1 313 ? 10.469 41.188 23.641 1 91.56 313 VAL B C 1
ATOM 8550 O O . VAL B 1 313 ? 11.648 41.531 23.703 1 91.56 313 VAL B O 1
ATOM 8553 N N . ALA B 1 314 ? 9.492 42 23.844 1 91.81 314 ALA B N 1
ATOM 8554 C CA . ALA B 1 314 ? 9.711 43.406 24.188 1 91.81 314 ALA B CA 1
ATOM 8555 C C . ALA B 1 314 ? 10.461 43.562 25.516 1 91.81 314 ALA B C 1
ATOM 8557 O O . ALA B 1 314 ? 11.438 44.312 25.609 1 91.81 314 ALA B O 1
ATOM 8558 N N . LEU B 1 315 ? 10 42.812 26.438 1 94.62 315 LEU B N 1
ATOM 8559 C CA . LEU B 1 315 ? 10.609 42.875 27.766 1 94.62 315 LEU B CA 1
ATOM 8560 C C . LEU B 1 315 ? 12.039 42.375 27.734 1 94.62 315 LEU B C 1
ATOM 8562 O O . LEU B 1 315 ? 12.93 42.969 28.344 1 94.62 315 LEU B O 1
ATOM 8566 N N . ALA B 1 316 ? 12.195 41.25 27.125 1 94.81 316 ALA B N 1
ATOM 8567 C CA . ALA B 1 316 ? 13.516 40.625 27.062 1 94.81 316 ALA B CA 1
ATOM 8568 C C . ALA B 1 316 ? 14.492 41.5 26.281 1 94.81 316 ALA B C 1
ATOM 8570 O O . ALA B 1 316 ? 15.672 41.594 26.625 1 94.81 316 ALA B O 1
ATOM 8571 N N . THR B 1 317 ? 14.055 42.094 25.188 1 93.12 317 THR B N 1
ATOM 8572 C CA . THR B 1 317 ? 14.891 42.969 24.406 1 93.12 317 THR B CA 1
ATOM 8573 C C . THR B 1 317 ? 15.305 44.219 25.219 1 93.12 317 THR B C 1
ATOM 8575 O O . THR B 1 317 ? 16.469 44.594 25.219 1 93.12 317 THR B O 1
ATOM 8578 N N . TYR B 1 318 ? 14.336 44.75 25.844 1 93.69 318 TYR B N 1
ATOM 8579 C CA . TYR B 1 318 ? 14.609 45.938 26.672 1 93.69 318 TYR B CA 1
ATOM 8580 C C . TYR B 1 318 ? 15.547 45.594 27.812 1 93.69 318 TYR B C 1
ATOM 8582 O O . TYR B 1 318 ? 16.484 46.344 28.109 1 93.69 318 TYR B O 1
ATOM 8590 N N . GLY B 1 319 ? 15.258 44.531 28.438 1 93.94 319 GLY B N 1
ATOM 8591 C CA . GLY B 1 319 ? 16.141 44.094 29.516 1 93.94 319 GLY B CA 1
ATOM 8592 C C . GLY B 1 319 ? 17.547 43.781 29.047 1 93.94 319 GLY B C 1
ATOM 8593 O O . GLY B 1 319 ? 18.516 44.125 29.734 1 93.94 319 GLY B O 1
ATOM 8594 N N . SER B 1 320 ? 17.656 43.125 27.969 1 94.56 320 SER B N 1
ATOM 8595 C CA . SER B 1 320 ? 18.969 42.812 27.422 1 94.56 320 SER B CA 1
ATOM 8596 C C . SER B 1 320 ? 19.75 44.062 27.062 1 94.56 320 SER B C 1
ATOM 8598 O O . SER B 1 320 ? 20.969 44.094 27.234 1 94.56 320 SER B O 1
ATOM 8600 N N . TYR B 1 321 ? 19 45.062 26.594 1 91.19 321 TYR B N 1
ATOM 8601 C CA . TYR B 1 321 ? 19.625 46.312 26.25 1 91.19 321 TYR B CA 1
ATOM 8602 C C . TYR B 1 321 ? 20.094 47.062 27.5 1 91.19 321 TYR B C 1
ATOM 8604 O O . TYR B 1 321 ? 21.219 47.562 27.547 1 91.19 321 TYR B O 1
ATOM 8612 N N . LEU B 1 322 ? 19.328 47.094 28.516 1 93.5 322 LEU B N 1
ATOM 8613 C CA . LEU B 1 322 ? 19.609 47.812 29.734 1 93.5 322 LEU B CA 1
ATOM 8614 C C . LEU B 1 322 ? 20.75 47.156 30.516 1 93.5 322 LEU B C 1
ATOM 8616 O O . LEU B 1 322 ? 21.625 47.844 31.047 1 93.5 322 LEU B O 1
ATOM 8620 N N . PHE B 1 323 ? 20.75 45.844 30.594 1 93.81 323 PHE B N 1
ATOM 8621 C CA . PHE B 1 323 ? 21.719 45.156 31.422 1 93.81 323 PHE B CA 1
ATOM 8622 C C . PHE B 1 323 ? 22.891 44.625 30.594 1 93.81 323 PHE B C 1
ATOM 8624 O O . PHE B 1 323 ? 23.812 44 31.109 1 93.81 323 PHE B O 1
ATOM 8631 N N . GLN B 1 324 ? 22.891 44.875 29.266 1 92.12 324 GLN B N 1
ATOM 8632 C CA . GLN B 1 324 ? 23.984 44.5 28.359 1 92.12 324 GLN B CA 1
ATOM 8633 C C . GLN B 1 324 ? 24.312 43 28.5 1 92.12 324 GLN B C 1
ATOM 8635 O O . GLN B 1 324 ? 25.469 42.656 28.719 1 92.12 324 GLN B O 1
ATOM 8640 N N . PHE B 1 325 ? 23.391 42.219 28.281 1 92.56 325 PHE B N 1
ATOM 8641 C CA . PHE B 1 325 ? 23.516 40.781 28.438 1 92.56 325 PHE B CA 1
ATOM 8642 C C . PHE B 1 325 ? 24.609 40.219 27.516 1 92.56 325 PHE B C 1
ATOM 8644 O O . PHE B 1 325 ? 25.312 39.281 27.875 1 92.56 325 PHE B O 1
ATOM 8651 N N . HIS B 1 326 ? 24.703 40.719 26.312 1 91.88 326 HIS B N 1
ATOM 8652 C CA . HIS B 1 326 ? 25.672 40.25 25.344 1 91.88 326 HIS B CA 1
ATOM 8653 C C . HIS B 1 326 ? 27.094 40.562 25.766 1 91.88 326 HIS B C 1
ATOM 8655 O O . HIS B 1 326 ? 27.984 39.719 25.734 1 91.88 326 HIS B O 1
ATOM 8661 N N . GLU B 1 327 ? 27.359 41.75 26.188 1 90.81 327 GLU B N 1
ATOM 8662 C CA . GLU B 1 327 ? 28.688 42.25 26.5 1 90.81 327 GLU B CA 1
ATOM 8663 C C . GLU B 1 327 ? 29.172 41.688 27.844 1 90.81 327 GLU B C 1
ATOM 8665 O O . GLU B 1 327 ? 30.328 41.312 27.984 1 90.81 327 GLU B O 1
ATOM 8670 N N . LYS B 1 328 ? 28.25 41.625 28.75 1 92.81 328 LYS B N 1
ATOM 8671 C CA . LYS B 1 328 ? 28.656 41.281 30.109 1 92.81 328 LYS B CA 1
ATOM 8672 C C . LYS B 1 328 ? 28.562 39.781 30.359 1 92.81 328 LYS B C 1
ATOM 8674 O O . LYS B 1 328 ? 29.344 39.219 31.125 1 92.81 328 LYS B O 1
ATOM 8679 N N . PHE B 1 329 ? 27.641 39.188 29.797 1 93.12 329 PHE B N 1
ATOM 8680 C CA . PHE B 1 329 ? 27.359 37.812 30.172 1 93.12 329 PHE B CA 1
ATOM 8681 C C . PHE B 1 329 ? 27.516 36.875 28.969 1 93.12 329 PHE B C 1
ATOM 8683 O O . PHE B 1 329 ? 27.234 35.688 29.062 1 93.12 329 PHE B O 1
ATOM 8690 N N . ASP B 1 330 ? 27.844 37.312 27.812 1 92.19 330 ASP B N 1
ATOM 8691 C CA . ASP B 1 330 ? 28.094 36.531 26.594 1 92.19 330 ASP B CA 1
ATOM 8692 C C . ASP B 1 330 ? 26.828 35.844 26.109 1 92.19 330 ASP B C 1
ATOM 8694 O O . ASP B 1 330 ? 26.875 34.656 25.719 1 92.19 330 ASP B O 1
ATOM 8698 N N . VAL B 1 331 ? 25.766 36.5 26.312 1 93.44 331 VAL B N 1
ATOM 8699 C CA . VAL B 1 331 ? 24.5 36 25.812 1 93.44 331 VAL B CA 1
ATOM 8700 C C . VAL B 1 331 ? 24.375 36.281 24.312 1 93.44 331 VAL B C 1
ATOM 8702 O O . VAL B 1 331 ? 24.609 37.438 23.891 1 93.44 331 VAL B O 1
ATOM 8705 N N . ASN B 1 332 ? 24.078 35.219 23.547 1 91.69 332 ASN B N 1
ATOM 8706 C CA . ASN B 1 332 ? 23.906 35.438 22.125 1 91.69 332 ASN B CA 1
ATOM 8707 C C . ASN B 1 332 ? 22.641 36.219 21.828 1 91.69 332 ASN B C 1
ATOM 8709 O O . ASN B 1 332 ? 21.562 35.906 22.344 1 91.69 332 ASN B O 1
ATOM 8713 N N . ILE B 1 333 ? 22.75 37.25 21 1 90.62 333 ILE B N 1
ATOM 8714 C CA . ILE B 1 333 ? 21.609 38.094 20.625 1 90.62 333 ILE B CA 1
ATOM 8715 C C . ILE B 1 333 ? 21.422 38.094 19.109 1 90.62 333 ILE B C 1
ATOM 8717 O O . ILE B 1 333 ? 22.266 37.562 18.391 1 90.62 333 ILE B O 1
ATOM 8721 N N . VAL B 1 334 ? 20.312 38.594 18.578 1 86.38 334 VAL B N 1
ATOM 8722 C CA . VAL B 1 334 ? 19.938 38.562 17.156 1 86.38 334 VAL B CA 1
ATOM 8723 C C . VAL B 1 334 ? 20.859 39.5 16.375 1 86.38 334 VAL B C 1
ATOM 8725 O O . VAL B 1 334 ? 21.266 39.188 15.266 1 86.38 334 VAL B O 1
ATOM 8728 N N . ASN B 1 335 ? 21.344 40.594 16.953 1 81.5 335 ASN B N 1
ATOM 8729 C CA . ASN B 1 335 ? 22.203 41.625 16.391 1 81.5 335 ASN B CA 1
ATOM 8730 C C . ASN B 1 335 ? 21.469 42.5 15.375 1 81.5 335 ASN B C 1
ATOM 8732 O O . ASN B 1 335 ? 20.281 42.75 15.547 1 81.5 335 ASN B O 1
ATOM 8736 N N . GLU B 1 336 ? 21.922 42.688 14.18 1 78.75 336 GLU B N 1
ATOM 8737 C CA . GLU B 1 336 ? 21.359 43.688 13.289 1 78.75 336 GLU B CA 1
ATOM 8738 C C . GLU B 1 336 ? 20.188 43.125 12.484 1 78.75 336 GLU B C 1
ATOM 8740 O O . GLU B 1 336 ? 20.312 42.031 11.891 1 78.75 336 GLU B O 1
ATOM 8745 N N . VAL B 1 337 ? 18.984 43.75 12.688 1 80.12 337 VAL B N 1
ATOM 8746 C CA . VAL B 1 337 ? 17.812 43.469 11.875 1 80.12 337 VAL B CA 1
ATOM 8747 C C . VAL B 1 337 ? 17.516 44.656 10.961 1 80.12 337 VAL B C 1
ATOM 8749 O O . VAL B 1 337 ? 17.078 45.719 11.414 1 80.12 337 VAL B O 1
ATOM 8752 N N . PRO B 1 338 ? 17.781 44.469 9.664 1 80.44 338 PRO B N 1
ATOM 8753 C CA . PRO B 1 338 ? 17.547 45.594 8.734 1 80.44 338 PRO B CA 1
ATOM 8754 C C . PRO B 1 338 ? 16.078 45.969 8.625 1 80.44 338 PRO B C 1
ATOM 8756 O O . PRO B 1 338 ? 15.203 45.188 9.008 1 80.44 338 PRO B O 1
ATOM 8759 N N . THR B 1 339 ? 15.82 47.219 8.227 1 83.38 339 THR B N 1
ATOM 8760 C CA . THR B 1 339 ? 14.453 47.688 8.008 1 83.38 339 THR B CA 1
ATOM 8761 C C . THR B 1 339 ? 14.164 47.844 6.516 1 83.38 339 THR B C 1
ATOM 8763 O O . THR B 1 339 ? 15.086 48 5.711 1 83.38 339 THR B O 1
ATOM 8766 N N . GLY B 1 340 ? 12.914 47.688 6.199 1 85.5 340 GLY B N 1
ATOM 8767 C CA . GLY B 1 340 ? 12.461 47.969 4.844 1 85.5 340 GLY B CA 1
ATOM 8768 C C . GLY B 1 340 ? 12.234 46.719 4.02 1 85.5 340 GLY B C 1
ATOM 8769 O O . GLY B 1 340 ? 12.484 45.594 4.488 1 85.5 340 GLY B O 1
ATOM 8770 N N . LEU B 1 341 ? 11.664 46.938 2.883 1 89.19 341 LEU B N 1
ATOM 8771 C CA . LEU B 1 341 ? 11.391 45.875 1.913 1 89.19 341 LEU B CA 1
ATOM 8772 C C . LEU B 1 341 ? 12.492 45.812 0.859 1 89.19 341 LEU B C 1
ATOM 8774 O O . LEU B 1 341 ? 13.016 46.844 0.433 1 89.19 341 LEU B O 1
ATOM 8778 N N . GLN B 1 342 ? 12.938 44.75 0.605 1 87.44 342 GLN B N 1
ATOM 8779 C CA . GLN B 1 342 ? 13.977 44.562 -0.404 1 87.44 342 GLN B CA 1
ATOM 8780 C C . GLN B 1 342 ? 13.367 44.375 -1.792 1 87.44 342 GLN B C 1
ATOM 8782 O O . GLN B 1 342 ? 12.211 43.969 -1.921 1 87.44 342 GLN B O 1
ATOM 8787 N N . TYR B 1 343 ? 14.109 44.688 -2.734 1 89 343 TYR B N 1
ATOM 8788 C CA . TYR B 1 343 ? 13.688 44.531 -4.121 1 89 343 TYR B CA 1
ATOM 8789 C C . TYR B 1 343 ? 13.539 43.062 -4.5 1 89 343 TYR B C 1
ATOM 8791 O O . TYR B 1 343 ? 14.266 42.219 -3.984 1 89 343 TYR B O 1
ATOM 8799 N N . PRO B 1 344 ? 12.594 42.844 -5.332 1 92.19 344 PRO B N 1
ATOM 8800 C CA . PRO B 1 344 ? 12.406 41.469 -5.789 1 92.19 344 PRO B CA 1
ATOM 8801 C C . PRO B 1 344 ? 13.617 40.906 -6.551 1 92.19 344 PRO B C 1
ATOM 8803 O O . PRO B 1 344 ? 14.312 41.688 -7.23 1 92.19 344 PRO B O 1
ATOM 8806 N N . THR B 1 345 ? 13.938 39.75 -6.328 1 91.38 345 THR B N 1
ATOM 8807 C CA . THR B 1 345 ? 15.047 39.062 -7 1 91.38 345 THR B CA 1
ATOM 8808 C C . THR B 1 345 ? 14.57 37.812 -7.699 1 91.38 345 THR B C 1
ATOM 8810 O O . THR B 1 345 ? 13.609 37.156 -7.258 1 91.38 345 THR B O 1
ATOM 8813 N N . LEU B 1 346 ? 15.305 37.469 -8.797 1 91.81 346 LEU B N 1
ATOM 8814 C CA . LEU B 1 346 ? 14.961 36.25 -9.523 1 91.81 346 LEU B CA 1
ATOM 8815 C C . LEU B 1 346 ? 15.617 35.031 -8.891 1 91.81 346 LEU B C 1
ATOM 8817 O O . LEU B 1 346 ? 16.781 35.094 -8.477 1 91.81 346 LEU B O 1
ATOM 8821 N N . PRO B 1 347 ? 14.828 34 -8.75 1 92.19 347 PRO B N 1
ATOM 8822 C CA . PRO B 1 347 ? 15.422 32.75 -8.227 1 92.19 347 PRO B CA 1
ATOM 8823 C C . PRO B 1 347 ? 16.484 32.188 -9.148 1 92.19 347 PRO B C 1
ATOM 8825 O O . PRO B 1 347 ? 16.484 32.438 -10.352 1 92.19 347 PRO B O 1
ATOM 8828 N N . ARG B 1 348 ? 17.406 31.5 -8.617 1 92.38 348 ARG B N 1
ATOM 8829 C CA . ARG B 1 348 ? 18.484 30.859 -9.359 1 92.38 348 ARG B CA 1
ATOM 8830 C C . ARG B 1 348 ? 18.031 29.5 -9.898 1 92.38 348 ARG B C 1
ATOM 8832 O O . ARG B 1 348 ? 18.219 28.484 -9.234 1 92.38 348 ARG B O 1
ATOM 8839 N N . LEU B 1 349 ? 17.719 29.422 -11.141 1 93 349 LEU B N 1
ATOM 8840 C CA . LEU B 1 349 ? 17.125 28.234 -11.758 1 93 349 LEU B CA 1
ATOM 8841 C C . LEU B 1 349 ? 18.188 27.172 -11.984 1 93 349 LEU B C 1
ATOM 8843 O O . LEU B 1 349 ? 17.875 25.984 -12.141 1 93 349 LEU B O 1
ATOM 8847 N N . ASP B 1 350 ? 19.469 27.5 -11.922 1 90.38 350 ASP B N 1
ATOM 8848 C CA . ASP B 1 350 ? 20.562 26.562 -12.148 1 90.38 350 ASP B CA 1
ATOM 8849 C C . ASP B 1 350 ? 20.688 25.562 -11 1 90.38 350 ASP B C 1
ATOM 8851 O O . ASP B 1 350 ? 21.297 24.5 -11.156 1 90.38 350 ASP B O 1
ATOM 8855 N N . LEU B 1 351 ? 20.047 25.953 -9.93 1 93.19 351 LEU B N 1
ATOM 8856 C CA . LEU B 1 351 ? 20.156 25.109 -8.75 1 93.19 351 LEU B CA 1
ATOM 8857 C C . LEU B 1 351 ? 19.141 23.984 -8.797 1 93.19 351 LEU B C 1
ATOM 8859 O O . LEU B 1 351 ? 19.156 23.094 -7.941 1 93.19 351 LEU B O 1
ATOM 8863 N N . PHE B 1 352 ? 18.328 23.844 -9.812 1 94.31 352 PHE B N 1
ATOM 8864 C CA . PHE B 1 352 ? 17.188 22.938 -9.93 1 94.31 352 PHE B CA 1
ATOM 8865 C C . PHE B 1 352 ? 17.641 21.5 -9.781 1 94.31 352 PHE B C 1
ATOM 8867 O O . PHE B 1 352 ? 17.078 20.734 -8.984 1 94.31 352 PHE B O 1
ATOM 8874 N N . PRO B 1 353 ? 18.734 21.016 -10.453 1 91.69 353 PRO B N 1
ATOM 8875 C CA . PRO B 1 353 ? 19.109 19.609 -10.391 1 91.69 353 PRO B CA 1
ATOM 8876 C C . PRO B 1 353 ? 19.625 19.203 -9.008 1 91.69 353 PRO B C 1
ATOM 8878 O O . PRO B 1 353 ? 19.578 18.016 -8.656 1 91.69 353 PRO B O 1
ATOM 8881 N N . TYR B 1 354 ? 20.016 20.156 -8.227 1 91.12 354 TYR B N 1
ATOM 8882 C CA . TYR B 1 354 ? 20.609 19.844 -6.93 1 91.12 354 TYR B CA 1
ATOM 8883 C C . TYR B 1 354 ? 19.547 19.859 -5.836 1 91.12 354 TYR B C 1
ATOM 8885 O O . TYR B 1 354 ? 19.797 19.422 -4.711 1 91.12 354 TYR B O 1
ATOM 8893 N N . MET B 1 355 ? 18.281 20.312 -6.203 1 95 355 MET B N 1
ATOM 8894 C CA . MET B 1 355 ? 17.266 20.5 -5.172 1 95 355 MET B CA 1
ATOM 8895 C C . MET B 1 355 ? 16.078 19.562 -5.402 1 95 355 MET B C 1
ATOM 8897 O O . MET B 1 355 ? 15.023 19.734 -4.781 1 95 355 MET B O 1
ATOM 8901 N N . LEU B 1 356 ? 16.125 18.547 -6.195 1 93.94 356 LEU B N 1
ATOM 8902 C CA . LEU B 1 356 ? 15.008 17.719 -6.621 1 93.94 356 LEU B CA 1
ATOM 8903 C C . LEU B 1 356 ? 14.391 17 -5.438 1 93.94 356 LEU B C 1
ATOM 8905 O O . LEU B 1 356 ? 13.172 17.031 -5.246 1 93.94 356 LEU B O 1
ATOM 8909 N N . SER B 1 357 ? 15.18 16.328 -4.656 1 92.62 357 SER B N 1
ATOM 8910 C CA . SER B 1 357 ? 14.656 15.578 -3.525 1 92.62 357 SER B CA 1
ATOM 8911 C C . SER B 1 357 ? 14.094 16.5 -2.455 1 92.62 357 SER B C 1
ATOM 8913 O O . SER B 1 357 ? 13.016 16.266 -1.915 1 92.62 357 SER B O 1
ATOM 8915 N N . GLU B 1 358 ? 14.797 17.609 -2.217 1 94.38 358 GLU B N 1
ATOM 8916 C CA . GLU B 1 358 ? 14.414 18.547 -1.154 1 94.38 358 GLU B CA 1
ATOM 8917 C C . GLU B 1 358 ? 13.117 19.266 -1.493 1 94.38 358 GLU B C 1
ATOM 8919 O O . GLU B 1 358 ? 12.25 19.422 -0.636 1 94.38 358 GLU B O 1
ATOM 8924 N N . MET B 1 359 ? 13.023 19.719 -2.752 1 96.19 359 MET B N 1
ATOM 8925 C CA . MET B 1 359 ? 11.82 20.438 -3.131 1 96.19 359 MET B CA 1
ATOM 8926 C C . MET B 1 359 ? 10.586 19.547 -3.07 1 96.19 359 MET B C 1
ATOM 8928 O O . MET B 1 359 ? 9.516 19.984 -2.66 1 96.19 359 MET B O 1
ATOM 8932 N N . ALA B 1 360 ? 10.695 18.297 -3.418 1 94.56 360 ALA B N 1
ATOM 8933 C CA . ALA B 1 360 ? 9.586 17.344 -3.371 1 94.56 360 ALA B CA 1
ATOM 8934 C C . ALA B 1 360 ? 9.18 17.047 -1.931 1 94.56 360 ALA B C 1
ATOM 8936 O O . ALA B 1 360 ? 7.988 17.016 -1.61 1 94.56 360 ALA B O 1
ATOM 8937 N N . GLU B 1 361 ? 10.172 16.875 -1.109 1 93.62 361 GLU B N 1
ATOM 8938 C CA . GLU B 1 361 ? 9.922 16.531 0.287 1 93.62 361 GLU B CA 1
ATOM 8939 C C . GLU B 1 361 ? 9.18 17.656 1.009 1 93.62 361 GLU B C 1
ATOM 8941 O O . GLU B 1 361 ? 8.164 17.406 1.665 1 93.62 361 GLU B O 1
ATOM 8946 N N . ILE B 1 362 ? 9.648 18.812 0.889 1 96.12 362 ILE B N 1
ATOM 8947 C CA . ILE B 1 362 ? 9.062 19.953 1.579 1 96.12 362 ILE B CA 1
ATOM 8948 C C . ILE B 1 362 ? 7.656 20.219 1.036 1 96.12 362 ILE B C 1
ATOM 8950 O O . ILE B 1 362 ? 6.734 20.5 1.802 1 96.12 362 ILE B O 1
ATOM 8954 N N . SER B 1 363 ? 7.531 20.062 -0.291 1 96.25 363 SER B N 1
ATOM 8955 C CA . SER B 1 363 ? 6.227 20.297 -0.909 1 96.25 363 SER B CA 1
ATOM 8956 C C . SER B 1 363 ? 5.18 19.344 -0.361 1 96.25 363 SER B C 1
ATOM 8958 O O . SER B 1 363 ? 4.086 19.766 0.022 1 96.25 363 SER B O 1
ATOM 8960 N N . ILE B 1 364 ? 5.512 18.125 -0.214 1 92.62 364 ILE B N 1
ATOM 8961 C CA . ILE B 1 364 ? 4.57 17.109 0.221 1 92.62 364 ILE B CA 1
ATOM 8962 C C . ILE B 1 364 ? 4.203 17.328 1.687 1 92.62 364 ILE B C 1
ATOM 8964 O O . ILE B 1 364 ? 3.037 17.203 2.066 1 92.62 364 ILE B O 1
ATOM 8968 N N . VAL B 1 365 ? 5.129 17.672 2.455 1 91.81 365 VAL B N 1
ATOM 8969 C CA . VAL B 1 365 ? 4.887 17.891 3.877 1 91.81 365 VAL B CA 1
ATOM 8970 C C . VAL B 1 365 ? 3.986 19.109 4.062 1 91.81 365 VAL B C 1
ATOM 8972 O O . VAL B 1 365 ? 3.051 19.078 4.867 1 91.81 365 VAL B O 1
ATOM 8975 N N . ILE B 1 366 ? 4.289 20.125 3.312 1 95.94 366 ILE B N 1
ATOM 8976 C CA . ILE B 1 366 ? 3.471 21.328 3.412 1 95.94 366 ILE B CA 1
ATOM 8977 C C . ILE B 1 366 ? 2.035 21.016 2.998 1 95.94 366 ILE B C 1
ATOM 8979 O O . ILE B 1 366 ? 1.084 21.438 3.654 1 95.94 366 ILE B O 1
ATOM 8983 N N . ILE B 1 367 ? 1.892 20.25 1.942 1 94.31 367 ILE B N 1
ATOM 8984 C CA . ILE B 1 367 ? 0.567 19.859 1.466 1 94.31 367 ILE B CA 1
ATOM 8985 C C . ILE B 1 367 ? -0.158 19.062 2.547 1 94.31 367 ILE B C 1
ATOM 8987 O O . ILE B 1 367 ? -1.323 19.344 2.85 1 94.31 367 ILE B O 1
ATOM 8991 N N . ALA B 1 368 ? 0.53 18.172 3.098 1 90.06 368 ALA B N 1
ATOM 8992 C CA . ALA B 1 368 ? -0.06 17.328 4.125 1 90.06 368 ALA B CA 1
ATOM 8993 C C . ALA B 1 368 ? -0.514 18.141 5.328 1 90.06 368 ALA B C 1
ATOM 8995 O O . ALA B 1 368 ? -1.634 17.969 5.816 1 90.06 368 ALA B O 1
ATOM 8996 N N . ILE B 1 369 ? 0.283 19.062 5.762 1 90.19 369 ILE B N 1
ATOM 8997 C CA . ILE B 1 369 ? -0.025 19.891 6.926 1 90.19 369 ILE B CA 1
ATOM 8998 C C . ILE B 1 369 ? -1.185 20.828 6.602 1 90.19 369 ILE B C 1
ATOM 9000 O O . ILE B 1 369 ? -2.154 20.906 7.359 1 90.19 369 ILE B O 1
ATOM 9004 N N . HIS B 1 370 ? -1.076 21.406 5.496 1 94.25 370 HIS B N 1
ATOM 9005 C CA . HIS B 1 370 ? -2.068 22.406 5.113 1 94.25 370 HIS B CA 1
ATOM 9006 C C . HIS B 1 370 ? -3.438 21.781 4.906 1 94.25 370 HIS B C 1
ATOM 9008 O O . HIS B 1 370 ? -4.441 22.266 5.418 1 94.25 370 HIS B O 1
ATOM 9014 N N . LEU B 1 371 ? -3.527 20.719 4.184 1 90.81 371 LEU B N 1
ATOM 9015 C CA . LEU B 1 371 ? -4.805 20.062 3.922 1 90.81 371 LEU B CA 1
ATOM 9016 C C . LEU B 1 371 ? -5.387 19.469 5.199 1 90.81 371 LEU B C 1
ATOM 9018 O O . LEU B 1 371 ? -6.605 19.438 5.379 1 90.81 371 LEU B O 1
ATOM 9022 N N . SER B 1 372 ? -4.547 19 6.02 1 86 372 SER B N 1
ATOM 9023 C CA . SER B 1 372 ? -5.012 18.484 7.301 1 86 372 SER B CA 1
ATOM 9024 C C . SER B 1 372 ? -5.648 19.594 8.141 1 86 372 SER B C 1
ATOM 9026 O O . SER B 1 372 ? -6.652 19.359 8.82 1 86 372 SER B O 1
ATOM 9028 N N . MET B 1 373 ? -5.07 20.734 8.055 1 89.12 373 MET B N 1
ATOM 9029 C CA . MET B 1 373 ? -5.617 21.875 8.797 1 89.12 373 MET B CA 1
ATOM 9030 C C . MET B 1 373 ? -6.969 22.281 8.227 1 89.12 373 MET B C 1
ATOM 9032 O O . MET B 1 373 ? -7.902 22.578 8.984 1 89.12 373 MET B O 1
ATOM 9036 N N . CYS B 1 374 ? -7.023 22.297 6.973 1 90 374 CYS B N 1
ATOM 9037 C CA . CYS B 1 374 ? -8.297 22.609 6.336 1 90 374 CYS B CA 1
ATOM 9038 C C . CYS B 1 374 ? -9.375 21.625 6.77 1 90 374 CYS B C 1
ATOM 9040 O O . CYS B 1 374 ? -10.5 22.016 7.086 1 90 374 CYS B O 1
ATOM 9042 N N . LYS B 1 375 ? -8.984 20.469 6.844 1 81.94 375 LYS B N 1
ATOM 9043 C CA . LYS B 1 375 ? -9.93 19.422 7.219 1 81.94 375 LYS B CA 1
ATOM 9044 C C . LYS B 1 375 ? -10.391 19.578 8.664 1 81.94 375 LYS B C 1
ATOM 9046 O O . LYS B 1 375 ? -11.578 19.406 8.961 1 81.94 375 LYS B O 1
ATOM 9051 N N . ILE B 1 376 ? -9.547 19.922 9.5 1 77.88 376 ILE B N 1
ATOM 9052 C CA . ILE B 1 376 ? -9.852 20.109 10.914 1 77.88 376 ILE B CA 1
ATOM 9053 C C . ILE B 1 376 ? -10.844 21.25 11.078 1 77.88 376 ILE B C 1
ATOM 9055 O O . ILE B 1 376 ? -11.859 21.109 11.766 1 77.88 376 ILE B O 1
ATOM 9059 N N . PHE B 1 377 ? -10.641 22.266 10.445 1 84.88 377 PHE B N 1
ATOM 9060 C CA . PHE B 1 377 ? -11.484 23.453 10.633 1 84.88 377 PHE B CA 1
ATOM 9061 C C . PHE B 1 377 ? -12.797 23.297 9.883 1 84.88 377 PHE B C 1
ATOM 9063 O O . PHE B 1 377 ? -13.836 23.797 10.32 1 84.88 377 PHE B O 1
ATOM 9070 N N . ASN B 1 378 ? -12.742 22.562 8.797 1 81.38 378 ASN B N 1
ATOM 9071 C CA . ASN B 1 378 ? -14 22.25 8.117 1 81.38 378 ASN B CA 1
ATOM 9072 C C . ASN B 1 378 ? -14.922 21.422 9 1 81.38 378 ASN B C 1
ATOM 9074 O O . ASN B 1 378 ? -16.125 21.656 9.055 1 81.38 378 ASN B O 1
ATOM 9078 N N . SER B 1 379 ? -14.344 20.531 9.641 1 72.81 379 SER B N 1
ATOM 9079 C CA . SER B 1 379 ? -15.109 19.656 10.516 1 72.81 379 SER B CA 1
ATOM 9080 C C . SER B 1 379 ? -15.633 20.406 11.734 1 72.81 379 SER B C 1
ATOM 9082 O O . SER B 1 379 ? -16.781 20.234 12.133 1 72.81 379 SER B O 1
ATOM 9084 N N . LYS B 1 380 ? -14.875 21.297 12.203 1 72.12 380 LYS B N 1
ATOM 9085 C CA . LYS B 1 380 ? -15.219 22 13.43 1 72.12 380 LYS B CA 1
ATOM 9086 C C . LYS B 1 380 ? -16.188 23.156 13.148 1 72.12 380 LYS B C 1
ATOM 9088 O O . LYS B 1 380 ? -17.062 23.438 13.969 1 72.12 380 LYS B O 1
ATOM 9093 N N . MET B 1 381 ? -15.961 23.766 12.047 1 78.06 381 MET B N 1
ATOM 9094 C CA . MET B 1 381 ? -16.719 24.984 11.781 1 78.06 381 MET B CA 1
ATOM 9095 C C . MET B 1 381 ? -17.859 24.719 10.789 1 78.06 381 MET B C 1
ATOM 9097 O O . MET B 1 381 ? -18.703 25.594 10.555 1 78.06 381 MET B O 1
ATOM 9101 N N . GLY B 1 382 ? -17.891 23.469 10.297 1 73.5 382 GLY B N 1
ATOM 9102 C CA . GLY B 1 382 ? -18.938 23.125 9.352 1 73.5 382 GLY B CA 1
ATOM 9103 C C . GLY B 1 382 ? -18.781 23.812 8.008 1 73.5 382 GLY B C 1
ATOM 9104 O O . GLY B 1 382 ? -19.766 24.266 7.418 1 73.5 382 GLY B O 1
ATOM 9105 N N . THR B 1 383 ? -17.578 24.125 7.699 1 80.38 383 THR B N 1
ATOM 9106 C CA . THR B 1 383 ? -17.297 24.75 6.414 1 80.38 383 THR B CA 1
ATOM 9107 C C . THR B 1 383 ? -16.688 23.734 5.445 1 80.38 383 THR B C 1
ATOM 9109 O O . THR B 1 383 ? -16.484 22.578 5.797 1 80.38 383 THR B O 1
ATOM 9112 N N . LYS B 1 384 ? -16.594 24.141 4.207 1 81.81 384 LYS B N 1
ATOM 9113 C CA . LYS B 1 384 ? -15.992 23.266 3.199 1 81.81 384 LYS B CA 1
ATOM 9114 C C . LYS B 1 384 ? -14.898 24 2.422 1 81.81 384 LYS B C 1
ATOM 9116 O O . LYS B 1 384 ? -15.023 25.203 2.154 1 81.81 384 LYS B O 1
ATOM 9121 N N . THR B 1 385 ? -13.859 23.328 2.152 1 88.5 385 THR B N 1
ATOM 9122 C CA . THR B 1 385 ? -12.758 23.844 1.349 1 88.5 385 THR B CA 1
ATOM 9123 C C . THR B 1 385 ? -12.5 22.953 0.138 1 88.5 385 THR B C 1
ATOM 9125 O O . THR B 1 385 ? -12.742 21.75 0.191 1 88.5 385 THR B O 1
ATOM 9128 N N . ASP B 1 386 ? -12.109 23.531 -0.929 1 88.5 386 ASP B N 1
ATOM 9129 C CA . ASP B 1 386 ? -11.703 22.766 -2.109 1 88.5 386 ASP B CA 1
ATOM 9130 C C . ASP B 1 386 ? -10.219 22.391 -2.037 1 88.5 386 ASP B C 1
ATOM 9132 O O . ASP B 1 386 ? -9.352 23.234 -2.262 1 88.5 386 ASP B O 1
ATOM 9136 N N . ASN B 1 387 ? -9.992 21.172 -1.899 1 89.44 387 ASN B N 1
ATOM 9137 C CA . ASN B 1 387 ? -8.633 20.688 -1.677 1 89.44 387 ASN B CA 1
ATOM 9138 C C . ASN B 1 387 ? -7.727 20.984 -2.871 1 89.44 387 ASN B C 1
ATOM 9140 O O . ASN B 1 387 ? -6.555 21.328 -2.703 1 89.44 387 ASN B O 1
ATOM 9144 N N . ASN B 1 388 ? -8.211 20.859 -4.066 1 89.56 388 ASN B N 1
ATOM 9145 C CA . ASN B 1 388 ? -7.387 21.125 -5.238 1 89.56 388 ASN B CA 1
ATOM 9146 C C . ASN B 1 388 ? -7.047 22.594 -5.379 1 89.56 388 ASN B C 1
ATOM 9148 O O . ASN B 1 388 ? -5.934 22.953 -5.766 1 89.56 388 ASN B O 1
ATOM 9152 N N . GLN B 1 389 ? -8.023 23.422 -5.109 1 91.25 389 GLN B N 1
ATOM 9153 C CA . GLN B 1 389 ? -7.77 24.859 -5.125 1 91.25 389 GLN B CA 1
ATOM 9154 C C . GLN B 1 389 ? -6.746 25.25 -4.062 1 91.25 389 GLN B C 1
ATOM 9156 O O . GLN B 1 389 ? -5.961 26.172 -4.262 1 91.25 389 GLN B O 1
ATOM 9161 N N . GLU B 1 390 ? -6.812 24.578 -3.02 1 94.06 390 GLU B N 1
ATOM 9162 C CA . GLU B 1 390 ? -5.844 24.875 -1.967 1 94.06 390 GLU B CA 1
ATOM 9163 C C . GLU B 1 390 ? -4.43 24.516 -2.404 1 94.06 390 GLU B C 1
ATOM 9165 O O . GLU B 1 390 ? -3.465 25.172 -2 1 94.06 390 GLU B O 1
ATOM 9170 N N . LEU B 1 391 ? -4.289 23.453 -3.223 1 93.81 391 LEU B N 1
ATOM 9171 C CA . LEU B 1 391 ? -2.975 23.141 -3.766 1 93.81 391 LEU B CA 1
ATOM 9172 C C . LEU B 1 391 ? -2.449 24.281 -4.633 1 93.81 391 LEU B C 1
ATOM 9174 O O . LEU B 1 391 ? -1.285 24.672 -4.516 1 93.81 391 LEU B O 1
ATOM 9178 N N . TYR B 1 392 ? -3.32 24.828 -5.422 1 93.5 392 TYR B N 1
ATOM 9179 C CA . TYR B 1 392 ? -2.945 25.984 -6.23 1 93.5 392 TYR B CA 1
ATOM 9180 C C . TYR B 1 392 ? -2.631 27.188 -5.352 1 93.5 392 TYR B C 1
ATOM 9182 O O . TYR B 1 392 ? -1.672 27.922 -5.605 1 93.5 392 TYR B O 1
ATOM 9190 N N . ALA B 1 393 ? -3.461 27.312 -4.375 1 95.31 393 ALA B N 1
ATOM 9191 C CA . ALA B 1 393 ? -3.312 28.484 -3.496 1 95.31 393 ALA B CA 1
ATOM 9192 C C . ALA B 1 393 ? -1.948 28.484 -2.812 1 95.31 393 ALA B C 1
ATOM 9194 O O . ALA B 1 393 ? -1.226 29.469 -2.857 1 95.31 393 ALA B O 1
ATOM 9195 N N . ILE B 1 394 ? -1.535 27.406 -2.223 1 96.19 394 ILE B N 1
ATOM 9196 C CA . ILE B 1 394 ? -0.256 27.359 -1.522 1 96.19 394 ILE B CA 1
ATOM 9197 C C . ILE B 1 394 ? 0.886 27.359 -2.535 1 96.19 394 ILE B C 1
ATOM 9199 O O . ILE B 1 394 ? 1.952 27.922 -2.279 1 96.19 394 ILE B O 1
ATOM 9203 N N . GLY B 1 395 ? 0.689 26.703 -3.697 1 96.19 395 GLY B N 1
ATOM 9204 C CA . GLY B 1 395 ? 1.707 26.703 -4.738 1 96.19 395 GLY B CA 1
ATOM 9205 C C . GLY B 1 395 ? 1.987 28.078 -5.305 1 96.19 395 GLY B C 1
ATOM 9206 O O . GLY B 1 395 ? 3.145 28.5 -5.395 1 96.19 395 GLY B O 1
ATOM 9207 N N . PHE B 1 396 ? 0.951 28.812 -5.641 1 95.5 396 PHE B N 1
ATOM 9208 C CA . PHE B 1 396 ? 1.117 30.156 -6.168 1 95.5 396 PHE B CA 1
ATOM 9209 C C . PHE B 1 396 ? 1.669 31.094 -5.098 1 95.5 396 PHE B C 1
ATOM 9211 O O . PHE B 1 396 ? 2.461 32 -5.398 1 95.5 396 PHE B O 1
ATOM 9218 N N . THR B 1 397 ? 1.179 30.891 -3.895 1 96.5 397 THR B N 1
ATOM 9219 C CA . THR B 1 397 ? 1.699 31.688 -2.787 1 96.5 397 THR B CA 1
ATOM 9220 C C . THR B 1 397 ? 3.209 31.516 -2.66 1 96.5 397 THR B C 1
ATOM 9222 O O . THR B 1 397 ? 3.945 32.5 -2.539 1 96.5 397 THR B O 1
ATOM 9225 N N . ALA B 1 398 ? 3.643 30.281 -2.686 1 97.44 398 ALA B N 1
ATOM 9226 C CA . ALA B 1 398 ? 5.074 30.016 -2.582 1 97.44 398 ALA B CA 1
ATOM 9227 C C . ALA B 1 398 ? 5.824 30.531 -3.803 1 97.44 398 ALA B C 1
ATOM 9229 O O . ALA B 1 398 ? 6.887 31.141 -3.67 1 97.44 398 ALA B O 1
ATOM 9230 N N . LEU B 1 399 ? 5.301 30.328 -4.969 1 96.81 399 LEU B N 1
ATOM 9231 C CA . LEU B 1 399 ? 5.953 30.703 -6.223 1 96.81 399 LEU B CA 1
ATOM 9232 C C . LEU B 1 399 ? 6.105 32.219 -6.328 1 96.81 399 LEU B C 1
ATOM 9234 O O . LEU B 1 399 ? 7.203 32.719 -6.582 1 96.81 399 LEU B O 1
ATOM 9238 N N . ILE B 1 400 ? 5.078 33 -6.086 1 96.25 400 ILE B N 1
ATOM 9239 C CA . ILE B 1 400 ? 5.098 34.438 -6.246 1 96.25 400 ILE B CA 1
ATOM 9240 C C . ILE B 1 400 ? 5.891 35.062 -5.109 1 96.25 400 ILE B C 1
ATOM 9242 O O . ILE B 1 400 ? 6.645 36.031 -5.328 1 96.25 400 ILE B O 1
ATOM 9246 N N . SER B 1 401 ? 5.719 34.562 -3.936 1 96.44 401 SER B N 1
ATOM 9247 C CA . SER B 1 401 ? 6.441 35.094 -2.793 1 96.44 401 SER B CA 1
ATOM 9248 C C . SER B 1 401 ? 7.945 34.906 -2.943 1 96.44 401 SER B C 1
ATOM 9250 O O . SER B 1 401 ? 8.734 35.688 -2.404 1 96.44 401 SER B O 1
ATOM 9252 N N . SER B 1 402 ? 8.328 33.875 -3.67 1 96.62 402 SER B N 1
ATOM 9253 C CA . SER B 1 402 ? 9.734 33.5 -3.779 1 96.62 402 SER B CA 1
ATOM 9254 C C . SER B 1 402 ? 10.531 34.625 -4.465 1 96.62 402 SER B C 1
ATOM 9256 O O . SER B 1 402 ? 11.758 34.656 -4.355 1 96.62 402 SER B O 1
ATOM 9258 N N . PHE B 1 403 ? 9.922 35.594 -5.031 1 96.19 403 PHE B N 1
ATOM 9259 C CA . PHE B 1 403 ? 10.602 36.688 -5.664 1 96.19 403 PHE B CA 1
ATOM 9260 C C . PHE B 1 403 ? 11.023 37.719 -4.625 1 96.19 403 PHE B C 1
ATOM 9262 O O . PHE B 1 403 ? 11.836 38.625 -4.91 1 96.19 403 PHE B O 1
ATOM 9269 N N . PHE B 1 404 ? 10.539 37.625 -3.377 1 95.44 404 PHE B N 1
ATOM 9270 C CA . PHE B 1 404 ? 10.781 38.625 -2.348 1 95.44 404 PHE B CA 1
ATOM 9271 C C . PHE B 1 404 ? 11.602 38.031 -1.203 1 95.44 404 PHE B C 1
ATOM 9273 O O . PHE B 1 404 ? 11.398 38.406 -0.041 1 95.44 404 PHE B O 1
ATOM 9280 N N . LYS B 1 405 ? 12.492 37.125 -1.427 1 94.31 405 LYS B N 1
ATOM 9281 C CA . LYS B 1 405 ? 13.438 36.531 -0.486 1 94.31 405 LYS B CA 1
ATOM 9282 C C . LYS B 1 405 ? 12.711 35.906 0.691 1 94.31 405 LYS B C 1
ATOM 9284 O O . LYS B 1 405 ? 12.906 36.312 1.842 1 94.31 405 LYS B O 1
ATOM 9289 N N . VAL B 1 406 ? 11.984 35 0.403 1 96.69 406 VAL B N 1
ATOM 9290 C CA . VAL B 1 406 ? 11.188 34.281 1.387 1 96.69 406 VAL B CA 1
ATOM 9291 C C . VAL B 1 406 ? 11.602 32.812 1.399 1 96.69 406 VAL B C 1
ATOM 9293 O O . VAL B 1 406 ? 12.352 32.344 0.527 1 96.69 406 VAL B O 1
ATOM 9296 N N . TYR B 1 407 ? 11.336 32.094 2.418 1 97.25 407 TYR B N 1
ATOM 9297 C CA . TYR B 1 407 ? 11.469 30.656 2.48 1 97.25 407 TYR B CA 1
ATOM 9298 C C . TYR B 1 407 ? 10.109 29.984 2.596 1 97.25 407 TYR B C 1
ATOM 9300 O O . TYR B 1 407 ? 9.094 30.656 2.783 1 97.25 407 TYR B O 1
ATOM 9308 N N . PRO B 1 408 ? 9.977 28.734 2.352 1 97.31 408 PRO B N 1
ATOM 9309 C CA . PRO B 1 408 ? 8.68 28.047 2.324 1 97.31 408 PRO B CA 1
ATOM 9310 C C . PRO B 1 408 ? 7.898 28.219 3.627 1 97.31 408 PRO B C 1
ATOM 9312 O O . PRO B 1 408 ? 8.484 28.203 4.711 1 97.31 408 PRO B O 1
ATOM 9315 N N . VAL B 1 409 ? 6.602 28.391 3.441 1 96.25 409 VAL B N 1
ATOM 9316 C CA . VAL B 1 409 ? 5.719 28.625 4.578 1 96.25 409 VAL B CA 1
ATOM 9317 C C . VAL B 1 409 ? 4.566 27.625 4.559 1 96.25 409 VAL B C 1
ATOM 9319 O O . VAL B 1 409 ? 4.398 26.875 3.592 1 96.25 409 VAL B O 1
ATOM 9322 N N . SER B 1 410 ? 3.873 27.516 5.66 1 94.5 410 SER B N 1
ATOM 9323 C CA . SER B 1 410 ? 2.721 26.641 5.773 1 94.5 410 SER B CA 1
ATOM 9324 C C . SER B 1 410 ? 1.722 27.156 6.805 1 94.5 410 SER B C 1
ATOM 9326 O O . SER B 1 410 ? 1.936 28.203 7.41 1 94.5 410 SER B O 1
ATOM 9328 N N . SER B 1 411 ? 0.659 26.453 6.867 1 93.25 411 SER B N 1
ATOM 9329 C CA . SER B 1 411 ? -0.326 26.719 7.906 1 93.25 411 SER B CA 1
ATOM 9330 C C . SER B 1 411 ? 0.098 26.125 9.242 1 93.25 411 SER B C 1
ATOM 9332 O O . SER B 1 411 ? 0.908 25.203 9.281 1 93.25 411 SER B O 1
ATOM 9334 N N . ALA B 1 412 ? -0.379 26.75 10.266 1 89.81 412 ALA B N 1
ATOM 9335 C CA . ALA B 1 412 ? -0.085 26.281 11.617 1 89.81 412 ALA B CA 1
ATOM 9336 C C . ALA B 1 412 ? -1.361 26.156 12.445 1 89.81 412 ALA B C 1
ATOM 9338 O O . ALA B 1 412 ? -2.242 27.016 12.375 1 89.81 412 ALA B O 1
ATOM 9339 N N . LEU B 1 413 ? -1.453 25.094 13.18 1 83.12 413 LEU B N 1
ATOM 9340 C CA . LEU B 1 413 ? -2.645 24.797 13.969 1 83.12 413 LEU B CA 1
ATOM 9341 C C . LEU B 1 413 ? -2.844 25.859 15.055 1 83.12 413 LEU B C 1
ATOM 9343 O O . LEU B 1 413 ? -3.934 26.422 15.188 1 83.12 413 LEU B O 1
ATOM 9347 N N . GLY B 1 414 ? -1.801 26.188 15.797 1 82.12 414 GLY B N 1
ATOM 9348 C CA . GLY B 1 414 ? -1.899 27.125 16.891 1 82.12 414 GLY B CA 1
ATOM 9349 C C . GLY B 1 414 ? -2.393 28.5 16.453 1 82.12 414 GLY B C 1
ATOM 9350 O O . GLY B 1 414 ? -3.328 29.047 17.047 1 82.12 414 GLY B O 1
ATOM 9351 N N . ARG B 1 415 ? -1.818 28.969 15.438 1 88.81 415 ARG B N 1
ATOM 9352 C CA . ARG B 1 415 ? -2.191 30.297 14.945 1 88.81 415 ARG B CA 1
ATOM 9353 C C . ARG B 1 415 ? -3.605 30.281 14.375 1 88.81 415 ARG B C 1
ATOM 9355 O O . ARG B 1 415 ? -4.355 31.25 14.547 1 88.81 415 ARG B O 1
ATOM 9362 N N . SER B 1 416 ? -3.936 29.234 13.688 1 91 416 SER B N 1
ATOM 9363 C CA . SER B 1 416 ? -5.258 29.141 13.078 1 91 416 SER B CA 1
ATOM 9364 C C . SER B 1 416 ? -6.348 29.031 14.141 1 91 416 SER B C 1
ATOM 9366 O O . SER B 1 416 ? -7.43 29.609 13.984 1 91 416 SER B O 1
ATOM 9368 N N . MET B 1 417 ? -6.012 28.359 15.164 1 84.25 417 MET B N 1
ATOM 9369 C CA . MET B 1 417 ? -6.961 28.266 16.266 1 84.25 417 MET B CA 1
ATOM 9370 C C . MET B 1 417 ? -7.168 29.625 16.922 1 84.25 417 MET B C 1
ATOM 9372 O O . MET B 1 417 ? -8.297 30 17.25 1 84.25 417 MET B O 1
ATOM 9376 N N . LEU B 1 418 ? -6.102 30.25 17.141 1 84.38 418 LEU B N 1
ATOM 9377 C CA . LEU B 1 418 ? -6.172 31.578 17.719 1 84.38 418 LEU B CA 1
ATOM 9378 C C . LEU B 1 418 ? -6.949 32.531 16.812 1 84.38 418 LEU B C 1
ATOM 9380 O O . LEU B 1 418 ? -7.668 33.406 17.281 1 84.38 418 LEU B O 1
ATOM 9384 N N . ASN B 1 419 ? -6.75 32.375 15.547 1 90.69 419 ASN B N 1
ATOM 9385 C CA . ASN B 1 419 ? -7.469 33.156 14.555 1 90.69 419 ASN B CA 1
ATOM 9386 C C . ASN B 1 419 ? -8.984 33 14.719 1 90.69 419 ASN B C 1
ATOM 9388 O O . ASN B 1 419 ? -9.703 34 14.703 1 90.69 419 ASN B O 1
ATOM 9392 N N . VAL B 1 420 ? -9.453 31.828 14.945 1 86.88 420 VAL B N 1
ATOM 9393 C CA . VAL B 1 420 ? -10.875 31.547 15.109 1 86.88 420 VAL B CA 1
ATOM 9394 C C . VAL B 1 420 ? -11.359 32.062 16.469 1 86.88 420 VAL B C 1
ATOM 9396 O O . VAL B 1 420 ? -12.438 32.625 16.578 1 86.88 420 VAL B O 1
ATOM 9399 N N . GLU B 1 421 ? -10.516 31.891 17.438 1 81.62 421 GLU B N 1
ATOM 9400 C CA . GLU B 1 421 ? -10.867 32.312 18.797 1 81.62 421 GLU B CA 1
ATOM 9401 C C . GLU B 1 421 ? -11.039 33.812 18.891 1 81.62 421 GLU B C 1
ATOM 9403 O O . GLU B 1 421 ? -11.852 34.312 19.688 1 81.62 421 GLU B O 1
ATOM 9408 N N . CYS B 1 422 ? -10.32 34.438 18.062 1 87.44 422 CYS B N 1
ATOM 9409 C CA . CYS B 1 422 ? -10.359 35.906 18.109 1 87.44 422 CYS B CA 1
ATOM 9410 C C . CYS B 1 422 ? -11.477 36.438 17.219 1 87.44 422 CYS B C 1
ATOM 9412 O O . CYS B 1 422 ? -11.672 37.656 17.141 1 87.44 422 CYS B O 1
ATOM 9414 N N . GLY B 1 423 ? -12.133 35.531 16.5 1 86.12 423 GLY B N 1
ATOM 9415 C CA . GLY B 1 423 ? -13.352 35.938 15.82 1 86.12 423 GLY B CA 1
ATOM 9416 C C . GLY B 1 423 ? -13.188 36.031 14.32 1 86.12 423 GLY B C 1
ATOM 9417 O O . GLY B 1 423 ? -14.039 36.625 13.633 1 86.12 423 GLY B O 1
ATOM 9418 N N . ALA B 1 424 ? -12.172 35.562 13.812 1 91.19 424 ALA B N 1
ATOM 9419 C CA . ALA B 1 424 ? -11.984 35.594 12.367 1 91.19 424 ALA B CA 1
ATOM 9420 C C . ALA B 1 424 ? -13.102 34.875 11.641 1 91.19 424 ALA B C 1
ATOM 9422 O O . ALA B 1 424 ? -13.547 33.812 12.078 1 91.19 424 ALA B O 1
ATOM 9423 N N . SER B 1 425 ? -13.641 35.469 10.578 1 88.62 425 SER B N 1
ATOM 9424 C CA . SER B 1 425 ? -14.711 34.844 9.82 1 88.62 425 SER B CA 1
ATOM 9425 C C . SER B 1 425 ? -14.336 34.688 8.352 1 88.62 425 SER B C 1
ATOM 9427 O O . SER B 1 425 ? -14.93 33.875 7.637 1 88.62 425 SER B O 1
ATOM 9429 N N . THR B 1 426 ? -13.391 35.469 7.949 1 90.75 426 THR B N 1
ATOM 9430 C CA . THR B 1 426 ? -12.938 35.375 6.566 1 90.75 426 THR B CA 1
ATOM 9431 C C . THR B 1 426 ? -11.422 35.562 6.48 1 90.75 426 THR B C 1
ATOM 9433 O O . THR B 1 426 ? -10.766 35.812 7.492 1 90.75 426 THR B O 1
ATOM 9436 N N . GLN B 1 427 ? -10.891 35.469 5.27 1 91.19 427 GLN B N 1
ATOM 9437 C CA . GLN B 1 427 ? -9.453 35.594 5.051 1 91.19 427 GLN B CA 1
ATOM 9438 C C . GLN B 1 427 ? -9.016 37.062 5.098 1 91.19 427 GLN B C 1
ATOM 9440 O O . GLN B 1 427 ? -7.824 37.375 5.059 1 91.19 427 GLN B O 1
ATOM 9445 N N . LEU B 1 428 ? -9.969 37.938 5.32 1 93.06 428 LEU B N 1
ATOM 9446 C CA . LEU B 1 428 ? -9.617 39.344 5.469 1 93.06 428 LEU B CA 1
ATOM 9447 C C . LEU B 1 428 ? -8.82 39.594 6.75 1 93.06 428 LEU B C 1
ATOM 9449 O O . LEU B 1 428 ? -8.062 40.562 6.852 1 93.06 428 LEU B O 1
ATOM 9453 N N . ALA B 1 429 ? -9.016 38.719 7.703 1 93.44 429 ALA B N 1
ATOM 9454 C CA . ALA B 1 429 ? -8.18 38.781 8.898 1 93.44 429 ALA B CA 1
ATOM 9455 C C . ALA B 1 429 ? -6.699 38.719 8.539 1 93.44 429 ALA B C 1
ATOM 9457 O O . ALA B 1 429 ? -5.875 39.375 9.195 1 93.44 429 ALA B O 1
ATOM 9458 N N . GLY B 1 430 ? -6.406 38.031 7.492 1 94.62 430 GLY B N 1
ATOM 9459 C CA . GLY B 1 430 ? -5.035 37.938 7.016 1 94.62 430 GLY B CA 1
ATOM 9460 C C . GLY B 1 430 ? -4.496 39.281 6.531 1 94.62 430 GLY B C 1
ATOM 9461 O O . GLY B 1 430 ? -3.311 39.562 6.703 1 94.62 430 GLY B O 1
ATOM 9462 N N . PHE B 1 431 ? -5.367 40.062 5.977 1 95.25 431 PHE B N 1
ATOM 9463 C CA . PHE B 1 431 ? -4.961 41.375 5.5 1 95.25 431 PHE B CA 1
ATOM 9464 C C . PHE B 1 431 ? -4.492 42.25 6.656 1 95.25 431 PHE B C 1
ATOM 9466 O O . PHE B 1 431 ? -3.465 42.938 6.555 1 95.25 431 PHE B O 1
ATOM 9473 N N . PHE B 1 432 ? -5.18 42.25 7.672 1 95.62 432 PHE B N 1
ATOM 9474 C CA . PHE B 1 432 ? -4.812 43.031 8.844 1 95.62 432 PHE B CA 1
ATOM 9475 C C . PHE B 1 432 ? -3.561 42.469 9.5 1 95.62 432 PHE B C 1
ATOM 9477 O O . PHE B 1 432 ? -2.752 43.219 10.055 1 95.62 432 PHE B O 1
ATOM 9484 N N . THR B 1 433 ? -3.467 41.125 9.531 1 96.44 433 THR B N 1
ATOM 9485 C CA . THR B 1 433 ? -2.229 40.531 10.008 1 96.44 433 THR B CA 1
ATOM 9486 C C . THR B 1 433 ? -1.035 41.031 9.195 1 96.44 433 THR B C 1
ATOM 9488 O O . THR B 1 433 ? 0.001 41.375 9.766 1 96.44 433 THR B O 1
ATOM 9491 N N . ALA B 1 434 ? -1.211 41.062 7.891 1 96.94 434 ALA B N 1
ATOM 9492 C CA . ALA B 1 434 ? -0.154 41.531 6.992 1 96.94 434 ALA B CA 1
ATOM 9493 C C . ALA B 1 434 ? 0.197 42.969 7.258 1 96.94 434 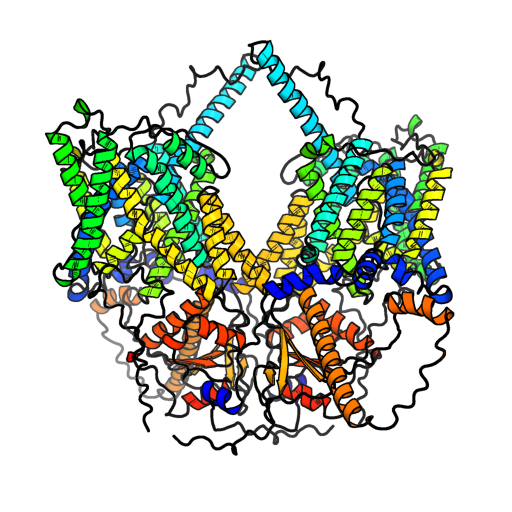ALA B C 1
ATOM 9495 O O . ALA B 1 434 ? 1.363 43.375 7.168 1 96.94 434 ALA B O 1
ATOM 9496 N N . LEU B 1 435 ? -0.734 43.75 7.598 1 96.31 435 LEU B N 1
ATOM 9497 C CA . LEU B 1 435 ? -0.502 45.156 7.883 1 96.31 435 LEU B CA 1
ATOM 9498 C C . LEU B 1 435 ? 0.35 45.312 9.133 1 96.31 435 LEU B C 1
ATOM 9500 O O . LEU B 1 435 ? 1.233 46.188 9.18 1 96.31 435 LEU B O 1
ATOM 9504 N N . VAL B 1 436 ? 0.027 44.562 10.062 1 95.25 436 VAL B N 1
ATOM 9505 C CA . VAL B 1 436 ? 0.811 44.625 11.289 1 95.25 436 VAL B CA 1
ATOM 9506 C C . VAL B 1 436 ? 2.254 44.219 11 1 95.25 436 VAL B C 1
ATOM 9508 O O . VAL B 1 436 ? 3.193 44.875 11.461 1 95.25 436 VAL B O 1
ATOM 9511 N N . LEU B 1 437 ? 2.424 43.156 10.289 1 95.44 437 LEU B N 1
ATOM 9512 C CA . LEU B 1 437 ? 3.76 42.688 9.93 1 95.44 437 LEU B CA 1
ATOM 9513 C C . LEU B 1 437 ? 4.5 43.75 9.117 1 95.44 437 LEU B C 1
ATOM 9515 O O . LEU B 1 437 ? 5.695 43.969 9.32 1 95.44 437 LEU B O 1
ATOM 9519 N N . LEU B 1 438 ? 3.801 44.344 8.195 1 95.75 438 LEU B N 1
ATOM 9520 C CA . LEU B 1 438 ? 4.398 45.406 7.391 1 95.75 438 LEU B CA 1
ATOM 9521 C C . LEU B 1 438 ? 4.875 46.531 8.273 1 95.75 438 LEU B C 1
ATOM 9523 O O . LEU B 1 438 ? 5.949 47.094 8.047 1 95.75 438 LEU B O 1
ATOM 9527 N N . PHE B 1 439 ? 4.094 46.844 9.219 1 94.56 439 PHE B N 1
ATOM 9528 C CA . PHE B 1 439 ? 4.449 47.906 10.156 1 94.56 439 PHE B CA 1
ATOM 9529 C C . PHE B 1 439 ? 5.738 47.562 10.898 1 94.56 439 PHE B C 1
ATOM 9531 O O . PHE B 1 439 ? 6.609 48.438 11.055 1 94.56 439 PHE B O 1
ATOM 9538 N N . VAL B 1 440 ? 5.82 46.406 11.328 1 91.56 440 VAL B N 1
ATOM 9539 C CA . VAL B 1 440 ? 7 45.969 12.062 1 91.56 440 VAL B CA 1
ATOM 9540 C C . VAL B 1 440 ? 8.219 45.938 11.141 1 91.56 440 VAL B C 1
ATOM 9542 O O . VAL B 1 440 ? 9.312 46.344 11.539 1 91.56 440 VAL B O 1
ATOM 9545 N N . ILE B 1 441 ? 8.086 45.5 9.938 1 93.12 441 ILE B N 1
ATOM 9546 C CA . ILE B 1 441 ? 9.164 45.406 8.953 1 93.12 441 ILE B CA 1
ATOM 9547 C C . ILE B 1 441 ? 9.703 46.812 8.672 1 93.12 441 ILE B C 1
ATOM 9549 O O . ILE B 1 441 ? 10.922 47 8.539 1 93.12 441 ILE B O 1
ATOM 9553 N N . LEU B 1 442 ? 8.852 47.812 8.656 1 92.75 442 LEU B N 1
ATOM 9554 C CA . LEU B 1 442 ? 9.242 49.156 8.242 1 92.75 442 LEU B CA 1
ATOM 9555 C C . LEU B 1 442 ? 9.812 49.938 9.414 1 92.75 442 LEU B C 1
ATOM 9557 O O . LEU B 1 442 ? 10.688 50.781 9.227 1 92.75 442 LEU B O 1
ATOM 9561 N N . PHE B 1 443 ? 9.383 49.625 10.719 1 90.06 443 PHE B N 1
ATOM 9562 C CA . PHE B 1 443 ? 9.703 50.562 11.766 1 90.06 443 PHE B CA 1
ATOM 9563 C C . PHE B 1 443 ? 10.391 49.875 12.938 1 90.06 443 PHE B C 1
ATOM 9565 O O . PHE B 1 443 ? 11.133 50.531 13.688 1 90.06 443 PHE B O 1
ATOM 9572 N N . LEU B 1 444 ? 10.172 48.688 13.156 1 86.81 444 LEU B N 1
ATOM 9573 C CA . LEU B 1 444 ? 10.547 48.094 14.445 1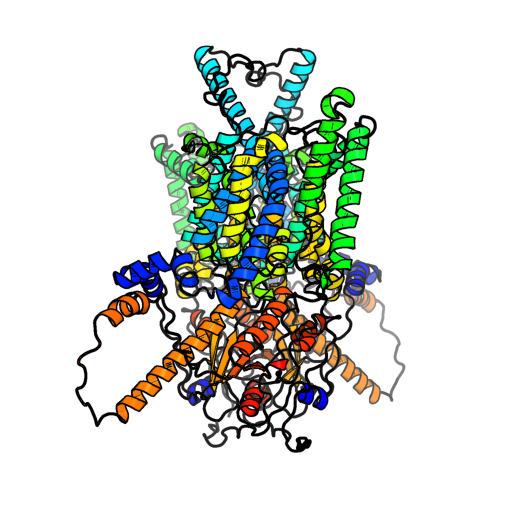 86.81 444 LEU B CA 1
ATOM 9574 C C . LEU B 1 444 ? 11.75 47.188 14.297 1 86.81 444 LEU B C 1
ATOM 9576 O O . LEU B 1 444 ? 12.281 46.688 15.297 1 86.81 444 LEU B O 1
ATOM 9580 N N . GLY B 1 445 ? 12.289 46.969 13.227 1 83.06 445 GLY B N 1
ATOM 9581 C CA . GLY B 1 445 ? 13.391 46.062 12.984 1 83.06 445 GLY B CA 1
ATOM 9582 C C . GLY B 1 445 ? 14.578 46.281 13.898 1 83.06 445 GLY B C 1
ATOM 9583 O O . GLY B 1 445 ? 14.969 45.406 14.656 1 83.06 445 GLY B O 1
ATOM 9584 N N . PRO B 1 446 ? 15.125 47.438 13.984 1 83.38 446 PRO B N 1
ATOM 9585 C CA . PRO B 1 446 ? 16.344 47.719 14.742 1 83.38 446 PRO B CA 1
ATOM 9586 C C . PRO B 1 446 ? 16.141 47.594 16.25 1 83.38 446 PRO B C 1
ATOM 9588 O O . PRO B 1 446 ? 17.078 47.312 16.984 1 83.38 446 PRO B O 1
ATOM 9591 N N . LEU B 1 447 ? 14.93 47.656 16.656 1 85.56 447 LEU B N 1
ATOM 9592 C CA . LEU B 1 447 ? 14.633 47.562 18.078 1 85.56 447 LEU B CA 1
ATOM 9593 C C . LEU B 1 447 ? 14.797 46.156 18.578 1 85.56 447 LEU B C 1
ATOM 9595 O O . LEU B 1 447 ? 14.953 45.906 19.781 1 85.56 447 LEU B O 1
ATOM 9599 N N . LEU B 1 448 ? 14.82 45.25 17.719 1 86.75 448 LEU B N 1
ATOM 9600 C CA . LEU B 1 448 ? 14.852 43.844 18.109 1 86.75 448 LEU B CA 1
ATOM 9601 C C . LEU B 1 448 ? 16.281 43.281 18.078 1 86.75 448 LEU B C 1
ATOM 9603 O O . LEU B 1 448 ? 16.5 42.094 18.344 1 86.75 448 LEU B O 1
ATOM 9607 N N . ALA B 1 449 ? 17.266 44.094 17.922 1 86.69 449 ALA B N 1
ATOM 9608 C CA . ALA B 1 449 ? 18.672 43.719 17.75 1 86.69 449 ALA B CA 1
ATOM 9609 C C . ALA B 1 449 ? 19.219 43.094 19.031 1 86.69 449 ALA B C 1
ATOM 9611 O O . ALA B 1 449 ? 20.016 42.156 18.969 1 86.69 449 ALA B O 1
ATOM 9612 N N . SER B 1 450 ? 18.75 43.531 20.203 1 90.81 450 SER B N 1
ATOM 9613 C CA . SER B 1 450 ? 19.297 43.062 21.469 1 90.81 450 SER B CA 1
ATOM 9614 C C . SER B 1 450 ? 18.516 41.875 22.016 1 90.81 450 SER B C 1
ATOM 9616 O O . SER B 1 450 ? 18.766 41.406 23.141 1 90.81 450 SER B O 1
ATOM 9618 N N . LEU B 1 451 ? 17.703 41.344 21.234 1 92.44 451 LEU B N 1
ATOM 9619 C CA . LEU B 1 451 ? 16.875 40.219 21.656 1 92.44 451 LEU B CA 1
ATOM 9620 C C . LEU B 1 451 ? 17.734 38.938 21.844 1 92.44 451 LEU B C 1
ATOM 9622 O O . LEU B 1 451 ? 18.438 38.531 20.922 1 92.44 451 LEU B O 1
ATOM 9626 N N . PRO B 1 452 ? 17.734 38.375 23.047 1 93.5 452 PRO B N 1
ATOM 9627 C CA . PRO B 1 452 ? 18.484 37.125 23.266 1 93.5 452 PRO B CA 1
ATOM 9628 C C . PRO B 1 452 ? 17.953 35.969 22.438 1 93.5 452 PRO B C 1
ATOM 9630 O O . PRO B 1 452 ? 16.75 35.781 22.359 1 93.5 452 PRO B O 1
ATOM 9633 N N . MET B 1 453 ? 18.797 35.156 21.938 1 91.5 453 MET B N 1
ATOM 9634 C CA . MET B 1 453 ? 18.438 34 21.141 1 91.5 453 MET B CA 1
ATOM 9635 C C . MET B 1 453 ? 17.719 32.938 21.984 1 91.5 453 MET B C 1
ATOM 9637 O O . MET B 1 453 ? 16.875 32.219 21.469 1 91.5 453 MET B O 1
ATOM 9641 N N . SER B 1 454 ? 18.016 32.906 23.188 1 94.12 454 SER B N 1
ATOM 9642 C CA . SER B 1 454 ? 17.391 31.938 24.094 1 94.12 454 SER B CA 1
ATOM 9643 C C . SER B 1 454 ? 15.883 32.188 24.203 1 94.12 454 SER B C 1
ATOM 9645 O O . SER B 1 454 ? 15.102 31.25 24.328 1 94.12 454 SER B O 1
ATOM 9647 N N . ILE B 1 455 ? 15.477 33.438 24.109 1 93.75 455 ILE B N 1
ATOM 9648 C CA . ILE B 1 455 ? 14.07 33.781 24.188 1 93.75 455 ILE B CA 1
ATOM 9649 C C . ILE B 1 455 ? 13.328 33.281 22.953 1 93.75 455 ILE B C 1
ATOM 9651 O O . ILE B 1 455 ? 12.188 32.844 23.047 1 93.75 455 ILE B O 1
ATOM 9655 N N . LEU B 1 456 ? 13.953 33.375 21.875 1 89.5 456 LEU B N 1
ATOM 9656 C CA . LEU B 1 456 ? 13.367 32.906 20.625 1 89.5 456 LEU B CA 1
ATOM 9657 C C . LEU B 1 456 ? 13.18 31.375 20.688 1 89.5 456 LEU B C 1
ATOM 9659 O O . LEU B 1 456 ? 12.164 30.859 20.219 1 89.5 456 LEU B O 1
ATOM 9663 N N . ALA B 1 457 ? 14.109 30.672 21.203 1 93.31 457 ALA B N 1
ATOM 9664 C CA . ALA B 1 457 ? 13.992 29.234 21.375 1 93.31 457 ALA B CA 1
ATOM 9665 C C . ALA B 1 457 ? 12.82 28.875 22.281 1 93.31 457 ALA B C 1
ATOM 9667 O O . ALA B 1 457 ? 12.094 27.922 22.031 1 93.31 457 ALA B O 1
ATOM 9668 N N . VAL B 1 458 ? 12.656 29.688 23.328 1 94.94 458 VAL B N 1
ATOM 9669 C CA . VAL B 1 458 ? 11.562 29.5 24.281 1 94.94 458 VAL B CA 1
ATOM 9670 C C . VAL B 1 458 ? 10.227 29.641 23.562 1 94.94 458 VAL B C 1
ATOM 9672 O O . VAL B 1 458 ? 9.312 28.844 23.75 1 94.94 458 VAL B O 1
ATOM 9675 N N . ILE B 1 459 ? 10.148 30.609 22.734 1 90 459 ILE B N 1
ATOM 9676 C CA . ILE B 1 459 ? 8.914 30.875 22 1 90 459 ILE B CA 1
ATOM 9677 C C . ILE B 1 459 ? 8.586 29.719 21.078 1 90 459 ILE B C 1
ATOM 9679 O O . ILE B 1 459 ? 7.441 29.266 21.016 1 90 459 ILE B O 1
ATOM 9683 N N . ILE B 1 460 ? 9.547 29.156 20.391 1 89.5 460 ILE B N 1
ATOM 9684 C CA . ILE B 1 460 ? 9.359 28.062 19.469 1 89.5 460 ILE B CA 1
ATOM 9685 C C . ILE B 1 460 ? 8.875 26.812 20.219 1 89.5 460 ILE B C 1
ATOM 9687 O O . ILE B 1 460 ? 7.879 26.203 19.844 1 89.5 460 ILE B O 1
ATOM 9691 N N . ILE B 1 461 ? 9.562 26.516 21.281 1 93.12 461 ILE B N 1
ATOM 9692 C CA . ILE B 1 461 ? 9.242 25.312 22.047 1 93.12 461 ILE B CA 1
ATOM 9693 C C . ILE B 1 461 ? 7.848 25.453 22.656 1 93.12 461 ILE B C 1
ATOM 9695 O O . ILE B 1 461 ? 7.051 24.516 22.609 1 93.12 461 ILE B O 1
ATOM 9699 N N . PHE B 1 462 ? 7.559 26.625 23.188 1 90.62 462 PHE B N 1
ATOM 9700 C CA . PHE B 1 462 ? 6.258 26.844 23.812 1 90.62 462 PHE B CA 1
ATOM 9701 C C . PHE B 1 462 ? 5.141 26.766 22.781 1 90.62 462 PHE B C 1
ATOM 9703 O O . PHE B 1 462 ? 4.035 26.312 23.094 1 90.62 462 PHE B O 1
ATOM 9710 N N . SER B 1 463 ? 5.414 27.188 21.609 1 85.81 463 SER B N 1
ATOM 9711 C CA . SER B 1 463 ? 4.414 27.172 20.547 1 85.81 463 SER B CA 1
ATOM 9712 C C . SER B 1 463 ? 4.023 25.75 20.172 1 85.81 463 SER B C 1
ATOM 9714 O O . SER B 1 463 ? 2.971 25.516 19.578 1 85.81 463 SER B O 1
ATOM 9716 N N . MET B 1 464 ? 4.844 24.766 20.484 1 89 464 MET B N 1
ATOM 9717 C CA . MET B 1 464 ? 4.582 23.359 20.172 1 89 464 MET B CA 1
ATOM 9718 C C . MET B 1 464 ? 3.652 22.734 21.203 1 89 464 MET B C 1
ATOM 9720 O O . MET B 1 464 ? 3.199 21.609 21.031 1 89 464 MET B O 1
ATOM 9724 N N . LYS B 1 465 ? 3.326 23.453 22.219 1 88.19 465 LYS B N 1
ATOM 9725 C CA . LYS B 1 465 ? 2.512 22.922 23.312 1 88.19 465 LYS B CA 1
ATOM 9726 C C . LYS B 1 465 ? 1.164 22.422 22.797 1 88.19 465 LYS B C 1
ATOM 9728 O O . LYS B 1 465 ? 0.707 21.344 23.172 1 88.19 465 LYS B O 1
ATOM 9733 N N . SER B 1 466 ? 0.568 23.188 21.922 1 82.88 466 SER B N 1
ATOM 9734 C CA . SER B 1 466 ? -0.743 22.812 21.391 1 82.88 466 SER B CA 1
ATOM 9735 C C . SER B 1 466 ? -0.684 21.5 20.609 1 82.88 466 SER B C 1
ATOM 9737 O O . SER B 1 466 ? -1.628 20.703 20.656 1 82.88 466 SER B O 1
ATOM 9739 N N . ILE B 1 467 ? 0.375 21.25 19.969 1 87 467 ILE B N 1
ATOM 9740 C CA . ILE B 1 467 ? 0.531 20.031 19.172 1 87 467 ILE B CA 1
ATOM 9741 C C . ILE B 1 467 ? 0.754 18.844 20.109 1 87 467 ILE B C 1
ATOM 9743 O O . ILE B 1 467 ? 0.223 17.75 19.875 1 87 467 ILE B O 1
ATOM 9747 N N . PHE B 1 468 ? 1.501 19.047 21.203 1 91.25 468 PHE B N 1
ATOM 9748 C CA . PHE B 1 468 ? 1.798 17.984 22.156 1 91.25 468 PHE B CA 1
ATOM 9749 C C . PHE B 1 468 ? 0.537 17.547 22.891 1 91.25 468 PHE B C 1
ATOM 9751 O O . PHE B 1 468 ? 0.439 16.406 23.328 1 91.25 468 PHE B O 1
ATOM 9758 N N . LEU B 1 469 ? -0.412 18.406 22.938 1 88.12 469 LEU B N 1
ATOM 9759 C CA . LEU B 1 469 ? -1.668 18.094 23.609 1 88.12 469 LEU B CA 1
ATOM 9760 C C . LEU B 1 469 ? -2.438 17.016 22.828 1 88.12 469 LEU B C 1
ATOM 9762 O O . LEU B 1 469 ? -3.316 16.359 23.391 1 88.12 469 LEU B O 1
ATOM 9766 N N . LYS B 1 470 ? -2.119 16.828 21.625 1 87.69 470 LYS B N 1
ATOM 9767 C CA . LYS B 1 470 ? -2.768 15.797 20.828 1 87.69 470 LYS B CA 1
ATOM 9768 C C . LYS B 1 470 ? -2.426 14.398 21.344 1 87.69 470 LYS B C 1
ATOM 9770 O O . LYS B 1 470 ? -3.113 13.43 21.031 1 87.69 470 LYS B O 1
ATOM 9775 N N . MET B 1 471 ? -1.426 14.258 22.172 1 91.12 471 MET B N 1
ATOM 9776 C CA . MET B 1 471 ? -1.048 12.977 22.766 1 91.12 471 MET B CA 1
ATOM 9777 C C . MET B 1 471 ? -2.158 12.445 23.672 1 91.12 471 MET B C 1
ATOM 9779 O O . MET B 1 471 ? -2.24 11.242 23.922 1 91.12 471 MET B O 1
ATOM 9783 N N . LYS B 1 472 ? -3.002 13.336 24.094 1 89.44 472 LYS B N 1
ATOM 9784 C CA . LYS B 1 472 ? -4.105 12.938 24.969 1 89.44 472 LYS B CA 1
ATOM 9785 C C . LYS B 1 472 ? -5.105 12.055 24.219 1 89.44 472 LYS B C 1
ATOM 9787 O O . LYS B 1 472 ? -5.863 11.305 24.844 1 89.44 472 LYS B O 1
ATOM 9792 N N . GLU B 1 473 ? -5.082 12.148 22.953 1 88.75 473 GLU B N 1
ATOM 9793 C CA . GLU B 1 473 ? -5.988 11.352 22.125 1 88.75 473 GLU B CA 1
ATOM 9794 C C . GLU B 1 473 ? -5.676 9.867 22.25 1 88.75 473 GLU B C 1
ATOM 9796 O O . GLU B 1 473 ? -6.527 9.023 21.969 1 88.75 473 GLU B O 1
ATOM 9801 N N . LEU B 1 474 ? -4.457 9.5 22.656 1 91.62 474 LEU B N 1
ATOM 9802 C CA . LEU B 1 474 ? -3.99 8.117 22.672 1 91.62 474 LEU B CA 1
ATOM 9803 C C . LEU B 1 474 ? -4.82 7.273 23.625 1 91.62 474 LEU B C 1
ATOM 9805 O O . LEU B 1 474 ? -5.152 6.125 23.312 1 91.62 474 LEU B O 1
ATOM 9809 N N . LYS B 1 475 ? -5.148 7.863 24.719 1 90 475 LYS B N 1
ATOM 9810 C CA . LYS B 1 475 ? -5.934 7.129 25.703 1 90 475 LYS B CA 1
ATOM 9811 C C . LYS B 1 475 ? -7.324 6.797 25.172 1 90 475 LYS B C 1
ATOM 9813 O O . LYS B 1 475 ? -7.809 5.676 25.328 1 90 475 LYS B O 1
ATOM 9818 N N . SER B 1 476 ? -7.867 7.762 24.547 1 87.12 476 SER B N 1
ATOM 9819 C CA . SER B 1 476 ? -9.195 7.559 23.984 1 87.12 476 SER B CA 1
ATOM 9820 C C . SER B 1 476 ? -9.156 6.586 22.812 1 87.12 476 SER B C 1
ATOM 9822 O O . SER B 1 476 ? -10.039 5.734 22.672 1 87.12 476 SER B O 1
ATOM 9824 N N . LEU B 1 477 ? -8.164 6.648 22 1 90.31 477 LEU B N 1
ATOM 9825 C CA . LEU B 1 477 ? -8.047 5.809 20.812 1 90.31 477 LEU B CA 1
ATOM 9826 C C . LEU B 1 477 ? -7.883 4.34 21.203 1 90.31 477 LEU B C 1
ATOM 9828 O O . LEU B 1 477 ? -8.391 3.451 20.516 1 90.31 477 LEU B O 1
ATOM 9832 N N . TRP B 1 478 ? -7.164 4.094 22.312 1 89.38 478 TRP B N 1
ATOM 9833 C CA . TRP B 1 478 ? -6.941 2.727 22.766 1 89.38 478 TRP B CA 1
ATOM 9834 C C . TRP B 1 478 ? -8.258 2.045 23.109 1 89.38 478 TRP B C 1
ATOM 9836 O O . TRP B 1 478 ? -8.43 0.848 22.875 1 89.38 478 TRP B O 1
ATOM 9846 N N . LYS B 1 479 ? -9.18 2.852 23.578 1 85.31 479 LYS B N 1
ATOM 9847 C CA . LYS B 1 479 ? -10.484 2.324 23.969 1 85.31 479 LYS B CA 1
ATOM 9848 C C . LYS B 1 479 ? -11.406 2.156 22.766 1 85.31 479 LYS B C 1
ATOM 9850 O O . LYS B 1 479 ? -12.305 1.31 22.781 1 85.31 479 LYS B O 1
ATOM 9855 N N . ILE B 1 480 ? -11.219 2.939 21.859 1 85.94 480 ILE B N 1
ATOM 9856 C CA . ILE B 1 480 ? -12.141 2.979 20.719 1 85.94 480 ILE B CA 1
ATOM 9857 C C . ILE B 1 480 ? -11.695 1.971 19.656 1 85.94 480 ILE B C 1
ATOM 9859 O O . ILE B 1 480 ? -12.5 1.164 19.188 1 85.94 480 ILE B O 1
ATOM 9863 N N . SER B 1 481 ? -10.438 2.037 19.25 1 89.44 481 SER B N 1
ATOM 9864 C CA . SER B 1 481 ? -9.93 1.171 18.188 1 89.44 481 SER B CA 1
ATOM 9865 C C . SER B 1 481 ? -8.43 0.954 18.328 1 89.44 481 SER B C 1
ATOM 9867 O O . SER B 1 481 ? -7.648 1.904 18.234 1 89.44 481 SER B O 1
ATOM 9869 N N . LYS B 1 482 ? -8.031 -0.225 18.406 1 89.56 482 LYS B N 1
ATOM 9870 C CA . LYS B 1 482 ? -6.617 -0.563 18.547 1 89.56 482 LYS B CA 1
ATOM 9871 C C . LYS B 1 482 ? -5.852 -0.258 17.266 1 89.56 482 LYS B C 1
ATOM 9873 O O . LYS B 1 482 ? -4.695 0.165 17.312 1 89.56 482 LYS B O 1
ATOM 9878 N N . ILE B 1 483 ? -6.453 -0.444 16.156 1 91.31 483 ILE B N 1
ATOM 9879 C CA . ILE B 1 483 ? -5.801 -0.183 14.883 1 91.31 483 ILE B CA 1
ATOM 9880 C C . ILE B 1 483 ? -5.504 1.309 14.742 1 91.31 483 ILE B C 1
ATOM 9882 O O . ILE B 1 483 ? -4.398 1.698 14.367 1 91.31 483 ILE B O 1
ATOM 9886 N N . ASP B 1 484 ? -6.473 2.133 15.102 1 91.75 484 ASP B N 1
ATOM 9887 C CA . ASP B 1 484 ? -6.285 3.578 15.039 1 91.75 484 ASP B CA 1
ATOM 9888 C C . ASP B 1 484 ? -5.215 4.039 16.031 1 91.75 484 ASP B C 1
ATOM 9890 O O . ASP B 1 484 ? -4.461 4.973 15.742 1 91.75 484 ASP B O 1
ATOM 9894 N N . PHE B 1 485 ? -5.234 3.354 17.156 1 94.38 485 PHE B N 1
ATOM 9895 C CA . PHE B 1 485 ? -4.207 3.631 18.156 1 94.38 485 PHE B CA 1
ATOM 9896 C C . PHE B 1 485 ? -2.816 3.369 17.578 1 94.38 485 PHE B C 1
ATOM 9898 O O . PHE B 1 485 ? -1.912 4.191 17.734 1 94.38 485 PHE B O 1
ATOM 9905 N N . PHE B 1 486 ? -2.621 2.336 16.859 1 94.94 486 PHE B N 1
ATOM 9906 C CA . PHE B 1 486 ? -1.315 1.973 16.328 1 94.94 486 PHE B CA 1
ATOM 9907 C C . PHE B 1 486 ? -0.931 2.885 15.172 1 94.94 486 PHE B C 1
ATOM 9909 O O . PHE B 1 486 ? 0.251 3.164 14.961 1 94.94 486 PHE B O 1
ATOM 9916 N N . ILE B 1 487 ? -1.909 3.338 14.414 1 95.31 487 ILE B N 1
ATOM 9917 C CA . ILE B 1 487 ? -1.606 4.305 13.367 1 95.31 487 ILE B CA 1
ATOM 9918 C C . ILE B 1 487 ? -0.984 5.555 13.977 1 95.31 487 ILE B C 1
ATOM 9920 O O . ILE B 1 487 ? 0.021 6.066 13.477 1 95.31 487 ILE B O 1
ATOM 9924 N N . TRP B 1 488 ? -1.571 5.996 15.102 1 95.38 488 TRP B N 1
ATOM 9925 C CA . TRP B 1 488 ? -1.053 7.16 15.812 1 95.38 488 TRP B CA 1
ATOM 9926 C C . TRP B 1 488 ? 0.359 6.902 16.328 1 95.38 488 TRP B C 1
ATOM 9928 O O . TRP B 1 488 ? 1.266 7.707 16.094 1 95.38 488 TRP B O 1
ATOM 9938 N N . VAL B 1 489 ? 0.604 5.785 16.922 1 97 489 VAL B N 1
ATOM 9939 C CA . VAL B 1 489 ? 1.869 5.457 17.562 1 97 489 VAL B CA 1
ATOM 9940 C C . VAL B 1 489 ? 2.959 5.277 16.516 1 97 489 VAL B C 1
ATOM 9942 O O . VAL B 1 489 ? 4.074 5.781 16.672 1 97 489 VAL B O 1
ATOM 9945 N N . VAL B 1 490 ? 2.676 4.586 15.477 1 96.81 490 VAL B N 1
ATOM 9946 C CA . VAL B 1 490 ? 3.656 4.348 14.422 1 96.81 490 VAL B CA 1
ATOM 9947 C C . VAL B 1 490 ? 4.023 5.672 13.758 1 96.81 490 VAL B C 1
ATOM 9949 O O . VAL B 1 490 ? 5.188 5.902 13.422 1 96.81 490 VAL B O 1
ATOM 9952 N N . SER B 1 491 ? 3.012 6.488 13.523 1 96 491 SER B N 1
ATOM 9953 C CA . SER B 1 491 ? 3.283 7.801 12.945 1 96 491 SER B CA 1
ATOM 9954 C C . SER B 1 491 ? 4.223 8.609 13.836 1 96 491 SER B C 1
ATOM 9956 O O . SER B 1 491 ? 5.176 9.219 13.344 1 96 491 SER B O 1
ATOM 9958 N N . PHE B 1 492 ? 3.977 8.586 15.156 1 96.12 492 PHE B N 1
ATOM 9959 C CA . PHE B 1 492 ? 4.789 9.312 16.125 1 96.12 492 PHE B CA 1
ATOM 9960 C C . PHE B 1 492 ? 6.207 8.758 16.156 1 96.12 492 PHE B C 1
ATOM 9962 O O . PHE B 1 492 ? 7.18 9.508 16.047 1 96.12 492 PHE B O 1
ATOM 9969 N N . VAL B 1 493 ? 6.355 7.473 16.234 1 96.56 493 VAL B N 1
ATOM 9970 C CA . VAL B 1 493 ? 7.648 6.816 16.391 1 96.56 493 VAL B CA 1
ATOM 9971 C C . VAL B 1 493 ? 8.453 6.938 15.102 1 96.56 493 VAL B C 1
ATOM 9973 O O . VAL B 1 493 ? 9.656 7.207 15.141 1 96.56 493 VAL B O 1
ATOM 9976 N N . ALA B 1 494 ? 7.797 6.723 13.977 1 95.81 494 ALA B N 1
ATOM 9977 C CA . ALA B 1 494 ? 8.492 6.805 12.695 1 95.81 494 ALA B CA 1
ATOM 9978 C C . ALA B 1 494 ? 9.039 8.211 12.453 1 95.81 494 ALA B C 1
ATOM 9980 O O . ALA B 1 494 ? 10.18 8.375 12.016 1 95.81 494 ALA B O 1
ATOM 9981 N N . THR B 1 495 ? 8.242 9.242 12.758 1 94.06 495 THR B N 1
ATOM 9982 C CA . THR B 1 495 ? 8.68 10.617 12.547 1 94.06 495 THR B CA 1
ATOM 9983 C C . THR B 1 495 ? 9.797 10.984 13.516 1 94.06 495 THR B C 1
ATOM 9985 O O . THR B 1 495 ? 10.758 11.648 13.141 1 94.06 495 THR B O 1
ATOM 9988 N N . THR B 1 496 ? 9.711 10.5 14.742 1 94.56 496 THR B N 1
ATOM 9989 C CA . THR B 1 496 ? 10.711 10.812 15.758 1 94.56 496 THR B CA 1
ATOM 9990 C C . THR B 1 496 ? 12.016 10.078 15.477 1 94.56 496 THR B C 1
ATOM 9992 O O . THR B 1 496 ? 13.102 10.633 15.641 1 94.56 496 THR B O 1
ATOM 9995 N N . ALA B 1 497 ? 11.883 8.859 15.016 1 93.75 497 ALA B N 1
ATOM 9996 C CA . ALA B 1 497 ? 13.062 8.023 14.82 1 93.75 497 ALA B CA 1
ATOM 9997 C C . ALA B 1 497 ? 13.758 8.352 13.5 1 93.75 497 ALA B C 1
ATOM 9999 O O . ALA B 1 497 ? 14.984 8.266 13.398 1 93.75 497 ALA B O 1
ATOM 10000 N N . PHE B 1 498 ? 12.961 8.695 12.539 1 92.19 498 PHE B N 1
ATOM 10001 C CA . PHE B 1 498 ? 13.523 9.07 11.242 1 92.19 498 PHE B CA 1
ATOM 10002 C C . PHE B 1 498 ? 13.414 10.578 11.023 1 92.19 498 PHE B C 1
ATOM 10004 O O . PHE B 1 498 ? 13.281 11.344 11.977 1 92.19 498 PHE B O 1
ATOM 10011 N N . ASN B 1 499 ? 13.508 11.078 9.836 1 88.75 499 ASN B N 1
ATOM 10012 C CA . ASN B 1 499 ? 13.273 12.484 9.547 1 88.75 499 ASN B CA 1
ATOM 10013 C C . ASN B 1 499 ? 11.805 12.75 9.227 1 88.75 499 ASN B C 1
ATOM 10015 O O . ASN B 1 499 ? 11.023 11.82 9.055 1 88.75 499 ASN B O 1
ATOM 10019 N N . VAL B 1 500 ? 11.445 13.938 9.219 1 89.44 500 VAL B N 1
ATOM 10020 C CA . VAL B 1 500 ? 10.055 14.367 9.094 1 89.44 500 VAL B CA 1
ATOM 10021 C C . VAL B 1 500 ? 9.453 13.797 7.812 1 89.44 500 VAL B C 1
ATOM 10023 O O . VAL B 1 500 ? 8.359 13.234 7.832 1 89.44 500 VAL B O 1
ATOM 10026 N N . MET B 1 501 ? 10.148 13.883 6.707 1 88.5 501 MET B N 1
ATOM 10027 C CA . MET B 1 501 ? 9.617 13.398 5.434 1 88.5 501 MET B CA 1
ATOM 10028 C C . MET B 1 501 ? 9.469 11.883 5.449 1 88.5 501 MET B C 1
ATOM 10030 O O . MET B 1 501 ? 8.406 11.359 5.094 1 88.5 501 MET B O 1
ATOM 10034 N N . GLN B 1 502 ? 10.523 11.18 5.871 1 91 502 GLN B N 1
ATOM 10035 C CA . GLN B 1 502 ? 10.445 9.727 5.949 1 91 502 GLN B CA 1
ATOM 10036 C C . GLN B 1 502 ? 9.367 9.281 6.93 1 91 502 GLN B C 1
ATOM 10038 O O . GLN B 1 502 ? 8.656 8.305 6.688 1 91 502 GLN B O 1
ATOM 10043 N N . GLY B 1 503 ? 9.312 10.031 7.977 1 93.44 503 GLY B N 1
ATOM 10044 C CA . GLY B 1 503 ? 8.258 9.742 8.938 1 93.44 503 GLY B CA 1
ATOM 10045 C C . GLY B 1 503 ? 6.867 9.844 8.344 1 93.44 503 GLY B C 1
ATOM 10046 O O . GLY B 1 503 ? 6.02 8.977 8.586 1 93.44 503 GLY B O 1
ATOM 10047 N N . LEU B 1 504 ? 6.672 10.836 7.578 1 91.88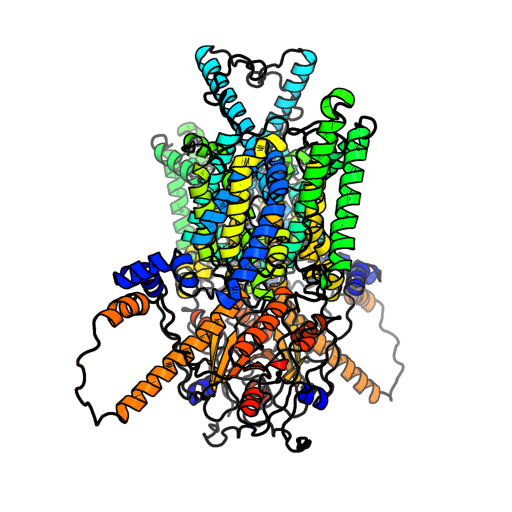 504 LEU B N 1
ATOM 10048 C CA . LEU B 1 504 ? 5.371 11.023 6.949 1 91.88 504 LEU B CA 1
ATOM 10049 C C . LEU B 1 504 ? 5.066 9.883 5.98 1 91.88 504 LEU B C 1
ATOM 10051 O O . LEU B 1 504 ? 3.957 9.344 5.988 1 91.88 504 LEU B O 1
ATOM 10055 N N . LEU B 1 505 ? 6.004 9.492 5.188 1 92.19 505 LEU B N 1
ATOM 10056 C CA . LEU B 1 505 ? 5.809 8.438 4.199 1 92.19 505 LEU B CA 1
ATOM 10057 C C . LEU B 1 505 ? 5.508 7.109 4.879 1 92.19 505 LEU B C 1
ATOM 10059 O O . LEU B 1 505 ? 4.613 6.375 4.445 1 92.19 505 LEU B O 1
ATOM 10063 N N . ILE B 1 506 ? 6.23 6.863 5.941 1 94.38 506 ILE B N 1
ATOM 10064 C CA . ILE B 1 506 ? 6.012 5.629 6.688 1 94.38 506 ILE B CA 1
ATOM 10065 C C . ILE B 1 506 ? 4.633 5.656 7.344 1 94.38 506 ILE B C 1
ATOM 10067 O O . ILE B 1 506 ? 3.945 4.637 7.402 1 94.38 506 ILE B O 1
ATOM 10071 N N . SER B 1 507 ? 4.293 6.812 7.859 1 95.56 507 SER B N 1
ATOM 10072 C CA . SER B 1 507 ? 2.986 6.961 8.492 1 95.56 507 SER B CA 1
ATOM 10073 C C . SER B 1 507 ? 1.857 6.68 7.512 1 95.56 507 SER B C 1
ATOM 10075 O O . SER B 1 507 ? 0.939 5.914 7.812 1 95.56 507 SER B O 1
ATOM 10077 N N . ILE B 1 508 ? 1.922 7.258 6.359 1 93.62 508 ILE B N 1
ATOM 10078 C CA . ILE B 1 508 ? 0.909 7.055 5.332 1 93.62 508 ILE B CA 1
ATOM 10079 C C . ILE B 1 508 ? 0.919 5.598 4.875 1 93.62 508 ILE B C 1
ATOM 10081 O O . ILE B 1 508 ? -0.136 4.973 4.746 1 93.62 508 ILE B O 1
ATOM 100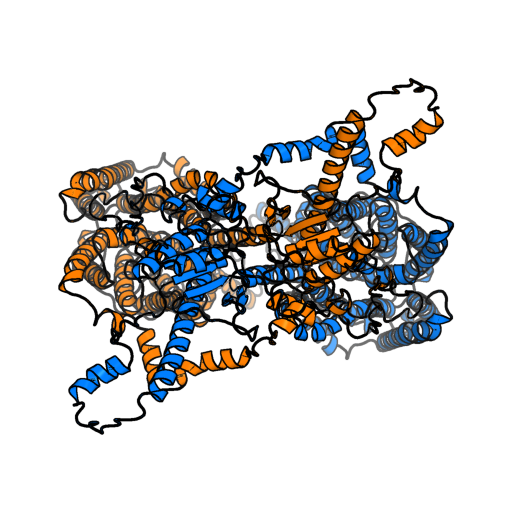85 N N . GLY B 1 509 ? 2.145 5.094 4.652 1 94.19 509 GLY B N 1
ATOM 10086 C CA . GLY B 1 509 ? 2.277 3.701 4.254 1 94.19 509 GLY B CA 1
ATOM 10087 C C . GLY B 1 509 ? 1.645 2.736 5.238 1 94.19 509 GLY B C 1
ATOM 10088 O O . GLY B 1 509 ? 0.976 1.782 4.84 1 94.19 509 GLY B O 1
ATOM 10089 N N . PHE B 1 510 ? 1.825 2.965 6.453 1 94.62 510 PHE B N 1
ATOM 10090 C CA . PHE B 1 510 ? 1.264 2.102 7.484 1 94.62 510 PHE B CA 1
ATOM 10091 C C . PHE B 1 510 ? -0.255 2.221 7.523 1 94.62 510 PHE B C 1
ATOM 10093 O O . PHE B 1 510 ? -0.959 1.221 7.676 1 94.62 510 PHE B O 1
ATOM 10100 N N . ALA B 1 511 ? -0.691 3.457 7.492 1 94.81 511 ALA B N 1
ATOM 10101 C CA . ALA B 1 511 ? -2.137 3.662 7.473 1 94.81 511 ALA B CA 1
ATOM 10102 C C . ALA B 1 511 ? -2.781 2.906 6.312 1 94.81 511 ALA B C 1
ATOM 10104 O O . ALA B 1 511 ? -3.811 2.248 6.488 1 94.81 511 ALA B O 1
ATOM 10105 N N . LEU B 1 512 ? -2.209 2.963 5.172 1 94 512 LEU B N 1
ATOM 10106 C CA . LEU B 1 512 ? -2.727 2.26 4.004 1 94 512 LEU B CA 1
ATOM 10107 C C . LEU B 1 512 ? -2.619 0.749 4.188 1 94 512 LEU B C 1
ATOM 10109 O O . LEU B 1 512 ? -3.498 0.002 3.754 1 94 512 LEU B O 1
ATOM 10113 N N . ALA B 1 513 ? -1.525 0.334 4.809 1 92.94 513 ALA B N 1
ATOM 10114 C CA . ALA B 1 513 ? -1.359 -1.09 5.086 1 92.94 513 ALA B CA 1
ATOM 10115 C C . ALA B 1 513 ? -2.488 -1.611 5.973 1 92.94 513 ALA B C 1
ATOM 10117 O O . ALA B 1 513 ? -2.934 -2.75 5.816 1 92.94 513 ALA B O 1
ATOM 10118 N N . THR B 1 514 ? -2.922 -0.808 6.895 1 92.62 514 THR B N 1
ATOM 10119 C CA . THR B 1 514 ? -4.004 -1.23 7.777 1 92.62 514 THR B CA 1
ATOM 10120 C C . THR B 1 514 ? -5.301 -1.419 6.996 1 92.62 514 THR B C 1
ATOM 10122 O O . THR B 1 514 ? -6.121 -2.27 7.34 1 92.62 514 THR B O 1
ATOM 10125 N N . VAL B 1 515 ? -5.516 -0.646 6.004 1 92.56 515 VAL B N 1
ATOM 10126 C CA . VAL B 1 515 ? -6.684 -0.815 5.145 1 92.56 515 VAL B CA 1
ATOM 10127 C C . VAL B 1 515 ? -6.613 -2.164 4.434 1 92.56 515 VAL B C 1
ATOM 10129 O O . VAL B 1 515 ? -7.609 -2.893 4.371 1 92.56 515 VAL B O 1
ATOM 10132 N N . ILE B 1 516 ? -5.457 -2.477 3.967 1 92.31 516 ILE B N 1
ATOM 10133 C CA . ILE B 1 516 ? -5.246 -3.746 3.277 1 92.31 516 ILE B CA 1
ATOM 10134 C C . ILE B 1 516 ? -5.469 -4.902 4.246 1 92.31 516 ILE B C 1
ATOM 10136 O O . ILE B 1 516 ? -6.125 -5.891 3.904 1 92.31 516 ILE B O 1
ATOM 10140 N N . PHE B 1 517 ? -5 -4.766 5.438 1 90.44 517 PHE B N 1
ATOM 10141 C CA . PHE B 1 517 ? -5.133 -5.82 6.434 1 90.44 517 PHE B CA 1
ATOM 10142 C C . PHE B 1 517 ? -6.594 -6.023 6.82 1 90.44 517 PHE B C 1
ATOM 10144 O O . PHE B 1 517 ? -7.035 -7.152 7.031 1 90.44 517 PHE B O 1
ATOM 10151 N N . ARG B 1 518 ? -7.273 -4.934 6.875 1 89.56 518 ARG B N 1
ATOM 10152 C CA . ARG B 1 518 ? -8.695 -5.02 7.188 1 89.56 518 ARG B CA 1
ATOM 10153 C C . ARG B 1 518 ? -9.453 -5.758 6.086 1 89.56 518 ARG B C 1
ATOM 10155 O O . ARG B 1 518 ? -10.414 -6.473 6.359 1 89.56 518 ARG B O 1
ATOM 10162 N N . MET B 1 519 ? -9.023 -5.574 4.934 1 90.69 519 MET B N 1
ATOM 10163 C CA . MET B 1 519 ? -9.688 -6.215 3.801 1 90.69 519 MET B CA 1
ATOM 10164 C C . MET B 1 519 ? -9.234 -7.664 3.658 1 90.69 519 MET B C 1
ATOM 10166 O O . MET B 1 519 ? -9.984 -8.508 3.16 1 90.69 519 MET B O 1
ATOM 10170 N N . GLN B 1 520 ? -8.039 -7.895 4.055 1 90.19 520 GLN B N 1
ATOM 10171 C CA . GLN B 1 520 ? -7.492 -9.242 3.92 1 90.19 520 GLN B CA 1
ATOM 10172 C C . GLN B 1 520 ? -8.086 -10.18 4.965 1 90.19 520 GLN B C 1
ATOM 10174 O O . GLN B 1 520 ? -8.352 -11.352 4.676 1 90.19 520 GLN B O 1
ATOM 10179 N N . TRP B 1 521 ? -8.258 -9.672 6.195 1 90.56 521 TRP B N 1
ATOM 10180 C CA . TRP B 1 521 ? -8.781 -10.492 7.273 1 90.56 521 TRP B CA 1
ATOM 10181 C C . TRP B 1 521 ? -10.07 -9.906 7.836 1 90.56 521 TRP B C 1
ATOM 10183 O O . TRP B 1 521 ? -10.148 -9.586 9.023 1 90.56 521 TRP B O 1
ATOM 10193 N N . PRO B 1 522 ? -11.086 -9.867 6.957 1 90.69 522 PRO B N 1
ATOM 10194 C CA . PRO B 1 522 ? -12.375 -9.367 7.438 1 90.69 522 PRO B CA 1
ATOM 10195 C C . PRO B 1 522 ? -13.078 -10.344 8.375 1 90.69 522 PRO B C 1
ATOM 10197 O O . PRO B 1 522 ? -12.742 -11.531 8.398 1 90.69 522 PRO B O 1
ATOM 10200 N N . LYS B 1 523 ? -13.984 -9.828 9.102 1 88.75 523 LYS B N 1
ATOM 10201 C CA . LYS B 1 523 ? -14.797 -10.688 9.953 1 88.75 523 LYS B CA 1
ATOM 10202 C C . LYS B 1 523 ? -15.898 -11.375 9.148 1 88.75 523 LYS B C 1
ATOM 10204 O O . LYS B 1 523 ? -16.266 -10.922 8.062 1 88.75 523 LYS B O 1
ATOM 10209 N N . TRP B 1 524 ? -16.219 -12.484 9.555 1 91.06 524 TRP B N 1
ATOM 10210 C CA . TRP B 1 524 ? -17.344 -13.227 8.992 1 91.06 524 TRP B CA 1
ATOM 10211 C C . TRP B 1 524 ? -18.312 -13.68 10.086 1 91.06 524 TRP B C 1
ATOM 10213 O O . TRP B 1 524 ? -17.938 -13.742 11.258 1 91.06 524 TRP B O 1
ATOM 10223 N N . HIS B 1 525 ? -19.594 -13.812 9.711 1 90.81 525 HIS B N 1
ATOM 10224 C CA . HIS B 1 525 ? -20.609 -14.188 10.688 1 90.81 525 HIS B CA 1
ATOM 10225 C C . HIS B 1 525 ? -21.578 -15.227 10.117 1 90.81 525 HIS B C 1
ATOM 10227 O O . HIS B 1 525 ? -21.891 -15.195 8.922 1 90.81 525 HIS B O 1
ATOM 10233 N N . GLY B 1 526 ? -21.922 -16.141 10.984 1 91.19 526 GLY B N 1
ATOM 10234 C CA . GLY B 1 526 ? -23.062 -16.984 10.688 1 91.19 526 GLY B CA 1
ATOM 10235 C C . GLY B 1 526 ? -24.391 -16.312 10.992 1 91.19 526 GLY B C 1
ATOM 10236 O O . GLY B 1 526 ? -24.516 -15.617 12 1 91.19 526 GLY B O 1
ATOM 10237 N N . LEU B 1 527 ? -25.312 -16.469 10.078 1 91.94 527 LEU B N 1
ATOM 10238 C CA . LEU B 1 527 ? -26.609 -15.82 10.258 1 91.94 527 LEU B CA 1
ATOM 10239 C C . LEU B 1 527 ? -27.672 -16.828 10.672 1 91.94 527 LEU B C 1
ATOM 10241 O O . LEU B 1 527 ? -27.578 -18.016 10.32 1 91.94 527 LEU B O 1
ATOM 10245 N N . SER B 1 528 ? -28.578 -16.375 11.492 1 88.44 528 SER B N 1
ATOM 10246 C CA . SER B 1 528 ? -29.734 -17.172 11.914 1 88.44 528 SER B CA 1
ATOM 10247 C C . SER B 1 528 ? -31.031 -16.391 11.719 1 88.44 528 SER B C 1
ATOM 10249 O O . SER B 1 528 ? -31.031 -15.164 11.656 1 88.44 528 SER B O 1
ATOM 10251 N N . ARG B 1 529 ? -32.094 -17.125 11.547 1 88.19 529 ARG B N 1
ATOM 10252 C CA . ARG B 1 529 ? -33.375 -16.516 11.336 1 88.19 529 ARG B CA 1
ATOM 10253 C C . ARG B 1 529 ? -33.938 -15.977 12.648 1 88.19 529 ARG B C 1
ATOM 10255 O O . ARG B 1 529 ? -33.844 -16.625 13.688 1 88.19 529 ARG B O 1
ATOM 10262 N N . LEU B 1 530 ? -34.438 -14.758 12.523 1 84.12 530 LEU B N 1
ATOM 10263 C CA . LEU B 1 530 ? -35.031 -14.164 13.711 1 84.12 530 LEU B CA 1
ATOM 10264 C C . LEU B 1 530 ? -36.5 -14.578 13.844 1 84.12 530 LEU B C 1
ATOM 10266 O O . LEU B 1 530 ? -37.375 -14.047 13.141 1 84.12 530 LEU B O 1
ATOM 10270 N N . GLY B 1 531 ? -36.719 -15.391 14.711 1 74.38 531 GLY B N 1
ATOM 10271 C CA . GLY B 1 531 ? -38.094 -15.82 14.914 1 74.38 531 GLY B CA 1
ATOM 10272 C C . GLY B 1 531 ? -38.781 -16.281 13.641 1 74.38 531 GLY B C 1
ATOM 10273 O O . GLY B 1 531 ? -38.219 -17.125 12.914 1 74.38 531 GLY B O 1
ATOM 10274 N N . GLU B 1 532 ? -39.969 -15.828 13.328 1 72.25 532 GLU B N 1
ATOM 10275 C CA . GLU B 1 532 ? -40.719 -16.203 12.133 1 72.25 532 GLU B CA 1
ATOM 10276 C C . GLU B 1 532 ? -40.75 -15.055 11.125 1 72.25 532 GLU B C 1
ATOM 10278 O O . GLU B 1 532 ? -41.75 -14.867 10.438 1 72.25 532 GLU B O 1
ATOM 10283 N N . THR B 1 533 ? -39.594 -14.375 11.18 1 76.69 533 THR B N 1
ATOM 10284 C CA . THR B 1 533 ? -39.531 -13.242 10.258 1 76.69 533 THR B CA 1
ATOM 10285 C C . THR B 1 533 ? -38.656 -13.586 9.055 1 76.69 533 THR B C 1
ATOM 10287 O O . THR B 1 533 ? -38.188 -14.711 8.93 1 76.69 533 THR B O 1
ATOM 10290 N N . GLU B 1 534 ? -38.531 -12.641 8.078 1 82.12 534 GLU B N 1
ATOM 10291 C CA . GLU B 1 534 ? -37.688 -12.82 6.898 1 82.12 534 GLU B CA 1
ATOM 10292 C C . GLU B 1 534 ? -36.312 -12.227 7.113 1 82.12 534 GLU B C 1
ATOM 10294 O O . GLU B 1 534 ? -35.531 -12.125 6.172 1 82.12 534 GLU B O 1
ATOM 10299 N N . GLU B 1 535 ? -36.125 -11.953 8.445 1 83.94 535 GLU B N 1
ATOM 10300 C CA . GLU B 1 535 ? -34.875 -11.289 8.734 1 83.94 535 GLU B CA 1
ATOM 10301 C C . GLU B 1 535 ? -33.844 -12.281 9.258 1 83.94 535 GLU B C 1
ATOM 10303 O O . GLU B 1 535 ? -34.125 -13.109 10.117 1 83.94 535 GLU B O 1
ATOM 10308 N N . TYR B 1 536 ? -32.688 -12.25 8.648 1 88.81 536 TYR B N 1
ATOM 10309 C CA . TYR B 1 536 ? -31.562 -13.055 9.07 1 88.81 536 TYR B CA 1
ATOM 10310 C C . TYR B 1 536 ? -30.453 -12.188 9.633 1 88.81 536 TYR B C 1
ATOM 10312 O O . TYR B 1 536 ? -29.969 -11.266 8.961 1 88.81 536 TYR B O 1
ATOM 10320 N N . ARG B 1 537 ? -30.109 -12.422 10.836 1 88.31 537 ARG B N 1
ATOM 10321 C CA . ARG B 1 537 ? -29.109 -11.602 11.516 1 88.31 537 ARG B CA 1
ATOM 10322 C C . ARG B 1 537 ? -28.031 -12.461 12.156 1 88.31 537 ARG B C 1
ATOM 10324 O O . ARG B 1 537 ? -28.109 -13.695 12.117 1 88.31 537 ARG B O 1
ATOM 10331 N N . ASP B 1 538 ? -27.031 -11.828 12.734 1 86.94 538 ASP B N 1
ATOM 10332 C CA . ASP B 1 538 ? -25.859 -12.5 13.297 1 86.94 538 ASP B CA 1
ATOM 10333 C C . ASP B 1 538 ? -26.281 -13.477 14.398 1 86.94 538 ASP B C 1
ATOM 10335 O O . ASP B 1 538 ? -27.016 -13.109 15.312 1 86.94 538 ASP B O 1
ATOM 10339 N N . GLU B 1 539 ? -25.609 -14.57 14.164 1 84.88 539 GLU B N 1
ATOM 10340 C CA . GLU B 1 539 ? -25.859 -15.578 15.188 1 84.88 539 GLU B CA 1
ATOM 10341 C C . GLU B 1 539 ? -25.25 -15.156 16.531 1 84.88 539 GLU B C 1
ATOM 10343 O O . GLU B 1 539 ? -24.109 -14.703 16.594 1 84.88 539 GLU B O 1
ATOM 10348 N N . GLY B 1 540 ? -25.984 -15.219 17.562 1 78.56 540 GLY B N 1
ATOM 10349 C CA . GLY B 1 540 ? -25.469 -14.938 18.891 1 78.56 540 GLY B CA 1
ATOM 10350 C C . GLY B 1 540 ? -25.734 -13.516 19.344 1 78.56 540 GLY B C 1
ATOM 10351 O O . GLY B 1 540 ? -25.484 -13.172 20.5 1 78.56 540 GLY B O 1
ATOM 10352 N N . ARG B 1 541 ? -26.266 -12.719 18.406 1 83.88 541 ARG B N 1
ATOM 10353 C CA . ARG B 1 541 ? -26.5 -11.32 18.766 1 83.88 541 ARG B CA 1
ATOM 10354 C C . ARG B 1 541 ? -27.969 -11.086 19.125 1 83.88 541 ARG B C 1
ATOM 10356 O O . ARG B 1 541 ? -28.328 -10.023 19.625 1 83.88 541 ARG B O 1
ATOM 10363 N N . TYR B 1 542 ? -28.703 -12 18.781 1 80.94 542 TYR B N 1
ATOM 10364 C CA . TYR B 1 542 ? -30.125 -11.922 19.125 1 80.94 542 TYR B CA 1
ATOM 10365 C C . TYR B 1 542 ? -30.578 -13.18 19.844 1 80.94 542 TYR B C 1
ATOM 10367 O O . TYR B 1 542 ? -30.156 -14.289 19.516 1 80.94 542 TYR B O 1
ATOM 10375 N N . GLY B 1 543 ? -31.406 -13.055 20.766 1 75.19 543 GLY B N 1
ATOM 10376 C CA . GLY B 1 543 ? -31.906 -14.164 21.562 1 75.19 543 GLY B CA 1
ATOM 10377 C C . GLY B 1 543 ? -32.875 -15.062 20.828 1 75.19 543 GLY B C 1
ATOM 10378 O O . GLY B 1 543 ? -32.875 -16.281 21 1 75.19 543 GLY B O 1
ATOM 10379 N N . HIS B 1 544 ? -33.75 -14.508 20.031 1 73.62 544 HIS B N 1
ATOM 10380 C CA . HIS B 1 544 ? -34.75 -15.281 19.312 1 73.62 544 HIS B CA 1
ATOM 10381 C C . HIS B 1 544 ? -34.219 -15.797 17.984 1 73.62 544 HIS B C 1
ATOM 10383 O O . HIS B 1 544 ? -34.469 -15.195 16.938 1 73.62 544 HIS B O 1
ATOM 10389 N N . ASN B 1 545 ? -33.406 -16.828 18.047 1 78.5 545 ASN B N 1
ATOM 10390 C CA . ASN B 1 545 ? -32.781 -17.328 16.828 1 78.5 545 ASN B CA 1
ATOM 10391 C C . ASN B 1 545 ? -33.188 -18.766 16.547 1 78.5 545 ASN B C 1
ATOM 10393 O O . ASN B 1 545 ? -33.406 -19.547 17.484 1 78.5 545 ASN B O 1
ATOM 10397 N N . GLU B 1 546 ? -33.562 -18.938 15.344 1 78.81 546 GLU B N 1
ATOM 10398 C CA . GLU B 1 546 ? -33.875 -20.297 14.883 1 78.81 546 GLU B CA 1
ATOM 10399 C C . GLU B 1 546 ? -32.781 -20.844 13.984 1 78.81 546 GLU B C 1
ATOM 10401 O O . GLU B 1 546 ? -32.375 -20.219 13 1 78.81 546 GLU B O 1
ATOM 10406 N N . VAL B 1 547 ? -32.281 -21.922 14.461 1 76.38 547 VAL B N 1
ATOM 10407 C CA . VAL B 1 547 ? -31.25 -22.578 13.648 1 76.38 547 VAL B CA 1
ATOM 10408 C C . VAL B 1 547 ? -31.906 -23.594 12.727 1 76.38 547 VAL B C 1
ATOM 10410 O O . VAL B 1 547 ? -32.719 -24.406 13.164 1 76.38 547 VAL B O 1
ATOM 10413 N N . ILE B 1 548 ? -31.641 -23.391 11.5 1 81.88 548 ILE B N 1
ATOM 10414 C CA . ILE B 1 548 ? -32.188 -24.328 10.516 1 81.88 548 ILE B CA 1
ATOM 10415 C C . ILE B 1 548 ? -31.25 -25.531 10.406 1 81.88 548 ILE B C 1
ATOM 10417 O O . ILE B 1 548 ? -30.031 -25.375 10.227 1 81.88 548 ILE B O 1
ATOM 10421 N N . LYS B 1 549 ? -31.844 -26.672 10.406 1 82.75 549 LYS B N 1
ATOM 10422 C CA . LYS B 1 549 ? -31.047 -27.906 10.375 1 82.75 549 LYS B CA 1
ATOM 10423 C C . LYS B 1 549 ? -30.344 -28.078 9.039 1 82.75 549 LYS B C 1
ATOM 10425 O O . LYS B 1 549 ? -30.906 -27.781 7.984 1 82.75 549 LYS B O 1
ATOM 10430 N N . ASN B 1 550 ? -29.094 -28.422 8.977 1 87.62 550 ASN B N 1
ATOM 10431 C CA . ASN B 1 550 ? -28.266 -28.797 7.844 1 87.62 550 ASN B CA 1
ATOM 10432 C C . ASN B 1 550 ? -27.984 -27.609 6.938 1 87.62 550 ASN B C 1
ATOM 10434 O O . ASN B 1 550 ? -27.547 -27.781 5.797 1 87.62 550 ASN B O 1
ATOM 10438 N N . VAL B 1 551 ? -28.422 -26.422 7.395 1 91.25 551 VAL B N 1
ATOM 10439 C CA . VAL B 1 551 ? -28.203 -25.25 6.574 1 91.25 551 VAL B CA 1
ATOM 10440 C C . VAL B 1 551 ? -27.328 -24.25 7.324 1 91.25 551 VAL B C 1
ATOM 10442 O O . VAL B 1 551 ? -27.562 -23.969 8.5 1 91.25 551 VAL B O 1
ATOM 10445 N N . VAL B 1 552 ? -26.297 -23.859 6.68 1 93.38 552 VAL B N 1
ATOM 10446 C CA . VAL B 1 552 ? -25.453 -22.812 7.219 1 93.38 552 VAL B CA 1
ATOM 10447 C C . VAL B 1 552 ? -25.578 -21.547 6.363 1 93.38 552 VAL B C 1
ATOM 10449 O O . VAL B 1 552 ? -25.453 -21.609 5.141 1 93.38 552 VAL B O 1
ATOM 10452 N N . VAL B 1 553 ? -25.969 -20.438 6.922 1 94.44 553 VAL B N 1
ATOM 10453 C CA . VAL B 1 553 ? -26 -19.156 6.246 1 94.44 553 VAL B CA 1
ATOM 10454 C C . VAL B 1 553 ? -24.766 -18.344 6.625 1 94.44 553 VAL B C 1
ATOM 10456 O O . VAL B 1 553 ? -24.547 -18.031 7.801 1 94.44 553 VAL B O 1
ATOM 10459 N N . PHE B 1 554 ? -23.969 -18.062 5.609 1 95.44 554 PHE B N 1
ATOM 10460 C CA . PHE B 1 554 ? -22.641 -17.469 5.816 1 95.44 554 PHE B CA 1
ATOM 10461 C C . PHE B 1 554 ? -22.578 -16.078 5.207 1 95.44 554 PHE B C 1
ATOM 10463 O O . PHE B 1 554 ? -22.906 -15.883 4.035 1 95.44 554 PHE B O 1
ATOM 10470 N N . ARG B 1 555 ? -22.156 -15.102 5.98 1 93.62 555 ARG B N 1
ATOM 10471 C CA . ARG B 1 555 ? -21.953 -13.75 5.477 1 93.62 555 ARG B CA 1
ATOM 10472 C C . ARG B 1 555 ? -20.516 -13.297 5.648 1 93.62 555 ARG B C 1
ATOM 10474 O O . ARG B 1 555 ? -19.953 -13.398 6.742 1 93.62 555 ARG B O 1
ATOM 10481 N N . PHE B 1 556 ? -19.938 -12.852 4.535 1 92.31 556 PHE B N 1
ATOM 10482 C CA . PHE B 1 556 ? -18.578 -12.305 4.508 1 92.31 556 PHE B CA 1
ATOM 10483 C C . PHE B 1 556 ? -18.625 -10.781 4.484 1 92.31 556 PHE B C 1
ATOM 10485 O O . PHE B 1 556 ? -19.203 -10.18 3.576 1 92.31 556 PHE B O 1
ATOM 10492 N N . ASP B 1 557 ? -18.094 -10.062 5.496 1 89.56 557 ASP B N 1
ATOM 10493 C CA . ASP B 1 557 ? -18.219 -8.609 5.641 1 89.56 557 ASP B CA 1
ATOM 10494 C C . ASP B 1 557 ? -17.078 -7.887 4.934 1 89.56 557 ASP B C 1
ATOM 10496 O O . ASP B 1 557 ? -16.359 -7.109 5.551 1 89.56 557 ASP B O 1
ATOM 10500 N N . ALA B 1 558 ? -16.875 -8.141 3.76 1 91.38 558 ALA B N 1
ATOM 10501 C CA . ALA B 1 558 ? -15.859 -7.48 2.947 1 91.38 558 ALA B CA 1
ATOM 10502 C C . ALA B 1 558 ? -16.094 -7.727 1.461 1 91.38 558 ALA B C 1
ATOM 10504 O O . ALA B 1 558 ? -16.812 -8.664 1.087 1 91.38 558 ALA B O 1
ATOM 10505 N N . PRO B 1 559 ? -15.562 -6.762 0.644 1 92.56 559 PRO B N 1
ATOM 10506 C CA . PRO B 1 559 ? -15.531 -7.129 -0.774 1 92.56 559 PRO B CA 1
ATOM 10507 C C . PRO B 1 559 ? -14.703 -8.383 -1.043 1 92.56 559 PRO B C 1
ATOM 10509 O O . PRO B 1 559 ? -13.852 -8.75 -0.231 1 92.56 559 PRO B O 1
ATOM 10512 N N . LEU B 1 560 ? -15.016 -9.055 -2.025 1 93.62 560 LEU B N 1
ATOM 10513 C CA . LEU B 1 560 ? -14.273 -10.258 -2.369 1 93.62 560 LEU B CA 1
ATOM 10514 C C . LEU B 1 560 ? -13.219 -9.961 -3.43 1 93.62 560 LEU B C 1
ATOM 10516 O O . LEU B 1 560 ? -13.547 -9.789 -4.605 1 93.62 560 LEU B O 1
ATOM 10520 N N . LEU B 1 561 ? -12.023 -9.906 -2.98 1 93.81 561 LEU B N 1
ATOM 10521 C CA . LEU B 1 561 ? -10.891 -9.578 -3.836 1 93.81 561 LEU B CA 1
ATOM 10522 C C . LEU B 1 561 ? -9.789 -10.633 -3.711 1 93.81 561 LEU B C 1
ATOM 10524 O O . LEU B 1 561 ? -9.852 -11.5 -2.838 1 93.81 561 LEU B O 1
ATOM 10528 N N . PHE B 1 562 ? -8.812 -10.531 -4.516 1 91.31 562 PHE B N 1
ATOM 10529 C CA . PHE B 1 562 ? -7.734 -11.516 -4.539 1 91.31 562 PHE B CA 1
ATOM 10530 C C . PHE B 1 562 ? -7.027 -11.578 -3.189 1 91.31 562 PHE B C 1
ATOM 10532 O O . PHE B 1 562 ? -6.52 -12.625 -2.799 1 91.31 562 PHE B O 1
ATOM 10539 N N . ILE B 1 563 ? -7.02 -10.516 -2.41 1 92.44 563 ILE B N 1
ATOM 10540 C CA . ILE B 1 563 ? -6.254 -10.422 -1.173 1 92.44 563 ILE B CA 1
ATOM 10541 C C . ILE B 1 563 ? -6.93 -11.25 -0.083 1 92.44 563 ILE B C 1
ATOM 10543 O O . ILE B 1 563 ? -6.289 -11.633 0.901 1 92.44 563 ILE B O 1
ATOM 10547 N N . ASN B 1 564 ? -8.242 -11.484 -0.245 1 93.38 564 ASN B N 1
ATOM 10548 C CA . ASN B 1 564 ? -8.914 -12.141 0.877 1 93.38 564 ASN B CA 1
ATOM 10549 C C . ASN B 1 564 ? -9.586 -13.438 0.449 1 93.38 564 ASN B C 1
ATOM 10551 O O . ASN B 1 564 ? -10.406 -13.984 1.185 1 93.38 564 ASN B O 1
ATOM 10555 N N . VAL B 1 565 ? -9.328 -13.945 -0.705 1 90.19 565 VAL B N 1
ATOM 10556 C CA . VAL B 1 565 ? -9.93 -15.172 -1.215 1 90.19 565 VAL B CA 1
ATOM 10557 C C . VAL B 1 565 ? -9.555 -16.344 -0.316 1 90.19 565 VAL B C 1
ATOM 10559 O O . VAL B 1 565 ? -10.398 -17.188 0.007 1 90.19 565 VAL B O 1
ATOM 10562 N N . ASP B 1 566 ? -8.312 -16.391 0.057 1 86.62 566 ASP B N 1
ATOM 10563 C CA . ASP B 1 566 ? -7.844 -17.469 0.919 1 86.62 566 ASP B CA 1
ATOM 10564 C C . ASP B 1 566 ? -8.547 -17.438 2.275 1 86.62 566 ASP B C 1
ATOM 10566 O O . ASP B 1 566 ? -8.961 -18.469 2.795 1 86.62 566 ASP B O 1
ATOM 10570 N N . HIS B 1 567 ? -8.648 -16.281 2.77 1 90.75 567 HIS B N 1
ATOM 10571 C CA . HIS B 1 567 ? -9.344 -16.125 4.047 1 90.75 567 HIS B CA 1
ATOM 10572 C C . HIS B 1 567 ? -10.82 -16.469 3.918 1 90.75 567 HIS B C 1
ATOM 10574 O O . HIS B 1 567 ? -11.406 -17.047 4.844 1 90.75 567 HIS B O 1
ATOM 10580 N N . PHE B 1 568 ? -11.383 -16.156 2.869 1 93.44 568 PHE B N 1
ATOM 10581 C CA . PHE B 1 568 ? -12.781 -16.453 2.592 1 93.44 568 PHE B CA 1
ATOM 10582 C C . PHE B 1 568 ? -13.023 -17.953 2.598 1 93.44 568 PHE B C 1
ATOM 10584 O O . PHE B 1 568 ? -13.945 -18.438 3.26 1 93.44 568 PHE B O 1
ATOM 10591 N N . GLU B 1 569 ? -12.219 -18.625 1.931 1 89.69 569 GLU B N 1
ATOM 10592 C CA . GLU B 1 569 ? -12.344 -20.078 1.85 1 89.69 569 GLU B CA 1
ATOM 10593 C C . GLU B 1 569 ? -12.141 -20.719 3.219 1 89.69 569 GLU B C 1
ATOM 10595 O O . GLU B 1 569 ? -12.906 -21.609 3.605 1 89.69 569 GLU B O 1
ATOM 10600 N N . LYS B 1 570 ? -11.164 -20.266 3.873 1 88.69 570 LYS B N 1
ATOM 10601 C CA . LYS B 1 570 ? -10.891 -20.812 5.203 1 88.69 570 LYS B CA 1
ATOM 10602 C C . LYS B 1 570 ? -12.031 -20.516 6.164 1 88.69 570 LYS B C 1
ATOM 10604 O O . LYS B 1 570 ? -12.367 -21.344 7.016 1 88.69 570 LYS B O 1
ATOM 10609 N N . SER B 1 571 ? -12.586 -19.328 6.004 1 93.06 571 SER B N 1
ATOM 10610 C CA . SER B 1 571 ? -13.68 -18.922 6.879 1 93.06 571 SER B CA 1
ATOM 10611 C C . SER B 1 571 ? -14.922 -19.797 6.648 1 93.06 571 SER B C 1
ATOM 10613 O O . SER B 1 571 ? -15.641 -20.109 7.594 1 93.06 571 SER B O 1
ATOM 10615 N N . ILE B 1 572 ? -15.18 -20.109 5.473 1 93.44 572 ILE B N 1
ATOM 10616 C CA . ILE B 1 572 ? -16.312 -20.953 5.152 1 93.44 572 ILE B CA 1
ATOM 10617 C C . ILE B 1 572 ? -16.109 -22.344 5.762 1 93.44 572 ILE B C 1
ATOM 10619 O O . ILE B 1 572 ? -17.047 -22.906 6.348 1 93.44 572 ILE B O 1
ATOM 10623 N N . GLU B 1 573 ? -14.953 -22.844 5.645 1 89.38 573 GLU B N 1
ATOM 10624 C CA . GLU B 1 573 ? -14.648 -24.156 6.219 1 89.38 573 GLU B CA 1
ATOM 10625 C C . GLU B 1 573 ? -14.797 -24.141 7.738 1 89.38 573 GLU B C 1
ATOM 10627 O O . GLU B 1 573 ? -15.305 -25.094 8.32 1 89.38 573 GLU B O 1
ATOM 10632 N N . LEU B 1 574 ? -14.367 -23.062 8.242 1 89.94 574 LEU B N 1
ATOM 10633 C CA . LEU B 1 574 ? -14.492 -22.922 9.695 1 89.94 574 LEU B CA 1
ATOM 10634 C C . LEU B 1 574 ? -15.961 -22.828 10.102 1 89.94 574 LEU B C 1
ATOM 10636 O O . LEU B 1 574 ? -16.359 -23.359 11.148 1 89.94 574 LEU B O 1
ATOM 10640 N N . ALA B 1 575 ? -16.719 -22.109 9.344 1 90.94 575 ALA B N 1
ATOM 10641 C CA . ALA B 1 575 ? -18.141 -21.969 9.633 1 90.94 575 ALA B CA 1
ATOM 10642 C C . ALA B 1 575 ? -18.844 -23.328 9.578 1 90.94 575 ALA B C 1
ATOM 10644 O O . ALA B 1 575 ? -19.703 -23.609 10.414 1 90.94 575 ALA B O 1
ATOM 10645 N N . ILE B 1 576 ? -18.5 -24.125 8.664 1 89.94 576 ILE B N 1
ATOM 10646 C CA . ILE B 1 576 ? -19.094 -25.453 8.508 1 89.94 576 ILE B CA 1
ATOM 10647 C C . ILE B 1 576 ? -18.672 -26.359 9.664 1 89.94 576 ILE B C 1
ATOM 10649 O O . ILE B 1 576 ? -19.484 -27.078 10.227 1 89.94 576 ILE B O 1
ATOM 10653 N N . LYS B 1 577 ? -17.391 -26.234 10.055 1 86.12 577 LYS B N 1
ATOM 10654 C CA . LYS B 1 577 ? -16.875 -27.047 11.164 1 86.12 577 LYS B CA 1
ATOM 10655 C C . LYS B 1 577 ? -17.547 -26.656 12.477 1 86.12 577 LYS B C 1
ATOM 10657 O O . LYS B 1 577 ? -17.828 -27.516 13.312 1 86.12 577 LYS B O 1
ATOM 10662 N N . LYS B 1 578 ? -17.719 -25.391 12.617 1 84.06 578 LYS B N 1
ATOM 10663 C CA . LYS B 1 578 ? -18.375 -24.891 13.82 1 84.06 578 LYS B CA 1
ATOM 10664 C C . LYS B 1 578 ? -19.812 -25.391 13.914 1 84.06 578 LYS B C 1
ATOM 10666 O O . LYS B 1 578 ? -20.281 -25.734 15 1 84.06 578 LYS B O 1
ATOM 10671 N N . PHE B 1 579 ? -20.453 -25.359 12.852 1 82.69 579 PHE B N 1
ATOM 10672 C CA . PHE B 1 579 ? -21.828 -25.828 12.805 1 82.69 579 PHE B CA 1
ATOM 10673 C C . PHE B 1 579 ? -21.906 -27.328 13.117 1 82.69 579 PHE B C 1
ATOM 10675 O O . PHE B 1 579 ? -22.797 -27.766 13.852 1 82.69 579 PHE B O 1
ATOM 10682 N N . ASP B 1 580 ? -20.984 -28.078 12.609 1 78.19 580 ASP B N 1
ATOM 10683 C CA . ASP B 1 580 ? -20.953 -29.531 12.828 1 78.19 580 ASP B CA 1
ATOM 10684 C C . ASP B 1 580 ? -20.641 -29.859 14.281 1 78.19 580 ASP B C 1
ATOM 10686 O O . ASP B 1 580 ? -21.188 -30.797 14.844 1 78.19 580 ASP B O 1
ATOM 10690 N N . GLY B 1 581 ? -19.75 -29.031 14.844 1 71.44 581 GLY B N 1
ATOM 10691 C CA . GLY B 1 581 ? -19.406 -29.234 16.234 1 71.44 581 GLY B CA 1
ATOM 10692 C C . GLY B 1 581 ? -20.562 -28.969 17.188 1 71.44 581 GLY B C 1
ATOM 10693 O O . GLY B 1 581 ? -20.75 -29.672 18.172 1 71.44 581 GLY B O 1
ATOM 10694 N N . CYS B 1 582 ? -21.312 -27.953 16.828 1 67.31 582 CYS B N 1
ATOM 10695 C CA . CYS B 1 582 ? -22.453 -27.578 17.672 1 67.31 582 CYS B CA 1
ATOM 10696 C C . CYS B 1 582 ? -23.578 -28.609 17.547 1 67.31 582 CYS B C 1
ATOM 10698 O O . CYS B 1 582 ? -24.234 -28.922 18.531 1 67.31 582 CYS B O 1
ATOM 10700 N N . GLU B 1 583 ? -23.781 -29.109 16.391 1 64.44 583 GLU B N 1
ATOM 10701 C CA . GLU B 1 583 ? -24.828 -30.094 16.156 1 64.44 583 GLU B CA 1
ATOM 10702 C C . GLU B 1 583 ? -24.484 -31.422 16.844 1 64.44 583 GLU B C 1
ATOM 10704 O O . GLU B 1 583 ? -25.375 -32.094 17.359 1 64.44 583 GLU B O 1
ATOM 10709 N N . SER B 1 584 ? -23.203 -31.719 16.812 1 59.62 584 SER B N 1
ATOM 10710 C CA . SER B 1 584 ? -22.781 -32.938 17.484 1 59.62 584 SER B CA 1
ATOM 10711 C C . SER B 1 584 ? -22.953 -32.844 19 1 59.62 584 SER B C 1
ATOM 10713 O O . SER B 1 584 ? -23.359 -33.812 19.641 1 59.62 584 SER B O 1
ATOM 10715 N N . LYS B 1 585 ? -22.781 -31.734 19.438 1 58.62 585 LYS B N 1
ATOM 10716 C CA . LYS B 1 585 ? -22.953 -31.531 20.875 1 58.62 585 LYS B CA 1
ATOM 10717 C C . LYS B 1 585 ? -24.422 -31.547 21.25 1 58.62 585 LYS B C 1
ATOM 10719 O O . LYS B 1 585 ? -24.781 -32.031 22.328 1 58.62 585 LYS B O 1
ATOM 10724 N N . ARG B 1 586 ? -25.156 -31.109 20.344 1 57.59 586 ARG B N 1
ATOM 10725 C CA . ARG B 1 586 ? -26.594 -31.078 20.578 1 57.59 586 ARG B CA 1
ATOM 10726 C C . ARG B 1 586 ? -27.188 -32.5 20.484 1 57.59 586 ARG B C 1
ATOM 10728 O O . ARG B 1 586 ? -28.078 -32.844 21.266 1 57.59 586 ARG B O 1
ATOM 10735 N N . ASN B 1 587 ? -26.562 -33.125 19.547 1 53.78 587 ASN B N 1
ATOM 10736 C CA . ASN B 1 587 ? -27.016 -34.5 19.391 1 53.78 587 ASN B CA 1
ATOM 10737 C C . ASN B 1 587 ? -26.562 -35.375 20.562 1 53.78 587 ASN B C 1
ATOM 10739 O O . ASN B 1 587 ? -27.297 -36.281 20.969 1 53.78 587 ASN B O 1
ATOM 10743 N N . SER B 1 588 ? -25.359 -35.156 20.938 1 53.28 588 SER B N 1
ATOM 10744 C CA . SER B 1 588 ? -24.906 -35.906 22.094 1 53.28 588 SER B CA 1
ATOM 10745 C C . SER B 1 588 ? -25.734 -35.594 23.328 1 53.28 588 SER B C 1
ATOM 10747 O O . SER B 1 588 ? -26.016 -36.469 24.156 1 53.28 588 SER B O 1
ATOM 10749 N N . ILE B 1 589 ? -26.047 -34.375 23.422 1 51.16 589 ILE B N 1
ATOM 10750 C CA . ILE B 1 589 ? -26.906 -34.031 24.547 1 51.16 589 ILE B CA 1
ATOM 10751 C C . ILE B 1 589 ? -28.281 -34.656 24.375 1 51.16 589 ILE B C 1
ATOM 10753 O O . ILE B 1 589 ? -28.875 -35.156 25.328 1 51.16 589 ILE B O 1
ATOM 10757 N N . GLU B 1 590 ? -28.703 -34.688 23.172 1 46.88 590 GLU B N 1
ATOM 10758 C CA . GLU B 1 590 ? -30 -35.344 22.938 1 46.88 590 GLU B CA 1
ATOM 10759 C C . GLU B 1 590 ? -29.891 -36.844 23.125 1 46.88 590 GLU B C 1
ATOM 10761 O O . GLU B 1 590 ? -30.828 -37.469 23.625 1 46.88 590 GLU B O 1
ATOM 10766 N N . ASP B 1 591 ? -28.812 -37.406 22.672 1 45.94 591 ASP B N 1
ATOM 10767 C CA . ASP B 1 591 ? -28.625 -38.812 22.875 1 45.94 591 ASP B CA 1
ATOM 10768 C C . ASP B 1 591 ? -28.438 -39.156 24.359 1 45.94 591 ASP B C 1
ATOM 10770 O O . ASP B 1 591 ? -28.875 -40.188 24.844 1 45.94 591 ASP B O 1
ATOM 10774 N N . ASP B 1 592 ? -27.703 -38.375 25.016 1 44.88 592 ASP B N 1
ATOM 10775 C CA . ASP B 1 592 ? -27.562 -38.625 26.453 1 44.88 592 ASP B CA 1
ATOM 10776 C C . ASP B 1 592 ? -28.906 -38.531 27.156 1 44.88 592 ASP B C 1
ATOM 10778 O O . ASP B 1 592 ? -29.094 -39.156 28.219 1 44.88 592 ASP B O 1
ATOM 10782 N N . SER B 1 593 ? -29.828 -37.781 26.594 1 41.03 593 SER B N 1
ATOM 10783 C CA . SER B 1 593 ? -31.109 -37.844 27.266 1 41.03 593 SER B CA 1
ATOM 10784 C C . SER B 1 593 ? -31.812 -39.156 27.031 1 41.03 593 SER B C 1
ATOM 10786 O O . SER B 1 593 ? -32.688 -39.562 27.797 1 41.03 593 SER B O 1
ATOM 10788 N N . GLN B 1 594 ? -31.625 -39.75 25.797 1 36.41 594 GLN B N 1
ATOM 10789 C CA . GLN B 1 594 ? -32.344 -41 25.594 1 36.41 594 GLN B CA 1
ATOM 10790 C C . GLN B 1 594 ? -31.547 -42.188 26.141 1 36.41 594 GLN B C 1
ATOM 10792 O O . GLN B 1 594 ? -32.125 -43.25 26.453 1 36.41 594 GLN B O 1
ATOM 10797 N N . SER B 1 595 ? -30.281 -42.219 25.922 1 36.94 595 SER B N 1
ATOM 10798 C CA . SER B 1 595 ? -29.578 -43.469 26.219 1 36.94 595 SER B CA 1
ATOM 10799 C C . SER B 1 595 ? -29.328 -43.594 27.719 1 36.94 595 SER B C 1
ATOM 10801 O O . SER B 1 595 ? -28.406 -44.281 28.141 1 36.94 595 SER B O 1
ATOM 10803 N N . THR B 1 596 ? -30.125 -43.062 28.547 1 33.09 596 THR B N 1
ATOM 10804 C CA . THR B 1 596 ? -29.828 -43.406 29.938 1 33.09 596 THR B CA 1
ATOM 10805 C C . THR B 1 596 ? -29.75 -44.906 30.109 1 33.09 596 THR B C 1
ATOM 10807 O O . THR B 1 596 ? -29.359 -45.406 31.172 1 33.09 596 THR B O 1
ATOM 10810 N N . ASN B 1 597 ? -30.578 -45.656 29.25 1 30.23 597 ASN B N 1
ATOM 10811 C CA . ASN B 1 597 ? -30.75 -46.938 29.969 1 30.23 597 ASN B CA 1
ATOM 10812 C C . ASN B 1 597 ? -29.484 -47.781 29.922 1 30.23 597 ASN B C 1
ATOM 10814 O O . ASN B 1 597 ? -29.078 -48.344 30.922 1 30.23 597 ASN B O 1
ATOM 10818 N N . ASN B 1 598 ? -29.219 -48.5 28.75 1 29.97 598 ASN B N 1
ATOM 10819 C CA . ASN B 1 598 ? -28.578 -49.812 28.859 1 29.97 598 ASN B CA 1
ATOM 10820 C C . ASN B 1 598 ? -27.062 -49.719 28.891 1 29.97 598 ASN B C 1
ATOM 10822 O O . ASN B 1 598 ? -26.438 -49.438 27.859 1 29.97 598 ASN B O 1
ATOM 10826 N N . ASN B 1 599 ? -26.422 -49.219 29.984 1 28.67 599 ASN B N 1
ATOM 10827 C CA . ASN B 1 599 ? -24.984 -49.094 30.25 1 28.67 599 ASN B CA 1
ATOM 10828 C C . ASN B 1 599 ? -24.281 -50.438 30.219 1 28.67 599 ASN B C 1
ATOM 10830 O O . ASN B 1 599 ? -24.062 -51.062 31.25 1 28.67 599 ASN B O 1
ATOM 10834 N N . ASN B 1 600 ? -24.766 -51.5 29.312 1 25.59 600 ASN B N 1
ATOM 10835 C CA . ASN B 1 600 ? -24 -52.719 29.547 1 25.59 600 ASN B CA 1
ATOM 10836 C C . ASN B 1 600 ? -22.516 -52.531 29.266 1 25.59 600 ASN B C 1
ATOM 10838 O O . ASN B 1 600 ? -22.141 -51.719 28.406 1 25.59 600 ASN B O 1
ATOM 10842 N N . ASN B 1 601 ? -21.562 -53.062 30.188 1 25.58 601 ASN B N 1
ATOM 10843 C CA . ASN B 1 601 ? -20.172 -53.094 30.625 1 25.58 601 ASN B CA 1
ATOM 10844 C C . ASN B 1 601 ? -19.25 -53.656 29.547 1 25.58 601 ASN B C 1
ATOM 10846 O O . ASN B 1 601 ? -18.109 -54.031 29.844 1 25.58 601 ASN B O 1
ATOM 10850 N N . ASN B 1 602 ? -19.734 -54.125 28.375 1 25.16 602 ASN B N 1
ATOM 10851 C CA . ASN B 1 602 ? -18.734 -55.031 27.797 1 25.16 602 ASN B CA 1
ATOM 10852 C C . ASN B 1 602 ? -17.516 -54.25 27.297 1 25.16 602 ASN B C 1
ATOM 10854 O O . ASN B 1 602 ? -17.516 -53.75 26.172 1 25.16 602 ASN B O 1
ATOM 10858 N N . ASP B 1 603 ? -16.75 -53.562 28.188 1 26.66 603 ASP B N 1
ATOM 10859 C CA . ASP B 1 603 ? -15.586 -52.719 27.891 1 26.66 603 ASP B CA 1
ATOM 10860 C C . ASP B 1 603 ? -14.391 -53.594 27.469 1 26.66 603 ASP B C 1
ATOM 10862 O O . ASP B 1 603 ? -13.266 -53.094 27.391 1 26.66 603 ASP B O 1
ATOM 10866 N N . LEU B 1 604 ? -14.5 -54.969 27.516 1 24.03 604 LEU B N 1
ATOM 10867 C CA . LEU B 1 604 ? -13.195 -55.562 27.781 1 24.03 604 LEU B CA 1
ATOM 10868 C C . LEU B 1 604 ? -12.234 -55.281 26.641 1 24.03 604 LEU B C 1
ATOM 10870 O O . LEU B 1 604 ? -11.094 -54.875 26.859 1 24.03 604 LEU B O 1
ATOM 10874 N N . THR B 1 605 ? -12.164 -56.312 25.641 1 23.7 605 THR B N 1
ATOM 10875 C CA . THR B 1 605 ? -10.945 -56.906 25.109 1 23.7 605 THR B CA 1
ATOM 10876 C C . THR B 1 605 ? -10.414 -56.062 23.938 1 23.7 605 THR B C 1
ATOM 10878 O O . THR B 1 605 ? -10.75 -56.344 22.781 1 23.7 605 THR B O 1
ATOM 10881 N N . ILE B 1 606 ? -10.641 -54.844 23.828 1 26.39 606 ILE B N 1
ATOM 10882 C CA . ILE B 1 606 ? -10.07 -54.25 22.625 1 26.39 606 ILE B CA 1
ATOM 10883 C C . ILE B 1 606 ? -8.555 -54.406 22.641 1 26.39 606 ILE B C 1
ATOM 10885 O O . ILE B 1 606 ? -7.871 -53.812 23.469 1 26.39 606 ILE B O 1
ATOM 10889 N N . THR B 1 607 ? -7.996 -55.688 22.188 1 24.59 607 THR B N 1
ATOM 10890 C CA . THR B 1 607 ? -6.648 -56.219 22.062 1 24.59 607 THR B CA 1
ATOM 10891 C C . THR B 1 607 ? -5.699 -55.219 21.453 1 24.59 607 THR B C 1
ATOM 10893 O O . THR B 1 607 ? -6.137 -54.281 20.766 1 24.59 607 THR B O 1
ATOM 10896 N N . SER B 1 608 ? -4.273 -55.594 21.594 1 27.56 608 SER B N 1
ATOM 10897 C CA . SER B 1 608 ? -2.973 -54.969 21.422 1 27.56 608 SER B CA 1
ATOM 10898 C C . SER B 1 608 ? -2.807 -54.406 20.016 1 27.56 608 SER B C 1
ATOM 10900 O O . SER B 1 608 ? -2.033 -53.469 19.812 1 27.56 608 SER B O 1
ATOM 10902 N N . GLN B 1 609 ? -3.055 -55.344 18.984 1 29.12 609 GLN B N 1
ATOM 10903 C CA . GLN B 1 609 ? -2.83 -54.938 17.594 1 29.12 609 GLN B CA 1
ATOM 10904 C C . GLN B 1 609 ? -3.549 -53.625 17.281 1 29.12 609 GLN B C 1
ATOM 10906 O O . GLN B 1 609 ? -3.336 -53.062 16.203 1 29.12 609 GLN B O 1
ATOM 10911 N N . MET B 1 610 ? -4.648 -53.344 17.922 1 29.38 610 MET B N 1
ATOM 10912 C CA . MET B 1 610 ? -5.477 -52.156 17.859 1 29.38 610 MET B CA 1
ATOM 10913 C C . MET B 1 610 ? -4.723 -50.938 18.406 1 29.38 610 MET B C 1
ATOM 10915 O O . MET B 1 610 ? -5.207 -49.812 18.328 1 29.38 610 MET B O 1
ATOM 10919 N N . ILE B 1 611 ? -3.721 -51.188 19.25 1 32.5 611 ILE B N 1
ATOM 10920 C CA . ILE B 1 611 ? -2.959 -50.094 19.844 1 32.5 611 ILE B CA 1
ATOM 10921 C C . ILE B 1 611 ? -2.111 -49.406 18.766 1 32.5 611 ILE B C 1
ATOM 10923 O O . ILE B 1 611 ? -2.016 -48.188 18.734 1 32.5 611 ILE B O 1
ATOM 10927 N N . ASN B 1 612 ? -1.276 -50.25 18.047 1 34.03 612 ASN B N 1
ATOM 10928 C CA . ASN B 1 612 ? -0.376 -49.656 17.062 1 34.03 612 ASN B CA 1
ATOM 10929 C C . ASN B 1 612 ? -1.147 -48.938 15.969 1 34.03 612 ASN B C 1
ATOM 10931 O O . ASN B 1 612 ? -0.676 -47.906 15.438 1 34.03 612 ASN B O 1
ATOM 10935 N N . LYS B 1 613 ? -2.252 -49.5 15.367 1 38.06 613 LYS B N 1
ATOM 10936 C CA . LYS B 1 613 ? -3.227 -48.75 14.578 1 38.06 613 LYS B CA 1
ATOM 10937 C C . LYS B 1 613 ? -3.869 -47.625 15.398 1 38.06 613 LYS B C 1
ATOM 10939 O O . LYS B 1 613 ? -4.227 -46.562 14.859 1 38.06 613 LYS B O 1
ATOM 10944 N N . SER B 1 614 ? -3.996 -47.781 16.656 1 40.28 614 SER B N 1
ATOM 10945 C CA . SER B 1 614 ? -4.551 -46.875 17.641 1 40.28 614 SER B CA 1
ATOM 10946 C C . SER B 1 614 ? -3.627 -45.688 17.891 1 40.28 614 SER B C 1
ATOM 10948 O O . SER B 1 614 ? -4.09 -44.562 18.031 1 40.28 614 SER B O 1
ATOM 10950 N N . LEU B 1 615 ? -2.305 -46.031 18.25 1 41.12 615 LEU B N 1
ATOM 10951 C CA . LEU B 1 615 ? -1.42 -44.906 18.391 1 41.12 615 LEU B CA 1
ATOM 10952 C C . LEU B 1 615 ? -1.382 -44.062 17.109 1 41.12 615 LEU B C 1
ATOM 10954 O O . LEU B 1 615 ? -1.422 -42.844 17.156 1 41.12 615 LEU B O 1
ATOM 10958 N N . LEU B 1 616 ? -1.011 -44.781 16.016 1 47.44 616 LEU B N 1
ATOM 10959 C CA . LEU B 1 616 ? -1.065 -44.062 14.766 1 47.44 616 LEU B CA 1
ATOM 10960 C C . LEU B 1 616 ? -2.473 -43.531 14.5 1 47.44 616 LEU B C 1
ATOM 10962 O O . LEU B 1 616 ? -2.641 -42.438 13.945 1 47.44 616 LEU B O 1
ATOM 10966 N N . GLU B 1 617 ? -3.529 -44.344 14.688 1 45.19 617 GLU B N 1
ATOM 10967 C CA . GLU B 1 617 ? -4.895 -43.844 14.703 1 45.19 617 GLU B CA 1
ATOM 10968 C C . GLU B 1 617 ? -5.066 -42.75 15.758 1 45.19 617 GLU B C 1
ATOM 10970 O O . GLU B 1 617 ? -5.766 -41.781 15.531 1 45.19 617 GLU B O 1
ATOM 10975 N N . LYS B 1 618 ? -4.48 -43.031 16.844 1 46.09 618 LYS B N 1
ATOM 10976 C CA . LYS B 1 618 ? -4.555 -42.062 17.938 1 46.09 618 LYS B CA 1
ATOM 10977 C C . LYS B 1 618 ? -3.709 -40.844 17.625 1 46.09 618 LYS B C 1
ATOM 10979 O O . LYS B 1 618 ? -4.008 -39.75 18.109 1 46.09 618 LYS B O 1
ATOM 10984 N N . ILE B 1 619 ? -2.5 -41.25 17.094 1 46.41 619 ILE B N 1
ATOM 10985 C CA . ILE B 1 619 ? -1.648 -40.094 16.781 1 46.41 619 ILE B CA 1
ATOM 10986 C C . ILE B 1 619 ? -2.141 -39.406 15.516 1 46.41 619 ILE B C 1
ATOM 10988 O O . ILE B 1 619 ? -1.542 -38.438 15.062 1 46.41 619 ILE B O 1
ATOM 10992 N N . GLY B 1 620 ? -3.363 -39.625 15.062 1 44.78 620 GLY B N 1
ATOM 10993 C CA . GLY B 1 620 ? -4.07 -38.875 14.039 1 44.78 620 GLY B CA 1
ATOM 10994 C C . GLY B 1 620 ? -3.502 -39.062 12.648 1 44.78 620 GLY B C 1
ATOM 10995 O O . GLY B 1 620 ? -3.684 -38.219 11.773 1 44.78 620 GLY B O 1
ATOM 10996 N N . VAL B 1 621 ? -2.543 -39.938 12.547 1 47.72 621 VAL B N 1
ATOM 10997 C CA . VAL B 1 621 ? -1.959 -40.188 11.234 1 47.72 621 VAL B CA 1
ATOM 10998 C C . VAL B 1 621 ? -2.963 -40.906 10.344 1 47.72 621 VAL B C 1
ATOM 11000 O O . VAL B 1 621 ? -3.039 -40.656 9.141 1 47.72 621 VAL B O 1
ATOM 11003 N N . LEU B 1 622 ? -3.549 -42.031 10.703 1 43.66 622 LEU B N 1
ATOM 11004 C CA . LEU B 1 622 ? -4.562 -42.688 9.883 1 43.66 622 LEU B CA 1
ATOM 11005 C C . LEU B 1 622 ? -5.898 -41.969 9.984 1 43.66 622 LEU B C 1
ATOM 11007 O O . LEU B 1 622 ? -6.355 -41.656 11.078 1 43.66 622 LEU B O 1
ATOM 11011 N N . SER B 1 623 ? -6.191 -41.219 8.969 1 43.59 623 SER B N 1
ATOM 11012 C CA . SER B 1 623 ? -7.52 -40.594 8.883 1 43.59 623 SER B CA 1
ATOM 11013 C C . SER B 1 623 ? -8.594 -41.594 9.352 1 43.59 623 SER B C 1
ATOM 11015 O O . SER B 1 623 ? -8.68 -42.719 8.852 1 43.59 623 SER B O 1
ATOM 11017 N N . ASN B 1 624 ? -8.805 -41.812 10.5 1 37.22 624 ASN B N 1
ATOM 11018 C CA . ASN B 1 624 ? -10.133 -42.406 10.641 1 37.22 624 ASN B CA 1
ATOM 11019 C C . ASN B 1 624 ? -11.102 -41.875 9.586 1 37.22 624 ASN B C 1
ATOM 11021 O O . ASN B 1 624 ? -11.273 -40.656 9.445 1 37.22 624 ASN B O 1
ATOM 11025 N N . LYS B 1 625 ? -11.156 -42.469 8.492 1 39.59 625 LYS B N 1
ATOM 11026 C CA . LYS B 1 625 ? -12.297 -42.25 7.605 1 39.59 625 LYS B CA 1
ATOM 11027 C C . LYS B 1 625 ? -13.555 -41.906 8.406 1 39.59 625 LYS B C 1
ATOM 11029 O O . LYS B 1 625 ? -14.492 -42.688 8.461 1 39.59 625 LYS B O 1
ATOM 11034 N N . ASN B 1 626 ? -13.469 -41.625 9.617 1 37.34 626 ASN B N 1
ATOM 11035 C CA . ASN B 1 626 ? -14.828 -41.188 9.922 1 37.34 626 ASN B CA 1
ATOM 11036 C C . ASN B 1 626 ? -15.383 -40.25 8.852 1 37.34 626 ASN B C 1
ATOM 11038 O O . ASN B 1 626 ? -14.891 -39.156 8.672 1 37.34 626 ASN B O 1
ATOM 11042 N N . GLU B 1 627 ? -15.602 -40.688 7.715 1 40.22 627 GLU B N 1
ATOM 11043 C CA . GLU B 1 627 ? -16.578 -39.938 6.93 1 40.22 627 GLU B CA 1
ATOM 11044 C C . GLU B 1 627 ? -17.375 -38.969 7.805 1 40.22 627 GLU B C 1
ATOM 11046 O O . GLU B 1 627 ? -18.203 -39.406 8.625 1 40.22 627 GLU B O 1
ATOM 11051 N N . ILE B 1 628 ? -16.781 -38.094 8.43 1 43.22 628 ILE B N 1
ATOM 11052 C CA . ILE B 1 628 ? -17.578 -37.062 9.078 1 43.22 628 ILE B CA 1
ATOM 11053 C C . ILE B 1 628 ? -18.875 -36.844 8.305 1 43.22 628 ILE B C 1
ATOM 11055 O O . ILE B 1 628 ? -18.844 -36.406 7.152 1 43.22 628 ILE B O 1
ATOM 11059 N N . ASN B 1 629 ? -19.75 -37.594 8.25 1 49.78 629 ASN B N 1
ATOM 11060 C CA . ASN B 1 629 ? -21.125 -37.281 7.887 1 49.78 629 ASN B CA 1
ATOM 11061 C C . ASN B 1 629 ? -21.406 -35.781 8.094 1 49.78 629 ASN B C 1
ATOM 11063 O O . ASN B 1 629 ? -21.625 -35.344 9.227 1 49.78 629 ASN B O 1
ATOM 11067 N N . ASN B 1 630 ? -20.75 -34.969 7.32 1 61.03 630 ASN B N 1
ATOM 11068 C CA . ASN B 1 630 ? -21.062 -33.562 7.375 1 61.03 630 ASN B CA 1
ATOM 11069 C C . ASN B 1 630 ? -22.562 -33.312 7.516 1 61.03 630 ASN B C 1
ATOM 11071 O O . ASN B 1 630 ? -23.359 -33.781 6.688 1 61.03 630 ASN B O 1
ATOM 11075 N N . ASN B 1 631 ? -22.969 -32.938 8.633 1 77.38 631 ASN B N 1
ATOM 11076 C CA . ASN B 1 631 ? -24.359 -32.656 8.906 1 77.38 631 ASN B CA 1
ATOM 11077 C C . ASN B 1 631 ? -24.859 -31.453 8.086 1 77.38 631 ASN B C 1
ATOM 11079 O O . ASN B 1 631 ? -26.062 -31.328 7.836 1 77.38 631 ASN B O 1
ATOM 11083 N N . VAL B 1 632 ? -23.875 -30.828 7.445 1 88.88 632 VAL B N 1
ATOM 11084 C CA . VAL B 1 632 ? -24.281 -29.672 6.656 1 88.88 632 VAL B CA 1
ATOM 11085 C C . VAL B 1 632 ? -24.469 -30.078 5.195 1 88.88 632 VAL B C 1
ATOM 11087 O O . VAL B 1 632 ? -23.547 -30.641 4.586 1 88.88 632 VAL B O 1
ATOM 11090 N N . LYS B 1 633 ? -25.594 -29.828 4.641 1 89.31 633 LYS B N 1
ATOM 11091 C CA . LYS B 1 633 ? -25.891 -30.203 3.26 1 89.31 633 LYS B CA 1
ATOM 11092 C C . LYS B 1 633 ? -26.031 -28.953 2.377 1 89.31 633 LYS B C 1
ATOM 11094 O O . LYS B 1 633 ? -25.844 -29.031 1.161 1 89.31 633 LYS B O 1
ATOM 11099 N N . HIS B 1 634 ? -26.406 -27.859 3.02 1 92 634 HIS B N 1
ATOM 11100 C CA . HIS B 1 634 ? -26.656 -26.641 2.27 1 92 634 HIS B CA 1
ATOM 11101 C C . HIS B 1 634 ? -25.906 -25.453 2.873 1 92 634 HIS B C 1
ATOM 11103 O O . HIS B 1 634 ? -25.844 -25.312 4.098 1 92 634 HIS B O 1
ATOM 11109 N N . LEU B 1 635 ? -25.266 -24.734 1.98 1 94.88 635 LEU B N 1
ATOM 11110 C CA . LEU B 1 635 ? -24.547 -23.516 2.375 1 94.88 635 LEU B CA 1
ATOM 11111 C C . LEU B 1 635 ? -25.078 -22.312 1.61 1 94.88 635 LEU B C 1
ATOM 11113 O O . LEU B 1 635 ? -25.031 -22.281 0.378 1 94.88 635 LEU B O 1
ATOM 11117 N N . VAL B 1 636 ? -25.609 -21.359 2.295 1 94.5 636 VAL B N 1
ATOM 11118 C CA . VAL B 1 636 ? -26.094 -20.125 1.679 1 94.5 636 VAL B CA 1
ATOM 11119 C C . VAL B 1 636 ? -25.094 -19 1.915 1 94.5 636 VAL B C 1
ATOM 11121 O O . VAL B 1 636 ? -24.797 -18.641 3.061 1 94.5 636 VAL B O 1
ATOM 11124 N N . ILE B 1 637 ? -24.547 -18.484 0.875 1 95.81 637 ILE B N 1
ATOM 11125 C CA . ILE B 1 637 ? -23.594 -17.375 0.965 1 95.81 637 ILE B CA 1
ATOM 11126 C C . ILE B 1 637 ? -24.328 -16.047 0.733 1 95.81 637 ILE B C 1
ATOM 11128 O O . ILE B 1 637 ? -24.922 -15.844 -0.325 1 95.81 637 ILE B O 1
ATOM 11132 N N . ASP B 1 638 ? -24.297 -15.211 1.724 1 94.69 638 ASP B N 1
ATOM 11133 C CA . ASP B 1 638 ? -24.844 -13.859 1.589 1 94.69 638 ASP B CA 1
ATOM 11134 C C . ASP B 1 638 ? -23.859 -12.953 0.842 1 94.69 638 ASP B C 1
ATOM 11136 O O . ASP B 1 638 ? -22.844 -12.523 1.402 1 94.69 638 ASP B O 1
ATOM 11140 N N . CYS B 1 639 ? -24.219 -12.562 -0.365 1 92.25 639 CYS B N 1
ATOM 11141 C CA . CYS B 1 639 ? -23.328 -11.781 -1.212 1 92.25 639 CYS B CA 1
ATOM 11142 C C . CYS B 1 639 ? -23.578 -10.289 -1.033 1 92.25 639 CYS B C 1
ATOM 11144 O O . CYS B 1 639 ? -23.078 -9.477 -1.818 1 92.25 639 CYS B O 1
ATOM 11146 N N . SER B 1 640 ? -24.312 -9.922 -0.019 1 87.62 640 SER B N 1
ATOM 11147 C CA . SER B 1 640 ? -24.625 -8.516 0.195 1 87.62 640 SER B CA 1
ATOM 11148 C C . SER B 1 640 ? -23.375 -7.707 0.529 1 87.62 640 SER B C 1
ATOM 11150 O O . SER B 1 640 ? -23.297 -6.512 0.234 1 87.62 640 SER B O 1
ATOM 11152 N N . GLY B 1 641 ? -22.438 -8.391 1.096 1 87.19 641 GLY B N 1
ATOM 11153 C CA . GLY B 1 641 ? -21.188 -7.727 1.469 1 87.19 641 GLY B CA 1
ATOM 11154 C C . GLY B 1 641 ? -20.219 -7.582 0.312 1 87.19 641 GLY B C 1
ATOM 11155 O O . GLY B 1 641 ? -19.25 -6.832 0.401 1 87.19 641 GLY B O 1
ATOM 11156 N N . PHE B 1 642 ? -20.516 -8.219 -0.861 1 91.25 642 PHE B N 1
ATOM 11157 C CA . PHE B 1 642 ? -19.641 -8.133 -2.029 1 91.25 642 PHE B CA 1
ATOM 11158 C C . PHE B 1 642 ? -19.859 -6.816 -2.766 1 91.25 642 PHE B C 1
ATOM 11160 O O . PHE B 1 642 ? -20.734 -6.711 -3.621 1 91.25 642 PHE B O 1
ATOM 11167 N N . THR B 1 643 ? -19.062 -5.859 -2.41 1 88.94 643 THR B N 1
ATOM 11168 C CA . THR B 1 643 ? -19.203 -4.559 -3.059 1 88.94 643 THR B CA 1
ATOM 11169 C C . THR B 1 643 ? -18.375 -4.5 -4.34 1 88.94 643 THR B C 1
ATOM 11171 O O . THR B 1 643 ? -18.719 -3.775 -5.273 1 88.94 643 THR B O 1
ATOM 11174 N N . VAL B 1 644 ? -17.312 -5.184 -4.324 1 90.88 644 VAL B N 1
ATOM 11175 C CA . VAL B 1 644 ? -16.453 -5.281 -5.492 1 90.88 644 VAL B CA 1
ATOM 11176 C C . VAL B 1 644 ? -15.867 -6.688 -5.586 1 90.88 644 VAL B C 1
ATOM 11178 O O . VAL B 1 644 ? -15.625 -7.336 -4.562 1 90.88 644 VAL B O 1
ATOM 11181 N N . VAL B 1 645 ? -15.727 -7.141 -6.844 1 91.75 645 VAL B N 1
ATOM 11182 C CA . VAL B 1 645 ? -15.117 -8.445 -7.086 1 91.75 645 VAL B CA 1
ATOM 11183 C C . VAL B 1 645 ? -14.102 -8.336 -8.227 1 91.75 645 VAL B C 1
ATOM 11185 O O . VAL B 1 645 ? -14.211 -7.449 -9.078 1 91.75 645 VAL B O 1
ATOM 11188 N N . ASP B 1 646 ? -13.125 -9.094 -8.156 1 90.56 646 ASP B N 1
ATOM 11189 C CA . ASP B 1 646 ? -12.148 -9.125 -9.234 1 90.56 646 ASP B CA 1
ATOM 11190 C C . ASP B 1 646 ? -12.078 -10.508 -9.875 1 90.56 646 ASP B C 1
ATOM 11192 O O . ASP B 1 646 ? -12.812 -11.414 -9.484 1 90.56 646 ASP B O 1
ATOM 11196 N N . TYR B 1 647 ? -11.281 -10.641 -10.828 1 88.06 647 TYR B N 1
ATOM 11197 C CA . TYR B 1 647 ? -11.219 -11.867 -11.617 1 88.06 647 TYR B CA 1
ATOM 11198 C C . TYR B 1 647 ? -10.766 -13.039 -10.758 1 88.06 647 TYR B C 1
ATOM 11200 O O . TYR B 1 647 ? -11.344 -14.125 -10.82 1 88.06 647 TYR B O 1
ATOM 11208 N N . THR B 1 648 ? -9.75 -12.852 -9.984 1 87.31 648 THR B N 1
ATOM 11209 C CA . THR B 1 648 ? -9.203 -13.914 -9.148 1 87.31 648 THR B CA 1
ATOM 11210 C C . THR B 1 648 ? -10.25 -14.406 -8.148 1 87.31 648 THR B C 1
ATOM 11212 O O . THR B 1 648 ? -10.375 -15.609 -7.91 1 87.31 648 THR B O 1
ATOM 11215 N N . SER B 1 649 ? -10.969 -13.516 -7.551 1 91.69 649 SER B N 1
ATOM 11216 C CA . SER B 1 649 ? -11.984 -13.883 -6.566 1 91.69 649 SER B CA 1
ATOM 11217 C C . SER B 1 649 ? -13.148 -14.625 -7.219 1 91.69 649 SER B C 1
ATOM 11219 O O . SER B 1 649 ? -13.711 -15.547 -6.633 1 91.69 649 SER B O 1
ATOM 11221 N N . ILE B 1 650 ? -13.547 -14.219 -8.406 1 91.69 650 ILE B N 1
ATOM 11222 C CA . ILE B 1 650 ? -14.641 -14.859 -9.125 1 91.69 650 ILE B CA 1
ATOM 11223 C C . ILE B 1 650 ? -14.25 -16.297 -9.492 1 91.69 650 ILE B C 1
ATOM 11225 O O . ILE B 1 650 ? -15.047 -17.219 -9.336 1 91.69 650 ILE B O 1
ATOM 11229 N N . THR B 1 651 ? -13.039 -16.453 -9.914 1 85.94 651 THR B N 1
ATOM 11230 C CA . THR B 1 651 ? -12.547 -17.781 -10.242 1 85.94 651 THR B CA 1
ATOM 11231 C C . THR B 1 651 ? -12.492 -18.656 -8.992 1 85.94 651 THR B C 1
ATOM 11233 O O . THR B 1 651 ? -12.836 -19.844 -9.055 1 85.94 651 THR B O 1
ATOM 11236 N N . ALA B 1 652 ? -12.102 -18.109 -7.945 1 87.25 652 ALA B N 1
ATOM 11237 C CA . ALA B 1 652 ? -12.055 -18.844 -6.688 1 87.25 652 ALA B CA 1
ATOM 11238 C C . ALA B 1 652 ? -13.445 -19.266 -6.246 1 87.25 652 ALA B C 1
ATOM 11240 O O . ALA B 1 652 ? -13.625 -20.359 -5.691 1 87.25 652 ALA B O 1
ATOM 11241 N N . LEU B 1 653 ? -14.398 -18.406 -6.469 1 91.25 653 LEU B N 1
ATOM 11242 C CA . LEU B 1 653 ? -15.781 -18.734 -6.129 1 91.25 653 LEU B CA 1
ATOM 11243 C C . LEU B 1 653 ? -16.297 -19.891 -6.965 1 91.25 653 LEU B C 1
ATOM 11245 O O . LEU B 1 653 ? -17.016 -20.766 -6.461 1 91.25 653 LEU B O 1
ATOM 11249 N N . MET B 1 654 ? -15.938 -19.906 -8.211 1 88.19 654 MET B N 1
ATOM 11250 C CA . MET B 1 654 ? -16.297 -21.016 -9.086 1 88.19 654 MET B CA 1
ATOM 11251 C C . MET B 1 654 ? -15.695 -22.328 -8.594 1 88.19 654 MET B C 1
ATOM 11253 O O . MET B 1 654 ? -16.391 -23.344 -8.531 1 88.19 654 MET B O 1
ATOM 11257 N N . ASP B 1 655 ? -14.469 -22.203 -8.242 1 83.62 655 ASP B N 1
ATOM 11258 C CA . ASP B 1 655 ? -13.758 -23.391 -7.773 1 83.62 655 ASP B CA 1
ATOM 11259 C C . ASP B 1 655 ? -14.352 -23.906 -6.465 1 83.62 655 ASP B C 1
ATOM 11261 O O . ASP B 1 655 ? -14.469 -25.109 -6.258 1 83.62 655 ASP B O 1
ATOM 11265 N N . LEU B 1 656 ? -14.711 -23 -5.645 1 88 656 LEU B N 1
ATOM 11266 C CA . LEU B 1 656 ? -15.305 -23.359 -4.359 1 88 656 LEU B CA 1
ATOM 11267 C C . LEU B 1 656 ? -16.641 -24.078 -4.555 1 88 656 LEU B C 1
ATOM 11269 O O . LEU B 1 656 ? -16.953 -25.016 -3.826 1 88 656 LEU B O 1
ATOM 11273 N N . PHE B 1 657 ? -17.422 -23.547 -5.457 1 88.94 657 PHE B N 1
ATOM 11274 C CA . PHE B 1 657 ? -18.703 -24.172 -5.777 1 88.94 657 PHE B CA 1
ATOM 11275 C C . PHE B 1 657 ? -18.531 -25.625 -6.16 1 88.94 657 PHE B C 1
ATOM 11277 O O . PHE B 1 657 ? -19.266 -26.5 -5.68 1 88.94 657 PHE B O 1
ATOM 11284 N N . HIS B 1 658 ? -17.484 -25.906 -6.906 1 82.38 658 HIS B N 1
ATOM 11285 C CA . HIS B 1 658 ? -17.234 -27.266 -7.379 1 82.38 658 HIS B CA 1
ATOM 11286 C C . HIS B 1 658 ? -16.625 -28.125 -6.281 1 82.38 658 HIS B C 1
ATOM 11288 O O . HIS B 1 658 ? -16.938 -29.312 -6.156 1 82.38 658 HIS B O 1
ATOM 11294 N N . GLN B 1 659 ? -15.781 -27.594 -5.566 1 81.75 659 GLN B N 1
ATOM 11295 C CA . GLN B 1 659 ? -15.141 -28.312 -4.48 1 81.75 659 GLN B CA 1
ATOM 11296 C C . GLN B 1 659 ? -16.156 -28.781 -3.445 1 81.75 659 GLN B C 1
ATOM 11298 O O . GLN B 1 659 ? -16.109 -29.922 -2.98 1 81.75 659 GLN B O 1
ATOM 11303 N N . PHE B 1 660 ? -17.078 -27.938 -3.094 1 86.75 660 PHE B N 1
ATOM 11304 C CA . PHE B 1 660 ? -18.078 -28.281 -2.096 1 86.75 660 PHE B CA 1
ATOM 11305 C C . PHE B 1 660 ? -19.141 -29.203 -2.691 1 86.75 660 PHE B C 1
ATOM 11307 O O . PHE B 1 660 ? -19.719 -30.031 -1.987 1 86.75 660 PHE B O 1
ATOM 11314 N N . GLY B 1 661 ? -19.344 -28.969 -3.943 1 82.38 661 GLY B N 1
ATOM 11315 C CA . GLY B 1 661 ? -20.203 -29.922 -4.621 1 82.38 661 GLY B CA 1
ATOM 11316 C C . GLY B 1 661 ? -19.719 -31.359 -4.535 1 82.38 661 GLY B C 1
ATOM 11317 O O . GLY B 1 661 ? -20.5 -32.281 -4.32 1 82.38 661 GLY B O 1
ATOM 11318 N N . LYS B 1 662 ? -18.422 -31.5 -4.633 1 76.5 662 LYS B N 1
ATOM 11319 C CA . LYS B 1 662 ? -17.812 -32.812 -4.539 1 76.5 662 LYS B CA 1
ATOM 11320 C C . LYS B 1 662 ? -17.953 -33.406 -3.133 1 76.5 662 LYS B C 1
ATOM 11322 O O . LYS B 1 662 ? -17.984 -34.625 -2.955 1 76.5 662 LYS B O 1
ATOM 11327 N N . LYS B 1 663 ? -18.125 -32.531 -2.193 1 79.69 663 LYS B N 1
ATOM 11328 C CA . LYS B 1 663 ? -18.328 -32.969 -0.807 1 79.69 663 LYS B CA 1
ATOM 11329 C C . LYS B 1 663 ? -19.797 -33.094 -0.472 1 79.69 663 LYS B C 1
ATOM 11331 O O . LYS B 1 663 ? -20.172 -33.188 0.699 1 79.69 663 LYS B O 1
ATOM 11336 N N . ASN B 1 664 ? -20.672 -32.938 -1.415 1 84.75 664 ASN B N 1
ATOM 11337 C CA . ASN B 1 664 ? -22.125 -33.062 -1.289 1 84.75 664 ASN B CA 1
ATOM 11338 C C . ASN B 1 664 ? -22.719 -31.906 -0.496 1 84.75 664 ASN B C 1
ATOM 11340 O O . ASN B 1 664 ? -23.625 -32.094 0.307 1 84.75 664 ASN B O 1
ATOM 11344 N N . ILE B 1 665 ? -22.094 -30.828 -0.574 1 90.44 665 ILE B N 1
ATOM 11345 C CA . ILE B 1 665 ? -22.641 -29.594 -0.024 1 90.44 665 ILE B CA 1
ATOM 11346 C C . ILE B 1 665 ? -23.031 -28.641 -1.16 1 90.44 665 ILE B C 1
ATOM 11348 O O . ILE B 1 665 ? -22.203 -28.297 -2.006 1 90.44 665 ILE B O 1
ATOM 11352 N N . THR B 1 666 ? -24.281 -28.219 -1.196 1 89.62 666 THR B N 1
ATOM 11353 C CA . THR B 1 666 ? -24.766 -27.344 -2.248 1 89.62 666 THR B CA 1
ATOM 11354 C C . THR B 1 666 ? -24.703 -25.875 -1.806 1 89.62 666 THR B C 1
ATOM 11356 O O . THR B 1 666 ? -25.188 -25.531 -0.731 1 89.62 666 THR B O 1
ATOM 11359 N N . ILE B 1 667 ? -24.109 -25.125 -2.664 1 93.56 667 ILE B N 1
ATOM 11360 C CA . ILE B 1 667 ? -23.953 -23.719 -2.344 1 93.56 667 ILE B CA 1
ATOM 11361 C C . ILE B 1 667 ? -25.047 -22.906 -3.027 1 93.56 667 ILE B C 1
ATOM 11363 O O . ILE B 1 667 ? -25.391 -23.156 -4.184 1 93.56 667 ILE B O 1
ATOM 11367 N N . TYR B 1 668 ? -25.641 -21.984 -2.312 1 92.06 668 TYR B N 1
ATOM 11368 C CA . TYR B 1 668 ? -26.625 -21.016 -2.807 1 92.06 668 TYR B CA 1
ATOM 11369 C C . TYR B 1 668 ? -26.125 -19.594 -2.605 1 92.06 668 TYR B C 1
ATOM 11371 O O . TYR B 1 668 ? -25.531 -19.266 -1.575 1 92.06 668 TYR B O 1
ATOM 11379 N N . PHE B 1 669 ? -26.312 -18.797 -3.633 1 93.62 669 PHE B N 1
ATOM 11380 C CA . PHE B 1 669 ? -25.906 -17.391 -3.553 1 93.62 669 PHE B CA 1
ATOM 11381 C C . PHE B 1 669 ? -27.125 -16.484 -3.387 1 93.62 669 PHE B C 1
ATOM 11383 O O . PHE B 1 669 ? -28.078 -16.578 -4.16 1 93.62 669 PHE B O 1
ATOM 11390 N N . ALA B 1 670 ? -27.062 -15.664 -2.4 1 93.62 670 ALA B N 1
ATOM 11391 C CA . ALA B 1 670 ? -28.188 -14.789 -2.125 1 93.62 670 ALA B CA 1
ATOM 11392 C C . ALA B 1 670 ? -27.75 -13.328 -2.027 1 93.62 670 ALA B C 1
ATOM 11394 O O . ALA B 1 670 ? -26.688 -13.031 -1.487 1 93.62 670 ALA B O 1
ATOM 11395 N N . GLY B 1 671 ? -28.531 -12.414 -2.555 1 90.62 671 GLY B N 1
ATOM 11396 C CA . GLY B 1 671 ? -28.344 -10.984 -2.352 1 90.62 671 GLY B CA 1
ATOM 11397 C C . GLY B 1 671 ? -27.203 -10.406 -3.178 1 90.62 671 GLY B C 1
ATOM 11398 O O . GLY B 1 671 ? -26.484 -9.516 -2.721 1 90.62 671 GLY B O 1
ATOM 11399 N N . ALA B 1 672 ? -26.906 -10.953 -4.352 1 89.81 672 ALA B N 1
ATOM 11400 C CA . ALA B 1 672 ? -25.875 -10.414 -5.23 1 89.81 672 ALA B CA 1
ATOM 11401 C C . ALA B 1 672 ? -26.359 -9.148 -5.934 1 89.81 672 ALA B C 1
ATOM 11403 O O . ALA B 1 672 ? -27.391 -9.164 -6.617 1 89.81 672 ALA B O 1
ATOM 11404 N N . LYS B 1 673 ? -25.656 -8.062 -5.746 1 88.56 673 LYS B N 1
ATOM 11405 C CA . LYS B 1 673 ? -26.016 -6.785 -6.352 1 88.56 673 LYS B CA 1
ATOM 11406 C C . LYS B 1 673 ? -25.844 -6.828 -7.867 1 88.56 673 LYS B C 1
ATOM 11408 O O . LYS B 1 673 ? -25.109 -7.676 -8.391 1 88.56 673 LYS B O 1
ATOM 11413 N N . ALA B 1 674 ? -26.438 -5.883 -8.57 1 87.44 674 ALA B N 1
ATOM 11414 C CA . ALA B 1 674 ? -26.453 -5.863 -10.031 1 87.44 674 ALA B CA 1
ATOM 11415 C C . ALA B 1 674 ? -25.047 -5.734 -10.602 1 87.44 674 ALA B C 1
ATOM 11417 O O . ALA B 1 674 ? -24.656 -6.484 -11.5 1 87.44 674 ALA B O 1
ATOM 11418 N N . PRO B 1 675 ? -24.281 -4.863 -10.047 1 87.44 675 PRO B N 1
ATOM 11419 C CA . PRO B 1 675 ? -22.922 -4.742 -10.602 1 87.44 675 PRO B CA 1
ATOM 11420 C C . PRO B 1 675 ? -22.094 -6.012 -10.414 1 87.44 675 PRO B C 1
ATOM 11422 O O . PRO B 1 675 ? -21.25 -6.332 -11.258 1 87.44 675 PRO B O 1
ATOM 11425 N N . ILE B 1 676 ? -22.266 -6.699 -9.375 1 91 676 ILE B N 1
ATOM 11426 C CA . ILE B 1 676 ? -21.547 -7.938 -9.102 1 91 676 ILE B CA 1
ATOM 11427 C C . ILE B 1 676 ? -21.984 -9.016 -10.086 1 91 676 ILE B C 1
ATOM 11429 O O . ILE B 1 676 ? -21.141 -9.758 -10.617 1 91 676 ILE B O 1
ATOM 11433 N N . ARG B 1 677 ? -23.266 -9.062 -10.336 1 89.88 677 ARG B N 1
ATOM 11434 C CA . ARG B 1 677 ? -23.781 -10.047 -11.273 1 89.88 677 ARG B CA 1
ATOM 11435 C C . ARG B 1 677 ? -23.312 -9.758 -12.695 1 89.88 677 ARG B C 1
ATOM 11437 O O . ARG B 1 677 ? -23.094 -10.68 -13.477 1 89.88 677 ARG B O 1
ATOM 11444 N N . ASP B 1 678 ? -23.203 -8.469 -12.969 1 88.5 678 ASP B N 1
ATOM 11445 C CA . ASP B 1 678 ? -22.641 -8.094 -14.266 1 88.5 678 ASP B CA 1
ATOM 11446 C C . ASP B 1 678 ? -21.219 -8.602 -14.422 1 88.5 678 ASP B C 1
ATOM 11448 O O . ASP B 1 678 ? -20.828 -9.07 -15.5 1 88.5 678 ASP B O 1
ATOM 11452 N N . GLN B 1 679 ? -20.531 -8.5 -13.383 1 90.12 679 GLN B N 1
ATOM 11453 C CA . GLN B 1 679 ? -19.141 -8.961 -13.414 1 90.12 679 GLN B CA 1
ATOM 11454 C C . GLN B 1 679 ? -19.078 -10.484 -13.5 1 90.12 679 GLN B C 1
ATOM 11456 O O . GLN B 1 679 ? -18.172 -11.031 -14.148 1 90.12 679 GLN B O 1
ATOM 11461 N N . PHE B 1 680 ? -20 -11.141 -12.836 1 91.12 680 PHE B N 1
ATOM 11462 C CA . PHE B 1 680 ? -20.094 -12.594 -12.945 1 91.12 680 PHE B CA 1
ATOM 11463 C C . PHE B 1 680 ? -20.297 -13.008 -14.391 1 91.12 680 PHE B C 1
ATOM 11465 O O . PHE B 1 680 ? -19.656 -13.945 -14.875 1 91.12 680 PHE B O 1
ATOM 11472 N N . GLU B 1 681 ? -21.109 -12.258 -15 1 87.44 681 GLU B N 1
ATOM 11473 C CA . GLU B 1 681 ? -21.438 -12.57 -16.391 1 87.44 681 GLU B CA 1
ATOM 11474 C C . GLU B 1 681 ? -20.25 -12.336 -17.297 1 87.44 681 GLU B C 1
ATOM 11476 O O . GLU B 1 681 ? -19.953 -13.156 -18.172 1 87.44 681 GLU B O 1
ATOM 11481 N N . LYS B 1 682 ? -19.625 -11.297 -17.078 1 87.06 682 LYS B N 1
ATOM 11482 C CA . LYS B 1 682 ? -18.484 -10.938 -17.906 1 87.06 682 LYS B CA 1
ATOM 11483 C C . LYS B 1 682 ? -17.359 -11.969 -17.766 1 87.06 682 LYS B C 1
ATOM 11485 O O . LYS B 1 682 ? -16.625 -12.234 -18.719 1 87.06 682 LYS B O 1
ATOM 11490 N N . CYS B 1 683 ? -17.297 -12.586 -16.609 1 87.44 683 CYS B N 1
ATOM 11491 C CA . CYS B 1 683 ? -16.219 -13.523 -16.344 1 87.44 683 CYS B CA 1
ATOM 11492 C C . CYS B 1 683 ? -16.625 -14.945 -16.719 1 87.44 683 CYS B C 1
ATOM 11494 O O . CYS B 1 683 ? -15.852 -15.891 -16.531 1 87.44 683 CYS B O 1
ATOM 11496 N N . GLY B 1 684 ? -17.766 -15.117 -17.188 1 84.62 684 GLY B N 1
ATOM 11497 C CA . GLY B 1 684 ? -18.25 -16.453 -17.562 1 84.62 684 GLY B CA 1
ATOM 11498 C C . GLY B 1 684 ? -18.594 -17.312 -16.359 1 84.62 684 GLY B C 1
ATOM 11499 O O . GLY B 1 684 ? -18.484 -18.531 -16.406 1 84.62 684 GLY B O 1
ATOM 11500 N N . PHE B 1 685 ? -18.953 -16.688 -15.305 1 87.69 685 PHE B N 1
ATOM 11501 C CA . PHE B 1 685 ? -19.281 -17.359 -14.055 1 87.69 685 PHE B CA 1
ATOM 11502 C C . PHE B 1 685 ? -20.469 -18.312 -14.242 1 87.69 685 PHE B C 1
ATOM 11504 O O . PHE B 1 685 ? -20.453 -19.438 -13.742 1 87.69 685 PHE B O 1
ATOM 11511 N N . TYR B 1 686 ? -21.469 -17.891 -14.969 1 86.69 686 TYR B N 1
ATOM 11512 C CA . TYR B 1 686 ? -22.734 -18.609 -15.078 1 86.69 686 TYR B CA 1
ATOM 11513 C C . TYR B 1 686 ? -22.594 -19.812 -15.992 1 86.69 686 TYR B C 1
ATOM 11515 O O . TYR B 1 686 ? -23.484 -20.656 -16.062 1 86.69 686 TYR B O 1
ATOM 11523 N N . LYS B 1 687 ? -21.438 -19.922 -16.641 1 80.88 687 LYS B N 1
ATOM 11524 C CA . LYS B 1 687 ? -21.141 -21.109 -17.422 1 80.88 687 LYS B CA 1
ATOM 11525 C C . LYS B 1 687 ? -20.734 -22.281 -16.516 1 80.88 687 LYS B C 1
ATOM 11527 O O . LYS B 1 687 ? -20.969 -23.438 -16.859 1 80.88 687 LYS B O 1
ATOM 11532 N N . ARG B 1 688 ? -20.234 -21.969 -15.414 1 82.94 688 ARG B N 1
ATOM 11533 C CA . ARG B 1 688 ? -19.766 -22.984 -14.484 1 82.94 688 ARG B CA 1
ATOM 11534 C C . ARG B 1 688 ? -20.734 -23.141 -13.312 1 82.94 688 ARG B C 1
ATOM 11536 O O . ARG B 1 688 ? -20.812 -24.219 -12.711 1 82.94 688 ARG B O 1
ATOM 11543 N N . VAL B 1 689 ? -21.375 -22.062 -12.984 1 88.19 689 VAL B N 1
ATOM 11544 C CA . VAL B 1 689 ? -22.359 -22.047 -11.906 1 88.19 689 VAL B CA 1
ATOM 11545 C C . VAL B 1 689 ? -23.719 -21.625 -12.461 1 88.19 689 VAL B C 1
ATOM 11547 O O . VAL B 1 689 ? -23.922 -20.469 -12.828 1 88.19 689 VAL B O 1
ATOM 11550 N N . PRO B 1 690 ? -24.641 -22.484 -12.469 1 82.75 690 PRO B N 1
ATOM 11551 C CA . PRO B 1 690 ? -25.953 -22.172 -13.039 1 82.75 690 PRO B CA 1
ATOM 11552 C C . PRO B 1 690 ? -26.656 -21.031 -12.289 1 82.75 690 PRO B C 1
ATOM 11554 O O . PRO B 1 690 ? -26.562 -20.938 -11.062 1 82.75 690 PRO B O 1
ATOM 11557 N N . LYS B 1 691 ? -27.453 -20.297 -12.945 1 86.12 691 LYS B N 1
ATOM 11558 C CA . LYS B 1 691 ? -28.172 -19.156 -12.406 1 86.12 691 LYS B CA 1
ATOM 11559 C C . LYS B 1 691 ? -29.25 -19.609 -11.414 1 86.12 691 LYS B C 1
ATOM 11561 O O . LYS B 1 691 ? -29.734 -18.812 -10.609 1 86.12 691 LYS B O 1
ATOM 11566 N N . LEU B 1 692 ? -29.578 -20.875 -11.414 1 80.75 692 LEU B N 1
ATOM 11567 C CA . LEU B 1 692 ? -30.625 -21.438 -10.562 1 80.75 692 LEU B CA 1
ATOM 11568 C C . LEU B 1 692 ? -30.219 -21.375 -9.094 1 80.75 692 LEU B C 1
ATOM 11570 O O . LEU B 1 692 ? -31.062 -21.469 -8.203 1 80.75 692 LEU B O 1
ATOM 11574 N N . PHE B 1 693 ? -29.031 -21.188 -8.906 1 88.31 693 PHE B N 1
ATOM 11575 C CA . PHE B 1 693 ? -28.547 -21.188 -7.527 1 88.31 693 PHE B CA 1
ATOM 11576 C C . PHE B 1 693 ? -28.469 -19.781 -6.973 1 88.31 693 PHE B C 1
ATOM 11578 O O . PHE B 1 693 ? -28 -19.562 -5.852 1 88.31 693 PHE B O 1
ATOM 11585 N N . PHE B 1 694 ? -29 -18.812 -7.723 1 90.31 694 PHE B N 1
ATOM 11586 C CA . PHE B 1 694 ? -28.984 -17.422 -7.285 1 90.31 694 PHE B CA 1
ATOM 11587 C C . PHE B 1 694 ? -30.375 -16.969 -6.867 1 90.31 694 PHE B C 1
ATOM 11589 O O . PHE B 1 694 ? -31.359 -17.203 -7.586 1 90.31 694 PHE B O 1
ATOM 11596 N N . TYR B 1 695 ? -30.422 -16.297 -5.754 1 89.88 695 TYR B N 1
ATOM 11597 C CA . TYR B 1 695 ? -31.688 -15.844 -5.195 1 89.88 695 TYR B CA 1
ATOM 11598 C C . TYR B 1 695 ? -31.609 -14.383 -4.781 1 89.88 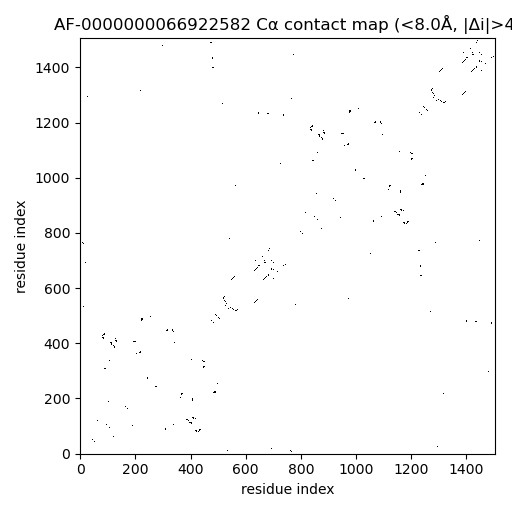695 TYR B C 1
ATOM 11600 O O . TYR B 1 695 ? -30.531 -13.898 -4.395 1 89.88 695 TYR B O 1
ATOM 11608 N N . PRO B 1 696 ? -32.656 -13.688 -4.84 1 86.94 696 PRO B N 1
ATOM 11609 C CA . PRO B 1 696 ? -32.625 -12.266 -4.504 1 86.94 696 PRO B CA 1
ATOM 11610 C C . PRO B 1 696 ? -32.375 -12.016 -3.016 1 86.94 696 PRO B C 1
ATOM 11612 O O . PRO B 1 696 ? -31.703 -11.047 -2.646 1 86.94 696 PRO B O 1
ATOM 11615 N N . THR B 1 697 ? -33.031 -12.836 -2.176 1 88.25 697 THR B N 1
ATOM 11616 C CA . THR B 1 697 ? -32.875 -12.672 -0.735 1 88.25 697 THR B CA 1
ATOM 11617 C C . THR B 1 697 ? -32.469 -13.992 -0.08 1 88.25 697 THR B C 1
ATOM 11619 O O . THR B 1 697 ? -32.594 -15.055 -0.686 1 88.25 697 THR B O 1
ATOM 11622 N N . ILE B 1 698 ? -31.969 -13.891 1.123 1 90.81 698 ILE B N 1
ATOM 11623 C CA . ILE B 1 698 ? -31.609 -15.078 1.886 1 90.81 698 ILE B CA 1
ATOM 11624 C C . ILE B 1 698 ? -32.844 -15.93 2.137 1 90.81 698 ILE B C 1
ATOM 11626 O O . ILE B 1 698 ? -32.781 -17.156 2.062 1 90.81 698 ILE B O 1
ATOM 11630 N N . HIS B 1 699 ? -33.906 -15.227 2.424 1 87.5 699 HIS B N 1
ATOM 11631 C CA . HIS B 1 699 ? -35.156 -15.93 2.713 1 87.5 699 HIS B CA 1
ATOM 11632 C C . HIS B 1 699 ? -35.625 -16.75 1.512 1 87.5 699 HIS B C 1
ATOM 11634 O O . HIS B 1 699 ? -36.094 -17.875 1.671 1 87.5 699 HIS B O 1
ATOM 11640 N N . ASP B 1 700 ? -35.469 -16.234 0.341 1 85.81 700 ASP B N 1
ATOM 11641 C CA . ASP B 1 700 ? -35.812 -16.969 -0.874 1 85.81 700 ASP B CA 1
ATOM 11642 C C . ASP B 1 700 ? -34.969 -18.234 -1.009 1 85.81 700 ASP B C 1
ATOM 11644 O O . ASP B 1 700 ? -35.469 -19.281 -1.417 1 85.81 700 ASP B O 1
ATOM 11648 N N . ALA B 1 701 ? -33.75 -18.125 -0.728 1 88.38 701 ALA B N 1
ATOM 11649 C CA . ALA B 1 701 ? -32.844 -19.266 -0.819 1 88.38 701 ALA B CA 1
ATOM 11650 C C . ALA B 1 701 ? -33.219 -20.359 0.178 1 88.38 701 ALA B C 1
ATOM 11652 O O . ALA B 1 701 ? -33.219 -21.547 -0.157 1 88.38 701 ALA B O 1
ATOM 11653 N N . ILE B 1 702 ? -33.531 -19.938 1.373 1 88.62 702 ILE B N 1
ATOM 11654 C CA . ILE B 1 702 ? -33.906 -20.891 2.422 1 88.62 702 ILE B CA 1
ATOM 11655 C C . ILE B 1 702 ? -35.219 -21.578 2.059 1 88.62 702 ILE B C 1
ATOM 11657 O O . ILE B 1 702 ? -35.375 -22.781 2.27 1 88.62 702 ILE B O 1
ATOM 11661 N N . LEU B 1 703 ? -36.188 -20.781 1.565 1 84.06 703 LEU B N 1
ATOM 11662 C CA . LEU B 1 703 ? -37.469 -21.375 1.147 1 84.06 703 LEU B CA 1
ATOM 11663 C C . LEU B 1 703 ? -37.25 -22.375 0.025 1 84.06 703 LEU B C 1
ATOM 11665 O O . LEU B 1 703 ? -37.938 -23.406 -0.024 1 84.06 703 LEU B O 1
ATOM 11669 N N . ALA B 1 704 ? -36.375 -22.094 -0.832 1 82.56 704 ALA B N 1
ATOM 11670 C CA . ALA B 1 704 ? -36.062 -23 -1.928 1 82.56 704 ALA B CA 1
ATOM 11671 C C . ALA B 1 704 ? -35.469 -24.297 -1.402 1 82.56 704 ALA B C 1
ATOM 11673 O O . ALA B 1 704 ? -35.75 -25.375 -1.921 1 82.56 704 ALA B O 1
ATOM 11674 N N . ILE B 1 705 ? -34.625 -24.234 -0.457 1 85 705 ILE B N 1
ATOM 11675 C CA . ILE B 1 705 ? -33.969 -25.391 0.143 1 85 705 ILE B CA 1
ATOM 11676 C C . ILE B 1 705 ? -35.031 -26.266 0.841 1 85 705 ILE B C 1
ATOM 11678 O O . ILE B 1 705 ? -34.969 -27.5 0.758 1 85 705 ILE B O 1
ATOM 11682 N N . LYS B 1 706 ? -35.906 -25.547 1.547 1 81.44 706 LYS B N 1
ATOM 11683 C CA . LYS B 1 706 ? -36.906 -26.281 2.289 1 81.44 706 LYS B CA 1
ATOM 11684 C C . LYS B 1 706 ? -37.906 -26.938 1.345 1 81.44 706 LYS B C 1
ATOM 11686 O O . LYS B 1 706 ? -38.469 -27.984 1.657 1 81.44 706 LYS B O 1
ATOM 11691 N N . SER B 1 707 ? -38.062 -26.141 0.291 1 73.62 707 SER B N 1
ATOM 11692 C CA . SER B 1 707 ? -39.062 -26.672 -0.647 1 73.62 707 SER B CA 1
ATOM 11693 C C . SER B 1 707 ? -38.469 -27.812 -1.469 1 73.62 707 SER B C 1
ATOM 11695 O O . SER B 1 707 ? -37.281 -27.875 -1.696 1 73.62 707 SER B O 1
ATOM 11697 N N . LEU B 1 708 ? -38.5 -29.188 -1.222 1 54.69 708 LEU B N 1
ATOM 11698 C CA . LEU B 1 708 ? -38.031 -30.375 -1.946 1 54.69 708 LEU B CA 1
ATOM 11699 C C . LEU B 1 708 ? -37.719 -30.031 -3.4 1 54.69 708 LEU B C 1
ATOM 11701 O O . LEU B 1 708 ? -37.062 -30.797 -4.102 1 54.69 708 LEU B O 1
ATOM 11705 N N . SER B 1 709 ? -38.062 -28.953 -3.979 1 46.5 709 SER B N 1
ATOM 11706 C CA . SER B 1 709 ? -37.875 -28.609 -5.391 1 46.5 709 SER B CA 1
ATOM 11707 C C . SER B 1 709 ? -36.625 -27.781 -5.613 1 46.5 709 SER B C 1
ATOM 11709 O O . SER B 1 709 ? -36.438 -27.203 -6.691 1 46.5 709 SER B O 1
ATOM 11711 N N . GLY B 1 710 ? -35.875 -27.625 -4.59 1 47.53 710 GLY B N 1
ATOM 11712 C CA . GLY B 1 710 ? -34.656 -26.844 -4.785 1 47.53 710 GLY B CA 1
ATOM 11713 C C . GLY B 1 710 ? -33.594 -27.594 -5.562 1 47.53 710 GLY B C 1
ATOM 11714 O O . GLY B 1 710 ? -33.594 -28.828 -5.578 1 47.53 710 GLY B O 1
ATOM 11715 N N . PRO B 1 711 ? -32.844 -26.969 -6.48 1 49.19 711 PRO B N 1
ATOM 11716 C CA . PRO B 1 711 ? -31.828 -27.641 -7.289 1 49.19 711 PRO B CA 1
ATOM 11717 C C . PRO B 1 711 ? -30.734 -28.266 -6.441 1 49.19 711 PRO B C 1
ATOM 11719 O O . PRO B 1 711 ? -30.391 -27.75 -5.375 1 49.19 711 PRO B O 1
ATOM 11722 N N . GLU B 1 712 ? -30.594 -29.562 -6.41 1 51.06 712 GLU B N 1
ATOM 11723 C CA . GLU B 1 712 ? -29.484 -30.25 -5.762 1 51.06 712 GLU B CA 1
ATOM 11724 C C . GLU B 1 712 ? -28.266 -30.328 -6.688 1 51.06 712 GLU B C 1
ATOM 11726 O O . GLU B 1 712 ? -28.422 -30.359 -7.91 1 51.06 712 GLU B O 1
ATOM 11731 N N . PHE B 1 713 ? -27.141 -30.031 -6.082 1 48.34 713 PHE B N 1
ATOM 11732 C CA . PHE B 1 713 ? -25.891 -30.156 -6.82 1 48.34 713 PHE B CA 1
ATOM 11733 C C . PHE B 1 713 ? -25.781 -31.531 -7.48 1 48.34 713 PHE B C 1
ATOM 11735 O O . PHE B 1 713 ? -25.891 -32.562 -6.812 1 48.34 713 PHE B O 1
ATOM 11742 N N . ASN B 1 714 ? -26.094 -31.641 -8.805 1 45.56 714 ASN B N 1
ATOM 11743 C CA . ASN B 1 714 ? -25.891 -32.906 -9.5 1 45.56 714 ASN B CA 1
ATOM 11744 C C . ASN B 1 714 ? -24.453 -33.062 -9.984 1 45.56 714 ASN B C 1
ATOM 11746 O O . ASN B 1 714 ? -23.812 -32.062 -10.367 1 45.56 714 ASN B O 1
ATOM 11750 N N . LYS B 1 715 ? -23.75 -34.125 -9.594 1 46.47 715 LYS B N 1
ATOM 11751 C CA . LYS B 1 715 ? -22.391 -34.5 -9.969 1 46.47 715 LYS B CA 1
ATOM 11752 C C . LYS B 1 715 ? -22.078 -34.094 -11.406 1 46.47 715 LYS B C 1
ATOM 11754 O O . LYS B 1 715 ? -20.922 -34 -11.797 1 46.47 715 LYS B O 1
ATOM 11759 N N . THR B 1 716 ? -23.062 -33.875 -12.164 1 41.59 716 THR B N 1
ATOM 11760 C CA . THR B 1 716 ? -22.797 -33.594 -13.57 1 41.59 716 THR B CA 1
ATOM 11761 C C . THR B 1 716 ? -22.109 -32.219 -13.719 1 41.59 716 THR B C 1
ATOM 11763 O O . THR B 1 716 ? -21.625 -31.891 -14.797 1 41.59 716 THR B O 1
ATOM 11766 N N . PHE B 1 717 ? -22.219 -31.5 -12.641 1 42.12 717 PHE B N 1
ATOM 11767 C CA . PHE B 1 717 ? -21.703 -30.141 -12.742 1 42.12 717 PHE B CA 1
ATOM 11768 C C . PHE B 1 717 ? -20.188 -30.125 -12.555 1 42.12 717 PHE B C 1
ATOM 11770 O O . PHE B 1 717 ? -19.562 -29.062 -12.484 1 42.12 717 PHE B O 1
ATOM 11777 N N . ILE B 1 718 ? -19.656 -31.234 -12.289 1 41.75 718 ILE B N 1
ATOM 11778 C CA . ILE B 1 718 ? -18.219 -31.266 -12.078 1 41.75 718 ILE B CA 1
ATOM 11779 C C . ILE B 1 718 ? -17.5 -31.062 -13.414 1 41.75 718 ILE B C 1
ATOM 11781 O O . ILE B 1 718 ? -17.719 -31.812 -14.367 1 41.75 718 ILE B O 1
ATOM 11785 N N . PRO B 1 719 ? -17.156 -29.953 -13.703 1 40.28 719 PRO B N 1
ATOM 11786 C CA . PRO B 1 719 ? -16.328 -29.969 -14.906 1 40.28 719 PRO B CA 1
ATOM 11787 C C . PRO B 1 719 ? -15.516 -31.25 -15.055 1 40.28 719 PRO B C 1
ATOM 11789 O O . PRO B 1 719 ? -15.031 -31.797 -14.062 1 40.28 719 PRO B O 1
ATOM 11792 N N . GLN B 1 720 ? -15.945 -32.156 -15.922 1 35.09 720 GLN B N 1
ATOM 11793 C CA . GLN B 1 720 ? -15.094 -33.312 -16.125 1 35.09 720 GLN B CA 1
ATOM 11794 C C . GLN B 1 720 ? -13.625 -32.969 -15.922 1 35.09 720 GLN B C 1
ATOM 11796 O O . GLN B 1 720 ? -13.172 -31.891 -16.328 1 35.09 720 GLN B O 1
ATOM 11801 N N . PRO B 1 721 ? -13.18 -33.562 -14.805 1 37.38 721 PRO B N 1
ATOM 11802 C CA . PRO B 1 721 ? -11.727 -33.344 -14.789 1 37.38 721 PRO B CA 1
ATOM 11803 C C . PRO B 1 721 ? -11.133 -33.219 -16.188 1 37.38 721 PRO B C 1
ATOM 11805 O O . PRO B 1 721 ? -11.664 -33.781 -17.141 1 37.38 721 PRO B O 1
ATOM 11808 N N . ILE B 1 722 ? -10.648 -32.125 -16.5 1 36.69 722 ILE B N 1
ATOM 11809 C CA . ILE B 1 722 ? -10 -32.031 -17.812 1 36.69 722 ILE B CA 1
ATOM 11810 C C . ILE B 1 722 ? -9.5 -33.406 -18.234 1 36.69 722 ILE B C 1
ATOM 11812 O O . ILE B 1 722 ? -8.742 -34.062 -17.516 1 36.69 722 ILE B O 1
ATOM 11816 N N . ASP B 1 723 ? -10.375 -34.219 -18.859 1 34.72 723 ASP B N 1
ATOM 11817 C CA . ASP B 1 723 ? -9.844 -35.406 -19.469 1 34.72 723 ASP B CA 1
ATOM 11818 C C . ASP B 1 723 ? -8.406 -35.219 -19.938 1 34.72 723 ASP B C 1
ATOM 11820 O O . ASP B 1 723 ? -8.164 -34.594 -20.969 1 34.72 723 ASP B O 1
ATOM 11824 N N . LEU B 1 724 ? -7.609 -35.188 -19 1 36.47 724 LEU B N 1
ATOM 11825 C CA . LEU B 1 724 ? -6.172 -35.125 -19.25 1 36.47 724 LEU B CA 1
ATOM 11826 C C . LEU B 1 724 ? -5.762 -36.094 -20.375 1 36.47 724 LEU B C 1
ATOM 11828 O O . LEU B 1 724 ? -4.609 -36.062 -20.812 1 36.47 724 LEU B O 1
ATOM 11832 N N . THR B 1 725 ? -6.496 -37.188 -20.531 1 34.88 725 THR B N 1
ATOM 11833 C CA . THR B 1 725 ? -6.113 -38.125 -21.547 1 34.88 725 THR B CA 1
ATOM 11834 C C . THR B 1 725 ? -6.199 -37.5 -22.938 1 34.88 725 THR B C 1
ATOM 11836 O O . THR B 1 725 ? -5.629 -38.031 -23.906 1 34.88 725 THR B O 1
ATOM 11839 N N . LYS B 1 726 ? -7.344 -36.906 -23.234 1 37.28 726 LYS B N 1
ATOM 11840 C CA . LYS B 1 726 ? -7.445 -36.656 -24.672 1 37.28 726 LYS B CA 1
ATOM 11841 C C . LYS B 1 726 ? -6.371 -35.719 -25.141 1 37.28 726 LYS B C 1
ATOM 11843 O O . LYS B 1 726 ? -5.84 -35.844 -26.25 1 37.28 726 LYS B O 1
ATOM 11848 N N . LYS B 1 727 ? -6.441 -34.25 -25.047 1 38.06 727 LYS B N 1
ATOM 11849 C CA . LYS B 1 727 ? -5.504 -33.406 -25.797 1 38.06 727 LYS B CA 1
ATOM 11850 C C . LYS B 1 727 ? -4.324 -32.969 -24.922 1 38.06 727 LYS B C 1
ATOM 11852 O O . LYS B 1 727 ? -4.496 -32.25 -23.953 1 38.06 727 LYS B O 1
ATOM 11857 N N . ARG B 1 728 ? -3.385 -33.75 -24.844 1 37.53 728 ARG B N 1
ATOM 11858 C CA . ARG B 1 728 ? -2.121 -33.5 -24.156 1 37.53 728 ARG B CA 1
ATOM 11859 C C . ARG B 1 728 ? -1.788 -32.031 -24.141 1 37.53 728 ARG B C 1
ATOM 11861 O O . ARG B 1 728 ? -1.213 -31.516 -23.172 1 37.53 728 ARG B O 1
ATOM 11868 N N . GLY B 1 729 ? -1.562 -31.344 -25.359 1 34.44 729 GLY B N 1
ATOM 11869 C CA . GLY B 1 729 ? -0.874 -30.078 -25.516 1 34.44 729 GLY B CA 1
ATOM 11870 C C . GLY B 1 729 ? -1.621 -28.906 -24.891 1 34.44 729 GLY B C 1
ATOM 11871 O O . GLY B 1 729 ? -1.008 -27.938 -24.453 1 34.44 729 GLY B O 1
ATOM 11872 N N . SER B 1 730 ? -2.91 -28.625 -25.359 1 33.97 730 SER B N 1
ATOM 11873 C CA . SER B 1 730 ? -3.582 -27.328 -25.312 1 33.97 730 SER B CA 1
ATOM 11874 C C . SER B 1 730 ? -4.223 -27.078 -23.953 1 33.97 730 SER B C 1
ATOM 11876 O O . SER B 1 730 ? -4.906 -26.078 -23.75 1 33.97 730 SER B O 1
ATOM 11878 N N . ILE B 1 731 ? -4.336 -28.047 -23.25 1 35.59 731 ILE B N 1
ATOM 11879 C CA . ILE B 1 731 ? -5.297 -27.859 -22.156 1 35.59 731 ILE B CA 1
ATOM 11880 C C . ILE B 1 731 ? -4.875 -26.672 -21.312 1 35.59 731 ILE B C 1
ATOM 11882 O O . ILE B 1 731 ? -5.711 -25.859 -20.906 1 35.59 731 ILE B O 1
ATOM 11886 N N . PHE B 1 732 ? -3.66 -26.953 -20.875 1 38.19 732 PHE B N 1
ATOM 11887 C CA . PHE B 1 732 ? -3.301 -26.031 -19.812 1 38.19 732 PHE B CA 1
ATOM 11888 C C . PHE B 1 732 ? -3.203 -24.594 -20.328 1 38.19 732 PHE B C 1
ATOM 11890 O O . PHE B 1 732 ? -3.102 -23.656 -19.547 1 38.19 732 PHE B O 1
ATOM 11897 N N . TYR B 1 733 ? -2.791 -24.562 -21.656 1 37.28 733 TYR B N 1
ATOM 11898 C CA . TYR B 1 733 ? -2.775 -23.172 -22.062 1 37.28 733 TYR B CA 1
ATOM 11899 C C . TYR B 1 733 ? -4.191 -22.625 -22.203 1 37.28 733 TYR B C 1
ATOM 11901 O O . TYR B 1 733 ? -4.395 -21.516 -22.703 1 37.28 733 TYR B O 1
ATOM 11909 N N . GLN B 1 734 ? -5.027 -23.547 -22.281 1 34.69 734 GLN B N 1
ATOM 11910 C CA . GLN B 1 734 ? -6.348 -22.938 -22.312 1 34.69 734 GLN B CA 1
ATOM 11911 C C . GLN B 1 734 ? -6.547 -22 -21.125 1 34.69 734 GLN B C 1
ATOM 11913 O O . GLN B 1 734 ? -6.375 -22.406 -19.969 1 34.69 734 GLN B O 1
ATOM 11918 N N . SER B 1 735 ? -6.305 -20.891 -21.422 1 38.34 735 SER B N 1
ATOM 11919 C CA . SER B 1 735 ? -6.465 -19.734 -20.562 1 38.34 735 SER B CA 1
ATOM 11920 C C . SER B 1 735 ? -7.547 -19.953 -19.516 1 38.34 735 SER B C 1
ATOM 11922 O O . SER B 1 735 ? -8.641 -20.422 -19.844 1 38.34 735 SER B O 1
ATOM 11924 N N . GLN B 1 736 ? -7.176 -20.266 -18.359 1 38.88 736 GLN B N 1
ATOM 11925 C CA . GLN B 1 736 ? -8.164 -20.141 -17.297 1 38.88 736 GLN B CA 1
ATOM 11926 C C . GLN B 1 736 ? -9.297 -19.203 -17.703 1 38.88 736 GLN B C 1
ATOM 11928 O O . GLN B 1 736 ? -10.383 -19.25 -17.125 1 38.88 736 GLN B O 1
ATOM 11933 N N . MET B 1 737 ? -8.961 -18.328 -18.594 1 37.53 737 MET B N 1
ATOM 11934 C CA . MET B 1 737 ? -9.945 -17.328 -19.031 1 37.53 737 MET B CA 1
ATOM 11935 C C . MET B 1 737 ? -10.758 -17.859 -20.203 1 37.53 737 MET B C 1
ATOM 11937 O O . MET B 1 737 ? -11.633 -17.156 -20.719 1 37.53 737 MET B O 1
ATOM 11941 N N . ASP B 1 738 ? -10.305 -18.828 -20.938 1 36.91 738 ASP B N 1
ATOM 11942 C CA . ASP B 1 738 ? -11.102 -19.203 -22.094 1 36.91 738 ASP B CA 1
ATOM 11943 C C . ASP B 1 738 ? -12.359 -19.969 -21.672 1 36.91 738 ASP B C 1
ATOM 11945 O O . ASP B 1 738 ? -12.375 -21.188 -21.672 1 36.91 738 ASP B O 1
ATOM 11949 N N . TYR B 1 739 ? -13.102 -19.469 -20.984 1 34.69 739 TYR B N 1
ATOM 11950 C CA . TYR B 1 739 ? -14.445 -19.938 -20.641 1 34.69 739 TYR B CA 1
ATOM 11951 C C . TYR B 1 739 ? -15.273 -20.188 -21.891 1 34.69 739 TYR B C 1
ATOM 11953 O O . TYR B 1 739 ? -16.438 -20.594 -21.797 1 34.69 739 TYR B O 1
ATOM 11961 N N . ARG B 1 740 ? -14.93 -19.734 -23.141 1 34.41 740 ARG B N 1
ATOM 11962 C CA . ARG B 1 740 ? -15.82 -19.938 -24.281 1 34.41 740 ARG B CA 1
ATOM 11963 C C . ARG B 1 740 ? -15.844 -21.406 -24.703 1 34.41 740 ARG B C 1
ATOM 11965 O O . ARG B 1 740 ? -16.703 -21.812 -25.484 1 34.41 740 ARG B O 1
ATOM 11972 N N . ALA B 1 741 ? -14.734 -22 -24.516 1 30.53 741 ALA B N 1
ATOM 11973 C CA . ALA B 1 741 ? -14.734 -23.25 -25.266 1 30.53 741 ALA B CA 1
ATOM 11974 C C . ALA B 1 741 ? -15.414 -24.359 -24.469 1 30.53 741 ALA B C 1
ATOM 11976 O O . ALA B 1 741 ? -15.391 -25.531 -24.875 1 30.53 741 ALA B O 1
ATOM 11977 N N . VAL B 1 742 ? -15.414 -24.359 -23.219 1 31.56 742 VAL B N 1
ATOM 11978 C CA . VAL B 1 742 ? -16.219 -25.484 -22.734 1 31.56 742 VAL B CA 1
ATOM 11979 C C . VAL B 1 742 ? -17.562 -25.484 -23.453 1 31.56 742 VAL B C 1
ATOM 11981 O O . VAL B 1 742 ? -18.312 -24.5 -23.406 1 31.56 742 VAL B O 1
ATOM 11984 N N . ASP B 1 743 ? -17.672 -26.203 -24.484 1 29.08 743 ASP B N 1
ATOM 11985 C CA . ASP B 1 743 ? -18.969 -26.656 -24.969 1 29.08 743 ASP B CA 1
ATOM 11986 C C . ASP B 1 743 ? -19.953 -26.859 -23.812 1 29.08 743 ASP B C 1
ATOM 11988 O O . ASP B 1 743 ? -19.703 -27.719 -22.953 1 29.08 743 ASP B O 1
ATOM 11992 N N . SER B 1 744 ? -20.438 -25.906 -23.281 1 31.42 744 SER B N 1
ATOM 11993 C CA . SER B 1 744 ? -21.5 -25.703 -22.297 1 31.42 744 SER B CA 1
ATOM 11994 C C . SER B 1 744 ? -22.625 -26.719 -22.484 1 31.42 744 SER B C 1
ATOM 11996 O O . SER B 1 744 ? -23.516 -26.531 -23.328 1 31.42 744 SER B O 1
ATOM 11998 N N . GLU B 1 745 ? -22.344 -27.969 -22.719 1 30.05 745 GLU B N 1
ATOM 11999 C CA . GLU B 1 745 ? -23.609 -28.641 -22.469 1 30.05 745 GLU B CA 1
ATOM 12000 C C . GLU B 1 745 ? -24.156 -28.312 -21.078 1 30.05 745 GLU B C 1
ATOM 12002 O O . GLU B 1 745 ? -23.469 -28.531 -20.078 1 30.05 745 GLU B O 1
ATOM 12007 N N . ILE B 1 746 ? -24.828 -27.203 -20.938 1 32.03 746 ILE B N 1
ATOM 12008 C CA . ILE B 1 746 ? -25.656 -26.891 -19.797 1 32.03 746 ILE B CA 1
ATOM 12009 C C . ILE B 1 746 ? -26.203 -28.188 -19.188 1 32.03 746 ILE B C 1
ATOM 12011 O O . ILE B 1 746 ? -26.859 -28.969 -19.891 1 32.03 746 ILE B O 1
ATOM 12015 N N . PRO B 1 747 ? -25.625 -28.641 -18.219 1 30.69 747 PRO B N 1
ATOM 12016 C CA . PRO B 1 747 ? -26.281 -29.844 -17.672 1 30.69 747 PRO B CA 1
ATOM 12017 C C . PRO B 1 747 ? -27.797 -29.688 -17.562 1 30.69 747 PRO B C 1
ATOM 12019 O O . PRO B 1 747 ? -28.297 -28.578 -17.391 1 30.69 747 PRO B O 1
ATOM 12022 N N . GLU B 1 748 ? -28.484 -30.516 -18.188 1 29.12 748 GLU B N 1
ATOM 12023 C CA . GLU B 1 748 ? -29.938 -30.625 -18.094 1 29.12 748 GLU B CA 1
ATOM 12024 C C . GLU B 1 748 ? -30.391 -30.734 -16.641 1 29.12 748 GLU B C 1
ATOM 12026 O O . GLU B 1 748 ? -29.906 -31.609 -15.906 1 29.12 748 GLU B O 1
ATOM 12031 N N . VAL B 1 749 ? -30.5 -29.719 -15.914 1 29.95 749 VAL B N 1
ATOM 12032 C CA . VAL B 1 749 ? -31.156 -29.688 -14.609 1 29.95 749 VAL B CA 1
ATOM 12033 C C . VAL B 1 749 ? -32.5 -30.406 -14.688 1 29.95 749 VAL B C 1
ATOM 12035 O O . VAL B 1 749 ? -33.344 -30.047 -15.5 1 29.95 749 VAL B O 1
ATOM 12038 N N . THR B 1 750 ? -32.469 -31.703 -14.469 1 26.97 750 THR B N 1
ATOM 12039 C CA . THR B 1 750 ? -33.781 -32.344 -14.352 1 26.97 750 THR B CA 1
ATOM 12040 C C . THR B 1 750 ? -34.562 -31.734 -13.203 1 26.97 750 THR B C 1
ATOM 12042 O O . THR B 1 750 ? -34.125 -31.75 -12.055 1 26.97 750 THR B O 1
ATOM 12045 N N . ILE B 1 751 ? -35.375 -30.828 -13.484 1 26.38 751 ILE B N 1
ATOM 12046 C CA . ILE B 1 751 ? -36.406 -30.391 -12.57 1 26.38 751 ILE B CA 1
ATOM 12047 C C . ILE B 1 751 ? -37.375 -31.547 -12.297 1 26.38 751 ILE B C 1
ATOM 12049 O O . ILE B 1 751 ? -38 -32.094 -13.219 1 26.38 751 ILE B O 1
ATOM 12053 N N . TYR B 1 752 ? -37.125 -32.375 -11.359 1 22.69 752 TYR B N 1
ATOM 12054 C CA . TYR B 1 752 ? -38.188 -33.344 -11.039 1 22.69 752 TYR B CA 1
ATOM 12055 C C . TYR B 1 752 ? -39.5 -32.625 -10.766 1 22.69 752 TYR B C 1
ATOM 12057 O O . TYR B 1 752 ? -39.531 -31.656 -10 1 22.69 752 TYR B O 1
ATOM 12065 N N . ASP B 1 753 ? -40.438 -32.75 -11.703 1 23.31 753 ASP B N 1
ATOM 12066 C CA . ASP B 1 753 ? -41.875 -32.531 -11.461 1 23.31 753 ASP B CA 1
ATOM 12067 C C . ASP B 1 753 ? -42.375 -33.406 -10.328 1 23.31 753 ASP B C 1
ATOM 12069 O O . ASP B 1 753 ? -42.094 -34.594 -10.273 1 23.31 753 ASP B O 1
#

pLDDT: mean 79.26, std 20.12, range [22.42, 97.88]

Organism: Strongyloides stercoralis (NCBI:txid6248)

Radius of gyration: 37.78 Å; Cα contacts (8 Å, |Δi|>4): 2383; chains: 2; bounding box: 103×108×72 Å

Sequence (1506 aa):
MEVLHEEDIITPRKTFLTQEQFDNIHQFLPPPKSSIISKFGKFLTKPFGSITKFLYFIISFVPILRWLPNYSIKNSLTGDIMAGITIGIVQVPQGIAYALLTGVDPIYGLYSSFFAIIFYIFFGTSRYVSIGSFAIVSLMTGVAANNVMIKLEKEALTQRVYYLEQHTGKQIDMNNLTEITLNEFKNLDRITLVTTLSFFVGLVQITLGIFHFDFLASYLSDQVVSGFAVGAAVHVCVVQFNKLFQLESKSFHGFGYIIKQFIDVCTRLNHANLPSALISLFGFVFLYFGKDFINVYYKKILPLPIPFDFLLVALATYGSYLFQFHEKFDVNIVNEVPTGLQYPTLPRLDLFPYMLSEMAEISIVIIAIHLSMCKIFNSKMGTKTDNNQELYAIGFTALISSFFKVYPVSSALGRSMLNVECGASTQLAGFFTALVLLFVILFLGPLLASLPMSILAVIIIFSMKSIFLKMKELKSLWKISKIDFFIWVVSFVATTAFNVMQGLLISIGFALATVIFRMQWPKWHGLSRLGETEEYRDEGRYGHNEVIKNVVVFRFDAPLLFINVDHFEKSIELAIKKFDGCESKRNSIEDDSQSTNNNNNNDLTITSQMINKSLLEKIGVLSNKNEINNNVKHLVIDCSGFTVVDYTSITALMDLFHQFGKKNITIYFAGAKAPIRDQFEKCGFYKRVPKLFFYPTIHDAILAIKSLSGPEFNKTFIPQPIDLTKKRGSIFYQSQMDYRAVDSEIPEVTIYDMEVLHEEDIITPRKTFLTQEQFDNIHQFLPPPKSSIISKFGKFLTKPFGSITKFLYFIISFVPILRWLPNYSIKNSLTGDIMAGITIGIVQVPQGIAYALLTGVDPIYGLYSSFFAIIFYIFFGTSRYVSIGSFAIVSLMTGVAANNVMIKLEKEALTQRVYYLEQHTGKQIDMNNLTEITLNEFKNLDRITLVTTLSFFVGLVQITLGIFHFDFLASYLSDQVVSGFAVGAAVHVCVVQFNKLFQLESKSFHGFGYIIKQFIDVCTRLNHANLPSALISLFGFVFLYFGKDFINVYYKKILPLPIPFDFLLVALATYGSYLFQFHEKFDVNIVNEVPTGLQYPTLPRLDLFPYMLSEMAEISIVIIAIHLSMCKIFNSKMGTKTDNNQELYAIGFTALISSFFKVYPVSSALGRSMLNVECGASTQLAGFFTALVLLFVILFLGPLLASLPMSILAVIIIFSMKSIFLKMKELKSLWKISKIDFFIWVVSFVATTAFNVMQGLLISIGFALATVIFRMQWPKWHGLSRLGETEEYRDEGRYGHNEVIKNVVVFRFDAPLLFINVDHFEKSIELAIKKFDGCESKRNSIEDDSQSTNNNNNNDLTITSQMINKSLLEKIGVLSNKNEINNNVKHLVIDCSGFTVVDYTSITALMDLFHQFGKKNITIYFAGAKAPIRDQFEKCGFYKRVPKLFFYPTIHDAILAIKSLSGPEFNKTFIPQPIDLTKKRGSIFYQSQMDYRAVDSEIPEVTIYD

InterPro domains:
  IPR001902 SLC26A/SulP transporter [PTHR11814] (52-706)
  IPR001902 SLC26A/SulP transporter [TIGR00815] (63-701)
  IPR002645 STAS domain [PF01740] (546-701)
  IPR002645 STAS domain [PS50801] (541-705)
  IPR011547 SLC26A/SulP transporter domain [PF00916] (77-490)
  IPR036513 STAS domain superfamily [G3DSA:3.30.750.24] (521-708)
  IPR036513 STAS domain superfamily [SSF52091] (547-704)

Secondary structure (DSSP, 8-state):
-----GGG----------HHHHHHHTTB-PPP---HHHHHHHHHHGGGS-HHHHHHHHHHT-THHHHSTT--HHHHHHHHHHHHHHHHHHHHHHHHHHHHHHTS-HHHHHHHHHHHHHHHHHH---SS--EE--HHHHHHHHHHHHHHHHHHHHHHHHHHHHHHHHHHSS---GGGTTTT---TTTT--HHHHHHHHHHHHHHHHHHHHHTTGGGGGGG--HHHHHHHHHHHHHHHHHHHHGGGTT-------STTHHHHHHHHHHHTGGG--HHHHHHHHHHHHHHIIIIIIIHHHTTTT-SS---HHHHHHHHHHHHHHHHTHHHHH---B------SPPPP----GGGGGGSHHHHHHHHHHHHHHHHHHHHHHHHHHT----HHHHHHHHHHHHHHHGGGS----EE-HHHHHHHHHTT--STHHHHHHHHHHHHIIIIIGGGGTT-BHHHHHHHHHHHTHHHHGGGGHHHHHHHH-HHHHHHHHHHHHHHHHS-HHHHHHHHHHHHHHHHHHHHHS--EEEEEEETTSS-EEETTTBSSEEPPTTEEEEEE-S-B-GGGHHHHHHHHHHHHHHHHHHHHHHHHHHHHHHTTS----------THHHHHHHHHHTT-S--------S--EEEEEGGG---B-HHHHHHHHHHHHHHHHTT-EEEEE---HHHHHHHHHTTHHHHS-GGGEESSHHHHHHHHHSTTS----GGGS-----TTT-TTTSTTS-TT-TT-S-----------/-----GGG----------HHHHHHHTTB-PPP---HHHHHHHHHHGGGS-HHHHHHHHHHT-THHHHSTT--HHHHHHHHHHHHHHHHHHHHHHHHHHHHHHTS-HHHHHHHHHHHHHHHHHH---SSPPEE--HHHHHHHHHHHHHHHHHHHHHHHHHHHHHHHHHHSS---GGGTTTT---TTTT--HHHHHHHHHHHHHHHHHHHHHTTGGGGGGG--HHHHHHHHHHHHHHHHHHHHHHHTT-------STTHHHHHHHHHHHTGGG--HHHHHHHHHHHHHHIIIIIIIHHHTTTT-SS---HHHHHHHHHHHHHHHHTHHHHH---B------SPPPP----GGGGGGSHHHHHHHHHHHHHHHHHHHHHHHHHHT----HHHHHHHHHHHHHHHGGGS----EE-HHHHHHHHHTT--STHHHHHHHHHHHHHHHHTGGGGTT-BHHHHHHHHHHHTHHHHGGGGHHHHHHHH-HHHHHHHHHHHHHHHHS-HHHHHHHHHHHHHHHHHHHHHS--EEEEEEETTSS-EEETTTBSSEEPPTTEEEEEE-S-B-GGGHHHHHHHHHHHHHHHHHHHHHHHHHHHHHHTTS----------THHHHHHHHHHTT-S--------S--EEEEEGGG---B-HHHHHHHHHHHHHHHHTT-EEEEE---HHHHHHHHHTTHHHHS-GGGEESSHHHHHHHHHSTTS----GGGS-----TTT-SSSTTTS-TT-TT-S-----------

Foldseek 3Di:
DPPPDPVVADQADLAFDFPVRVCVVVVPDDDDDDDPVVVVVCVVCVCVPDPVSVVVVVVLQWCLVPVVVVDDCVQFVQLLLLLLQLLLLLQLLVLQLLCVLLVHASLQSLLQQLLLLVLLQGQFDFFQFRKGADNLLSNLNSVLLVQLVVVLVVVLLVVVQVVCCVPVVDRDDSPPPPPPSPRVCPPPDSLLVQLLLLQLLLVVLVVCLVVVVLCVLVLCDPLLLLLLLLLSLLQSLLVLVLQLFVHDWDQDDDFLRSVVRSVRSVVCSVVGQPVSNVLLVVLQVQCCCQVVPVCVVCVVPDLARDSSLSVSLLVQLVVCVVVVCCVPRVFDASAAFDADFDAFADRDCVSVVSNPVSSVLSSVLQLNNASVLSVVCCVVVVHDTDSSSVSNSQSVSSNVSSRRSHGRMHTDNLSSVSSVVSPRRGSVSSVSSSVSSNVCRHPVRRSSRSGGSSSSSSSSSVSCVVSNVSVVCLVVCVVVDPLSNVLNVQLNSLCNRHPSSRSSVRSSVSSVVVVLVCQQQPDKFWWFDAASYLDIDGPPPDDRGDDDWLEIEIETQHAQEPSHLVVVLVVVVVSLVVVLVVVVVVVVVVVVVPPPPDPDDPPDDPDDVVVVVVVCVVVVVPPPPPVSPSRHQEYEYECQNHPDYDLNRLLSVLVSQQVVLVVNHHYAYEQHDPVRVVVCVVQLVCLLPPSLRYGHHPSSNVSLVVPVQRQGSDPVSNPPPPPCPPPVPCPVVCPPRCSPPPPSPPPPRPRDD/DPPPDPVVADQADLAFDFPVRVCVVVVPDDDDDDDPVVVVVCVVCVCVPDPVSVVVVVCLQFCCVPVVVVDDCVQFVVLLLLLLLLLLLLQLLLLQLLCVLLVHASLQSLLQQLLLLVLLQGQFDFFQFRKGADNLLSNLNSVLLVQLVVVLVVVLLVVVQVVCCVPVVDRDDSPPPPPPSPRPCPPPDSLLVQLLLLQLLLVVLVVCLVVVVLCVLVLCDPLLLLLLLLLSLLQSLLVLVLLLFVHDWDQDDDFLRSVVRSVRSVVCSVVGQVVSNVLLVVLQVQCCCQVVPVCVVCVVPDLARDSSLSVSLLVQLVVCVVVVCCVPRVFDASAAFDADFDAFADRDCVSVVSNPVSSVLSSVLQLNNASVLSVVCCVVVVHDTDSSSVSNSQSVSSNVSSRRSHGRMHTDNLSSVSSVVSPRRGSVSSVSSSVSSNVCRHPVRRSSRSGGSSSSSSSSSVSCVVSNVSVVCLVVCVVVDPLSNVLNVQLNSLCNRHPSSRSSVRSSVSSVVVVLVCQQQPDKFWWFDAASYLDIDGPPPDDRGDDDWLEIEIETQHAQEPSHLVVVLVVVVVSLVVVLVVVVVVVVVVVVVPPVPDPDDPPDDPDDVVVVVCCCVVVVVPPPPPVSPSRHQEYEYECQNHPDYDLNRLLSVLVSQQVVLVVNHHYAYEQHDPVRVVVCVVQLVCLLPPSLRYGHHPSSNVSLVVPVQRQGSDPVSNPPPPPCPPPVPCVVVCPPRCSPPPPSPPPPRPRDD

Nearest PDB structures (foldseek):
  7v75-assembly1_A-2  TM=8.904E-01  e=4.890E-45  Homo sapiens
  7lgu-assembly1_A  TM=8.526E-01  e=3.744E-45  Homo sapiens
  8opq-assembly1_B  TM=8.714E-01  e=8.533E-43  Homo sapiens
  7xuj-assembly1_B  TM=8.098E-01  e=3.102E-42  Homo sapiens
  7xuh-assembly1_A  TM=8.038E-01  e=2.198E-41  Homo sapiens